Protein AF-A0A1J4JPG6-F1 (afdb_monomer_lite)

Radius of gyration: 82.25 Å; chains: 1; bounding box: 188×89×280 Å

Sequence (893 aa):
MEDLLPFDLSASSCFTEGEDVEESEKDLMMSQFEKNQRDKFGKMDVMDVQTVLLENERLQELNTQLQKALDSTKIQLKQAIEASASVTAMSDQIQGLKFQLSQMSQEKDRISNELSNYKNSFNNFDQSSNENDTTFNGNNVDFLNSSNSMEKNEYIRKLKKYKEEIKILIKENEAQKKTIESLTISHNKLQKRKSKISENLKSAVSQLKDSEDRVDELESEKQKFETSVKAMLQENENLKDQINAYQTIGNETKISYDNLNEEIVKQRKEFSLLQKQFENQSIEITKLNNERQELYNLTNNLLVSCVKYETLTNELINDKEILERKIKANKFNGDEERINLTESDIPFEGDLRMKCLKILMIEQYTPSHKIQMIFNEINQYTKQLFDQMAEATSENEELKAQFNIERNGAEKYREMMRSLLKELKNVTFYSEKINNTAFCENDRQFMDLMIRSINSIDPLVSDSENSYPSSPPHRYIPLNFFSNDDQNQNQQVIMKEIQPSDEAFSLFTAQFLLNTILKQKLQKLIDASVKKDELESIIRSLNGNGLIDLPKLLEALKEQMKKMKLSRKREHEAFKKIQQELLEKNKSENDLKITIEQLKVQNDVLQNECNLLKVKADVSSNELLLRSISNENPLSNNIIVSPDSSLLKNELNKKKEEIQKLRQTLSNIQFEMSQIQKHKDRSSKRIESDLTQQIIDLQNSLQEMTEANAILKKKLKKVKKIYIKKVEESAIEYQKKYDESKQSFDDCALSMKEKQKQSHDLTQKLLKSLSESEGFNQKCQSENADLHLENKQLQLKLSTLQEEISRERQVLKGQMSALQLACDSKIHEVLRETKSAVQNEKDRLFNVMVMGLSSVYKIDCTQFDEDSYVKLVEQLKRDIEKLRFFQNNVQFS

pLDDT: mean 73.4, std 16.41, range [26.77, 92.69]

Structure (mmCIF, N/CA/C/O backbone):
data_AF-A0A1J4JPG6-F1
#
_entry.id   AF-A0A1J4JPG6-F1
#
loop_
_atom_site.group_PDB
_atom_site.id
_atom_site.type_symbol
_atom_site.label_atom_id
_atom_site.label_alt_id
_atom_site.label_comp_id
_atom_site.label_asym_id
_atom_site.label_entity_id
_atom_site.label_seq_id
_atom_site.pdbx_PDB_ins_code
_atom_site.Cartn_x
_atom_site.Cartn_y
_atom_site.Cartn_z
_atom_site.occupancy
_atom_site.B_iso_or_equiv
_atom_site.auth_seq_id
_atom_site.auth_comp_id
_atom_site.auth_asym_id
_atom_site.auth_atom_id
_atom_site.pdbx_PDB_model_num
ATOM 1 N N . MET A 1 1 ? -79.431 -47.724 29.187 1.00 36.88 1 MET A N 1
ATOM 2 C CA . MET A 1 1 ? -78.487 -47.435 28.096 1.00 36.88 1 MET A CA 1
ATOM 3 C C . MET A 1 1 ? -77.233 -46.895 28.767 1.00 36.88 1 MET A C 1
ATOM 5 O O . MET A 1 1 ? -77.123 -45.691 28.952 1.00 36.88 1 MET A O 1
ATOM 9 N N . GLU A 1 2 ? -76.380 -47.733 29.364 1.00 34.28 2 GLU A N 1
ATOM 10 C CA . GLU A 1 2 ? -76.002 -49.120 28.983 1.00 34.28 2 GLU A CA 1
ATOM 11 C C . GLU A 1 2 ? -75.373 -49.143 27.564 1.00 34.28 2 GLU A C 1
ATOM 13 O O . GLU A 1 2 ? -75.976 -48.589 26.646 1.00 34.28 2 GLU A O 1
ATOM 18 N N . ASP A 1 3 ? -74.202 -49.748 27.322 1.00 35.59 3 ASP A N 1
ATOM 19 C CA . ASP A 1 3 ? -73.352 -50.446 28.300 1.00 35.59 3 ASP A CA 1
ATOM 20 C C . ASP A 1 3 ? -71.881 -50.662 27.886 1.00 35.59 3 ASP A C 1
ATOM 22 O O . ASP A 1 3 ? -71.538 -50.583 26.711 1.00 35.59 3 ASP A O 1
ATOM 26 N N . LEU A 1 4 ? -71.077 -51.001 28.905 1.00 34.28 4 LEU A N 1
ATOM 27 C CA . LEU A 1 4 ? -69.890 -51.883 28.924 1.00 34.28 4 LEU A CA 1
ATOM 28 C C . LEU A 1 4 ? -68.676 -51.664 27.981 1.00 34.28 4 LEU A C 1
ATOM 30 O O . LEU A 1 4 ? -68.749 -51.669 26.757 1.00 34.28 4 LEU A O 1
ATOM 34 N N . LEU A 1 5 ? -67.496 -51.648 28.621 1.00 39.25 5 LEU A N 1
ATOM 35 C CA . LEU A 1 5 ? -66.184 -52.007 28.049 1.00 39.25 5 LEU A CA 1
ATOM 36 C C . LEU A 1 5 ? -66.087 -53.541 27.838 1.00 39.25 5 LEU A C 1
ATOM 38 O O . LEU A 1 5 ? -66.944 -54.277 28.334 1.00 39.25 5 LEU A O 1
ATOM 42 N N . PRO A 1 6 ? -65.008 -54.057 27.211 1.00 48.09 6 PRO A N 1
ATOM 43 C CA . PRO A 1 6 ? -63.937 -54.565 28.084 1.00 48.09 6 PRO A CA 1
ATOM 44 C C . PRO A 1 6 ? -62.488 -54.376 27.573 1.00 48.09 6 PRO A C 1
ATOM 46 O O . PRO A 1 6 ? -62.230 -54.096 26.406 1.00 48.09 6 PRO A O 1
ATOM 49 N N . PHE A 1 7 ? -61.545 -54.588 28.500 1.00 34.38 7 PHE A N 1
ATOM 50 C CA . PHE A 1 7 ? -60.148 -55.005 28.266 1.00 34.38 7 PHE A CA 1
ATOM 51 C C . PHE A 1 7 ? -60.117 -56.388 27.543 1.00 34.38 7 PHE A C 1
ATOM 53 O O . PHE A 1 7 ? -61.135 -57.073 27.507 1.00 34.38 7 PHE A O 1
ATOM 60 N N . ASP A 1 8 ? -59.026 -56.877 26.936 1.00 31.97 8 ASP A N 1
ATOM 61 C CA . ASP A 1 8 ? -57.808 -57.300 27.654 1.00 31.97 8 ASP A CA 1
ATOM 62 C C . ASP A 1 8 ? -56.585 -57.612 26.744 1.00 31.97 8 ASP A C 1
ATOM 64 O O . ASP A 1 8 ? -56.598 -57.406 25.531 1.00 31.97 8 ASP A O 1
ATOM 68 N N . LEU A 1 9 ? -55.504 -58.069 27.382 1.00 36.06 9 LEU A N 1
ATOM 69 C CA . LEU A 1 9 ? -54.130 -58.252 26.908 1.00 36.06 9 LEU A CA 1
ATOM 70 C C . LEU A 1 9 ? -53.888 -59.440 25.953 1.00 36.06 9 LEU A C 1
ATOM 72 O O . LEU A 1 9 ? -54.419 -60.534 26.124 1.00 36.06 9 LEU A O 1
ATOM 76 N N . SER A 1 10 ? -52.894 -59.282 25.070 1.00 32.22 10 SER A N 1
ATOM 77 C CA . SER A 1 10 ? -52.010 -60.373 24.619 1.00 32.22 10 SER A CA 1
ATOM 78 C C . SER A 1 10 ? -50.620 -59.800 24.300 1.00 32.22 10 SER A C 1
ATOM 80 O O . SER A 1 10 ? -50.524 -58.631 23.925 1.00 32.22 10 SER A O 1
ATOM 82 N N . ALA A 1 11 ? -49.541 -60.561 24.513 1.00 32.06 11 ALA A N 1
ATOM 83 C CA . ALA A 1 11 ? -48.182 -60.013 24.604 1.00 32.06 11 ALA A CA 1
ATOM 84 C C . ALA A 1 11 ? -47.158 -60.670 23.658 1.00 32.06 11 ALA A C 1
ATOM 86 O O . ALA A 1 11 ? -47.314 -61.820 23.270 1.00 32.06 11 ALA A O 1
ATOM 87 N N . SER A 1 12 ? -46.045 -59.953 23.447 1.00 30.45 12 SER A N 1
ATOM 88 C CA . SER A 1 12 ? -44.682 -60.487 23.263 1.00 30.45 12 SER A CA 1
ATOM 89 C C . SER A 1 12 ? -44.386 -61.454 22.099 1.00 30.45 12 SER A C 1
ATOM 91 O O . SER A 1 12 ? -44.518 -62.666 22.256 1.00 30.45 12 SER A O 1
ATOM 93 N N . SER A 1 13 ? -43.698 -60.945 21.067 1.00 32.72 13 SER A N 1
ATOM 94 C CA . SER A 1 13 ? -42.499 -61.595 20.487 1.00 32.72 13 SER A CA 1
ATOM 95 C C . SER A 1 13 ? -41.730 -60.647 19.544 1.00 32.72 13 SER A C 1
ATOM 97 O O . SER A 1 13 ? -42.275 -59.630 19.128 1.00 32.72 13 SER A O 1
ATOM 99 N N . CYS A 1 14 ? -40.492 -61.018 19.187 1.00 32.47 14 CYS A N 1
ATOM 100 C CA . CYS A 1 14 ? -39.645 -60.400 18.147 1.00 32.47 14 CYS A CA 1
ATOM 101 C C . CYS A 1 14 ? -39.123 -58.971 18.413 1.00 32.47 14 CYS A C 1
ATOM 103 O O . CYS A 1 14 ? -39.447 -58.017 17.712 1.00 32.47 14 CYS A O 1
ATOM 105 N N . PHE A 1 15 ? -38.203 -58.874 19.378 1.00 37.16 15 PHE A N 1
ATOM 106 C CA . PHE A 1 15 ? -36.970 -58.094 19.176 1.00 37.16 15 PHE A CA 1
ATOM 107 C C . PHE A 1 15 ? -35.968 -58.924 18.329 1.00 37.16 15 PHE A C 1
ATOM 109 O O . PHE A 1 15 ? -36.270 -60.068 17.994 1.00 37.16 15 PHE A O 1
ATOM 116 N N . THR A 1 16 ? -34.785 -58.360 18.046 1.00 43.91 16 THR A N 1
ATOM 117 C CA . THR A 1 16 ? -33.612 -58.988 17.384 1.00 43.91 16 THR A CA 1
ATOM 118 C C . THR A 1 16 ? -33.769 -59.404 15.913 1.00 43.91 16 THR A C 1
ATOM 120 O O . THR A 1 16 ? -33.750 -60.589 15.598 1.00 43.91 16 THR A O 1
ATOM 123 N N . GLU A 1 17 ? -33.832 -58.415 15.018 1.00 40.22 17 GLU A N 1
ATOM 124 C CA . GLU A 1 17 ? -33.222 -58.447 13.672 1.00 40.22 17 GLU A CA 1
ATOM 125 C C . GLU A 1 17 ? -33.182 -56.994 13.148 1.00 40.22 17 GLU A C 1
ATOM 127 O O . GLU A 1 17 ? -34.223 -56.427 12.821 1.00 40.22 17 GLU A O 1
ATOM 132 N N . GLY A 1 18 ? -32.008 -56.341 13.153 1.00 41.44 18 GLY A N 1
ATOM 133 C CA . GLY A 1 18 ? -31.879 -54.951 12.675 1.00 41.44 18 GLY A CA 1
ATOM 134 C C . GLY A 1 18 ? -30.594 -54.197 13.049 1.00 41.44 18 GLY A C 1
ATOM 135 O O . GLY A 1 18 ? -30.095 -53.430 12.230 1.00 41.44 18 GLY A O 1
ATOM 136 N N . GLU A 1 19 ? -30.025 -54.423 14.238 1.00 43.97 19 GLU A N 1
ATOM 137 C CA . GLU A 1 19 ? -28.884 -53.624 14.736 1.00 43.97 19 GLU A CA 1
ATOM 138 C C . GLU A 1 19 ? -27.586 -53.861 13.929 1.00 43.97 19 GLU A C 1
ATOM 140 O O . GLU A 1 19 ? -26.892 -52.901 13.593 1.00 43.97 19 GLU A O 1
ATOM 145 N N . ASP A 1 20 ? -27.320 -55.103 13.497 1.00 45.00 20 ASP A N 1
ATOM 146 C CA . ASP A 1 20 ? -26.117 -55.468 12.722 1.00 45.00 20 ASP A CA 1
ATOM 147 C C . ASP A 1 20 ? -26.005 -54.762 11.352 1.00 45.00 20 ASP A C 1
ATOM 149 O O . ASP A 1 20 ? -24.909 -54.639 10.800 1.00 45.00 20 ASP A O 1
ATOM 153 N N . VAL A 1 21 ? -27.123 -54.300 10.773 1.00 49.38 21 VAL A N 1
ATOM 154 C CA . VAL A 1 21 ? -27.131 -53.653 9.446 1.00 49.38 21 VAL A CA 1
ATOM 155 C C . VAL A 1 21 ? -26.818 -52.161 9.557 1.00 49.38 21 VAL A C 1
ATOM 157 O O . VAL A 1 21 ? -25.980 -51.666 8.805 1.00 49.38 21 VAL A O 1
ATOM 160 N N . GLU A 1 22 ? -27.419 -51.447 10.517 1.00 50.84 22 GLU A N 1
ATOM 161 C CA . GLU A 1 22 ? -27.113 -50.023 10.731 1.00 50.84 22 GLU A CA 1
ATOM 162 C C . GLU A 1 22 ? -25.669 -49.803 11.203 1.00 50.84 22 GLU A C 1
ATOM 164 O O . GLU A 1 22 ? -25.046 -48.806 10.830 1.00 50.84 22 GLU A O 1
ATOM 169 N N . GLU A 1 23 ? -25.116 -50.718 12.006 1.00 53.22 23 GLU A N 1
ATOM 170 C CA . GLU A 1 23 ? -23.722 -50.623 12.449 1.00 53.22 23 GLU A CA 1
ATOM 171 C C . GLU A 1 23 ? -22.746 -50.938 11.298 1.00 53.22 23 GLU A C 1
ATOM 173 O O . GLU A 1 23 ? -21.768 -50.213 11.106 1.00 53.22 23 GLU A O 1
ATOM 178 N N . SER A 1 24 ? -23.071 -51.905 10.428 1.00 52.53 24 SER A N 1
ATOM 179 C CA . SER A 1 24 ? -22.282 -52.183 9.219 1.00 52.53 24 SER A CA 1
ATOM 180 C C . SER A 1 24 ? -22.316 -51.038 8.192 1.00 52.53 24 SER A C 1
ATOM 182 O O . SER A 1 24 ? -21.272 -50.699 7.629 1.00 52.53 24 SER A O 1
ATOM 184 N N . GLU A 1 25 ? -23.466 -50.388 7.968 1.00 54.62 25 GLU A N 1
ATOM 185 C CA . GLU A 1 25 ? -23.536 -49.207 7.093 1.00 54.62 25 GLU A CA 1
ATOM 186 C C . GLU A 1 25 ? -22.843 -47.979 7.705 1.00 54.62 25 GLU A C 1
ATOM 188 O O . GLU A 1 25 ? -22.200 -47.222 6.970 1.00 54.62 25 GLU A O 1
ATOM 193 N N . LYS A 1 26 ? -22.889 -47.798 9.035 1.00 58.22 26 LYS A N 1
ATOM 194 C CA . LYS A 1 26 ? -22.087 -46.778 9.738 1.00 58.22 26 LYS A CA 1
ATOM 195 C C . LYS A 1 26 ? -20.597 -46.987 9.531 1.00 58.22 26 LYS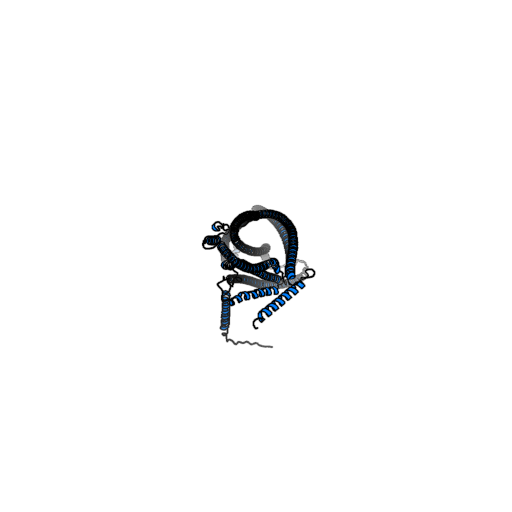 A C 1
ATOM 197 O O . LYS A 1 26 ? -19.924 -46.042 9.127 1.00 58.22 26 LYS A O 1
ATOM 202 N N . ASP A 1 27 ? -20.089 -48.192 9.773 1.00 62.81 27 ASP A N 1
ATOM 203 C CA . ASP A 1 27 ? -18.662 -48.490 9.630 1.00 62.81 27 ASP A CA 1
ATOM 204 C C . ASP A 1 27 ? -18.212 -48.399 8.168 1.00 62.81 27 ASP A C 1
ATOM 206 O O . ASP A 1 27 ? -17.127 -47.884 7.885 1.00 62.81 27 ASP A O 1
ATOM 210 N N . LEU A 1 28 ? -19.058 -48.796 7.211 1.00 61.72 28 LEU A N 1
ATOM 211 C CA . LEU A 1 28 ? -18.766 -48.624 5.790 1.00 61.72 28 LEU A CA 1
ATOM 212 C C . LEU A 1 28 ? -18.748 -47.141 5.383 1.00 61.72 28 LEU A C 1
ATOM 214 O O . LEU A 1 28 ? -17.835 -46.725 4.664 1.00 61.72 28 LEU A O 1
ATOM 218 N N . MET A 1 29 ? -19.694 -46.323 5.862 1.00 58.34 29 MET A N 1
ATOM 219 C CA . MET A 1 29 ? -19.697 -44.877 5.608 1.00 58.34 29 MET A CA 1
ATOM 220 C C . MET A 1 29 ? -18.548 -44.154 6.317 1.00 58.34 29 MET A C 1
ATOM 222 O O . MET A 1 29 ? -17.913 -43.306 5.695 1.00 58.34 29 MET A O 1
ATOM 226 N N . MET A 1 30 ? -18.213 -44.509 7.560 1.00 60.25 30 MET A N 1
ATOM 227 C CA . MET A 1 30 ? -17.043 -43.979 8.269 1.00 60.25 30 MET A CA 1
ATOM 228 C C . MET A 1 30 ? -15.742 -44.368 7.566 1.00 60.25 30 MET A C 1
ATOM 230 O O . MET A 1 30 ? -14.893 -43.508 7.342 1.00 60.25 30 MET A O 1
ATOM 234 N N . SER A 1 31 ? -15.604 -45.620 7.123 1.00 64.06 31 SER A N 1
ATOM 235 C CA . SER A 1 31 ? -14.438 -46.077 6.362 1.00 64.06 31 SER A CA 1
ATOM 236 C C . SER A 1 31 ? -14.305 -45.342 5.022 1.00 64.06 31 SER A C 1
ATOM 238 O O . SER A 1 31 ? -13.215 -44.887 4.670 1.00 64.06 31 SER A O 1
ATOM 240 N N . GLN A 1 32 ? -15.407 -45.139 4.288 1.00 57.66 32 GLN A N 1
ATOM 241 C CA . GLN A 1 32 ? -15.398 -44.336 3.061 1.00 57.66 32 GLN A CA 1
ATOM 242 C C . GLN A 1 32 ? -15.120 -42.851 3.334 1.00 57.66 32 GLN A C 1
ATOM 244 O O . GLN A 1 32 ? -14.398 -42.221 2.560 1.00 57.66 32 GLN A O 1
ATOM 249 N N . PHE A 1 33 ? -15.641 -42.283 4.424 1.00 61.75 33 PHE A N 1
ATOM 250 C CA . PHE A 1 33 ? -15.379 -40.898 4.814 1.00 61.75 33 PHE A CA 1
ATOM 251 C C . PHE A 1 33 ? -13.905 -40.704 5.182 1.00 61.75 33 PHE A C 1
ATOM 253 O O . PHE A 1 33 ? -13.249 -39.842 4.604 1.00 61.75 33 PHE A O 1
ATOM 260 N N . GLU A 1 34 ? -13.337 -41.553 6.041 1.00 61.50 34 GLU A N 1
ATOM 261 C CA . GLU A 1 34 ? -11.911 -41.528 6.380 1.00 61.50 34 GLU A CA 1
ATOM 262 C C . GLU A 1 34 ? -11.007 -41.731 5.161 1.00 61.50 34 GLU A C 1
ATOM 264 O O . GLU A 1 34 ? -9.979 -41.064 5.042 1.00 61.50 34 GLU A O 1
ATOM 269 N N . LYS A 1 35 ? -11.372 -42.620 4.233 1.00 59.72 35 LYS A N 1
ATOM 270 C CA . LYS A 1 35 ? -10.580 -42.855 3.020 1.00 59.72 35 LYS A CA 1
ATOM 271 C C . LYS A 1 35 ? -10.605 -41.640 2.086 1.00 59.72 35 LYS A C 1
ATOM 273 O O . LYS A 1 35 ? -9.548 -41.182 1.659 1.00 59.72 35 LYS A O 1
ATOM 278 N N . ASN A 1 36 ? -11.781 -41.044 1.874 1.00 53.44 36 ASN A N 1
ATOM 279 C CA . ASN A 1 36 ? -11.940 -39.798 1.115 1.00 53.44 36 ASN A CA 1
ATOM 280 C C . ASN A 1 36 ? -11.281 -38.581 1.796 1.00 53.44 36 ASN A C 1
ATOM 282 O O . ASN A 1 36 ? -10.869 -37.649 1.105 1.00 53.44 36 ASN A O 1
ATOM 286 N N . GLN A 1 37 ? -11.161 -38.574 3.129 1.00 54.69 37 GLN A N 1
ATOM 287 C CA . GLN A 1 37 ? -10.373 -37.585 3.872 1.00 54.69 37 GLN A CA 1
ATOM 288 C C . GLN A 1 37 ? -8.872 -37.792 3.614 1.00 54.69 37 GLN A C 1
ATOM 290 O O . GLN A 1 37 ? -8.193 -36.859 3.190 1.00 54.69 37 GLN A O 1
ATOM 295 N N . ARG A 1 38 ? -8.345 -39.012 3.798 1.00 54.81 38 ARG A N 1
ATOM 296 C CA . ARG A 1 38 ? -6.911 -39.318 3.618 1.00 54.81 38 ARG A CA 1
ATOM 297 C C . ARG A 1 38 ? -6.425 -39.044 2.187 1.00 54.81 38 ARG A C 1
ATOM 299 O O . ARG A 1 38 ? -5.380 -38.417 2.026 1.00 54.81 38 ARG A O 1
ATOM 306 N N . ASP A 1 39 ? -7.203 -39.409 1.166 1.00 53.22 39 ASP A N 1
ATOM 307 C CA . ASP A 1 39 ? -6.851 -39.162 -0.245 1.00 53.22 39 ASP A CA 1
ATOM 308 C C . ASP A 1 39 ? -6.930 -37.672 -0.654 1.00 53.22 39 ASP A C 1
ATOM 310 O O . ASP A 1 39 ? -6.355 -37.282 -1.676 1.00 53.22 39 ASP A O 1
ATOM 314 N N . LYS A 1 40 ? -7.592 -36.818 0.147 1.00 51.72 40 LYS A N 1
ATOM 315 C CA . LYS A 1 40 ? -7.540 -35.349 0.018 1.00 51.72 40 LYS A CA 1
ATOM 316 C C . LYS A 1 40 ? -6.378 -34.739 0.801 1.00 51.72 40 LYS A C 1
ATOM 318 O O . LYS A 1 40 ? -5.616 -33.964 0.231 1.00 51.72 40 LYS A O 1
ATOM 323 N N . PHE A 1 41 ? -6.193 -35.128 2.063 1.00 50.88 41 PHE A N 1
ATOM 324 C CA . PHE A 1 41 ? -5.080 -34.653 2.894 1.00 50.88 41 PHE A CA 1
ATOM 325 C C . PHE A 1 41 ? -3.706 -35.012 2.306 1.00 50.88 41 PHE A C 1
ATOM 327 O O . PHE A 1 41 ? -2.774 -34.229 2.438 1.00 50.88 41 PHE A O 1
ATOM 334 N N . GLY A 1 42 ? -3.584 -36.126 1.574 1.00 54.34 42 GLY A N 1
ATOM 335 C CA . GLY A 1 42 ? -2.371 -36.478 0.824 1.00 54.34 42 GLY A CA 1
ATOM 336 C C . GLY A 1 42 ? -2.058 -35.599 -0.401 1.00 54.34 42 GLY A C 1
ATOM 337 O O . GLY A 1 42 ? -1.094 -35.889 -1.108 1.00 54.34 42 GLY A O 1
ATOM 338 N N . LYS A 1 43 ? -2.871 -34.571 -0.692 1.00 51.44 43 LYS A N 1
ATOM 339 C CA . LYS A 1 43 ? -2.701 -33.627 -1.818 1.00 51.44 43 LYS A CA 1
ATOM 340 C C . LYS A 1 43 ? -2.907 -32.151 -1.445 1.00 51.44 43 LYS A C 1
ATOM 342 O O . LYS A 1 43 ? -2.838 -31.303 -2.329 1.00 51.44 43 LYS A O 1
ATOM 347 N N . MET A 1 44 ? -3.189 -31.855 -0.179 1.00 46.84 44 MET A N 1
ATOM 348 C CA . MET A 1 44 ? -3.294 -30.492 0.346 1.00 46.84 44 MET A CA 1
ATOM 349 C C . MET A 1 44 ? -1.911 -29.993 0.768 1.00 46.84 44 MET A C 1
ATOM 351 O O . MET A 1 44 ? -1.121 -30.773 1.303 1.00 46.84 44 MET A O 1
ATOM 355 N N . ASP A 1 45 ? -1.616 -28.713 0.539 1.00 52.97 45 ASP A N 1
ATOM 356 C CA . ASP A 1 45 ? -0.354 -28.125 0.995 1.00 52.97 45 ASP A CA 1
ATOM 357 C C . ASP A 1 45 ? -0.396 -27.896 2.520 1.00 52.97 45 ASP A C 1
ATOM 359 O O . ASP A 1 45 ? -1.461 -27.865 3.145 1.00 52.97 45 ASP A O 1
ATOM 363 N N . VAL A 1 46 ? 0.762 -27.720 3.155 1.00 59.16 46 VAL A N 1
ATOM 364 C CA . VAL A 1 46 ? 0.882 -27.569 4.615 1.00 59.16 46 VAL A CA 1
ATOM 365 C C . VAL A 1 46 ? 0.072 -26.365 5.120 1.00 59.16 46 VAL A C 1
ATOM 367 O O . VAL A 1 46 ? -0.519 -26.433 6.200 1.00 59.16 46 VAL A O 1
ATOM 370 N N . MET A 1 47 ? -0.038 -25.299 4.317 1.00 54.91 47 MET A N 1
ATOM 371 C CA . MET A 1 47 ? -0.909 -24.152 4.610 1.00 54.91 47 MET A CA 1
ATOM 372 C C . MET A 1 47 ? -2.401 -24.508 4.592 1.00 54.91 47 MET A C 1
ATOM 374 O O . MET A 1 47 ? -3.142 -24.029 5.451 1.00 54.91 47 MET A O 1
ATOM 378 N N . ASP A 1 48 ? -2.857 -25.361 3.672 1.00 59.69 48 ASP A N 1
ATOM 379 C CA . ASP A 1 48 ? -4.264 -25.774 3.595 1.00 59.69 48 ASP A CA 1
ATOM 380 C C . ASP A 1 48 ? -4.636 -26.636 4.810 1.00 59.69 48 ASP A C 1
ATOM 382 O O . ASP A 1 48 ? -5.692 -26.456 5.418 1.00 59.69 48 ASP A O 1
ATOM 386 N N . VAL A 1 49 ? -3.732 -27.538 5.211 1.00 62.56 49 VAL A N 1
ATOM 387 C CA . VAL A 1 49 ? -3.873 -28.363 6.421 1.00 62.56 49 VAL A CA 1
ATOM 388 C C . VAL A 1 49 ? -3.940 -27.485 7.672 1.00 62.56 49 VAL A C 1
ATOM 390 O O . VAL A 1 49 ? -4.815 -27.681 8.516 1.00 62.56 49 VAL A O 1
ATOM 393 N N . GLN A 1 50 ? -3.063 -26.484 7.782 1.00 64.44 50 GLN A N 1
ATOM 394 C CA . GLN A 1 50 ? -3.061 -25.544 8.904 1.00 64.44 50 GLN A CA 1
ATOM 395 C C . GLN A 1 50 ? -4.312 -24.646 8.916 1.00 64.44 50 GLN A C 1
ATOM 397 O O . GLN A 1 50 ? -4.858 -24.373 9.984 1.00 64.44 50 GLN A O 1
ATOM 402 N N . THR A 1 51 ? -4.816 -24.251 7.745 1.00 70.12 51 THR A N 1
ATOM 403 C CA . THR A 1 51 ? -6.062 -23.478 7.609 1.00 70.12 51 THR A CA 1
ATOM 404 C C . THR A 1 51 ? -7.272 -24.297 8.058 1.00 70.12 51 THR A C 1
ATOM 406 O O . THR A 1 51 ? -8.078 -23.813 8.849 1.00 70.12 51 THR A O 1
ATOM 409 N N . VAL A 1 52 ? -7.374 -25.566 7.643 1.00 70.12 52 VAL A N 1
ATOM 410 C CA . VAL A 1 52 ? -8.458 -26.468 8.075 1.00 70.12 52 VAL A CA 1
ATOM 411 C C . VAL A 1 52 ? -8.380 -26.796 9.571 1.00 70.12 52 VAL A C 1
ATOM 413 O O . VAL A 1 52 ? -9.423 -26.940 10.206 1.00 70.12 52 VAL A O 1
ATOM 416 N N . LEU A 1 53 ? -7.184 -26.866 10.167 1.00 70.88 53 LEU A N 1
ATOM 417 C CA . LEU A 1 53 ? -7.042 -26.997 11.623 1.00 70.88 53 LEU A CA 1
ATOM 418 C C . LEU A 1 53 ? -7.597 -25.768 12.361 1.00 70.88 53 LEU A C 1
ATOM 420 O O . LEU A 1 53 ? -8.407 -25.939 13.269 1.00 70.88 53 LEU A O 1
ATOM 424 N N . LEU A 1 54 ? -7.244 -24.553 11.931 1.00 75.00 54 LEU A N 1
ATOM 425 C CA . LEU A 1 54 ? -7.746 -23.303 12.523 1.00 75.00 54 LEU A CA 1
ATOM 426 C C . LEU A 1 54 ? -9.266 -23.129 12.339 1.00 75.00 54 LEU A C 1
ATOM 428 O O . LEU A 1 54 ? -9.957 -22.693 13.260 1.00 75.00 54 LEU A O 1
ATOM 432 N N . GLU A 1 55 ? -9.809 -23.514 11.180 1.00 78.62 55 GLU A N 1
ATOM 433 C CA . GLU A 1 55 ? -11.258 -23.560 10.927 1.00 78.62 55 GLU A CA 1
ATOM 434 C C . GLU A 1 55 ? -11.958 -24.528 11.902 1.00 78.62 55 GLU A C 1
ATOM 436 O O . GLU A 1 55 ? -13.003 -24.211 12.469 1.00 78.62 55 GLU A O 1
ATOM 441 N N . ASN A 1 56 ? -11.359 -25.695 12.161 1.00 78.38 56 ASN A N 1
ATOM 442 C CA . ASN A 1 56 ? -11.923 -26.716 13.044 1.00 78.38 56 ASN A CA 1
ATOM 443 C C . ASN A 1 56 ? -11.824 -26.330 14.535 1.00 78.38 56 ASN A C 1
ATOM 445 O O . ASN A 1 56 ? -12.789 -26.515 15.275 1.00 78.38 56 ASN A O 1
ATOM 449 N N . GLU A 1 57 ? -10.719 -25.717 14.978 1.00 79.38 57 GLU A N 1
ATOM 450 C CA . GLU A 1 57 ? -10.610 -25.121 16.322 1.00 79.38 57 GLU A CA 1
ATOM 451 C C . GLU A 1 57 ? -11.672 -24.030 16.530 1.00 79.38 57 GLU A C 1
ATOM 453 O O . GLU A 1 57 ? -12.399 -24.046 17.528 1.00 79.38 57 GLU A O 1
ATOM 458 N N . ARG A 1 58 ? -11.851 -23.140 15.544 1.00 79.19 58 ARG A N 1
ATOM 459 C CA . ARG A 1 58 ? -12.897 -22.108 15.556 1.00 79.19 58 ARG A CA 1
ATOM 460 C C . ARG A 1 58 ? -14.309 -22.703 15.612 1.00 79.19 58 ARG A C 1
ATOM 462 O O . ARG A 1 58 ? -15.165 -22.174 16.322 1.00 79.19 58 ARG A O 1
ATOM 469 N N . LEU A 1 59 ? -14.570 -23.801 14.900 1.00 79.94 59 LEU A N 1
ATOM 470 C CA . LEU A 1 59 ? -15.856 -24.509 14.943 1.00 79.94 59 LEU A CA 1
ATOM 471 C C . LEU A 1 59 ? -16.089 -25.223 16.286 1.00 79.94 59 LEU A C 1
ATOM 473 O O . LEU A 1 59 ? -17.220 -25.229 16.780 1.00 79.94 59 LEU A O 1
ATOM 477 N N . GLN A 1 60 ? -15.047 -25.771 16.922 1.00 80.88 60 GLN A N 1
ATOM 478 C CA . GLN A 1 60 ? -15.138 -26.309 18.286 1.00 80.88 60 GLN A CA 1
ATOM 479 C C . GLN A 1 60 ? -15.407 -25.211 19.320 1.00 80.88 60 GLN A C 1
ATOM 481 O O . GLN A 1 60 ? -16.239 -25.403 20.215 1.00 80.88 60 GLN A O 1
ATOM 486 N N . GLU A 1 61 ? -14.768 -24.047 19.194 1.00 82.12 61 GLU A N 1
ATOM 487 C CA . GLU A 1 61 ? -15.050 -22.909 20.066 1.00 82.12 61 GLU A CA 1
ATOM 488 C C . GLU A 1 61 ? -16.485 -22.397 19.865 1.00 82.12 61 GLU A C 1
ATOM 490 O O . GLU A 1 61 ? -17.210 -22.225 20.847 1.00 82.12 61 GLU A O 1
ATOM 495 N N . LEU A 1 62 ? -16.946 -22.255 18.617 1.00 82.31 62 LEU A N 1
ATOM 496 C CA . LEU A 1 62 ? -18.321 -21.853 18.302 1.00 82.31 62 LEU A CA 1
ATOM 497 C C . LEU A 1 62 ? -19.353 -22.836 18.882 1.00 82.31 62 LEU A C 1
ATOM 499 O O . LEU A 1 62 ? -20.313 -22.407 19.522 1.00 82.31 62 LEU A O 1
ATOM 503 N N . ASN A 1 63 ? -19.134 -24.149 18.742 1.00 84.31 63 ASN A N 1
ATOM 504 C CA . ASN A 1 63 ? -19.969 -25.172 19.385 1.00 84.31 63 ASN A CA 1
ATOM 505 C C . ASN A 1 63 ? -19.936 -25.062 20.917 1.00 84.31 63 ASN A C 1
ATOM 507 O O . ASN A 1 63 ? -20.969 -25.189 21.571 1.00 84.31 63 ASN A O 1
ATOM 511 N N . THR A 1 64 ? -18.776 -24.767 21.505 1.00 85.56 64 THR A N 1
ATOM 512 C CA . THR A 1 64 ? -18.634 -24.576 22.956 1.00 85.56 64 THR A CA 1
ATOM 513 C C . THR A 1 64 ? -19.377 -23.324 23.443 1.00 85.56 64 THR A C 1
ATOM 515 O O . THR A 1 64 ? -19.973 -23.338 24.523 1.00 85.56 64 THR A O 1
ATOM 518 N N . GLN A 1 65 ? -19.386 -22.244 22.659 1.00 80.00 65 GLN A N 1
ATOM 519 C CA . GLN A 1 65 ? -20.165 -21.033 22.937 1.00 80.00 65 GLN A CA 1
ATOM 520 C C . GLN A 1 65 ? -21.675 -21.291 22.789 1.00 80.00 65 GLN A C 1
ATOM 522 O O . GLN A 1 65 ? -22.443 -20.934 23.685 1.00 80.00 65 GLN A O 1
ATOM 527 N N . LEU A 1 66 ? -22.100 -21.984 21.725 1.00 81.88 66 LEU A N 1
ATOM 528 C CA . LEU A 1 66 ? -23.492 -22.398 21.508 1.00 81.88 66 LEU A CA 1
ATOM 529 C C . LEU A 1 66 ? -24.004 -23.311 22.629 1.00 81.88 66 LEU A C 1
ATOM 531 O O . LEU A 1 66 ? -25.096 -23.082 23.145 1.00 81.88 66 LEU A O 1
ATOM 535 N N . GLN A 1 67 ? -23.207 -24.285 23.075 1.00 83.25 67 GLN A N 1
ATOM 536 C CA . GLN A 1 67 ? -23.564 -25.167 24.188 1.00 83.25 67 GLN A CA 1
ATOM 537 C C . GLN A 1 67 ? -23.720 -24.384 25.503 1.00 83.25 67 GLN A C 1
ATOM 539 O O . GLN A 1 67 ? -24.710 -24.561 26.212 1.00 83.25 67 GLN A O 1
ATOM 544 N N . LYS A 1 68 ? -22.808 -23.446 25.804 1.00 84.19 68 LYS A N 1
ATOM 545 C CA . LYS A 1 68 ? -22.933 -22.546 26.969 1.00 84.19 68 LYS A CA 1
ATOM 546 C C . LYS A 1 68 ? -24.186 -21.663 26.888 1.00 84.19 68 LYS A C 1
ATOM 548 O O . LYS A 1 68 ? -24.845 -21.451 27.906 1.00 84.19 68 LYS A O 1
ATOM 553 N N . ALA A 1 69 ? -24.546 -21.170 25.701 1.00 79.81 69 ALA A N 1
ATOM 554 C CA . ALA A 1 69 ? -25.773 -20.401 25.486 1.00 79.81 69 ALA A CA 1
ATOM 555 C C . ALA A 1 69 ? -27.040 -21.266 25.647 1.00 79.81 69 ALA A C 1
ATOM 557 O O . ALA A 1 69 ? -28.014 -20.830 26.269 1.00 79.81 69 ALA A O 1
ATOM 558 N N . LEU A 1 70 ? -27.010 -22.509 25.159 1.00 82.81 70 LEU A N 1
ATOM 559 C CA . LEU A 1 70 ? -28.082 -23.493 25.313 1.00 82.81 70 LEU A CA 1
ATOM 560 C C . LEU A 1 70 ? -28.297 -23.867 26.787 1.00 82.81 70 LEU A C 1
ATOM 562 O O . LEU A 1 70 ? -29.429 -23.906 27.260 1.00 82.81 70 LEU A O 1
ATOM 566 N N . ASP A 1 71 ? -27.229 -24.104 27.546 1.00 83.94 71 ASP A N 1
ATOM 567 C CA . ASP A 1 71 ? -27.348 -24.466 28.960 1.00 83.94 71 ASP A CA 1
ATOM 568 C C . ASP A 1 71 ? -27.711 -23.255 29.839 1.00 83.94 71 ASP A C 1
ATOM 570 O O . ASP A 1 71 ? -28.511 -23.389 30.766 1.00 83.94 71 ASP A O 1
ATOM 574 N N . SER A 1 72 ? -27.252 -22.047 29.490 1.00 82.88 72 SER A N 1
ATOM 575 C CA . SER A 1 72 ? -27.731 -20.793 30.094 1.00 82.88 72 SER A CA 1
ATOM 576 C C . SER A 1 72 ? -29.235 -20.583 29.866 1.00 82.88 72 SER A C 1
ATOM 578 O O . SER A 1 72 ? -29.969 -20.276 30.808 1.00 82.88 72 SER A O 1
ATOM 580 N N . THR A 1 73 ? -29.730 -20.816 28.645 1.00 79.75 73 THR A N 1
ATOM 581 C CA . THR A 1 73 ? -31.168 -20.710 28.345 1.00 79.75 73 THR A CA 1
ATOM 582 C C . THR A 1 73 ? -31.988 -21.828 28.992 1.00 79.75 73 THR A C 1
ATOM 584 O O . THR A 1 73 ? -33.065 -21.533 29.502 1.00 79.75 73 THR A O 1
ATOM 587 N N . LYS A 1 74 ? -31.480 -23.066 29.113 1.00 83.75 74 LYS A N 1
ATOM 588 C CA . LYS A 1 74 ? -32.114 -24.121 29.937 1.00 83.75 74 LYS A CA 1
ATOM 589 C C . LYS A 1 74 ? -32.240 -23.714 31.408 1.00 83.75 74 LYS A C 1
ATOM 591 O O . LYS A 1 74 ? -33.287 -23.951 32.007 1.00 83.75 74 LYS A O 1
ATOM 596 N N . ILE A 1 75 ? -31.206 -23.103 31.995 1.00 82.25 75 ILE A N 1
ATOM 597 C CA . ILE A 1 75 ? -31.238 -22.623 33.388 1.00 82.25 75 ILE A CA 1
ATOM 598 C C . ILE A 1 75 ? -32.288 -21.518 33.549 1.00 82.25 75 ILE A C 1
ATOM 600 O O . ILE A 1 75 ? -33.102 -21.591 34.467 1.00 82.25 75 ILE A O 1
ATOM 604 N N . GLN A 1 76 ? -32.330 -20.547 32.632 1.00 78.25 76 GLN A N 1
ATOM 605 C CA . GLN A 1 76 ? -33.343 -19.483 32.638 1.00 78.25 76 GLN A CA 1
ATOM 606 C C . GLN A 1 76 ? -34.764 -20.038 32.450 1.00 78.25 76 GLN A C 1
ATOM 608 O O . GLN A 1 76 ? -35.679 -19.628 33.161 1.00 78.25 76 GLN A O 1
ATOM 613 N N . LEU A 1 77 ? -34.956 -21.014 31.554 1.00 74.06 77 LEU A N 1
ATOM 614 C CA . LEU A 1 77 ? -36.249 -21.666 31.339 1.00 74.06 77 LEU A CA 1
ATOM 615 C C . LEU A 1 77 ? -36.698 -22.442 32.586 1.00 74.06 77 LEU A C 1
ATOM 617 O O . LEU A 1 77 ? -37.855 -22.346 32.988 1.00 74.06 77 LEU A O 1
ATOM 621 N N . LYS A 1 78 ? -35.777 -23.158 33.244 1.00 80.31 78 LYS A N 1
ATOM 622 C CA . LYS A 1 78 ? -36.045 -23.852 34.509 1.00 80.31 78 LYS A CA 1
ATOM 623 C C . LYS A 1 78 ? -36.435 -22.867 35.617 1.00 80.31 78 LYS A C 1
ATOM 625 O O . LYS A 1 78 ? -37.443 -23.089 36.278 1.00 80.31 78 LYS A O 1
ATOM 630 N N . GLN A 1 79 ? -35.708 -21.759 35.764 1.00 78.31 79 GLN A N 1
ATOM 631 C CA . GLN A 1 79 ? -36.043 -20.696 36.720 1.00 78.31 79 GLN A CA 1
ATOM 632 C C . GLN A 1 79 ? -37.408 -20.056 36.420 1.00 78.31 79 GLN A C 1
ATOM 634 O O . GLN A 1 79 ? -38.167 -19.781 37.346 1.00 78.31 79 GLN A O 1
ATOM 639 N N . ALA A 1 80 ? -37.766 -19.872 35.145 1.00 71.75 80 ALA A N 1
ATOM 640 C CA . ALA A 1 80 ? -39.085 -19.380 34.746 1.00 71.75 80 ALA A CA 1
ATOM 641 C C . ALA A 1 80 ? -40.214 -20.384 35.059 1.00 71.75 80 ALA A C 1
ATOM 643 O O . ALA A 1 80 ? -41.296 -19.978 35.480 1.00 71.75 80 ALA A O 1
ATOM 644 N N . ILE A 1 81 ? -39.966 -21.690 34.912 1.00 74.31 81 ILE A N 1
ATOM 645 C CA . ILE A 1 81 ? -40.912 -22.755 35.285 1.00 74.31 81 ILE A CA 1
ATOM 646 C C . ILE A 1 81 ? -41.077 -22.831 36.813 1.00 74.31 81 ILE A C 1
ATOM 648 O O . ILE A 1 81 ? -42.204 -22.899 37.302 1.00 74.31 81 ILE A O 1
ATOM 652 N N . GLU A 1 82 ? -39.987 -22.744 37.578 1.00 77.38 82 GLU A N 1
ATOM 653 C CA . GLU A 1 82 ? -40.015 -22.706 39.050 1.00 77.38 82 GLU A CA 1
ATOM 654 C C . GLU A 1 82 ? -40.726 -21.441 39.573 1.00 77.38 82 GLU A C 1
ATOM 656 O O . GLU A 1 82 ? -41.546 -21.519 40.491 1.00 77.38 82 GLU A O 1
ATOM 661 N N . ALA A 1 83 ? -40.514 -20.286 38.933 1.00 73.38 83 ALA A N 1
ATOM 662 C CA . ALA A 1 83 ? -41.260 -19.060 39.214 1.00 73.38 83 ALA A CA 1
ATOM 663 C C . ALA A 1 83 ? -42.753 -19.181 38.851 1.00 73.38 83 ALA A C 1
ATOM 665 O O . ALA A 1 83 ? -43.603 -18.727 39.612 1.00 73.38 83 ALA A O 1
ATOM 666 N N . SER A 1 84 ? -43.095 -19.840 37.739 1.00 71.00 84 SER A N 1
ATOM 667 C CA . SER A 1 84 ? -44.487 -20.107 37.342 1.00 71.00 84 SER A CA 1
ATOM 668 C C . SER A 1 84 ? -45.214 -21.014 38.349 1.00 71.00 84 SER A C 1
ATOM 670 O O . SER A 1 84 ? -46.356 -20.742 38.732 1.00 71.00 84 SER A O 1
ATOM 672 N N . ALA A 1 85 ? -44.531 -22.036 38.878 1.00 70.44 85 ALA A N 1
ATOM 673 C CA . ALA A 1 85 ? -45.053 -22.875 39.958 1.00 70.44 85 ALA A CA 1
ATOM 674 C C . ALA A 1 85 ? -45.292 -22.065 41.250 1.00 70.44 85 ALA A C 1
ATOM 676 O O . ALA A 1 85 ? -46.337 -22.210 41.885 1.00 70.44 85 ALA A O 1
ATOM 677 N N . SER A 1 86 ? -44.377 -21.151 41.597 1.00 74.31 86 SER A N 1
ATOM 678 C CA . SER A 1 86 ? -44.545 -20.213 42.720 1.00 74.31 86 SER A CA 1
ATOM 679 C C . SER A 1 86 ? -45.751 -19.277 42.530 1.00 74.31 86 SER A C 1
ATOM 681 O O . SER A 1 86 ? -46.584 -19.146 43.427 1.00 74.31 86 SER A O 1
ATOM 683 N N . VAL A 1 87 ? -45.915 -18.693 41.336 1.00 71.81 87 VAL A N 1
ATOM 684 C CA . VAL A 1 87 ? -47.077 -17.851 40.987 1.00 71.81 87 VAL A CA 1
ATOM 685 C C . VAL A 1 87 ? -48.386 -18.642 41.051 1.00 71.81 87 VAL A C 1
ATOM 687 O O . VAL A 1 87 ? -49.397 -18.108 41.506 1.00 71.81 87 VAL A O 1
ATOM 690 N N . THR A 1 88 ? -48.375 -19.922 40.671 1.00 71.06 88 THR A N 1
ATOM 691 C CA . THR A 1 88 ? -49.543 -20.808 40.814 1.00 71.06 88 THR A CA 1
ATOM 692 C C . THR A 1 88 ? -49.911 -20.989 42.289 1.00 71.06 88 THR A C 1
ATOM 694 O O . THR A 1 88 ? -51.046 -20.719 42.672 1.00 71.06 88 THR A O 1
ATOM 697 N N . ALA A 1 89 ? -48.938 -21.308 43.149 1.00 70.31 89 ALA A N 1
ATOM 698 C CA . ALA A 1 89 ? -49.167 -21.439 44.589 1.00 70.31 89 ALA A CA 1
ATOM 699 C C . ALA A 1 89 ? -49.635 -20.123 45.252 1.00 70.31 89 ALA A C 1
ATOM 701 O O . ALA A 1 89 ? -50.476 -20.146 46.152 1.00 70.31 89 ALA A O 1
ATOM 702 N N . MET A 1 90 ? -49.149 -18.963 44.791 1.00 69.38 90 MET A N 1
ATOM 703 C CA . MET A 1 90 ? -49.671 -17.658 45.220 1.00 69.38 90 MET A CA 1
ATOM 704 C C . MET A 1 90 ? -51.106 -17.415 44.732 1.00 69.38 90 MET A C 1
ATOM 706 O O . MET A 1 90 ? -51.911 -16.854 45.474 1.00 69.38 90 MET A O 1
ATOM 710 N N . SER A 1 91 ? -51.459 -17.854 43.521 1.00 71.44 91 SER A N 1
ATOM 711 C CA . SER A 1 91 ? -52.830 -17.782 42.995 1.00 71.44 91 SER A CA 1
ATOM 712 C C . SER A 1 91 ? -53.803 -18.598 43.856 1.00 71.44 91 SER A C 1
ATOM 714 O O . SER A 1 91 ? -54.870 -18.096 44.221 1.00 71.44 91 SER A O 1
ATOM 716 N N . ASP A 1 92 ? -53.400 -19.800 44.275 1.00 76.69 92 ASP A N 1
ATOM 717 C CA . ASP A 1 92 ? -54.177 -20.658 45.177 1.00 76.69 92 ASP A CA 1
ATOM 718 C C . ASP A 1 92 ? -54.332 -20.026 46.571 1.00 76.69 92 ASP A C 1
ATOM 720 O O . ASP A 1 92 ? -55.431 -20.006 47.131 1.00 76.69 92 ASP A O 1
ATOM 724 N N . GLN A 1 93 ? -53.273 -19.414 47.117 1.00 76.62 93 GLN A N 1
ATOM 725 C CA . GLN A 1 93 ? -53.360 -18.638 48.363 1.00 76.62 93 GLN A CA 1
ATOM 726 C C . GLN A 1 93 ? -54.284 -17.418 48.227 1.00 76.62 93 GLN A C 1
ATOM 728 O O . GLN A 1 93 ? -55.065 -17.134 49.136 1.00 76.62 93 GLN A O 1
ATOM 733 N N . ILE A 1 94 ? -54.266 -16.721 47.086 1.00 74.94 94 ILE A N 1
ATOM 734 C CA . ILE A 1 94 ? -55.170 -15.597 46.799 1.00 74.94 94 ILE A CA 1
ATOM 735 C C . ILE A 1 94 ? -56.624 -16.077 46.655 1.00 74.94 94 ILE A C 1
ATOM 737 O O . ILE A 1 94 ? -57.534 -15.378 47.109 1.00 74.94 94 ILE A O 1
ATOM 741 N N . GLN A 1 95 ? -56.878 -17.261 46.085 1.00 76.12 95 GLN A N 1
ATOM 742 C CA . GLN A 1 95 ? -58.211 -17.876 46.111 1.00 76.12 95 GLN A CA 1
ATOM 743 C C . GLN A 1 95 ? -58.635 -18.250 47.537 1.00 76.12 95 GLN A C 1
ATOM 745 O O . GLN A 1 95 ? -59.752 -17.917 47.933 1.00 76.12 95 GLN A O 1
ATOM 750 N N . GLY A 1 96 ? -57.748 -18.850 48.336 1.00 77.75 96 GLY A N 1
ATOM 751 C CA . GLY A 1 96 ? -58.003 -19.171 49.743 1.00 77.75 96 GLY A CA 1
ATOM 752 C C . GLY A 1 96 ? -58.348 -17.935 50.582 1.00 77.75 96 GLY A C 1
ATOM 753 O O . GLY A 1 96 ? -59.344 -17.934 51.304 1.00 77.75 96 GLY A O 1
ATOM 754 N N . LEU A 1 97 ? -57.598 -16.842 50.420 1.00 77.38 97 LEU A N 1
ATOM 755 C CA . LEU A 1 97 ? -57.865 -15.561 51.083 1.00 77.38 97 LEU A CA 1
ATOM 756 C C . LEU A 1 97 ? -59.166 -14.905 50.592 1.00 77.38 97 LEU A C 1
ATOM 758 O O . LEU A 1 97 ? -59.912 -14.357 51.402 1.00 77.38 97 LEU A O 1
ATOM 762 N N . LYS A 1 98 ? -59.499 -14.999 49.296 1.00 78.00 98 LYS A N 1
ATOM 763 C CA . LYS A 1 98 ? -60.807 -14.559 48.771 1.00 78.00 98 LYS A CA 1
ATOM 764 C C . LYS A 1 98 ? -61.965 -15.387 49.334 1.00 78.00 98 LYS A C 1
ATOM 766 O O . LYS A 1 98 ? -63.012 -14.823 49.644 1.00 78.00 98 LYS A O 1
ATOM 771 N N . PHE A 1 99 ? -61.782 -16.695 49.506 1.00 81.12 99 PHE A N 1
ATOM 772 C CA . PHE A 1 99 ? -62.777 -17.578 50.113 1.00 81.12 99 PHE A CA 1
ATOM 773 C C . PHE A 1 99 ? -62.974 -17.262 51.604 1.00 81.12 99 PHE A C 1
ATOM 775 O O . PHE A 1 99 ? -64.111 -17.111 52.048 1.00 81.12 99 PHE A O 1
ATOM 782 N N . GLN A 1 100 ? -61.890 -17.039 52.355 1.00 77.88 100 GLN A N 1
ATOM 783 C CA . GLN A 1 100 ? -61.952 -16.575 53.747 1.00 77.88 100 GLN A CA 1
ATOM 784 C C . GLN A 1 100 ? -62.609 -15.192 53.873 1.00 77.88 100 GLN A C 1
ATOM 786 O O . GLN A 1 100 ? -63.449 -15.002 54.746 1.00 77.88 100 GLN A O 1
ATOM 791 N N . LEU A 1 101 ? -62.311 -14.240 52.980 1.00 75.94 101 LEU A N 1
ATOM 792 C CA . LEU A 1 101 ? -63.003 -12.944 52.926 1.00 75.94 101 LEU A CA 1
ATOM 793 C C . LEU A 1 101 ? -64.500 -13.091 52.617 1.00 75.94 101 LEU A C 1
ATOM 795 O O . LEU A 1 101 ? -65.314 -12.373 53.195 1.00 75.94 101 LEU A O 1
ATOM 799 N N . SER A 1 102 ? -64.877 -14.032 51.747 1.00 77.69 102 SER A N 1
ATOM 800 C CA . SER A 1 102 ? -66.280 -14.336 51.452 1.00 77.69 102 SER A CA 1
ATOM 801 C C . SER A 1 102 ? -67.003 -14.922 52.670 1.00 77.69 102 SER A C 1
ATOM 803 O O . SER A 1 102 ? -68.077 -14.432 53.024 1.00 77.69 102 SER A O 1
ATOM 805 N N . GLN A 1 103 ? -66.389 -15.882 53.373 1.00 77.88 103 GLN A N 1
ATOM 806 C CA . GLN A 1 103 ? -66.921 -16.427 54.628 1.00 77.88 103 GLN A CA 1
ATOM 807 C C . GLN A 1 103 ? -67.034 -15.351 55.715 1.00 77.88 103 GLN A C 1
ATOM 809 O O . GLN A 1 103 ? -68.106 -15.189 56.288 1.00 77.88 103 GLN A O 1
ATOM 814 N N . MET A 1 104 ? -65.987 -14.550 55.932 1.00 73.81 104 MET A N 1
ATOM 815 C CA . MET A 1 104 ? -65.995 -13.429 56.882 1.00 73.81 104 MET A CA 1
ATOM 816 C C . MET A 1 104 ? -67.060 -12.376 56.542 1.00 73.81 104 MET A C 1
ATOM 818 O O . MET A 1 104 ? -67.624 -11.769 57.450 1.00 73.81 104 MET A O 1
ATOM 822 N N . SER A 1 105 ? -67.375 -12.157 55.258 1.00 75.56 105 SER A N 1
ATOM 823 C CA . SER A 1 105 ? -68.489 -11.283 54.868 1.00 75.56 105 SER A CA 1
ATOM 824 C C . SER A 1 105 ? -69.840 -11.920 55.188 1.00 75.56 105 SER A C 1
ATOM 826 O O . SER A 1 105 ? -70.667 -11.271 55.815 1.00 75.56 105 SER A O 1
ATOM 828 N N . GLN A 1 106 ? -70.055 -13.195 54.844 1.00 79.56 106 GLN A N 1
ATOM 829 C CA . GLN A 1 106 ? -71.296 -13.907 55.182 1.00 79.56 106 GLN A CA 1
ATOM 830 C C . GLN A 1 106 ? -71.514 -14.028 56.699 1.00 79.56 106 GLN A C 1
ATOM 832 O O . GLN A 1 106 ? -72.646 -13.944 57.172 1.00 79.56 106 GLN A O 1
ATOM 837 N N . GLU A 1 107 ? -70.444 -14.196 57.476 1.00 78.94 107 GLU A N 1
ATOM 838 C CA . GLU A 1 107 ? -70.486 -14.240 58.937 1.00 78.94 107 GLU A CA 1
ATOM 839 C C . GLU A 1 107 ? -70.743 -12.853 59.538 1.00 78.94 107 GLU A C 1
ATOM 841 O O . GLU A 1 107 ? -71.591 -12.715 60.418 1.00 78.94 107 GLU A O 1
ATOM 846 N N . LYS A 1 108 ? -70.127 -11.795 58.995 1.00 81.50 108 LYS A N 1
ATOM 847 C CA . LYS A 1 108 ? -70.471 -10.402 59.317 1.00 81.50 108 LYS A CA 1
ATOM 848 C C . LYS A 1 108 ? -71.938 -10.092 59.004 1.00 81.50 108 LYS A C 1
ATOM 850 O O . LYS A 1 108 ? -72.593 -9.436 59.809 1.00 81.50 108 LYS A O 1
ATOM 855 N N . ASP A 1 109 ? -72.464 -10.562 57.876 1.00 77.44 109 ASP A N 1
ATOM 856 C CA . ASP A 1 109 ? -73.858 -10.346 57.481 1.00 77.44 109 ASP A CA 1
ATOM 857 C C . ASP A 1 109 ? -74.823 -11.171 58.353 1.00 77.44 109 ASP A C 1
ATOM 859 O O . ASP A 1 109 ? -75.889 -10.676 58.723 1.00 77.44 109 ASP A O 1
ATOM 863 N N . ARG A 1 110 ? -74.435 -12.378 58.797 1.00 77.75 110 ARG A N 1
ATOM 864 C CA . ARG A 1 110 ? -75.133 -13.119 59.867 1.00 77.75 110 ARG A CA 1
ATOM 865 C C . ARG A 1 110 ? -75.161 -12.339 61.176 1.00 77.75 110 ARG A C 1
ATOM 867 O O . ARG A 1 110 ? -76.245 -12.073 61.680 1.00 77.75 110 ARG A O 1
ATOM 874 N N . ILE A 1 111 ? -74.005 -11.911 61.682 1.00 76.12 111 ILE A N 1
ATOM 875 C CA . ILE A 1 111 ? -73.880 -11.157 62.940 1.00 76.12 111 ILE A CA 1
ATOM 876 C C . ILE A 1 111 ? -74.641 -9.822 62.858 1.00 76.12 111 ILE A C 1
ATOM 878 O O . ILE A 1 111 ? -75.252 -9.399 63.836 1.00 76.12 111 ILE A O 1
ATOM 882 N N . SER A 1 112 ? -74.671 -9.177 61.688 1.00 72.75 112 SER A N 1
ATOM 883 C CA . SER A 1 112 ? -75.472 -7.974 61.420 1.00 72.75 112 SER A CA 1
ATOM 884 C C . SER A 1 112 ? -76.979 -8.257 61.492 1.00 72.75 112 SER A C 1
ATOM 886 O O . SER A 1 112 ? -77.723 -7.511 62.131 1.00 72.75 112 SER A O 1
ATOM 888 N N . ASN A 1 113 ? -77.438 -9.370 60.909 1.00 75.19 113 ASN A N 1
ATOM 889 C CA . ASN A 1 113 ? -78.832 -9.811 61.002 1.00 75.19 113 ASN A CA 1
ATOM 890 C C . ASN A 1 113 ? -79.213 -10.260 62.425 1.00 75.19 113 ASN A C 1
ATOM 892 O O . ASN A 1 113 ? -80.313 -9.962 62.885 1.00 75.19 113 ASN A O 1
ATOM 896 N N . GLU A 1 114 ? -78.310 -10.903 63.164 1.00 75.44 114 GLU A N 1
ATOM 897 C CA . GLU A 1 114 ? -78.503 -11.248 64.577 1.00 75.44 114 GLU A CA 1
ATOM 898 C C . GLU A 1 114 ? -78.565 -9.994 65.460 1.00 75.44 114 GLU A C 1
ATOM 900 O O . GLU A 1 114 ? -79.462 -9.887 66.291 1.00 75.44 114 GLU A O 1
ATOM 905 N N . LEU A 1 115 ? -77.709 -8.992 65.227 1.00 68.50 115 LEU A N 1
ATOM 906 C CA . LEU A 1 115 ? -77.795 -7.674 65.871 1.00 68.50 115 LEU A CA 1
ATOM 907 C C . LEU A 1 115 ? -79.094 -6.935 65.526 1.00 68.50 115 LEU A C 1
ATOM 909 O O . LEU A 1 115 ? -79.681 -6.303 66.403 1.00 68.50 115 LEU A O 1
ATOM 913 N N . SER A 1 116 ? -79.569 -7.032 64.282 1.00 67.62 116 SER A N 1
ATOM 914 C CA . SER A 1 116 ? -80.874 -6.503 63.865 1.00 67.62 116 SER A CA 1
ATOM 915 C C . SER A 1 116 ? -82.014 -7.184 64.631 1.00 67.62 116 SER A C 1
ATOM 917 O O . SER A 1 116 ? -82.849 -6.513 65.237 1.00 67.62 116 SER A O 1
ATOM 919 N N . ASN A 1 117 ? -81.993 -8.517 64.716 1.00 68.19 117 ASN A N 1
ATOM 920 C CA . ASN A 1 117 ? -82.980 -9.303 65.456 1.00 68.19 117 ASN A CA 1
ATOM 921 C C . ASN A 1 117 ? -82.945 -9.014 66.966 1.00 68.19 117 ASN A C 1
ATOM 923 O O . ASN A 1 117 ? -84.000 -8.821 67.565 1.00 68.19 117 ASN A O 1
ATOM 927 N N . TYR A 1 118 ? -81.762 -8.896 67.579 1.00 65.69 118 TYR A N 1
ATOM 928 C CA . TYR A 1 118 ? -81.627 -8.487 68.980 1.00 65.69 118 TYR A CA 1
ATOM 929 C C . TYR A 1 118 ? -82.140 -7.064 69.220 1.00 65.69 118 TYR A C 1
ATOM 931 O O . TYR A 1 118 ? -82.834 -6.832 70.206 1.00 65.69 118 TYR A O 1
ATOM 939 N N . LYS A 1 119 ? -81.869 -6.120 68.311 1.00 60.78 119 LYS A N 1
ATOM 940 C CA . LYS A 1 119 ? -82.362 -4.737 68.407 1.00 60.78 119 LYS A CA 1
ATOM 941 C C . LYS A 1 119 ? -83.888 -4.656 68.281 1.00 60.78 119 LYS A C 1
ATOM 943 O O . LYS A 1 119 ? -84.522 -3.922 69.034 1.00 60.78 119 LYS A O 1
ATOM 948 N N . ASN A 1 120 ? -84.480 -5.455 67.395 1.00 56.75 120 ASN A N 1
ATOM 949 C CA . ASN A 1 120 ? -85.933 -5.576 67.262 1.00 56.75 120 ASN A CA 1
ATOM 950 C C . ASN A 1 120 ? -86.564 -6.270 68.485 1.00 56.75 120 ASN A C 1
ATOM 952 O O . ASN A 1 120 ? -87.624 -5.855 68.945 1.00 56.75 120 ASN A O 1
ATOM 956 N N . SER A 1 121 ? -85.892 -7.273 69.059 1.00 54.09 121 SER A N 1
ATOM 957 C CA . SER A 1 121 ? -86.332 -7.950 70.287 1.00 54.09 121 SER A CA 1
ATOM 958 C C . SER A 1 121 ? -86.267 -7.037 71.521 1.00 54.09 121 SER A C 1
ATOM 960 O O . SER A 1 121 ? -87.155 -7.085 72.367 1.00 54.09 121 SER A O 1
ATOM 962 N N . PHE A 1 122 ? -85.272 -6.143 71.598 1.00 54.38 122 PHE A N 1
ATOM 963 C CA . PHE A 1 122 ? -85.158 -5.155 72.679 1.00 54.38 122 PHE A CA 1
ATOM 964 C C . PHE A 1 122 ? -86.255 -4.080 72.588 1.00 54.38 122 PHE A C 1
ATOM 966 O O . PHE A 1 122 ? -86.945 -3.813 73.570 1.00 54.38 122 PHE A O 1
ATOM 973 N N . ASN A 1 123 ? -86.496 -3.536 71.387 1.00 50.22 123 ASN A N 1
ATOM 974 C CA . ASN A 1 123 ? -87.576 -2.569 71.146 1.00 50.22 123 ASN A CA 1
ATOM 975 C C . ASN A 1 123 ? -88.974 -3.122 71.498 1.00 50.22 123 ASN A C 1
ATOM 977 O O . ASN A 1 123 ? -89.843 -2.355 71.905 1.00 50.22 123 ASN A O 1
ATOM 981 N N . ASN A 1 124 ? -89.183 -4.438 71.382 1.00 47.19 124 ASN A N 1
ATOM 982 C CA . ASN A 1 124 ? -90.438 -5.100 71.752 1.00 47.19 124 ASN A CA 1
ATOM 983 C C . ASN A 1 124 ? -90.587 -5.383 73.264 1.00 47.19 124 ASN A C 1
ATOM 985 O O . ASN A 1 124 ? -91.653 -5.833 73.675 1.00 47.19 124 ASN A O 1
ATOM 989 N N . PHE A 1 125 ? -89.563 -5.134 74.092 1.00 46.88 125 PHE A N 1
ATOM 990 C CA . PHE A 1 125 ? -89.605 -5.361 75.548 1.00 46.88 125 PHE A CA 1
ATOM 991 C C . PHE A 1 125 ? -89.759 -4.053 76.352 1.00 46.88 125 PHE A C 1
ATOM 993 O O . PHE A 1 125 ? -90.450 -4.016 77.373 1.00 46.88 125 PHE A O 1
ATOM 1000 N N . ASP A 1 126 ? -89.202 -2.941 75.856 1.00 42.25 126 ASP A N 1
ATOM 1001 C CA . ASP A 1 126 ? -89.391 -1.611 76.465 1.00 42.25 126 ASP A CA 1
ATOM 1002 C C . ASP A 1 126 ? -90.800 -1.019 76.226 1.00 42.25 126 ASP A C 1
ATOM 1004 O O . ASP A 1 126 ? -91.219 -0.110 76.946 1.00 42.25 126 ASP A O 1
ATOM 1008 N N . GLN A 1 127 ? -91.572 -1.546 75.263 1.00 43.09 127 GLN A N 1
ATOM 1009 C CA . GLN A 1 127 ? -92.951 -1.101 74.992 1.00 43.09 127 GLN A CA 1
ATOM 1010 C C . GLN A 1 127 ? -94.038 -1.800 75.831 1.00 43.09 127 GLN A C 1
ATOM 1012 O O . GLN A 1 127 ? -95.181 -1.352 75.814 1.00 43.09 127 GLN A O 1
ATOM 1017 N N . SER A 1 128 ? -93.714 -2.840 76.606 1.00 40.38 128 SER A N 1
ATOM 1018 C CA . SER A 1 128 ? -94.669 -3.533 77.496 1.00 40.38 128 SER A CA 1
ATOM 1019 C C . SER A 1 128 ? -94.542 -3.149 78.978 1.00 40.38 128 SER A C 1
ATOM 1021 O O . SER A 1 128 ? -95.110 -3.823 79.834 1.00 40.38 128 SER A O 1
ATOM 1023 N N . SER A 1 129 ? -93.765 -2.105 79.287 1.00 41.06 129 SER A N 1
ATOM 1024 C CA . SER A 1 129 ? -93.200 -1.880 80.631 1.00 41.06 129 SER A CA 1
ATOM 1025 C C . SER A 1 129 ? -93.410 -0.457 81.181 1.00 41.06 129 SER A C 1
ATOM 1027 O O . SER A 1 129 ? -92.760 -0.081 82.151 1.00 41.06 129 SER A O 1
ATOM 1029 N N . ASN A 1 130 ? -94.280 0.353 80.558 1.00 35.47 130 ASN A N 1
ATOM 1030 C CA . ASN A 1 130 ? -94.480 1.778 80.890 1.00 35.47 130 ASN A CA 1
ATOM 1031 C C . ASN A 1 130 ? -95.958 2.224 81.004 1.00 35.47 130 ASN A C 1
ATOM 1033 O O . ASN A 1 130 ? -96.242 3.420 81.009 1.00 35.47 130 ASN A O 1
ATOM 1037 N N . GLU A 1 131 ? -96.899 1.288 81.159 1.00 33.41 131 GLU A N 1
ATOM 1038 C CA . GLU A 1 131 ? -98.254 1.589 81.641 1.00 33.41 131 GLU A CA 1
ATOM 1039 C C . GLU A 1 131 ? -98.541 0.759 82.903 1.00 33.41 131 GLU A C 1
ATOM 1041 O O . GLU A 1 131 ? -98.336 -0.455 82.905 1.00 33.41 131 GLU A O 1
ATOM 1046 N N . ASN A 1 132 ? -99.048 1.430 83.949 1.00 33.53 132 ASN A N 1
ATOM 1047 C CA . ASN A 1 132 ? -99.216 0.985 85.348 1.00 33.53 132 ASN A CA 1
ATOM 1048 C C . ASN A 1 132 ? -97.967 1.076 86.254 1.00 33.53 132 ASN A C 1
ATOM 1050 O O . ASN A 1 132 ? -97.295 0.079 86.486 1.00 33.53 132 ASN A O 1
ATOM 1054 N N . ASP A 1 133 ? -97.746 2.252 86.861 1.00 31.59 133 ASP A N 1
ATOM 1055 C CA . ASP A 1 133 ? -97.666 2.350 88.336 1.00 31.59 133 ASP A CA 1
ATOM 1056 C C . ASP A 1 133 ? -97.766 3.815 88.827 1.00 31.59 133 ASP A C 1
ATOM 1058 O O . ASP A 1 133 ? -96.776 4.526 89.007 1.00 31.59 133 ASP A O 1
ATOM 1062 N N . THR A 1 134 ? -98.997 4.300 89.038 1.00 30.70 134 THR A N 1
ATOM 1063 C CA . THR A 1 134 ? -99.292 5.659 89.554 1.00 30.70 134 THR A CA 1
ATOM 1064 C C . THR A 1 134 ? -100.401 5.683 90.620 1.00 30.70 134 THR A C 1
ATOM 1066 O O . THR A 1 134 ? -101.185 6.626 90.715 1.00 30.70 134 THR A O 1
ATOM 1069 N N . THR A 1 135 ? -100.430 4.674 91.496 1.00 34.62 135 THR A N 1
ATOM 1070 C CA . THR A 1 135 ? -101.217 4.669 92.750 1.00 34.62 135 THR A CA 1
ATOM 1071 C C . THR A 1 135 ? -100.279 4.399 93.929 1.00 34.62 135 THR A C 1
ATOM 1073 O O . THR A 1 135 ? -99.895 3.261 94.163 1.00 34.62 135 THR A O 1
ATOM 1076 N N . PHE A 1 136 ? -99.685 5.424 94.544 1.00 29.06 136 PHE A N 1
ATOM 1077 C CA . PHE A 1 136 ? -100.268 6.354 95.533 1.00 29.06 136 PHE A CA 1
ATOM 1078 C C . PHE A 1 136 ? -100.424 5.733 96.935 1.00 29.06 136 PHE A C 1
ATOM 1080 O O . PHE A 1 136 ? -100.780 4.571 97.095 1.00 29.06 136 PHE A O 1
ATOM 1087 N N . ASN A 1 137 ? -100.083 6.513 97.961 1.00 29.80 137 ASN A N 1
ATOM 1088 C CA . ASN A 1 137 ? -99.603 6.010 99.246 1.00 29.80 137 ASN A CA 1
ATOM 1089 C C . ASN A 1 137 ? -100.568 6.319 100.409 1.00 29.80 137 ASN A C 1
ATOM 1091 O O . ASN A 1 137 ? -100.987 7.463 100.557 1.00 29.80 137 ASN A O 1
ATOM 1095 N N . GLY A 1 138 ? -100.809 5.327 101.276 1.00 29.36 138 GLY A N 1
ATOM 1096 C CA . GLY A 1 138 ? -101.221 5.500 102.678 1.00 29.36 138 GLY A CA 1
ATOM 1097 C C . GLY A 1 138 ? -102.690 5.834 103.000 1.00 29.36 138 GLY A C 1
ATOM 1098 O O . GLY A 1 138 ? -103.264 6.787 102.485 1.00 29.36 138 GLY A O 1
ATOM 1099 N N . ASN A 1 139 ? -103.258 5.100 103.968 1.00 32.12 139 ASN A N 1
ATOM 1100 C CA . ASN A 1 139 ? -104.210 5.615 104.967 1.00 32.12 139 ASN A CA 1
ATOM 1101 C C . ASN A 1 139 ? -104.425 4.603 106.112 1.00 32.12 139 ASN A C 1
ATOM 1103 O O . ASN A 1 139 ? -104.506 3.411 105.843 1.00 32.12 139 ASN A O 1
ATOM 1107 N N . ASN A 1 140 ? -104.587 5.121 107.340 1.00 31.23 140 ASN A N 1
ATOM 1108 C CA . ASN A 1 140 ? -105.096 4.488 108.580 1.00 31.23 140 ASN A CA 1
ATOM 1109 C C . ASN A 1 140 ? -104.361 3.220 109.105 1.00 31.23 140 ASN A C 1
ATOM 1111 O O . ASN A 1 140 ? -104.104 2.282 108.364 1.00 31.23 140 ASN A O 1
ATOM 1115 N N . VAL A 1 141 ? -103.914 3.079 110.364 1.00 32.44 141 VAL A N 1
ATOM 1116 C CA . VAL A 1 141 ? -104.226 3.688 111.686 1.00 32.44 141 VAL A CA 1
ATOM 1117 C C . VAL A 1 141 ? -105.523 3.173 112.342 1.00 32.44 141 VAL A C 1
ATOM 1119 O O . VAL A 1 141 ? -106.572 3.128 111.716 1.00 32.44 141 VAL A O 1
ATOM 1122 N N . ASP A 1 142 ? -105.383 2.798 113.621 1.00 34.81 142 ASP A N 1
ATOM 1123 C CA . ASP A 1 142 ? -106.382 2.398 114.628 1.00 34.81 142 ASP A CA 1
ATOM 1124 C C . ASP A 1 142 ? -107.332 1.213 114.358 1.00 34.81 142 ASP A C 1
ATOM 1126 O O . ASP A 1 142 ? -108.416 1.369 113.800 1.00 34.81 142 ASP A O 1
ATOM 1130 N N . PHE A 1 143 ? -107.036 0.062 114.993 1.00 32.22 143 PHE A N 1
ATOM 1131 C CA . PHE A 1 143 ? -108.085 -0.697 115.692 1.00 32.22 143 PHE A CA 1
ATOM 1132 C C . PHE A 1 143 ? -107.588 -1.518 116.906 1.00 32.22 143 PHE A C 1
ATOM 1134 O O . PHE A 1 143 ? -106.580 -2.213 116.842 1.00 32.22 143 PHE A O 1
ATOM 1141 N N . LEU A 1 144 ? -108.359 -1.423 117.997 1.00 32.34 144 LEU A N 1
ATOM 1142 C CA . LEU A 1 144 ? -108.413 -2.238 119.227 1.00 32.34 144 LEU A CA 1
ATOM 1143 C C . LEU A 1 144 ? -107.127 -2.690 119.962 1.00 32.34 144 LEU A C 1
ATOM 1145 O O . LEU A 1 144 ? -106.485 -3.688 119.646 1.00 32.34 144 LEU A O 1
ATOM 1149 N N . ASN A 1 145 ? -106.951 -2.112 121.157 1.00 29.84 145 ASN A N 1
ATOM 1150 C CA . ASN A 1 145 ? -106.491 -2.868 122.327 1.00 29.84 145 ASN A CA 1
ATOM 1151 C C . ASN A 1 145 ? -107.559 -3.894 122.759 1.00 29.84 145 ASN A C 1
ATOM 1153 O O . ASN A 1 145 ? -108.703 -3.499 122.983 1.00 29.84 145 ASN A O 1
ATOM 1157 N N . SER A 1 146 ? -107.185 -5.153 123.022 1.00 32.50 146 SER A N 1
ATOM 1158 C CA . SER A 1 146 ? -107.553 -5.881 124.261 1.00 32.50 146 SER A CA 1
ATOM 1159 C C . SER A 1 146 ? -107.000 -7.320 124.316 1.00 32.50 146 SER A C 1
ATOM 1161 O O . SER A 1 146 ? -106.818 -7.978 123.302 1.00 32.50 146 SER A O 1
ATOM 1163 N N . SER A 1 147 ? -106.747 -7.796 125.542 1.00 34.72 147 SER A N 1
ATOM 1164 C CA . SER A 1 147 ? -106.762 -9.213 125.954 1.00 34.72 147 SER A CA 1
ATOM 1165 C C . SER A 1 147 ? -105.948 -10.263 125.167 1.00 34.72 147 SER A C 1
ATOM 1167 O O . SER A 1 147 ? -106.528 -11.110 124.497 1.00 34.72 147 SER A O 1
ATOM 1169 N N . ASN A 1 148 ? -104.625 -10.333 125.394 1.00 38.56 148 ASN A N 1
ATOM 1170 C CA . ASN A 1 148 ? -103.967 -11.507 126.023 1.00 38.56 148 ASN A CA 1
ATOM 1171 C C . ASN A 1 148 ? -102.431 -11.361 126.115 1.00 38.56 148 ASN A C 1
ATOM 1173 O O . ASN A 1 148 ? -101.777 -10.794 125.245 1.00 38.56 148 ASN A O 1
ATOM 1177 N N . SER A 1 149 ? -101.824 -11.873 127.193 1.00 42.72 149 SER A N 1
ATOM 1178 C CA . SER A 1 149 ? -100.436 -11.550 127.579 1.00 42.72 149 SER A CA 1
ATOM 1179 C C . SER A 1 149 ? -99.340 -12.502 127.063 1.00 42.72 149 SER A C 1
ATOM 1181 O O . SER A 1 149 ? -98.170 -12.295 127.387 1.00 42.72 149 SER A O 1
ATOM 1183 N N . MET A 1 150 ? -99.664 -13.515 126.246 1.00 47.09 150 MET A N 1
ATOM 1184 C CA . MET A 1 150 ? -98.671 -14.487 125.745 1.00 47.09 150 MET A CA 1
ATOM 1185 C C . MET A 1 150 ? -98.046 -14.132 124.383 1.00 47.09 150 MET A C 1
ATOM 1187 O O . MET A 1 150 ? -96.823 -14.209 124.243 1.00 47.09 150 MET A O 1
ATOM 1191 N N . GLU A 1 151 ? -98.832 -13.702 123.392 1.00 48.81 151 GLU A N 1
ATOM 1192 C CA . GLU A 1 151 ? -98.367 -13.560 121.994 1.00 48.81 151 GLU A CA 1
ATOM 1193 C C . GLU A 1 151 ? -97.271 -12.497 121.807 1.00 48.81 151 GLU A C 1
ATOM 1195 O O . GLU A 1 151 ? -96.390 -12.625 120.950 1.00 48.81 151 GLU A O 1
ATOM 1200 N N . LYS A 1 152 ? -97.252 -11.479 122.679 1.00 50.31 152 LYS A N 1
ATOM 1201 C CA . LYS A 1 152 ? -96.263 -10.389 122.667 1.00 50.31 152 LYS A CA 1
ATOM 1202 C C . LYS A 1 152 ? -94.816 -10.905 122.737 1.00 50.31 152 LYS A C 1
ATOM 1204 O O . LYS A 1 152 ? -93.922 -10.308 122.138 1.00 50.31 152 LYS A O 1
ATOM 1209 N N . ASN A 1 153 ? -94.581 -12.044 123.397 1.00 54.78 153 ASN A N 1
ATOM 1210 C CA . ASN A 1 153 ? -93.261 -12.680 123.467 1.00 54.78 153 ASN A CA 1
ATOM 1211 C C . ASN A 1 153 ? -92.849 -13.397 122.170 1.00 54.78 153 ASN A C 1
ATOM 1213 O O . ASN A 1 153 ? -91.654 -13.491 121.883 1.00 54.78 153 ASN A O 1
ATOM 1217 N N . GLU A 1 154 ? -93.795 -13.891 121.369 1.00 56.31 154 GLU A N 1
ATOM 1218 C CA . GLU A 1 154 ? -93.471 -14.543 120.096 1.00 56.31 154 GLU A CA 1
ATOM 1219 C C . GLU A 1 154 ? -93.201 -13.512 118.994 1.00 56.31 154 GLU A C 1
ATOM 1221 O O . GLU A 1 154 ? -92.229 -13.647 118.245 1.00 56.31 154 GLU A O 1
ATOM 1226 N N . TYR A 1 155 ? -93.974 -12.421 118.958 1.00 56.06 155 TYR A N 1
ATOM 1227 C CA . TYR A 1 155 ? -93.742 -11.317 118.021 1.00 56.06 155 TYR A CA 1
ATOM 1228 C C . TYR A 1 155 ? -92.367 -10.660 118.239 1.00 56.06 155 TYR A C 1
ATOM 1230 O O . TYR A 1 155 ? -91.625 -10.426 117.284 1.00 56.06 155 TYR A O 1
ATOM 1238 N N . ILE A 1 156 ? -91.950 -10.474 119.500 1.00 60.62 156 ILE A N 1
ATOM 1239 C CA . ILE A 1 156 ? -90.602 -9.989 119.849 1.00 60.62 156 ILE A CA 1
ATOM 1240 C C . ILE A 1 156 ? -89.502 -10.974 119.405 1.00 60.62 156 ILE A C 1
ATOM 1242 O O . ILE A 1 156 ? -88.429 -10.538 118.983 1.00 60.62 156 ILE A O 1
ATOM 1246 N N . ARG A 1 157 ? -89.741 -12.295 119.441 1.00 62.00 157 ARG A N 1
ATOM 1247 C CA . ARG A 1 157 ? -88.788 -13.295 118.914 1.00 62.00 157 ARG A CA 1
ATOM 1248 C C . ARG A 1 157 ? -88.682 -13.246 117.386 1.00 62.00 157 ARG A C 1
ATOM 1250 O O . ARG A 1 157 ? -87.565 -13.309 116.875 1.00 62.00 157 ARG A O 1
ATOM 1257 N N . LYS A 1 158 ? -89.801 -13.086 116.669 1.00 66.50 158 LYS A N 1
ATOM 1258 C CA . LYS A 1 158 ? -89.823 -12.923 115.201 1.00 66.50 158 LYS A CA 1
ATOM 1259 C C . LYS A 1 158 ? -89.111 -11.630 114.777 1.00 66.50 158 LYS A C 1
ATOM 1261 O O . LYS A 1 158 ? -88.200 -11.688 113.958 1.00 66.50 158 LYS A O 1
ATOM 1266 N N . LEU A 1 159 ? -89.398 -10.501 115.434 1.00 59.06 159 LEU A N 1
ATOM 1267 C CA . LEU A 1 159 ? -88.685 -9.233 115.217 1.00 59.06 159 LEU A CA 1
ATOM 1268 C C . LEU A 1 159 ? -87.177 -9.322 115.498 1.00 59.06 159 LEU A C 1
ATOM 1270 O O . LEU A 1 159 ? -86.392 -8.745 114.749 1.00 59.06 159 LEU A O 1
ATOM 1274 N N . LYS A 1 160 ? -86.745 -10.051 116.540 1.00 66.81 160 LYS A N 1
ATOM 1275 C CA . LYS A 1 160 ? -85.309 -10.282 116.775 1.00 66.81 160 LYS A CA 1
ATOM 1276 C C . LYS A 1 160 ? -84.670 -11.112 115.662 1.00 66.81 160 LYS A C 1
ATOM 1278 O O . LYS A 1 160 ? -83.610 -10.716 115.193 1.00 66.81 160 LYS A O 1
ATOM 1283 N N . LYS A 1 161 ? -85.315 -12.192 115.195 1.00 72.69 161 LYS A N 1
ATOM 1284 C CA . LYS A 1 161 ? -84.822 -12.973 114.043 1.00 72.69 161 LYS A CA 1
ATOM 1285 C C . LYS A 1 161 ? -84.633 -12.092 112.808 1.00 72.69 161 LYS A C 1
ATOM 1287 O O . LYS A 1 161 ? -83.507 -11.990 112.337 1.00 72.69 161 LYS A O 1
ATOM 1292 N N . TYR A 1 162 ? -85.673 -11.379 112.370 1.00 71.06 162 TYR A N 1
ATOM 1293 C CA . TYR A 1 162 ? -85.581 -10.504 111.197 1.00 71.06 162 TYR A CA 1
ATOM 1294 C C . TYR A 1 162 ? -84.524 -9.397 111.361 1.00 71.06 162 TYR A C 1
ATOM 1296 O O . TYR A 1 162 ? -83.844 -9.047 110.402 1.00 71.06 162 TYR A O 1
ATOM 1304 N N . LYS A 1 163 ? -84.311 -8.869 112.576 1.00 70.56 163 LYS A N 1
ATOM 1305 C CA . LYS A 1 163 ? -83.270 -7.857 112.829 1.00 70.56 163 LYS A CA 1
ATOM 1306 C C . LYS A 1 163 ? -81.842 -8.423 112.809 1.00 70.56 163 LYS A C 1
ATOM 1308 O O . LYS A 1 163 ? -80.913 -7.681 112.500 1.00 70.56 163 LYS A O 1
ATOM 1313 N N . GLU A 1 164 ? -81.652 -9.703 113.115 1.00 72.44 164 GLU A N 1
ATOM 1314 C CA . GLU A 1 164 ? -80.375 -10.407 112.928 1.00 72.44 164 GLU A CA 1
ATOM 1315 C C . GLU A 1 164 ? -80.162 -10.801 111.453 1.00 72.44 164 GLU A C 1
ATOM 1317 O O . GLU A 1 164 ? -79.068 -10.641 110.922 1.00 72.44 164 GLU A O 1
ATOM 1322 N N . GLU A 1 165 ? -81.221 -11.225 110.765 1.00 73.62 165 GLU A N 1
ATOM 1323 C CA . GLU A 1 165 ? -81.236 -11.604 109.345 1.00 73.62 165 GLU A CA 1
ATOM 1324 C C . GLU A 1 165 ? -80.924 -10.407 108.429 1.00 73.62 165 GLU A C 1
ATOM 1326 O O . GLU A 1 165 ? -80.040 -10.484 107.578 1.00 73.62 165 GLU A O 1
ATOM 1331 N N . ILE A 1 166 ? -81.515 -9.237 108.704 1.00 72.44 166 ILE A N 1
ATOM 1332 C CA . ILE A 1 166 ? -81.175 -7.969 108.037 1.00 72.44 166 ILE A CA 1
ATOM 1333 C C . ILE A 1 166 ? -79.702 -7.581 108.271 1.00 72.44 166 ILE A C 1
ATOM 1335 O O . ILE A 1 166 ? -79.052 -7.094 107.350 1.00 72.44 166 ILE A O 1
ATOM 1339 N N . LYS A 1 167 ? -79.120 -7.828 109.458 1.00 74.81 167 LYS A N 1
ATOM 1340 C CA . LYS A 1 167 ? -77.675 -7.590 109.681 1.00 74.81 167 LYS A CA 1
ATOM 1341 C C . LYS A 1 167 ? -76.790 -8.542 108.875 1.00 74.81 167 LYS A C 1
ATOM 1343 O O . LYS A 1 167 ? -75.689 -8.143 108.500 1.00 74.81 167 LYS A O 1
ATOM 1348 N N . ILE A 1 168 ? -77.225 -9.784 108.657 1.00 76.19 168 ILE A N 1
ATOM 1349 C CA . ILE A 1 168 ? -76.504 -10.748 107.815 1.00 76.19 168 ILE A CA 1
ATOM 1350 C C . ILE A 1 168 ? -76.529 -10.251 106.368 1.00 76.19 168 ILE A C 1
ATOM 1352 O O . ILE A 1 168 ? -75.463 -10.040 105.798 1.00 76.19 168 ILE A O 1
ATOM 1356 N N . LEU A 1 169 ? -77.712 -9.924 105.838 1.00 74.12 169 LEU A N 1
ATOM 1357 C CA . LEU A 1 169 ? -77.878 -9.400 104.478 1.00 74.12 169 LEU A CA 1
ATOM 1358 C C . LEU A 1 169 ? -77.118 -8.082 104.243 1.00 74.12 169 LEU A C 1
ATOM 1360 O O . LEU A 1 169 ? -76.519 -7.908 103.186 1.00 74.12 169 LEU A O 1
ATOM 1364 N N . ILE A 1 170 ? -77.064 -7.171 105.224 1.00 76.12 170 ILE A N 1
ATOM 1365 C CA . ILE A 1 170 ? -76.247 -5.946 105.129 1.00 76.12 170 ILE A CA 1
ATOM 1366 C C . ILE A 1 170 ? -74.752 -6.285 105.034 1.00 76.12 170 ILE A C 1
ATOM 1368 O O . ILE A 1 170 ? -74.069 -5.760 104.158 1.00 76.12 170 ILE A O 1
ATOM 1372 N N . LYS A 1 171 ? -74.236 -7.189 105.879 1.00 77.69 171 LYS A N 1
ATOM 1373 C CA . LYS A 1 171 ? -72.825 -7.620 105.821 1.00 77.69 171 LYS A CA 1
ATOM 1374 C C . LYS A 1 171 ? -72.485 -8.348 104.522 1.00 77.69 171 LYS A C 1
ATOM 1376 O O . LYS A 1 171 ? -71.381 -8.195 104.006 1.00 77.69 171 LYS A O 1
ATOM 1381 N N . GLU A 1 172 ? -73.415 -9.142 104.009 1.00 77.38 172 GLU A N 1
ATOM 1382 C CA . GLU A 1 172 ? -73.263 -9.880 102.759 1.00 77.38 172 GLU A CA 1
ATOM 1383 C C . GLU A 1 172 ? -73.262 -8.933 101.551 1.00 77.38 172 GLU A C 1
ATOM 1385 O O . GLU A 1 172 ? -72.389 -9.036 100.693 1.00 77.38 172 GLU A O 1
ATOM 1390 N N . ASN A 1 173 ? -74.136 -7.922 101.545 1.00 77.06 173 ASN A N 1
ATOM 1391 C CA . ASN A 1 173 ? -74.157 -6.859 100.540 1.00 77.06 173 ASN A CA 1
ATOM 1392 C C . ASN A 1 173 ? -72.893 -5.969 100.622 1.00 77.06 173 ASN A C 1
ATOM 1394 O O . ASN A 1 173 ? -72.269 -5.684 99.603 1.00 77.06 173 ASN A O 1
ATOM 1398 N N . GLU A 1 174 ? -72.406 -5.624 101.823 1.00 77.81 174 GLU A N 1
ATOM 1399 C CA . GLU A 1 174 ? -71.098 -4.964 101.996 1.00 77.81 174 GLU A CA 1
ATOM 1400 C C . GLU A 1 174 ? -69.923 -5.809 101.467 1.00 77.81 174 GLU A C 1
ATOM 1402 O O . GLU A 1 174 ? -68.973 -5.261 100.897 1.00 77.81 174 GLU A O 1
ATOM 1407 N N . ALA A 1 175 ? -69.960 -7.133 101.646 1.00 78.00 175 ALA A N 1
ATOM 1408 C CA . ALA A 1 175 ? -68.945 -8.046 101.122 1.00 78.00 175 ALA A CA 1
ATOM 1409 C C . ALA A 1 175 ? -69.012 -8.159 99.587 1.00 78.00 175 ALA A C 1
ATOM 1411 O O . ALA A 1 175 ? -67.979 -8.087 98.913 1.00 78.00 175 ALA A O 1
ATOM 1412 N N . GLN A 1 176 ? -70.216 -8.264 99.020 1.00 78.44 176 GLN A N 1
ATOM 1413 C CA . GLN A 1 176 ? -70.437 -8.240 97.572 1.00 78.44 176 GLN A CA 1
ATOM 1414 C C . GLN A 1 176 ? -69.987 -6.905 96.965 1.00 78.44 176 GLN A C 1
ATOM 1416 O O . GLN A 1 176 ? -69.262 -6.910 95.972 1.00 78.44 176 GLN A O 1
ATOM 1421 N N . LYS A 1 177 ? -70.293 -5.766 97.601 1.00 80.25 177 LYS A N 1
ATOM 1422 C CA . LYS A 1 177 ? -69.839 -4.439 97.162 1.00 80.25 177 LYS A CA 1
ATOM 1423 C C . LYS A 1 177 ? -68.311 -4.337 97.121 1.00 80.25 177 LYS A C 1
ATOM 1425 O O . LYS A 1 177 ? -67.766 -3.927 96.100 1.00 80.25 177 LYS A O 1
ATOM 1430 N N . LYS A 1 178 ? -67.608 -4.795 98.165 1.00 80.12 178 LYS A N 1
ATOM 1431 C CA . LYS A 1 178 ? -66.130 -4.861 98.181 1.00 80.12 178 LYS A CA 1
ATOM 1432 C C . LYS A 1 178 ? -65.579 -5.784 97.086 1.00 80.12 178 LYS A C 1
ATOM 1434 O O . LYS A 1 178 ? -64.567 -5.467 96.462 1.00 80.12 178 LYS A O 1
ATOM 1439 N N . THR A 1 179 ? -66.263 -6.895 96.802 1.00 81.19 179 THR A N 1
ATOM 1440 C CA . THR A 1 179 ? -65.921 -7.783 95.678 1.00 81.19 179 THR A CA 1
ATOM 1441 C C . THR A 1 179 ? -66.073 -7.056 94.334 1.00 81.19 179 THR A C 1
ATOM 1443 O O . THR A 1 179 ? -65.134 -7.059 93.538 1.00 81.19 179 THR A O 1
ATOM 1446 N N . ILE A 1 180 ? -67.190 -6.358 94.103 1.00 77.25 180 ILE A N 1
ATOM 1447 C CA . ILE A 1 180 ? -67.458 -5.568 92.886 1.00 77.25 180 ILE A CA 1
ATOM 1448 C C . ILE A 1 180 ? -66.434 -4.435 92.715 1.00 77.25 180 ILE A C 1
ATOM 1450 O O . ILE A 1 180 ? -65.894 -4.258 91.623 1.00 77.25 180 ILE A O 1
ATOM 1454 N N . GLU A 1 181 ? -66.099 -3.705 93.780 1.00 81.38 181 GLU A N 1
ATOM 1455 C CA . GLU A 1 181 ? -65.049 -2.677 93.765 1.00 81.38 181 GLU A CA 1
ATOM 1456 C C . GLU A 1 181 ? -63.685 -3.283 93.384 1.00 81.38 181 GLU A C 1
ATOM 1458 O O . GLU A 1 181 ? -62.990 -2.749 92.514 1.00 81.38 181 GLU A O 1
ATOM 1463 N N . SER A 1 182 ? -63.328 -4.452 93.933 1.00 82.25 182 SER A N 1
ATOM 1464 C CA . SER A 1 182 ? -62.085 -5.155 93.575 1.00 82.25 182 SER A CA 1
ATOM 1465 C C . SER A 1 182 ? -62.054 -5.614 92.107 1.00 82.25 182 SER A C 1
ATOM 1467 O O . SER A 1 182 ? -61.031 -5.462 91.430 1.00 82.25 182 SER A O 1
ATOM 1469 N N . LEU A 1 183 ? -63.187 -6.095 91.579 1.00 80.06 183 LEU A N 1
ATOM 1470 C CA . LEU A 1 183 ? -63.346 -6.494 90.178 1.00 80.06 183 LEU A CA 1
ATOM 1471 C C . LEU A 1 183 ? -63.290 -5.284 89.240 1.00 80.06 183 LEU A C 1
ATOM 1473 O O . LEU A 1 183 ? -62.625 -5.351 88.210 1.00 80.06 183 LEU A O 1
ATOM 1477 N N . THR A 1 184 ? -63.883 -4.154 89.625 1.00 82.12 184 THR A N 1
ATOM 1478 C CA . THR A 1 184 ? -63.828 -2.890 88.872 1.00 82.12 184 THR A CA 1
ATOM 1479 C C . THR A 1 184 ? -62.396 -2.347 88.807 1.00 82.12 184 THR A C 1
ATOM 1481 O O . THR A 1 184 ? -61.922 -1.939 87.745 1.00 82.12 184 THR A O 1
ATOM 1484 N N . ILE A 1 185 ? -61.648 -2.412 89.915 1.00 83.88 185 ILE A N 1
ATOM 1485 C CA . ILE A 1 185 ? -60.217 -2.068 89.950 1.00 83.88 185 ILE A CA 1
ATOM 1486 C C . ILE A 1 185 ? -59.398 -3.021 89.061 1.00 83.88 185 ILE A C 1
ATOM 1488 O O . ILE A 1 185 ? -58.487 -2.573 88.360 1.00 83.88 185 ILE A O 1
ATOM 1492 N N . SER A 1 186 ? -59.717 -4.319 89.054 1.00 82.75 186 SER A N 1
ATOM 1493 C CA . SER A 1 186 ? -59.068 -5.313 88.186 1.00 82.75 186 SER A CA 1
ATOM 1494 C C . SER A 1 186 ? -59.356 -5.058 86.700 1.00 82.75 186 SER A C 1
ATOM 1496 O O . SER A 1 186 ? -58.429 -4.993 85.890 1.00 82.75 186 SER A O 1
ATOM 1498 N N . HIS A 1 187 ? -60.618 -4.802 86.346 1.00 80.44 187 HIS A N 1
ATOM 1499 C CA . HIS A 1 187 ? -61.060 -4.472 84.992 1.00 80.44 187 HIS A CA 1
ATOM 1500 C C . HIS A 1 187 ? -60.368 -3.207 84.467 1.00 80.44 187 HIS A C 1
ATOM 1502 O O . HIS A 1 187 ? -59.768 -3.229 83.395 1.00 80.44 187 HIS A O 1
ATOM 1508 N N . ASN A 1 188 ? -60.318 -2.138 85.268 1.00 83.75 188 ASN A N 1
ATOM 1509 C CA . ASN A 1 188 ? -59.612 -0.904 84.913 1.00 83.75 188 ASN A CA 1
ATOM 1510 C C . ASN A 1 188 ? -58.094 -1.111 84.724 1.00 83.75 188 ASN A C 1
ATOM 1512 O O . ASN A 1 188 ? -57.487 -0.490 83.847 1.00 83.75 188 ASN A O 1
ATOM 1516 N N . LYS A 1 189 ? -57.461 -2.010 85.493 1.00 85.25 189 LYS A N 1
ATOM 1517 C CA . LYS A 1 189 ? -56.054 -2.409 85.281 1.00 85.25 189 LYS A CA 1
ATOM 1518 C C . LYS A 1 189 ? -55.876 -3.215 83.988 1.00 85.25 189 LYS A C 1
ATOM 1520 O O . LYS A 1 189 ? -54.915 -2.975 83.257 1.00 85.25 189 LYS A O 1
ATOM 1525 N N . LEU A 1 190 ? -56.794 -4.132 83.678 1.00 81.56 190 LEU A N 1
ATOM 1526 C CA . LEU A 1 190 ? -56.793 -4.909 82.434 1.00 81.56 190 LEU A CA 1
ATOM 1527 C C . LEU A 1 190 ? -57.029 -4.027 81.202 1.00 81.56 190 LEU A C 1
ATOM 1529 O O . LEU A 1 190 ? -56.323 -4.181 80.209 1.00 81.56 190 LEU A O 1
ATOM 1533 N N . GLN A 1 191 ? -57.933 -3.050 81.270 1.00 84.75 191 GLN A N 1
ATOM 1534 C CA . GLN A 1 191 ? -58.206 -2.134 80.163 1.00 84.75 191 GLN A CA 1
ATOM 1535 C C . GLN A 1 191 ? -57.018 -1.201 79.881 1.00 84.75 191 GLN A C 1
ATOM 1537 O O . GLN A 1 191 ? -56.647 -1.036 78.719 1.00 84.75 191 GLN A O 1
ATOM 1542 N N . LYS A 1 192 ? -56.330 -0.702 80.922 1.00 85.44 192 LYS A N 1
ATOM 1543 C CA . LYS A 1 192 ? -55.051 0.028 80.774 1.00 85.44 192 LYS A CA 1
ATOM 1544 C C . LYS A 1 192 ? -53.906 -0.846 80.239 1.00 85.44 192 LYS A C 1
ATOM 1546 O O . LYS A 1 192 ? -53.016 -0.336 79.563 1.00 85.44 192 LYS A O 1
ATOM 1551 N N . ARG A 1 193 ? -53.913 -2.162 80.498 1.00 84.44 193 ARG A N 1
ATOM 1552 C CA . ARG A 1 193 ? -52.995 -3.109 79.833 1.00 84.44 193 ARG A CA 1
ATOM 1553 C C . ARG A 1 193 ? -53.372 -3.310 78.361 1.00 84.44 193 ARG A C 1
ATOM 1555 O O . ARG A 1 193 ? -52.488 -3.252 77.516 1.00 84.44 193 ARG A O 1
ATOM 1562 N N . LYS A 1 194 ? -54.661 -3.477 78.041 1.00 87.81 194 LYS A N 1
ATOM 1563 C CA . LYS A 1 194 ? -55.165 -3.647 76.665 1.00 87.81 194 LYS A CA 1
ATOM 1564 C C . LYS A 1 194 ? -54.841 -2.441 75.778 1.00 87.81 194 LYS A C 1
ATOM 1566 O O . LYS A 1 194 ? -54.394 -2.642 74.653 1.00 87.81 194 LYS A O 1
ATOM 1571 N N . SER A 1 195 ? -55.015 -1.210 76.270 1.00 84.06 195 SER A N 1
ATOM 1572 C CA . SER A 1 195 ? -54.648 -0.006 75.509 1.00 84.06 195 SER A CA 1
ATOM 1573 C C . SER A 1 195 ? -53.145 0.048 75.229 1.00 84.06 195 SER A C 1
ATOM 1575 O O . SER A 1 195 ? -52.755 0.198 74.077 1.00 84.06 195 SER A O 1
ATOM 1577 N N . LYS A 1 196 ? -52.306 -0.194 76.246 1.00 87.12 196 LYS A N 1
ATOM 1578 C CA . LYS A 1 196 ? -50.843 -0.169 76.101 1.00 87.12 196 LYS A CA 1
ATOM 1579 C C . LYS A 1 196 ? -50.307 -1.282 75.187 1.00 87.12 196 LYS A C 1
ATOM 1581 O O . LYS A 1 196 ? -49.356 -1.066 74.446 1.00 87.12 196 LYS A O 1
ATOM 1586 N N . ILE A 1 197 ? -50.931 -2.462 75.197 1.00 84.81 197 ILE A N 1
ATOM 1587 C CA . ILE A 1 197 ? -50.619 -3.542 74.245 1.00 84.81 197 ILE A CA 1
ATOM 1588 C C . ILE A 1 197 ? -51.038 -3.147 72.820 1.00 84.81 197 ILE A C 1
ATOM 1590 O O . ILE A 1 197 ? -50.293 -3.413 71.886 1.00 84.81 197 ILE A O 1
ATOM 1594 N N . SER A 1 198 ? -52.178 -2.469 72.645 1.00 87.12 198 SER A N 1
ATOM 1595 C CA . SER A 1 198 ? -52.634 -1.965 71.338 1.00 87.12 198 SER A CA 1
ATOM 1596 C C . SER A 1 198 ? -51.712 -0.875 70.767 1.00 87.12 198 SER A C 1
ATOM 1598 O O . SER A 1 198 ? -51.394 -0.904 69.581 1.00 87.12 198 SER A O 1
ATOM 1600 N N . GLU A 1 199 ? -51.211 0.044 71.601 1.00 87.75 199 GLU A N 1
ATOM 1601 C CA . GLU A 1 199 ? -50.179 1.019 71.205 1.00 87.75 199 GLU A CA 1
ATOM 1602 C C . GLU A 1 199 ? -48.870 0.333 70.799 1.00 87.75 199 GLU A C 1
ATOM 1604 O O . GLU A 1 199 ? -48.346 0.608 69.720 1.00 87.75 199 GLU A O 1
ATOM 1609 N N . ASN A 1 200 ? -48.379 -0.609 71.612 1.00 87.19 200 ASN A N 1
ATOM 1610 C CA . ASN A 1 200 ? -47.187 -1.390 71.280 1.00 87.19 200 ASN A CA 1
ATOM 1611 C C . ASN A 1 200 ? -47.362 -2.170 69.964 1.00 87.19 200 ASN A C 1
ATOM 1613 O O . ASN A 1 200 ? -46.433 -2.211 69.163 1.00 87.19 200 ASN A O 1
ATOM 1617 N N . LEU A 1 201 ? -48.543 -2.753 69.719 1.00 86.25 201 LEU A N 1
ATOM 1618 C CA . LEU A 1 201 ? -48.845 -3.479 68.483 1.00 86.25 201 LEU A CA 1
ATOM 1619 C C . LEU A 1 201 ? -48.843 -2.543 67.267 1.00 86.25 201 LEU A C 1
ATOM 1621 O O . LEU A 1 201 ? -48.233 -2.871 66.258 1.00 86.25 201 LEU A O 1
ATOM 1625 N N . LYS A 1 202 ? -49.465 -1.359 67.364 1.00 88.88 202 LYS A N 1
ATOM 1626 C CA . LYS A 1 202 ? -49.427 -0.347 66.292 1.00 88.88 202 LYS A CA 1
ATOM 1627 C C . LYS A 1 202 ? -48.003 0.118 65.989 1.00 88.88 202 LYS A C 1
ATOM 1629 O O . LYS A 1 202 ? -47.646 0.238 64.823 1.00 88.88 202 LYS A O 1
ATOM 1634 N N . SER A 1 203 ? -47.196 0.341 67.027 1.00 89.06 203 SER A N 1
ATOM 1635 C CA . SER A 1 203 ? -45.782 0.704 66.886 1.00 89.06 203 SER A CA 1
ATOM 1636 C C . SER A 1 203 ? -44.987 -0.402 66.179 1.00 89.06 203 SER A C 1
ATOM 1638 O O . SER A 1 203 ? -44.297 -0.131 65.202 1.00 89.06 203 SER A O 1
ATOM 1640 N N . ALA A 1 204 ? -45.164 -1.661 66.594 1.00 83.62 204 ALA A N 1
ATOM 1641 C CA . ALA A 1 204 ? -44.518 -2.812 65.967 1.00 83.62 204 ALA A CA 1
ATOM 1642 C C . ALA A 1 204 ? -44.961 -3.031 64.507 1.00 83.62 204 ALA A C 1
ATOM 1644 O O . ALA A 1 204 ? -44.128 -3.361 63.673 1.00 83.62 204 ALA A O 1
ATOM 1645 N N . VAL A 1 205 ? -46.240 -2.812 64.178 1.00 88.06 205 VAL A N 1
ATOM 1646 C CA . VAL A 1 205 ? -46.748 -2.890 62.794 1.00 88.06 205 VAL A CA 1
ATOM 1647 C C . VAL A 1 205 ? -46.183 -1.764 61.922 1.00 88.06 205 VAL A C 1
ATOM 1649 O O . VAL A 1 205 ? -45.839 -2.024 60.774 1.00 88.06 205 VAL A O 1
ATOM 1652 N N . SER A 1 206 ? -46.020 -0.546 62.457 1.00 88.50 206 SER A N 1
ATOM 1653 C CA . SER A 1 206 ? -45.310 0.527 61.743 1.00 88.50 206 SER A CA 1
ATOM 1654 C C . SER A 1 206 ? -43.861 0.126 61.479 1.00 88.50 206 SER A C 1
ATOM 1656 O O . SER A 1 206 ? -43.445 0.111 60.333 1.00 88.50 206 SER A O 1
ATOM 1658 N N . GLN A 1 207 ? -43.131 -0.315 62.510 1.00 88.75 207 GLN A N 1
ATOM 1659 C CA . GLN A 1 207 ? -41.732 -0.742 62.380 1.00 88.75 207 GLN A CA 1
ATOM 1660 C C . GLN A 1 207 ? -41.546 -1.936 61.434 1.00 88.75 207 GLN A C 1
ATOM 1662 O O . GLN A 1 207 ? -40.505 -2.033 60.785 1.00 88.75 207 GLN A O 1
ATOM 1667 N N . LEU A 1 208 ? -42.532 -2.838 61.348 1.00 87.12 208 LEU A N 1
ATOM 1668 C CA . LEU A 1 208 ? -42.539 -3.917 60.363 1.00 87.12 208 LEU A CA 1
ATOM 1669 C C . LEU A 1 208 ? -42.635 -3.335 58.949 1.00 87.12 208 LEU A C 1
ATOM 1671 O O . LEU A 1 208 ? -41.762 -3.615 58.136 1.00 87.12 208 LEU A O 1
ATOM 1675 N N . LYS A 1 209 ? -43.611 -2.453 58.691 1.00 91.56 209 LYS A N 1
ATOM 1676 C CA . LYS A 1 209 ? -43.779 -1.816 57.378 1.00 91.56 209 LYS A CA 1
ATOM 1677 C C . LYS A 1 209 ? -42.576 -0.952 56.987 1.00 91.56 209 LYS A C 1
ATOM 1679 O O . LYS A 1 209 ? -42.078 -1.075 55.877 1.00 91.56 209 LYS A O 1
ATOM 1684 N N . ASP A 1 210 ? -42.051 -0.156 57.918 1.00 88.25 210 ASP A N 1
ATOM 1685 C CA . ASP A 1 210 ? -40.835 0.652 57.738 1.00 88.25 210 ASP A CA 1
ATOM 1686 C C . ASP A 1 210 ? -39.597 -0.227 57.431 1.00 88.25 210 ASP A C 1
ATOM 1688 O O . ASP A 1 210 ? -38.590 0.259 56.912 1.00 88.25 210 ASP A O 1
ATOM 1692 N N . SER A 1 211 ? -39.654 -1.525 57.765 1.00 86.56 211 SER A N 1
ATOM 1693 C CA . SER A 1 211 ? -38.636 -2.524 57.416 1.00 86.56 211 SER A CA 1
ATOM 1694 C C . SER A 1 211 ? -38.926 -3.227 56.084 1.00 86.56 211 SER A C 1
ATOM 1696 O O . SER A 1 211 ? -37.982 -3.510 55.355 1.00 86.56 211 SER A O 1
ATOM 1698 N N . GLU A 1 212 ? -40.193 -3.482 55.748 1.00 89.31 212 GLU A N 1
ATOM 1699 C CA . GLU A 1 212 ? -40.634 -4.039 54.458 1.00 89.31 212 GLU A CA 1
ATOM 1700 C C . GLU A 1 212 ? -40.358 -3.054 53.310 1.00 89.31 212 GLU A C 1
ATOM 1702 O O . GLU A 1 212 ? -39.610 -3.392 52.394 1.00 89.31 212 GLU A O 1
ATOM 1707 N N . ASP A 1 213 ? -40.830 -1.804 53.424 1.00 90.50 213 ASP A N 1
ATOM 1708 C CA . ASP A 1 213 ? -40.573 -0.724 52.454 1.00 90.50 213 ASP A CA 1
ATOM 1709 C C . ASP A 1 213 ? -39.049 -0.555 52.207 1.00 90.50 213 ASP A C 1
ATOM 1711 O O . ASP A 1 213 ? -38.598 -0.304 51.090 1.00 90.50 213 ASP A O 1
ATOM 1715 N N . ARG A 1 214 ? -38.231 -0.756 53.252 1.00 91.06 214 ARG A N 1
ATOM 1716 C CA . ARG A 1 214 ? -36.762 -0.668 53.204 1.00 91.06 214 ARG A CA 1
ATOM 1717 C C . ARG A 1 214 ? -36.074 -1.912 52.627 1.00 91.06 214 ARG A C 1
ATOM 1719 O O . ARG A 1 214 ? -34.954 -1.804 52.125 1.00 91.06 214 ARG A O 1
ATOM 1726 N N . VAL A 1 215 ? -36.697 -3.088 52.701 1.00 89.62 215 VAL A N 1
ATOM 1727 C CA . VAL A 1 215 ? -36.225 -4.284 51.985 1.00 89.62 215 VAL A CA 1
ATOM 1728 C C . VAL A 1 215 ? -36.458 -4.103 50.487 1.00 89.62 215 VAL A C 1
ATOM 1730 O O . VAL A 1 215 ? -35.531 -4.345 49.718 1.00 89.62 215 VAL A O 1
ATOM 1733 N N . ASP A 1 216 ? -37.615 -3.576 50.081 1.00 89.69 216 ASP A N 1
ATOM 1734 C CA . ASP A 1 216 ? -37.921 -3.290 48.674 1.00 89.69 216 ASP A CA 1
ATOM 1735 C C . ASP A 1 216 ? -36.971 -2.233 48.069 1.00 89.69 216 ASP A C 1
ATOM 1737 O O . ASP A 1 216 ? -36.494 -2.397 46.940 1.00 89.69 216 ASP A O 1
ATOM 1741 N N . GLU A 1 217 ? -36.608 -1.185 48.823 1.00 89.69 217 GLU A N 1
ATOM 1742 C CA . GLU A 1 217 ? -35.559 -0.236 48.412 1.00 89.69 217 GLU A CA 1
ATOM 1743 C C . GLU A 1 217 ? -34.206 -0.928 48.170 1.00 89.69 217 GLU A C 1
ATOM 1745 O O . GLU A 1 217 ? -33.570 -0.698 47.136 1.00 89.69 217 GLU A O 1
ATOM 1750 N N . LEU A 1 218 ? -33.775 -1.800 49.090 1.00 88.31 218 LEU A N 1
ATOM 1751 C CA . LEU A 1 218 ? -32.498 -2.518 48.999 1.00 88.31 218 LEU A CA 1
ATOM 1752 C C . LEU A 1 218 ? -32.488 -3.575 47.884 1.00 88.31 218 LEU A C 1
ATOM 1754 O O . LEU A 1 218 ? -31.466 -3.747 47.222 1.00 88.31 218 LEU A O 1
ATOM 1758 N N . GLU A 1 219 ? -33.608 -4.253 47.635 1.00 88.94 219 GLU A N 1
ATOM 1759 C CA . GLU A 1 219 ? -33.771 -5.197 46.523 1.00 88.94 219 GLU A CA 1
ATOM 1760 C C . GLU A 1 219 ? -33.726 -4.445 45.175 1.00 88.94 219 GLU A C 1
ATOM 1762 O O . GLU A 1 219 ? -33.030 -4.860 44.243 1.00 88.94 219 GLU A O 1
ATOM 1767 N N . SER A 1 220 ? -34.354 -3.263 45.096 1.00 89.19 220 SER A N 1
ATOM 1768 C CA . SER A 1 220 ? -34.267 -2.359 43.938 1.00 89.19 220 SER A CA 1
ATOM 1769 C C . SER A 1 220 ? -32.847 -1.820 43.711 1.00 89.19 220 SER A C 1
ATOM 1771 O O . SER A 1 220 ? -32.392 -1.718 42.568 1.00 89.19 220 SER A O 1
ATOM 1773 N N . GLU A 1 221 ? -32.124 -1.455 44.772 1.00 89.19 221 GLU A N 1
ATOM 1774 C CA . GLU A 1 221 ? -30.734 -0.992 44.684 1.00 89.19 221 GLU A CA 1
ATOM 1775 C C . GLU A 1 221 ? -29.785 -2.124 44.259 1.00 89.19 221 GLU A C 1
ATOM 1777 O O . GLU A 1 221 ? -29.009 -1.957 43.314 1.00 89.19 221 GLU A O 1
ATOM 1782 N N . LYS A 1 222 ? -29.920 -3.312 44.858 1.00 90.00 222 LYS A N 1
ATOM 1783 C CA . LYS A 1 222 ? -29.224 -4.543 44.453 1.00 90.00 222 LYS A CA 1
ATOM 1784 C C . LYS A 1 222 ? -29.436 -4.851 42.969 1.00 90.00 222 LYS A C 1
ATOM 1786 O O . LYS A 1 222 ? -28.463 -5.099 42.262 1.00 90.00 222 LYS A O 1
ATOM 1791 N N . GLN A 1 223 ? -30.670 -4.784 42.468 1.00 89.19 223 GLN A N 1
ATOM 1792 C CA . GLN A 1 223 ? -30.971 -5.082 41.062 1.00 89.19 223 GLN A CA 1
ATOM 1793 C C . GLN A 1 223 ? -30.326 -4.065 40.093 1.00 89.19 223 GLN A C 1
ATOM 1795 O O . GLN A 1 223 ? -29.848 -4.443 39.016 1.00 89.19 223 GLN A O 1
ATOM 1800 N N . LYS A 1 224 ? -30.215 -2.787 40.492 1.00 89.56 224 LYS A N 1
ATOM 1801 C CA . LYS A 1 224 ? -29.438 -1.766 39.757 1.00 89.56 224 LYS A CA 1
ATOM 1802 C C . LYS A 1 224 ? -27.939 -2.087 39.777 1.00 89.56 224 LYS A C 1
ATOM 1804 O O . LYS A 1 224 ? -27.297 -2.020 38.728 1.00 89.56 224 LYS A O 1
ATOM 1809 N N . PHE A 1 225 ? -27.389 -2.493 40.925 1.00 88.06 225 PHE A N 1
ATOM 1810 C CA . PHE A 1 225 ? -25.990 -2.923 41.036 1.00 88.06 225 PHE A CA 1
ATOM 1811 C C . PHE A 1 225 ? -25.684 -4.164 40.188 1.00 88.06 225 PHE A C 1
ATOM 1813 O O . PHE A 1 225 ? -24.698 -4.152 39.459 1.00 88.06 225 PHE A O 1
ATOM 1820 N N . GLU A 1 226 ? -26.527 -5.199 40.201 1.00 89.62 226 GLU A N 1
ATOM 1821 C CA . GLU A 1 226 ? -26.356 -6.386 39.348 1.00 89.62 226 GLU A CA 1
ATOM 1822 C C . GLU A 1 226 ? -26.374 -6.035 37.853 1.00 89.62 226 GLU A C 1
ATOM 1824 O O . GLU A 1 226 ? -25.589 -6.578 37.075 1.00 89.62 226 GLU A O 1
ATOM 1829 N N . THR A 1 227 ? -27.237 -5.099 37.448 1.00 88.75 227 THR A N 1
ATOM 1830 C CA . THR A 1 227 ? -27.310 -4.612 36.062 1.00 88.75 227 THR A CA 1
ATOM 1831 C C . THR A 1 227 ? -26.050 -3.824 35.680 1.00 88.75 227 THR A C 1
ATOM 1833 O O . THR A 1 227 ? -25.480 -4.052 34.614 1.00 88.75 227 THR A O 1
ATOM 1836 N N . SER A 1 228 ? -25.560 -2.962 36.577 1.00 90.56 228 SER A N 1
ATOM 1837 C CA . SER A 1 228 ? -24.307 -2.211 36.406 1.00 90.56 228 SER A CA 1
ATOM 1838 C C . SER A 1 228 ? -23.078 -3.130 36.327 1.00 90.56 228 SER A C 1
ATOM 1840 O O . SER A 1 228 ? -22.239 -2.982 35.441 1.00 90.56 228 SER A O 1
ATOM 1842 N N . VAL A 1 229 ? -23.002 -4.153 37.187 1.00 89.19 229 VAL A N 1
ATOM 1843 C CA . VAL A 1 229 ? -21.930 -5.161 37.164 1.00 89.19 229 VAL A CA 1
ATOM 1844 C C . VAL A 1 229 ? -21.954 -5.969 35.864 1.00 89.19 229 VAL A C 1
ATOM 1846 O O . VAL A 1 229 ? -20.896 -6.185 35.280 1.00 89.19 229 VAL A O 1
ATOM 1849 N N . LYS A 1 230 ? -23.132 -6.363 35.357 1.00 90.62 230 LYS A N 1
ATOM 1850 C CA . LYS A 1 230 ? -23.252 -7.023 34.042 1.00 90.62 230 LYS A CA 1
ATOM 1851 C C . LYS A 1 230 ? -22.745 -6.129 32.905 1.00 90.62 230 LYS A C 1
ATOM 1853 O O . LYS A 1 230 ? -21.990 -6.612 32.065 1.00 90.62 230 LYS A O 1
ATOM 1858 N N . ALA A 1 231 ? -23.089 -4.839 32.913 1.00 87.12 231 ALA A N 1
ATOM 1859 C CA . ALA A 1 231 ? -22.597 -3.881 31.922 1.00 87.12 231 ALA A CA 1
ATOM 1860 C C . ALA A 1 231 ? -21.065 -3.723 31.977 1.00 87.12 231 ALA A C 1
ATOM 1862 O O . ALA A 1 231 ? -20.407 -3.853 30.948 1.00 87.12 231 ALA A O 1
ATOM 1863 N N . MET A 1 232 ? -20.479 -3.542 33.167 1.00 87.25 232 MET A N 1
ATOM 1864 C CA . MET A 1 232 ? -19.020 -3.436 33.328 1.00 87.25 232 MET A CA 1
ATOM 1865 C C . MET A 1 232 ? -18.274 -4.740 33.000 1.00 87.25 232 MET A C 1
ATOM 1867 O O . MET A 1 232 ? -17.136 -4.691 32.539 1.00 87.25 232 MET A O 1
ATOM 1871 N N . LEU A 1 233 ? -18.877 -5.915 33.212 1.00 89.62 233 LEU A N 1
ATOM 1872 C CA . LEU A 1 233 ? -18.291 -7.191 32.778 1.00 89.62 233 LEU A CA 1
ATOM 1873 C C . LEU A 1 233 ? -18.284 -7.313 31.248 1.00 89.62 233 LEU A C 1
ATOM 1875 O O . LEU A 1 233 ? -17.274 -7.720 30.680 1.00 89.62 233 LEU A O 1
ATOM 1879 N N . GLN A 1 234 ? -19.366 -6.903 30.582 1.00 89.50 234 GLN A N 1
ATOM 1880 C CA . GLN A 1 234 ? -19.430 -6.866 29.120 1.00 89.50 234 GLN A CA 1
ATOM 1881 C C . GLN A 1 234 ? -18.459 -5.828 28.529 1.00 89.50 234 GLN A C 1
ATOM 1883 O O . GLN A 1 234 ? -17.821 -6.091 27.514 1.00 89.50 234 GLN A O 1
ATOM 1888 N N . GLU A 1 235 ? -18.291 -4.674 29.179 1.00 90.00 235 GLU A N 1
ATOM 1889 C CA . GLU A 1 235 ? -17.290 -3.671 28.797 1.00 90.00 235 GLU A CA 1
ATOM 1890 C C . GLU A 1 235 ? -15.852 -4.193 28.965 1.00 90.00 235 GLU A C 1
ATOM 1892 O O . GLU A 1 235 ? -15.025 -3.970 28.084 1.00 90.00 235 GLU A O 1
ATOM 1897 N N . ASN A 1 236 ? -15.560 -4.961 30.022 1.00 86.62 236 ASN A N 1
ATOM 1898 C CA . ASN A 1 236 ? -14.252 -5.604 30.200 1.00 86.62 236 ASN A CA 1
ATOM 1899 C C . ASN A 1 236 ? -13.944 -6.658 29.121 1.00 86.62 236 ASN A C 1
ATOM 1901 O O . ASN A 1 236 ? -12.822 -6.672 28.620 1.00 86.62 236 ASN A O 1
ATOM 1905 N N . GLU A 1 237 ? -14.905 -7.505 28.729 1.00 88.94 237 GLU A N 1
ATOM 1906 C CA . GLU A 1 237 ? -14.705 -8.437 27.602 1.00 88.94 237 GLU A CA 1
ATOM 1907 C C . GLU A 1 237 ? -14.489 -7.663 26.287 1.00 88.94 237 GLU A C 1
ATOM 1909 O O . GLU A 1 237 ? -13.500 -7.901 25.598 1.00 88.94 237 GLU A O 1
ATOM 1914 N N . ASN A 1 238 ? -15.305 -6.641 25.995 1.00 86.81 238 ASN A N 1
ATOM 1915 C CA . ASN A 1 238 ? -15.127 -5.787 24.810 1.00 86.81 238 ASN A CA 1
ATOM 1916 C C . ASN A 1 238 ? -13.744 -5.096 24.767 1.00 86.81 238 ASN A C 1
ATOM 1918 O O . ASN A 1 238 ? -13.164 -4.930 23.692 1.00 86.81 238 ASN A O 1
ATOM 1922 N N . LEU A 1 239 ? -13.218 -4.656 25.917 1.00 88.88 239 LEU A N 1
ATOM 1923 C CA . LEU A 1 239 ? -11.886 -4.048 26.029 1.00 88.88 239 LEU A CA 1
ATOM 1924 C C . LEU A 1 239 ? -10.765 -5.083 25.873 1.00 88.88 239 LEU A C 1
ATOM 1926 O O . LEU A 1 239 ? -9.753 -4.795 25.238 1.00 88.88 239 LEU A O 1
ATOM 1930 N N . LYS A 1 240 ? -10.947 -6.292 26.411 1.00 91.38 240 LYS A N 1
ATOM 1931 C CA . LYS A 1 240 ? -10.028 -7.426 26.252 1.00 91.38 240 LYS A CA 1
ATOM 1932 C C . LYS A 1 240 ? -9.932 -7.862 24.786 1.00 91.38 240 LYS A C 1
ATOM 1934 O O . LYS A 1 240 ? -8.824 -8.037 24.287 1.00 91.38 240 LYS A O 1
ATOM 1939 N N . ASP A 1 241 ? -11.052 -7.924 24.071 1.00 87.25 241 ASP A N 1
ATOM 1940 C CA . ASP A 1 241 ? -11.077 -8.227 22.635 1.00 87.25 241 ASP A CA 1
ATOM 1941 C C . ASP A 1 241 ? -10.409 -7.125 21.801 1.00 87.25 241 ASP A C 1
ATOM 1943 O O . ASP A 1 241 ? -9.650 -7.421 20.877 1.00 87.25 241 ASP A O 1
ATOM 1947 N N . GLN A 1 242 ? -10.594 -5.849 22.164 1.00 85.50 242 GLN A N 1
ATOM 1948 C CA . GLN A 1 242 ? -9.847 -4.743 21.550 1.00 85.50 242 GLN A CA 1
ATOM 1949 C C . GLN A 1 242 ? -8.338 -4.850 21.812 1.00 85.50 242 GLN A C 1
ATOM 1951 O O . GLN A 1 242 ? -7.553 -4.656 20.887 1.00 85.50 242 GLN A O 1
ATOM 1956 N N . ILE A 1 243 ? -7.914 -5.187 23.035 1.00 86.62 243 ILE A N 1
ATOM 1957 C CA . ILE A 1 243 ? -6.495 -5.403 23.367 1.00 86.62 243 ILE A CA 1
ATOM 1958 C C . ILE A 1 243 ? -5.916 -6.555 22.536 1.00 86.62 243 ILE A C 1
ATOM 1960 O O . ILE A 1 243 ? -4.840 -6.393 21.962 1.00 86.62 243 ILE A O 1
ATOM 1964 N N . ASN A 1 244 ? -6.635 -7.672 22.409 1.00 87.88 244 ASN A N 1
ATOM 1965 C CA . ASN A 1 244 ? -6.227 -8.802 21.572 1.00 87.88 244 ASN A CA 1
ATOM 1966 C C . ASN A 1 244 ? -6.086 -8.379 20.097 1.00 87.88 244 ASN A C 1
ATOM 1968 O O . ASN A 1 244 ? -5.059 -8.650 19.478 1.00 87.88 244 ASN A O 1
ATOM 1972 N N . ALA A 1 245 ? -7.056 -7.638 19.550 1.00 82.81 245 ALA A N 1
ATOM 1973 C CA . ALA A 1 245 ? -6.985 -7.116 18.185 1.00 82.81 245 ALA A CA 1
ATOM 1974 C C . ALA A 1 245 ? -5.786 -6.169 17.974 1.00 82.81 245 ALA A C 1
ATOM 1976 O O . ALA A 1 245 ? -5.071 -6.295 16.980 1.00 82.81 245 ALA A O 1
ATOM 1977 N N . TYR A 1 246 ? -5.508 -5.264 18.921 1.00 85.12 246 TYR A N 1
ATOM 1978 C CA . TYR A 1 246 ? -4.325 -4.396 18.863 1.00 85.12 246 TYR A CA 1
ATOM 1979 C C . TYR A 1 246 ? -3.005 -5.174 18.981 1.00 85.12 246 TYR A C 1
ATOM 1981 O O . TYR A 1 246 ? -2.022 -4.781 18.353 1.00 85.12 246 TYR A O 1
ATOM 1989 N N . GLN A 1 247 ? -2.962 -6.281 19.731 1.00 87.06 247 GLN A N 1
ATOM 1990 C CA . GLN A 1 247 ? -1.791 -7.166 19.781 1.00 87.06 247 GLN A CA 1
ATOM 1991 C C . GLN A 1 247 ? -1.572 -7.895 18.448 1.00 87.06 247 GLN A C 1
ATOM 1993 O O . GLN A 1 247 ? -0.442 -7.922 17.963 1.00 87.06 247 GLN A O 1
ATOM 1998 N N . THR A 1 248 ? -2.630 -8.411 17.815 1.00 85.31 248 THR A N 1
ATOM 1999 C CA . THR A 1 248 ? -2.551 -9.029 16.479 1.00 85.31 248 THR A CA 1
ATOM 2000 C C . THR A 1 248 ? -2.048 -8.030 15.436 1.00 85.31 248 THR A C 1
ATOM 2002 O O . THR A 1 248 ? -1.033 -8.289 14.794 1.00 85.31 248 THR A O 1
ATOM 2005 N N . ILE A 1 249 ? -2.653 -6.837 15.360 1.00 84.75 249 ILE A N 1
ATOM 2006 C CA . ILE A 1 249 ? -2.214 -5.751 14.464 1.00 84.75 249 ILE A CA 1
ATOM 2007 C C . ILE A 1 249 ? -0.760 -5.341 14.761 1.00 84.75 249 ILE A C 1
ATOM 2009 O O . ILE A 1 249 ? 0.010 -5.060 13.842 1.00 84.75 249 ILE A O 1
ATOM 2013 N N . GLY A 1 250 ? -0.350 -5.322 16.033 1.00 84.50 250 GLY A N 1
ATOM 2014 C CA . GLY A 1 250 ? 1.032 -5.053 16.437 1.00 84.50 250 GLY A CA 1
ATOM 2015 C C . GLY A 1 250 ? 2.022 -6.106 15.928 1.00 84.50 250 GLY A C 1
ATOM 2016 O O . GLY A 1 250 ? 3.091 -5.750 15.430 1.00 84.50 250 GLY A O 1
ATOM 2017 N N . ASN A 1 251 ? 1.651 -7.387 15.989 1.00 86.75 251 ASN A N 1
ATOM 2018 C CA . ASN A 1 251 ? 2.453 -8.497 15.471 1.00 86.75 251 ASN A CA 1
ATOM 2019 C C . ASN A 1 251 ? 2.532 -8.479 13.935 1.00 86.75 251 ASN A C 1
ATOM 2021 O O . ASN A 1 251 ? 3.627 -8.588 13.388 1.00 86.75 251 ASN A O 1
ATOM 2025 N N . GLU A 1 252 ? 1.414 -8.259 13.239 1.00 83.81 252 GLU A N 1
ATOM 2026 C CA . GLU A 1 252 ? 1.368 -8.087 11.777 1.00 83.81 252 GLU A CA 1
ATOM 2027 C C . GLU A 1 252 ? 2.227 -6.899 11.318 1.00 83.81 252 GLU A C 1
ATOM 2029 O O . GLU A 1 252 ? 3.037 -7.019 10.398 1.00 83.81 252 GLU A O 1
ATOM 2034 N N . THR A 1 253 ? 2.112 -5.758 12.008 1.00 85.94 253 THR A N 1
ATOM 2035 C CA . THR A 1 253 ? 2.920 -4.557 11.741 1.00 85.94 253 THR A CA 1
ATOM 2036 C C . THR A 1 253 ? 4.407 -4.831 11.955 1.00 85.94 253 THR A C 1
ATOM 2038 O O . THR A 1 253 ? 5.235 -4.346 11.184 1.00 85.94 253 THR A O 1
ATOM 2041 N N . LYS A 1 254 ? 4.763 -5.631 12.969 1.00 88.12 254 LYS A N 1
ATOM 2042 C CA . LYS A 1 254 ? 6.149 -6.038 13.213 1.00 88.12 254 LYS A CA 1
ATOM 2043 C C . LYS A 1 254 ? 6.677 -6.952 12.104 1.00 88.12 254 LYS A C 1
ATOM 2045 O O . LYS A 1 254 ? 7.744 -6.669 11.576 1.00 88.12 254 LYS A O 1
ATOM 2050 N N . ILE A 1 255 ? 5.929 -7.984 11.707 1.00 87.31 255 ILE A N 1
ATOM 2051 C CA . ILE A 1 255 ? 6.313 -8.885 10.604 1.00 87.31 255 ILE A CA 1
ATOM 2052 C C . ILE A 1 255 ? 6.496 -8.086 9.303 1.00 87.31 255 ILE A C 1
ATOM 2054 O O . ILE A 1 255 ? 7.488 -8.258 8.601 1.00 87.31 255 ILE A O 1
ATOM 2058 N N . SER A 1 256 ? 5.589 -7.148 9.019 1.00 85.75 256 SER A N 1
ATOM 2059 C CA . SER A 1 256 ? 5.693 -6.236 7.874 1.00 85.75 256 SER A CA 1
ATOM 2060 C C . SER A 1 256 ? 6.943 -5.341 7.939 1.00 85.75 256 SER A C 1
ATOM 2062 O O . SER A 1 256 ? 7.632 -5.166 6.935 1.00 85.75 256 SER A O 1
ATOM 2064 N N . TYR A 1 257 ? 7.291 -4.824 9.124 1.00 86.56 257 TYR A N 1
ATOM 2065 C CA . TYR A 1 257 ? 8.514 -4.043 9.338 1.00 86.56 257 TYR A CA 1
ATOM 2066 C C . TYR A 1 257 ? 9.791 -4.878 9.161 1.00 86.56 257 TYR A C 1
ATOM 2068 O O . TYR A 1 257 ? 10.726 -4.423 8.500 1.00 86.56 257 TYR A O 1
ATOM 2076 N N . ASP A 1 258 ? 9.827 -6.089 9.719 1.00 87.62 258 ASP A N 1
ATOM 2077 C CA . ASP A 1 258 ? 10.976 -6.991 9.626 1.00 87.62 258 ASP A CA 1
ATOM 2078 C C . ASP A 1 258 ? 11.205 -7.410 8.154 1.00 87.62 258 ASP A C 1
ATOM 2080 O O . ASP A 1 258 ? 12.319 -7.261 7.646 1.00 87.62 258 ASP A O 1
ATOM 2084 N N . ASN A 1 259 ? 10.140 -7.766 7.420 1.00 87.44 259 ASN A N 1
ATOM 2085 C CA . ASN A 1 259 ? 10.181 -8.040 5.974 1.00 87.44 259 ASN A CA 1
ATOM 2086 C C . ASN A 1 259 ? 10.684 -6.833 5.154 1.00 87.44 259 ASN A C 1
ATOM 2088 O O . ASN A 1 259 ? 11.554 -6.976 4.292 1.00 87.44 259 ASN A O 1
ATOM 2092 N N . LEU A 1 260 ? 10.167 -5.627 5.425 1.00 86.75 260 LEU A N 1
ATOM 2093 C CA . LEU A 1 260 ? 10.590 -4.401 4.736 1.00 86.75 260 LEU A CA 1
ATOM 2094 C C . LEU A 1 260 ? 12.070 -4.080 5.006 1.00 86.75 260 LEU A C 1
ATOM 2096 O O . LEU A 1 260 ? 12.779 -3.586 4.129 1.00 86.75 260 LEU A O 1
ATOM 2100 N N . ASN A 1 261 ? 12.559 -4.374 6.212 1.00 87.69 261 ASN A N 1
ATOM 2101 C CA . ASN A 1 261 ? 13.958 -4.195 6.578 1.00 87.69 261 ASN A CA 1
ATOM 2102 C C . ASN A 1 261 ? 14.875 -5.198 5.848 1.00 87.69 261 ASN A C 1
ATOM 2104 O O . ASN A 1 261 ? 15.947 -4.805 5.380 1.00 87.69 261 ASN A O 1
ATOM 2108 N N . GLU A 1 262 ? 14.451 -6.455 5.669 1.00 89.12 262 GLU A N 1
ATOM 2109 C CA . GLU A 1 262 ? 15.163 -7.412 4.808 1.00 89.12 262 GLU A CA 1
ATOM 2110 C C . GLU A 1 262 ? 15.208 -6.950 3.344 1.00 89.12 262 GLU A C 1
ATOM 2112 O O . GLU A 1 262 ? 16.272 -7.002 2.717 1.00 89.12 262 GLU A O 1
ATOM 2117 N N . GLU A 1 263 ? 14.104 -6.417 2.809 1.00 87.50 263 GLU A N 1
ATOM 2118 C CA . GLU A 1 263 ? 14.080 -5.874 1.448 1.00 87.50 263 GLU A CA 1
ATOM 2119 C C . GLU A 1 263 ? 15.009 -4.656 1.302 1.00 87.50 263 GLU A C 1
ATOM 2121 O O . GLU A 1 263 ? 15.797 -4.591 0.358 1.00 87.50 263 GLU A O 1
ATOM 2126 N N . ILE A 1 264 ? 15.030 -3.736 2.273 1.00 87.12 264 ILE A N 1
ATOM 2127 C CA . ILE A 1 264 ? 15.980 -2.609 2.300 1.00 87.12 264 ILE A CA 1
ATOM 2128 C C . ILE A 1 264 ? 17.436 -3.107 2.348 1.00 87.12 264 ILE A C 1
ATOM 2130 O O . ILE A 1 264 ? 18.311 -2.534 1.692 1.00 87.12 264 ILE A O 1
ATOM 2134 N N . VAL A 1 265 ? 17.728 -4.184 3.086 1.00 90.06 265 VAL A N 1
ATOM 2135 C CA . VAL A 1 265 ? 19.062 -4.810 3.105 1.00 90.06 265 VAL A CA 1
ATOM 2136 C C . VAL A 1 265 ? 19.406 -5.449 1.753 1.00 90.06 265 VAL A C 1
ATOM 2138 O O . VAL A 1 265 ? 20.562 -5.364 1.327 1.00 90.06 265 VAL A O 1
ATOM 2141 N N . LYS A 1 266 ? 18.434 -6.040 1.050 1.00 89.06 266 LYS A N 1
ATOM 2142 C CA . LYS A 1 266 ? 18.604 -6.571 -0.312 1.00 89.06 266 LYS A CA 1
ATOM 2143 C C . LYS A 1 266 ? 18.883 -5.448 -1.320 1.00 89.06 266 LYS A C 1
ATOM 2145 O O . LYS A 1 266 ? 19.939 -5.462 -1.952 1.00 89.06 266 LYS A O 1
ATOM 2150 N N . GLN A 1 267 ? 18.031 -4.424 -1.370 1.00 87.00 267 GLN A N 1
ATOM 2151 C CA . GLN A 1 267 ? 18.179 -3.265 -2.260 1.00 87.00 267 GLN A CA 1
ATOM 2152 C C . GLN A 1 267 ? 19.512 -2.522 -2.031 1.00 87.00 267 GLN A C 1
ATOM 2154 O O . GLN A 1 267 ? 20.149 -2.075 -2.982 1.00 87.00 267 GLN A O 1
ATOM 2159 N N . ARG A 1 268 ? 20.013 -2.444 -0.786 1.00 88.00 268 ARG A N 1
ATOM 2160 C CA . ARG A 1 268 ? 21.351 -1.885 -0.492 1.00 88.00 268 ARG A CA 1
ATOM 2161 C C . ARG A 1 268 ? 22.504 -2.714 -1.070 1.00 88.00 268 ARG A C 1
ATOM 2163 O O . ARG A 1 268 ? 23.503 -2.133 -1.495 1.00 88.00 268 ARG A O 1
ATOM 2170 N N . LYS A 1 269 ? 22.392 -4.048 -1.097 1.00 88.62 269 LYS A N 1
ATOM 2171 C CA . LYS A 1 269 ? 23.388 -4.928 -1.742 1.00 88.62 269 LYS A CA 1
ATOM 2172 C C . LYS A 1 269 ? 23.357 -4.758 -3.262 1.00 88.62 269 LYS A C 1
ATOM 2174 O O . LYS A 1 269 ? 24.413 -4.625 -3.872 1.00 88.62 269 LYS A O 1
ATOM 2179 N N . GLU A 1 270 ? 22.163 -4.695 -3.846 1.00 87.00 270 GLU A N 1
ATOM 2180 C CA . GLU A 1 270 ? 21.952 -4.460 -5.281 1.00 87.00 270 GLU A CA 1
ATOM 2181 C C . GLU A 1 270 ? 22.495 -3.088 -5.714 1.00 87.00 270 GLU A C 1
ATOM 2183 O O . GLU A 1 270 ? 23.255 -3.007 -6.676 1.00 87.00 270 GLU A O 1
ATOM 2188 N N . PHE A 1 271 ? 22.228 -2.025 -4.947 1.00 88.44 271 PHE A N 1
ATOM 2189 C CA . PHE A 1 271 ? 22.799 -0.695 -5.185 1.00 88.44 271 PHE A CA 1
ATOM 2190 C C . PHE A 1 271 ? 24.336 -0.697 -5.118 1.00 88.44 271 PHE A C 1
ATOM 2192 O O . PHE A 1 271 ? 24.991 -0.105 -5.972 1.00 88.44 271 PHE A O 1
ATOM 2199 N N . SER A 1 272 ? 24.932 -1.404 -4.149 1.00 88.94 272 SER A N 1
ATOM 2200 C CA . SER A 1 272 ? 26.394 -1.536 -4.054 1.00 88.94 272 SER A CA 1
ATOM 2201 C C . SER A 1 272 ? 27.001 -2.312 -5.233 1.00 88.94 272 SER A C 1
ATOM 2203 O O . SER A 1 272 ? 28.108 -1.993 -5.670 1.00 88.94 272 SER A O 1
ATOM 2205 N N . LEU A 1 273 ? 26.280 -3.297 -5.781 1.00 88.44 273 LEU A N 1
ATOM 2206 C CA . LEU A 1 273 ? 26.678 -4.005 -6.999 1.00 88.44 273 LEU A CA 1
ATOM 2207 C C . LEU A 1 273 ? 26.611 -3.080 -8.225 1.00 88.44 273 LEU A C 1
ATOM 2209 O O . LEU A 1 273 ? 27.571 -3.009 -8.990 1.00 88.44 273 LEU A O 1
ATOM 2213 N N . LEU A 1 274 ? 25.515 -2.329 -8.368 1.00 86.50 274 LEU A N 1
ATOM 2214 C CA . LEU A 1 274 ? 25.304 -1.375 -9.459 1.00 86.50 274 LEU A CA 1
ATOM 2215 C C . LEU A 1 274 ? 26.351 -0.249 -9.440 1.00 86.50 274 LEU A C 1
ATOM 2217 O O . LEU A 1 274 ? 26.890 0.119 -10.480 1.00 86.50 274 LEU A O 1
ATOM 2221 N N . GLN A 1 275 ? 26.710 0.251 -8.253 1.00 87.94 275 GLN A N 1
ATOM 2222 C CA . GLN A 1 275 ? 27.762 1.256 -8.086 1.00 87.94 275 GLN A CA 1
ATOM 2223 C C . GLN A 1 275 ? 29.125 0.744 -8.586 1.00 87.94 275 GLN A C 1
ATOM 2225 O O . GLN A 1 275 ? 29.816 1.464 -9.303 1.00 87.94 275 GLN A O 1
ATOM 2230 N N . LYS A 1 276 ? 29.477 -0.519 -8.300 1.00 89.00 276 LYS A N 1
ATOM 2231 C CA . LYS A 1 276 ? 30.687 -1.159 -8.853 1.00 89.00 276 LYS A CA 1
ATOM 2232 C C . LYS A 1 276 ? 30.611 -1.372 -10.367 1.00 89.00 276 LYS A C 1
ATOM 2234 O O . LYS A 1 276 ? 31.631 -1.275 -11.040 1.00 89.00 276 LYS A O 1
ATOM 2239 N N . GLN A 1 277 ? 29.429 -1.655 -10.917 1.00 88.12 277 GLN A N 1
ATOM 2240 C CA . GLN A 1 277 ? 29.247 -1.757 -12.370 1.00 88.12 277 GLN A CA 1
ATOM 2241 C C . GLN A 1 277 ? 29.469 -0.404 -13.061 1.00 88.12 277 GLN A C 1
ATOM 2243 O O . GLN A 1 277 ? 30.204 -0.360 -14.044 1.00 88.12 277 GLN A O 1
ATOM 2248 N N . PHE A 1 278 ? 28.935 0.695 -12.517 1.00 87.12 278 PHE A N 1
ATOM 2249 C CA . PHE A 1 278 ? 29.219 2.047 -13.015 1.00 87.12 278 PHE A CA 1
ATOM 2250 C C . PHE A 1 278 ? 30.705 2.418 -12.910 1.00 87.12 278 PHE A C 1
ATOM 2252 O O . PHE A 1 278 ? 31.253 3.020 -13.831 1.00 87.12 278 PHE A O 1
ATOM 2259 N N . GLU A 1 279 ? 31.374 2.047 -11.817 1.00 90.06 279 GLU A N 1
ATOM 2260 C CA . GLU A 1 279 ? 32.806 2.305 -11.627 1.00 90.06 279 GLU A CA 1
ATOM 2261 C C . GLU A 1 279 ? 33.661 1.531 -12.651 1.00 90.06 279 GLU A C 1
ATOM 2263 O O . GLU A 1 279 ? 34.515 2.122 -13.314 1.00 90.06 279 GLU A O 1
ATOM 2268 N N . ASN A 1 280 ? 33.347 0.253 -12.894 1.00 90.25 280 ASN A N 1
ATOM 2269 C CA . ASN A 1 280 ? 33.968 -0.550 -13.953 1.00 90.25 280 ASN A CA 1
ATOM 2270 C C . ASN A 1 280 ? 33.716 0.032 -15.359 1.00 90.25 280 ASN A C 1
ATOM 2272 O O . ASN A 1 280 ? 34.654 0.155 -16.143 1.00 90.25 280 ASN A O 1
ATOM 2276 N N . GLN A 1 281 ? 32.478 0.432 -15.673 1.00 88.50 281 GLN A N 1
ATOM 2277 C CA . GLN A 1 281 ? 32.132 1.051 -16.961 1.00 88.50 281 GLN A CA 1
ATOM 2278 C C . GLN A 1 281 ? 32.842 2.397 -17.165 1.00 88.50 281 GLN A C 1
ATOM 2280 O O . GLN A 1 281 ? 33.266 2.707 -18.274 1.00 88.50 281 GLN A O 1
ATOM 2285 N N . SER A 1 282 ? 33.032 3.186 -16.105 1.00 89.06 282 SER A N 1
ATOM 2286 C CA . SER A 1 282 ? 33.805 4.434 -16.154 1.00 89.06 282 SER A CA 1
ATOM 2287 C C . SER A 1 282 ? 35.278 4.179 -16.511 1.00 89.06 282 SER A C 1
ATOM 2289 O O . SER A 1 282 ? 35.855 4.874 -17.355 1.00 89.06 282 SER A O 1
ATOM 2291 N N . ILE A 1 283 ? 35.879 3.129 -15.938 1.00 92.06 283 ILE A N 1
ATOM 2292 C CA . ILE A 1 283 ? 37.243 2.681 -16.265 1.00 92.06 283 ILE A CA 1
ATOM 2293 C C . ILE A 1 283 ? 37.325 2.194 -17.724 1.00 92.06 283 ILE A C 1
ATOM 2295 O O . ILE A 1 283 ? 38.256 2.559 -18.443 1.00 92.06 283 ILE A O 1
ATOM 2299 N N . GLU A 1 284 ? 36.337 1.426 -18.191 1.00 89.69 284 GLU A N 1
ATOM 2300 C CA . GLU A 1 284 ? 36.259 0.935 -19.573 1.00 89.69 284 GLU A CA 1
ATOM 2301 C C . GLU A 1 284 ? 36.109 2.077 -20.593 1.00 89.69 284 GLU A C 1
ATOM 2303 O O . GLU A 1 284 ? 36.879 2.152 -21.550 1.00 89.69 284 GLU A O 1
ATOM 2308 N N . ILE A 1 285 ? 35.201 3.028 -20.351 1.00 87.25 285 ILE A N 1
ATOM 2309 C CA . ILE A 1 285 ? 35.034 4.239 -21.172 1.00 87.25 285 ILE A CA 1
ATOM 2310 C C . ILE A 1 285 ? 36.333 5.055 -21.207 1.00 87.25 285 ILE A C 1
ATOM 2312 O O . ILE A 1 285 ? 36.720 5.554 -22.265 1.00 87.25 285 ILE A O 1
ATOM 2316 N N . THR A 1 286 ? 37.044 5.158 -20.080 1.00 90.25 286 THR A N 1
ATOM 2317 C CA . THR A 1 286 ? 38.346 5.841 -20.015 1.00 90.25 286 THR A CA 1
ATOM 2318 C C . THR A 1 286 ? 39.394 5.133 -20.881 1.00 90.25 286 THR A C 1
ATOM 2320 O O . THR A 1 286 ? 40.113 5.793 -21.631 1.00 90.25 286 THR A O 1
ATOM 2323 N N . LYS A 1 287 ? 39.446 3.793 -20.851 1.00 92.00 287 LYS A N 1
ATOM 2324 C CA . LYS A 1 287 ? 40.336 2.982 -21.700 1.00 92.00 287 LYS A CA 1
ATOM 2325 C C . LYS A 1 287 ? 40.019 3.153 -23.192 1.00 92.00 287 LYS A C 1
ATOM 2327 O O . LYS A 1 287 ? 40.918 3.486 -23.960 1.00 92.00 287 LYS A O 1
ATOM 2332 N N . LEU A 1 288 ? 38.750 3.025 -23.585 1.00 88.75 288 LEU A N 1
ATOM 2333 C CA . LEU A 1 288 ? 38.297 3.217 -24.971 1.00 88.75 288 LEU A CA 1
ATOM 2334 C C . LEU A 1 288 ? 38.568 4.643 -25.482 1.00 88.75 288 LEU A C 1
ATOM 2336 O O . LEU A 1 288 ? 38.889 4.843 -26.654 1.00 88.75 288 LEU A O 1
ATOM 2340 N N . ASN A 1 289 ? 38.475 5.653 -24.613 1.00 89.69 289 ASN A N 1
ATOM 2341 C CA . ASN A 1 289 ? 38.795 7.033 -24.973 1.00 89.69 289 ASN A CA 1
ATOM 2342 C C . ASN A 1 289 ? 40.303 7.242 -25.212 1.00 89.69 289 ASN A C 1
ATOM 2344 O O . ASN A 1 289 ? 40.671 7.980 -26.127 1.00 89.69 289 ASN A O 1
ATOM 2348 N N . ASN A 1 290 ? 41.167 6.562 -24.450 1.00 91.50 290 ASN A N 1
ATOM 2349 C CA . ASN A 1 290 ? 42.614 6.571 -24.683 1.00 91.50 290 ASN A CA 1
ATOM 2350 C C . ASN A 1 290 ? 42.969 5.875 -26.009 1.00 91.50 290 ASN A C 1
ATOM 2352 O O . ASN A 1 290 ? 43.680 6.454 -26.825 1.00 91.50 290 ASN A O 1
ATOM 2356 N N . GLU A 1 291 ? 42.400 4.696 -26.279 1.00 88.94 291 GLU A N 1
ATOM 2357 C CA . GLU A 1 291 ? 42.581 3.968 -27.550 1.00 88.94 291 GLU A CA 1
ATOM 2358 C C . GLU A 1 291 ? 42.117 4.803 -28.757 1.00 88.94 291 GLU A C 1
ATOM 2360 O O . GLU A 1 291 ? 42.800 4.887 -29.780 1.00 88.94 291 GLU A O 1
ATOM 2365 N N . ARG A 1 292 ? 40.995 5.523 -28.620 1.00 89.38 292 ARG A N 1
ATOM 2366 C CA . ARG A 1 292 ? 40.527 6.492 -29.624 1.00 89.38 292 ARG A CA 1
ATOM 2367 C C . ARG A 1 292 ? 41.524 7.637 -29.848 1.00 89.38 292 ARG A C 1
ATOM 2369 O O . ARG A 1 292 ? 41.695 8.073 -30.987 1.00 89.38 292 ARG A O 1
ATOM 2376 N N . GLN A 1 293 ? 42.181 8.124 -28.795 1.00 89.25 293 GLN A N 1
ATOM 2377 C CA . GLN A 1 293 ? 43.198 9.173 -28.906 1.00 89.25 293 GLN A CA 1
ATOM 2378 C C . GLN A 1 293 ? 44.479 8.659 -29.586 1.00 89.25 293 GLN A C 1
ATOM 2380 O O . GLN A 1 293 ? 45.069 9.378 -30.393 1.00 89.25 293 GLN A O 1
ATOM 2385 N N . GLU A 1 294 ? 44.881 7.412 -29.332 1.00 90.25 294 GLU A N 1
ATOM 2386 C CA . GLU A 1 294 ? 45.994 6.760 -30.033 1.00 90.25 294 GLU A CA 1
ATOM 2387 C C . GLU A 1 294 ? 45.696 6.582 -31.530 1.00 90.25 294 GLU A C 1
ATOM 2389 O O . GLU A 1 294 ? 46.526 6.950 -32.364 1.00 90.25 294 GLU A O 1
ATOM 2394 N N . LEU A 1 295 ? 44.487 6.134 -31.890 1.00 85.44 295 LEU A N 1
ATOM 2395 C CA . LEU A 1 295 ? 44.035 6.048 -33.286 1.00 85.44 295 LEU A CA 1
ATOM 2396 C C . LEU A 1 295 ? 43.993 7.420 -33.981 1.00 85.44 295 LEU A C 1
ATOM 2398 O O . LEU A 1 295 ? 44.374 7.533 -35.148 1.00 85.44 295 LEU A O 1
ATOM 2402 N N . TYR A 1 296 ? 43.586 8.481 -33.278 1.00 87.56 296 TYR A N 1
ATOM 2403 C CA . TYR A 1 296 ? 43.625 9.847 -33.809 1.00 87.56 296 TYR A CA 1
ATOM 2404 C C . TYR A 1 296 ? 45.066 10.318 -34.067 1.00 87.56 296 TYR A C 1
ATOM 2406 O O . TYR A 1 296 ? 45.368 10.874 -35.125 1.00 87.56 296 TYR A O 1
ATOM 2414 N N . ASN A 1 297 ? 45.988 10.037 -33.142 1.00 89.50 297 ASN A N 1
ATOM 2415 C CA . ASN A 1 297 ? 47.410 10.348 -33.305 1.00 89.50 297 ASN A CA 1
ATOM 2416 C C . ASN A 1 297 ? 48.030 9.561 -34.478 1.00 89.50 297 ASN A C 1
ATOM 2418 O O . ASN A 1 297 ? 48.750 10.140 -35.293 1.00 89.50 297 ASN A O 1
ATOM 2422 N N . LEU A 1 298 ? 47.703 8.271 -34.619 1.00 90.25 298 LEU A N 1
ATOM 2423 C CA . LEU A 1 298 ? 48.127 7.433 -35.745 1.00 90.25 298 LEU A CA 1
ATOM 2424 C C . LEU A 1 298 ? 47.602 7.970 -37.086 1.00 90.25 298 LEU A C 1
ATOM 2426 O O . LEU A 1 298 ? 48.365 8.074 -38.044 1.00 90.25 298 LEU A O 1
ATOM 2430 N N . THR A 1 299 ? 46.330 8.375 -37.137 1.00 87.12 299 THR A N 1
ATOM 2431 C CA . THR A 1 299 ? 45.704 8.953 -38.339 1.00 87.12 299 THR A CA 1
ATOM 2432 C C . THR A 1 299 ? 46.408 10.242 -38.774 1.00 87.12 299 THR A C 1
ATOM 2434 O O . THR A 1 299 ? 46.712 10.409 -39.954 1.00 87.12 299 THR A O 1
ATOM 2437 N N . ASN A 1 300 ? 46.755 11.122 -37.827 1.00 87.50 300 ASN A N 1
ATOM 2438 C CA . ASN A 1 300 ? 47.524 12.337 -38.115 1.00 87.50 300 ASN A CA 1
ATOM 2439 C C . ASN A 1 300 ? 48.949 12.034 -38.606 1.00 87.50 300 ASN A C 1
ATOM 2441 O O . ASN A 1 300 ? 49.410 12.656 -39.562 1.00 87.50 300 ASN A O 1
ATOM 2445 N N . ASN A 1 301 ? 49.639 11.054 -38.012 1.00 89.62 301 ASN A N 1
ATOM 2446 C CA . ASN A 1 301 ? 50.964 10.623 -38.476 1.00 89.62 301 ASN A CA 1
ATOM 2447 C C . ASN A 1 301 ? 50.922 10.064 -39.910 1.00 89.62 301 ASN A C 1
ATOM 2449 O O . ASN A 1 301 ? 51.838 10.302 -40.703 1.00 89.62 301 ASN A O 1
ATOM 2453 N N . LEU A 1 302 ? 49.849 9.348 -40.256 1.00 86.06 302 LEU A N 1
ATOM 2454 C CA . LEU A 1 302 ? 49.639 8.785 -41.587 1.00 86.06 302 LEU A CA 1
ATOM 2455 C C . LEU A 1 302 ? 49.316 9.891 -42.608 1.00 86.06 302 LEU A C 1
ATOM 2457 O O . LEU A 1 302 ? 49.954 9.940 -43.656 1.00 86.06 302 LEU A O 1
ATOM 2461 N N . LEU A 1 303 ? 48.459 10.858 -42.258 1.00 87.12 303 LEU A N 1
ATOM 2462 C CA . LEU A 1 303 ? 48.189 12.054 -43.071 1.00 87.12 303 LEU A CA 1
ATOM 2463 C C . LEU A 1 303 ? 49.462 12.878 -43.344 1.00 87.12 303 LEU A C 1
ATOM 2465 O O . LEU A 1 303 ? 49.740 13.227 -44.490 1.00 87.12 303 LEU A O 1
ATOM 2469 N N . VAL A 1 304 ? 50.281 13.134 -42.317 1.00 89.44 304 VAL A N 1
ATOM 2470 C CA . VAL A 1 304 ? 51.583 13.818 -42.459 1.00 89.44 304 VAL A CA 1
ATOM 2471 C C . VAL A 1 304 ? 52.540 13.032 -43.362 1.00 89.44 304 VAL A C 1
ATOM 2473 O O . VAL A 1 304 ? 53.359 13.628 -44.062 1.00 89.44 304 VAL A O 1
ATOM 2476 N N . SER A 1 305 ? 52.443 11.702 -43.377 1.00 85.69 305 SER A N 1
ATOM 2477 C CA . SER A 1 305 ? 53.231 10.853 -44.276 1.00 85.69 305 SER A CA 1
ATOM 2478 C C . SER A 1 305 ? 52.726 10.938 -45.720 1.00 85.69 305 SER A C 1
ATOM 2480 O O . SER A 1 305 ? 53.539 11.111 -46.626 1.00 85.69 305 SER A O 1
ATOM 2482 N N . CYS A 1 306 ? 51.408 10.928 -45.948 1.00 84.31 306 CYS A N 1
ATOM 2483 C CA . CYS A 1 306 ? 50.813 11.146 -47.272 1.00 84.31 306 CYS A CA 1
ATOM 2484 C C . CYS A 1 306 ? 51.239 12.490 -47.881 1.00 84.31 306 CYS A C 1
ATOM 2486 O O . CYS A 1 306 ? 51.717 12.505 -49.011 1.00 84.31 306 CYS A O 1
ATOM 2488 N N . VAL A 1 307 ? 51.175 13.590 -47.121 1.00 86.75 307 VAL A N 1
ATOM 2489 C CA . VAL A 1 307 ? 51.594 14.928 -47.596 1.00 86.75 307 VAL A CA 1
ATOM 2490 C C . VAL A 1 307 ? 53.080 14.962 -47.992 1.00 86.75 307 VAL A C 1
ATOM 2492 O O . VAL A 1 307 ? 53.448 15.614 -48.970 1.00 86.75 307 VAL A O 1
ATOM 2495 N N . LYS A 1 308 ? 53.953 14.221 -47.291 1.00 88.50 308 LYS A N 1
ATOM 2496 C CA . LYS A 1 308 ? 55.370 14.077 -47.681 1.00 88.50 308 LYS A CA 1
ATOM 2497 C C . LYS A 1 308 ? 55.534 13.316 -48.999 1.00 88.50 308 LYS A C 1
ATOM 2499 O O . LYS A 1 308 ? 56.293 13.763 -49.853 1.00 88.50 308 LYS A O 1
ATOM 2504 N N . TYR A 1 309 ? 54.823 12.202 -49.183 1.00 86.00 309 TYR A N 1
ATOM 2505 C CA . TYR A 1 309 ? 54.873 11.433 -50.433 1.00 86.00 309 TYR A CA 1
ATOM 2506 C C . TYR A 1 309 ? 54.257 12.189 -51.616 1.00 86.00 309 TYR A C 1
ATOM 2508 O O . TYR A 1 309 ? 54.773 12.100 -52.727 1.00 86.00 309 TYR A O 1
ATOM 2516 N N . GLU A 1 310 ? 53.209 12.979 -51.391 1.00 84.56 310 GLU A N 1
ATOM 2517 C CA . GLU A 1 310 ? 52.627 13.868 -52.400 1.00 84.56 310 GLU A CA 1
ATOM 2518 C C . GLU A 1 310 ? 53.614 14.979 -52.797 1.00 84.56 310 GLU A C 1
ATOM 2520 O O . GLU A 1 310 ? 53.825 15.221 -53.984 1.00 84.56 310 GLU A O 1
ATOM 2525 N N . THR A 1 311 ? 54.300 15.592 -51.825 1.00 85.81 311 THR A N 1
ATOM 2526 C CA . THR A 1 311 ? 55.369 16.577 -52.080 1.00 85.81 311 THR A CA 1
ATOM 2527 C C . THR A 1 311 ? 56.493 15.966 -52.926 1.00 85.81 311 THR A C 1
ATOM 2529 O O . THR A 1 311 ? 56.807 16.495 -53.989 1.00 85.81 311 THR A O 1
ATOM 2532 N N . LEU A 1 312 ? 57.018 14.803 -52.521 1.00 89.62 312 LEU A N 1
ATOM 2533 C CA . LEU A 1 312 ? 58.061 14.071 -53.252 1.00 89.62 312 LEU A CA 1
ATOM 2534 C C . LEU A 1 312 ? 57.611 13.663 -54.667 1.00 89.62 312 LEU A C 1
ATOM 2536 O O . LEU A 1 312 ? 58.391 13.700 -55.615 1.00 89.62 312 LEU A O 1
ATOM 2540 N N . THR A 1 313 ? 56.338 13.300 -54.836 1.00 84.12 313 THR A N 1
ATOM 2541 C CA . THR A 1 313 ? 55.769 12.966 -56.153 1.00 84.12 313 THR A CA 1
ATOM 2542 C C . THR A 1 313 ? 55.733 14.193 -57.066 1.00 84.12 313 THR A C 1
ATOM 2544 O O . THR A 1 313 ? 56.084 14.096 -58.241 1.00 84.12 313 THR A O 1
ATOM 2547 N N . ASN A 1 314 ? 55.375 15.363 -56.531 1.00 83.69 314 ASN A N 1
ATOM 2548 C CA . ASN A 1 314 ? 55.392 16.622 -57.276 1.00 83.69 314 ASN A CA 1
ATOM 2549 C C . ASN A 1 314 ? 56.823 17.080 -57.627 1.00 83.69 314 ASN A C 1
ATOM 2551 O O . ASN A 1 314 ? 57.045 17.593 -58.726 1.00 83.69 314 ASN A O 1
ATOM 2555 N N . GLU A 1 315 ? 57.804 16.839 -56.751 1.00 86.00 315 GLU A N 1
ATOM 2556 C CA . GLU A 1 315 ? 59.231 17.041 -57.047 1.00 86.00 315 GLU A CA 1
ATOM 2557 C C . GLU A 1 315 ? 59.686 16.152 -58.220 1.00 86.00 315 GLU A C 1
ATOM 2559 O O . GLU A 1 315 ? 60.215 16.664 -59.208 1.00 86.00 315 GLU A O 1
ATOM 2564 N N . LEU A 1 316 ? 59.375 14.850 -58.185 1.00 82.44 316 LEU A N 1
ATOM 2565 C CA . LEU A 1 316 ? 59.691 13.901 -59.264 1.00 82.44 316 LEU A CA 1
ATOM 2566 C C . LEU A 1 316 ? 58.997 14.239 -60.599 1.00 82.44 316 LEU A C 1
ATOM 2568 O O . LEU A 1 316 ? 59.579 14.036 -61.667 1.00 82.44 316 LEU A O 1
ATOM 2572 N N . ILE A 1 317 ? 57.774 14.781 -60.570 1.00 84.75 317 ILE A N 1
ATOM 2573 C CA . ILE A 1 317 ? 57.074 15.273 -61.771 1.00 84.75 317 ILE A CA 1
ATOM 2574 C C . ILE A 1 317 ? 57.802 16.488 -62.368 1.00 84.75 317 ILE A C 1
ATOM 2576 O O . ILE A 1 317 ? 57.997 16.549 -63.585 1.00 84.75 317 ILE A O 1
ATOM 2580 N N . ASN A 1 318 ? 58.256 17.427 -61.535 1.00 82.88 318 ASN A N 1
ATOM 2581 C CA . ASN A 1 318 ? 59.015 18.596 -61.983 1.00 82.88 318 ASN A CA 1
ATOM 2582 C C . ASN A 1 318 ? 60.388 18.197 -62.562 1.00 82.88 318 ASN A C 1
ATOM 2584 O O . ASN A 1 318 ? 60.765 18.660 -63.640 1.00 82.88 318 ASN A O 1
ATOM 2588 N N . ASP A 1 319 ? 61.102 17.268 -61.919 1.00 81.25 319 ASP A N 1
ATOM 2589 C CA . ASP A 1 319 ? 62.364 16.722 -62.438 1.00 81.25 319 ASP A CA 1
ATOM 2590 C C . ASP A 1 319 ? 62.175 15.976 -63.766 1.00 81.25 319 ASP A C 1
ATOM 2592 O O . ASP A 1 319 ? 62.974 16.151 -64.695 1.00 81.25 319 ASP A O 1
ATOM 2596 N N . LYS A 1 320 ? 61.078 15.219 -63.917 1.00 82.00 320 LYS A N 1
ATOM 2597 C CA . LYS A 1 320 ? 60.684 14.622 -65.201 1.00 82.00 320 LYS A CA 1
ATOM 2598 C C . LYS A 1 320 ? 60.473 15.694 -66.272 1.00 82.00 320 LYS A C 1
ATOM 2600 O O . LYS A 1 320 ? 60.986 15.541 -67.380 1.00 82.00 320 LYS A O 1
ATOM 2605 N N . GLU A 1 321 ? 59.758 16.782 -65.979 1.00 81.06 321 GLU A N 1
ATOM 2606 C CA . GLU A 1 321 ? 59.595 17.879 -66.941 1.00 81.06 321 GLU A CA 1
ATOM 2607 C C . GLU A 1 321 ? 60.934 18.529 -67.315 1.00 81.06 321 GLU A C 1
ATOM 2609 O O . GLU A 1 321 ? 61.170 18.830 -68.487 1.00 81.06 321 GLU A O 1
ATOM 2614 N N . ILE A 1 322 ? 61.836 18.725 -66.351 1.00 78.94 322 ILE A N 1
ATOM 2615 C CA . ILE A 1 322 ? 63.181 19.263 -66.593 1.00 78.94 322 ILE A CA 1
ATOM 2616 C C . ILE A 1 322 ? 63.987 18.318 -67.503 1.00 78.94 322 ILE A C 1
ATOM 2618 O O . ILE A 1 322 ? 64.666 18.787 -68.422 1.00 78.94 322 ILE A O 1
ATOM 2622 N N . LEU A 1 323 ? 63.886 17.001 -67.302 1.00 73.94 323 LEU A N 1
ATOM 2623 C CA . LEU A 1 323 ? 64.471 15.979 -68.176 1.00 73.94 323 LEU A CA 1
ATOM 2624 C C . LEU A 1 323 ? 63.863 15.998 -69.583 1.00 73.94 323 LEU A C 1
ATOM 2626 O O . LEU A 1 323 ? 64.608 16.050 -70.561 1.00 73.94 323 LEU A O 1
ATOM 2630 N N . GLU A 1 324 ? 62.536 16.047 -69.717 1.00 74.50 324 GLU A N 1
ATOM 2631 C CA . GLU A 1 324 ? 61.878 16.160 -71.023 1.00 74.50 324 GLU A CA 1
ATOM 2632 C C . GLU A 1 324 ? 62.292 17.433 -71.774 1.00 74.50 324 GLU A C 1
ATOM 2634 O O . GLU A 1 324 ? 62.529 17.381 -72.982 1.00 74.50 324 GLU A O 1
ATOM 2639 N N . ARG A 1 325 ? 62.421 18.573 -71.081 1.00 72.94 325 ARG A N 1
ATOM 2640 C CA . ARG A 1 325 ? 62.908 19.831 -71.673 1.00 72.94 325 ARG A CA 1
ATOM 2641 C C . ARG A 1 325 ? 64.369 19.711 -72.132 1.00 72.94 325 ARG A C 1
ATOM 2643 O O . ARG A 1 325 ? 64.682 20.166 -73.230 1.00 72.94 325 ARG A O 1
ATOM 2650 N N . LYS A 1 326 ? 65.246 19.056 -71.355 1.00 72.00 326 LYS A N 1
ATOM 2651 C CA . LYS A 1 326 ? 66.644 18.767 -71.748 1.00 72.00 326 LYS A CA 1
ATOM 2652 C C . LYS A 1 326 ? 66.718 17.860 -72.984 1.00 72.00 326 LYS A C 1
ATOM 2654 O O . LYS A 1 326 ? 67.462 18.163 -73.913 1.00 72.00 326 LYS A O 1
ATOM 2659 N N . ILE A 1 327 ? 65.911 16.799 -73.033 1.00 64.50 327 ILE A N 1
ATOM 2660 C CA . ILE A 1 327 ? 65.838 15.876 -74.180 1.00 64.50 327 ILE A CA 1
ATOM 2661 C C . ILE A 1 327 ? 65.319 16.603 -75.432 1.00 64.50 327 ILE A C 1
ATOM 2663 O O . ILE A 1 327 ? 65.889 16.453 -76.506 1.00 64.50 327 ILE A O 1
ATOM 2667 N N . LYS A 1 328 ? 64.292 17.454 -75.299 1.00 62.34 328 LYS A N 1
ATOM 2668 C CA . LYS A 1 328 ? 63.747 18.262 -76.409 1.00 62.34 328 LYS A CA 1
ATOM 2669 C C . LYS A 1 328 ? 64.717 19.351 -76.904 1.00 62.34 328 LYS A C 1
ATOM 2671 O O . LYS A 1 328 ? 64.593 19.778 -78.050 1.00 62.34 328 LYS A O 1
ATOM 2676 N N . ALA A 1 329 ? 65.676 19.786 -76.081 1.00 57.44 329 ALA A N 1
ATOM 2677 C CA . ALA A 1 329 ? 66.730 20.725 -76.477 1.00 57.44 329 ALA A CA 1
ATOM 2678 C C . ALA A 1 329 ? 67.888 20.042 -77.235 1.00 57.44 329 ALA A C 1
ATOM 2680 O O . ALA A 1 329 ? 68.403 20.600 -78.206 1.00 57.44 329 ALA A O 1
ATOM 2681 N N . ASN A 1 330 ? 68.273 18.826 -76.835 1.00 48.47 330 ASN A N 1
ATOM 2682 C CA . ASN A 1 330 ? 69.330 18.061 -77.496 1.00 48.47 330 ASN A CA 1
ATOM 2683 C C . ASN A 1 330 ? 68.797 17.296 -78.716 1.00 48.47 330 ASN A C 1
ATOM 2685 O O . ASN A 1 330 ? 68.373 16.144 -78.616 1.00 48.47 330 ASN A O 1
ATOM 2689 N N . LYS A 1 331 ? 68.906 17.902 -79.906 1.00 44.47 331 LYS A N 1
ATOM 2690 C CA . LYS A 1 331 ? 68.820 17.147 -81.164 1.00 44.47 331 LYS A CA 1
ATOM 2691 C C . LYS A 1 331 ? 69.983 16.155 -81.251 1.00 44.47 331 LYS A C 1
ATOM 2693 O O . LYS A 1 331 ? 71.092 16.535 -81.619 1.00 44.47 331 LYS A O 1
ATOM 2698 N N . PHE A 1 332 ? 69.710 14.887 -80.956 1.00 42.06 332 PHE A N 1
ATOM 2699 C CA . PHE A 1 332 ? 70.595 13.781 -81.309 1.00 42.06 332 PHE A CA 1
ATOM 2700 C C . PHE A 1 332 ? 70.676 13.659 -82.838 1.00 42.06 332 PHE A C 1
ATOM 2702 O O . PHE A 1 332 ? 69.815 13.054 -83.475 1.00 42.06 332 PHE A O 1
ATOM 2709 N N . ASN A 1 333 ? 71.729 14.231 -83.421 1.00 36.22 333 ASN A N 1
ATOM 2710 C CA . ASN A 1 333 ? 72.303 13.665 -84.636 1.00 36.22 333 ASN A CA 1
ATOM 2711 C C . ASN A 1 333 ? 72.978 12.344 -84.236 1.00 36.22 333 ASN A C 1
ATOM 2713 O O . ASN A 1 333 ? 73.607 12.278 -83.180 1.00 36.22 333 ASN A O 1
ATOM 2717 N N . GLY A 1 334 ? 72.804 11.296 -85.037 1.00 44.34 334 GLY A N 1
ATOM 2718 C CA . GLY A 1 334 ? 73.393 9.991 -84.750 1.00 44.34 334 GLY A CA 1
ATOM 2719 C C . GLY A 1 334 ? 74.812 9.863 -85.295 1.00 44.34 334 GLY A C 1
ATOM 2720 O O . GLY A 1 334 ? 75.066 10.275 -86.422 1.00 44.34 334 GLY A O 1
ATOM 2721 N N . ASP A 1 335 ? 75.669 9.208 -84.517 1.00 37.12 335 ASP A N 1
ATOM 2722 C CA . ASP A 1 335 ? 76.864 8.498 -84.973 1.00 37.12 335 ASP A CA 1
ATOM 2723 C C . ASP A 1 335 ? 76.869 7.119 -84.288 1.00 37.12 335 ASP A C 1
ATOM 2725 O O . ASP A 1 335 ? 76.454 6.994 -83.132 1.00 37.12 335 ASP A O 1
ATOM 2729 N N . GLU A 1 336 ? 77.307 6.070 -84.991 1.00 46.38 336 GLU A N 1
ATOM 2730 C CA . GLU A 1 336 ? 77.339 4.690 -84.471 1.00 46.38 336 GLU A CA 1
ATOM 2731 C C . GLU A 1 336 ? 78.562 4.431 -83.569 1.00 46.38 336 GLU A C 1
ATOM 2733 O O . GLU A 1 336 ? 79.346 3.501 -83.781 1.00 46.38 336 GLU A O 1
ATOM 2738 N N . GLU A 1 337 ? 78.735 5.243 -82.524 1.00 43.31 337 GLU A N 1
ATOM 2739 C CA . GLU A 1 337 ? 79.679 4.909 -81.457 1.00 43.31 337 GLU A CA 1
ATOM 2740 C C . GLU A 1 337 ? 79.153 3.754 -80.586 1.00 43.31 337 GLU A C 1
ATOM 2742 O O . GLU A 1 337 ? 77.950 3.520 -80.437 1.00 43.31 337 GLU A O 1
ATOM 2747 N N . ARG A 1 338 ? 80.081 2.978 -80.015 1.00 50.53 338 ARG A N 1
ATOM 2748 C CA . ARG A 1 338 ? 79.769 1.746 -79.276 1.00 50.53 338 ARG A CA 1
ATOM 2749 C C . ARG A 1 338 ? 79.043 2.059 -77.966 1.00 50.53 338 ARG A C 1
ATOM 2751 O O . ARG A 1 338 ? 79.691 2.275 -76.946 1.00 50.53 338 ARG A O 1
ATOM 2758 N N . ILE A 1 339 ? 77.710 2.010 -77.976 1.00 51.91 339 ILE A N 1
ATOM 2759 C CA . ILE A 1 339 ? 76.883 2.173 -76.770 1.00 51.91 339 ILE A CA 1
ATOM 2760 C C . ILE A 1 339 ? 77.243 1.084 -75.746 1.00 51.91 339 ILE A C 1
ATOM 2762 O O . ILE A 1 339 ? 76.828 -0.074 -75.869 1.00 51.91 339 ILE A O 1
ATOM 2766 N N . ASN A 1 340 ? 78.016 1.461 -74.724 1.00 52.00 340 ASN A N 1
ATOM 2767 C CA . ASN A 1 340 ? 78.460 0.560 -73.667 1.00 52.00 340 ASN A CA 1
ATOM 2768 C C . ASN A 1 340 ? 77.336 0.346 -72.641 1.00 52.00 340 ASN A C 1
ATOM 2770 O O . ASN A 1 340 ? 77.319 0.947 -71.569 1.00 52.00 340 ASN A O 1
ATOM 2774 N N . LEU A 1 341 ? 76.354 -0.495 -72.989 1.00 55.53 341 LEU A N 1
ATOM 2775 C CA . LEU A 1 341 ? 75.138 -0.689 -72.186 1.00 55.53 341 LEU A CA 1
ATOM 2776 C C . LEU A 1 341 ? 75.401 -1.110 -70.726 1.00 55.53 341 LEU A C 1
ATOM 2778 O O . LEU A 1 341 ? 74.526 -0.920 -69.892 1.00 55.53 341 LEU A O 1
ATOM 2782 N N . THR A 1 342 ? 76.581 -1.636 -70.383 1.00 56.44 342 THR A N 1
ATOM 2783 C CA . THR A 1 342 ? 76.964 -1.959 -68.994 1.00 56.44 342 THR A CA 1
ATOM 2784 C C . THR A 1 342 ? 77.035 -0.747 -68.059 1.00 56.44 342 THR A C 1
ATOM 2786 O O . THR A 1 342 ? 77.017 -0.936 -66.848 1.00 56.44 342 THR A O 1
ATOM 2789 N N . GLU A 1 343 ? 77.098 0.475 -68.595 1.00 55.81 343 GLU A N 1
ATOM 2790 C CA . GLU A 1 343 ? 77.060 1.736 -67.833 1.00 55.81 343 GLU A CA 1
ATOM 2791 C C . GLU A 1 343 ? 75.658 2.383 -67.809 1.00 55.81 343 GLU A C 1
ATOM 2793 O O . GLU A 1 343 ? 75.472 3.452 -67.233 1.00 55.81 343 GLU A O 1
ATOM 2798 N N . SER A 1 344 ? 74.650 1.755 -68.430 1.00 59.94 344 SER A N 1
ATOM 2799 C CA . SER A 1 344 ? 73.272 2.264 -68.432 1.00 59.94 344 SER A CA 1
ATOM 2800 C C . SER A 1 344 ? 72.551 1.909 -67.131 1.00 59.94 344 SER A C 1
ATOM 2802 O O . SER A 1 344 ? 72.268 0.737 -66.874 1.00 59.94 344 SER A O 1
ATOM 2804 N N . ASP A 1 345 ? 72.224 2.918 -66.323 1.00 63.59 345 ASP A N 1
ATOM 2805 C CA . ASP A 1 345 ? 71.516 2.708 -65.059 1.00 63.59 345 ASP A CA 1
ATOM 2806 C C . ASP A 1 345 ? 70.074 2.233 -65.313 1.00 63.59 345 ASP A C 1
ATOM 2808 O O . ASP A 1 345 ? 69.323 2.832 -66.088 1.00 63.59 345 ASP A O 1
ATOM 2812 N N . ILE A 1 346 ? 69.695 1.116 -64.690 1.00 71.44 346 ILE A N 1
ATOM 2813 C CA . ILE A 1 346 ? 68.409 0.456 -64.938 1.00 71.44 346 ILE A CA 1
ATOM 2814 C C . ILE A 1 346 ? 67.362 1.008 -63.956 1.00 71.44 346 ILE A C 1
ATOM 2816 O O . ILE A 1 346 ? 67.507 0.760 -62.757 1.00 71.44 346 ILE A O 1
ATOM 2820 N N . PRO A 1 347 ? 66.279 1.665 -64.426 1.00 68.75 347 PRO A N 1
ATOM 2821 C CA . PRO A 1 347 ? 65.294 2.361 -63.585 1.00 68.75 347 PRO A CA 1
ATOM 2822 C C . PRO A 1 347 ? 64.238 1.425 -62.964 1.00 68.75 347 PRO A C 1
ATOM 2824 O O . PRO A 1 347 ? 63.107 1.830 -62.709 1.00 68.75 347 PRO A O 1
ATOM 2827 N N . PHE A 1 348 ? 64.588 0.157 -62.752 1.00 75.62 348 PHE A N 1
ATOM 2828 C CA . PHE A 1 348 ? 63.757 -0.834 -62.070 1.00 75.62 348 PHE A CA 1
ATOM 2829 C C . PHE A 1 348 ? 64.436 -1.227 -60.761 1.00 75.62 348 PHE A C 1
ATOM 2831 O O . PHE A 1 348 ? 65.660 -1.181 -60.664 1.00 75.62 348 PHE A O 1
ATOM 2838 N N . GLU A 1 349 ? 63.662 -1.670 -59.775 1.00 74.25 349 GLU A N 1
ATOM 2839 C CA . GLU A 1 349 ? 64.179 -2.160 -58.494 1.00 74.25 349 GLU A CA 1
ATOM 2840 C C . GLU A 1 349 ? 63.949 -3.675 -58.331 1.00 74.25 349 GLU A C 1
ATOM 2842 O O . GLU A 1 349 ? 63.370 -4.336 -59.199 1.00 74.25 349 GLU A O 1
ATOM 2847 N N . GLY A 1 350 ? 64.463 -4.247 -57.237 1.00 77.94 350 GLY A N 1
ATOM 2848 C CA . GLY A 1 350 ? 64.279 -5.660 -56.891 1.00 77.94 350 GLY A CA 1
ATOM 2849 C C . GLY A 1 350 ? 64.771 -6.658 -57.950 1.00 77.94 350 GLY A C 1
ATOM 2850 O O . GLY A 1 350 ? 65.764 -6.434 -58.650 1.00 77.94 350 GLY A O 1
ATOM 2851 N N . ASP A 1 351 ? 64.069 -7.788 -58.062 1.00 77.19 351 ASP A N 1
ATOM 2852 C CA . ASP A 1 351 ? 64.469 -8.907 -58.923 1.00 77.19 351 ASP A CA 1
ATOM 2853 C C . ASP A 1 351 ? 64.462 -8.572 -60.420 1.00 77.19 351 ASP A C 1
ATOM 2855 O O . ASP A 1 351 ? 65.293 -9.102 -61.163 1.00 77.19 351 ASP A O 1
ATOM 2859 N N . LEU A 1 352 ? 63.590 -7.663 -60.878 1.00 80.94 352 LEU A N 1
ATOM 2860 C CA . LEU A 1 352 ? 63.605 -7.211 -62.273 1.00 80.94 352 LEU A CA 1
ATOM 2861 C C . LEU A 1 352 ? 64.916 -6.474 -62.590 1.00 80.94 352 LEU A C 1
ATOM 2863 O O . LEU A 1 352 ? 65.529 -6.752 -63.622 1.00 80.94 352 LEU A O 1
ATOM 2867 N N . ARG A 1 353 ? 65.417 -5.623 -61.678 1.00 82.12 353 ARG A N 1
ATOM 2868 C CA . ARG A 1 353 ? 66.747 -4.999 -61.821 1.00 82.12 353 ARG A CA 1
ATOM 2869 C C . ARG A 1 353 ? 67.835 -6.060 -61.949 1.00 82.12 353 ARG A C 1
ATOM 2871 O O . ARG A 1 353 ? 68.654 -5.999 -62.863 1.00 82.12 353 ARG A O 1
ATOM 2878 N N . MET A 1 354 ? 67.814 -7.063 -61.070 1.00 80.75 354 MET A N 1
ATOM 2879 C CA . MET A 1 354 ? 68.811 -8.139 -61.041 1.00 80.75 354 MET A CA 1
ATOM 2880 C C . MET A 1 354 ? 68.781 -9.019 -62.300 1.00 80.75 354 MET A C 1
ATOM 2882 O O . MET A 1 354 ? 69.837 -9.457 -62.761 1.00 80.75 354 MET A O 1
ATOM 2886 N N . LYS A 1 355 ? 67.604 -9.263 -62.887 1.00 83.12 355 LYS A N 1
ATOM 2887 C CA . LYS A 1 355 ? 67.449 -9.946 -64.183 1.00 83.12 355 LYS A CA 1
ATOM 2888 C C . LYS A 1 355 ? 67.997 -9.109 -65.339 1.00 83.12 355 LYS A C 1
ATOM 2890 O O . LYS A 1 355 ? 68.827 -9.597 -66.105 1.00 83.12 355 LYS A O 1
ATOM 2895 N N . CYS A 1 356 ? 67.592 -7.845 -65.441 1.00 83.06 356 CYS A N 1
ATOM 2896 C CA . CYS A 1 356 ? 68.024 -6.965 -66.526 1.00 83.06 356 CYS A CA 1
ATOM 2897 C C . CYS A 1 356 ? 69.542 -6.703 -66.480 1.00 83.06 356 CYS A C 1
ATOM 2899 O O . CYS A 1 356 ? 70.201 -6.788 -67.516 1.00 83.06 356 CYS A O 1
ATOM 2901 N N . LEU A 1 357 ? 70.128 -6.517 -65.289 1.00 82.31 357 LEU A N 1
ATOM 2902 C CA . LEU A 1 357 ? 71.584 -6.435 -65.106 1.00 82.31 357 LEU A CA 1
ATOM 2903 C C . LEU A 1 357 ? 72.298 -7.713 -65.580 1.00 82.31 357 LEU A C 1
ATOM 2905 O O . LEU A 1 357 ? 73.291 -7.622 -66.299 1.00 82.31 357 LEU A O 1
ATOM 2909 N N . LYS A 1 358 ? 71.781 -8.908 -65.249 1.00 83.19 358 LYS A N 1
ATOM 2910 C CA . LYS A 1 358 ? 72.345 -10.179 -65.744 1.00 83.19 358 LYS A CA 1
ATOM 2911 C C . LYS A 1 358 ? 72.343 -10.253 -67.273 1.00 83.19 358 LYS A C 1
ATOM 2913 O O . LYS A 1 358 ? 73.338 -10.693 -67.836 1.00 83.19 358 LYS A O 1
ATOM 2918 N N . ILE A 1 359 ? 71.279 -9.796 -67.939 1.00 83.50 359 ILE A N 1
ATOM 2919 C CA . ILE A 1 359 ? 71.185 -9.774 -69.411 1.00 83.50 359 ILE A CA 1
ATOM 2920 C C . ILE A 1 359 ? 72.235 -8.836 -70.028 1.00 83.50 359 ILE A C 1
ATOM 2922 O O . ILE A 1 359 ? 72.884 -9.203 -71.012 1.00 83.50 359 ILE A O 1
ATOM 2926 N N . LEU A 1 360 ? 72.457 -7.655 -69.439 1.00 78.69 360 LEU A N 1
ATOM 2927 C CA . LEU A 1 360 ? 73.484 -6.720 -69.915 1.00 78.69 360 LEU A CA 1
ATOM 2928 C C . LEU A 1 360 ? 74.900 -7.310 -69.857 1.00 78.69 360 LEU A C 1
ATOM 2930 O O . LEU A 1 360 ? 75.702 -7.041 -70.754 1.00 78.69 360 LEU A O 1
ATOM 2934 N N . MET A 1 361 ? 75.184 -8.162 -68.870 1.00 79.25 361 MET A N 1
ATOM 2935 C CA . MET A 1 361 ? 76.496 -8.792 -68.671 1.00 79.25 361 MET A CA 1
ATOM 2936 C C . MET A 1 361 ? 76.782 -9.990 -69.600 1.00 79.25 361 MET A C 1
ATOM 2938 O O . MET A 1 361 ? 77.894 -10.509 -69.591 1.00 79.25 361 MET A O 1
ATOM 2942 N N . ILE A 1 362 ? 75.835 -10.439 -70.437 1.00 79.62 362 ILE A N 1
ATOM 2943 C CA . ILE A 1 362 ? 76.078 -11.561 -71.365 1.00 79.62 362 ILE A CA 1
ATOM 2944 C C . ILE A 1 362 ? 76.867 -11.074 -72.589 1.00 79.62 362 ILE A C 1
ATOM 2946 O O . ILE A 1 362 ? 76.298 -10.502 -73.515 1.00 79.62 362 ILE A O 1
ATOM 2950 N N . GLU A 1 363 ? 78.178 -11.304 -72.635 1.00 73.25 363 GLU A N 1
ATOM 2951 C CA . GLU A 1 363 ? 79.058 -10.845 -73.732 1.00 73.25 363 GLU A CA 1
ATOM 2952 C C . GLU A 1 363 ? 78.649 -11.352 -75.131 1.00 73.25 363 GLU A C 1
ATOM 2954 O O . GLU A 1 363 ? 78.903 -10.688 -76.131 1.00 73.25 363 GLU A O 1
ATOM 2959 N N . GLN A 1 364 ? 77.977 -12.504 -75.203 1.00 74.50 364 GLN A N 1
ATOM 2960 C CA . GLN A 1 364 ? 77.641 -13.207 -76.449 1.00 74.50 364 GLN A CA 1
ATOM 2961 C C . GLN A 1 364 ? 76.524 -12.542 -77.280 1.00 74.50 364 GLN A C 1
ATOM 2963 O O . GLN A 1 364 ? 76.358 -12.878 -78.452 1.00 74.50 364 GLN A O 1
ATOM 2968 N N . TYR A 1 365 ? 75.754 -11.612 -76.703 1.00 77.00 365 TYR A N 1
ATOM 2969 C CA . TYR A 1 365 ? 74.628 -10.957 -77.378 1.00 77.00 365 TYR A CA 1
ATOM 2970 C C . TYR A 1 365 ? 74.955 -9.524 -77.806 1.00 77.00 365 TYR A C 1
ATOM 2972 O O . TYR A 1 365 ? 75.490 -8.731 -77.029 1.00 77.00 365 TYR A O 1
ATOM 2980 N N . THR A 1 366 ? 74.559 -9.154 -79.029 1.00 76.56 366 THR A N 1
ATOM 2981 C CA . THR A 1 366 ? 74.671 -7.764 -79.502 1.00 76.56 366 THR A CA 1
ATOM 2982 C C . THR A 1 366 ? 73.733 -6.832 -78.710 1.00 76.56 366 THR A C 1
ATOM 2984 O O . THR A 1 366 ? 72.728 -7.303 -78.167 1.00 76.56 366 THR A O 1
ATOM 2987 N N . PRO A 1 367 ? 73.999 -5.509 -78.654 1.00 74.12 367 PRO A N 1
ATOM 2988 C CA . PRO A 1 367 ? 73.181 -4.557 -77.890 1.00 74.12 367 PRO A CA 1
ATOM 2989 C C . PRO A 1 367 ? 71.672 -4.639 -78.175 1.00 74.12 367 PRO A C 1
ATOM 2991 O O . PRO A 1 367 ? 70.870 -4.624 -77.246 1.00 74.12 367 PRO A O 1
ATOM 2994 N N . SER A 1 368 ? 71.282 -4.825 -79.441 1.00 71.06 368 SER A N 1
ATOM 2995 C CA . SER A 1 368 ? 69.877 -5.002 -79.839 1.00 71.06 368 SER A CA 1
ATOM 2996 C C . SER A 1 368 ? 69.238 -6.260 -79.226 1.00 71.06 368 SER A C 1
ATOM 2998 O O . SER A 1 368 ? 68.148 -6.175 -78.663 1.00 71.06 368 SER A O 1
ATOM 3000 N N . HIS A 1 369 ? 69.934 -7.405 -79.232 1.00 77.94 369 HIS A N 1
ATOM 3001 C CA . HIS A 1 369 ? 69.441 -8.633 -78.594 1.00 77.94 369 HIS A CA 1
ATOM 3002 C C . HIS A 1 369 ? 69.302 -8.477 -77.071 1.00 77.94 369 HIS A C 1
ATOM 3004 O O . HIS A 1 369 ? 68.319 -8.947 -76.500 1.00 77.94 369 HIS A O 1
ATOM 3010 N N . LYS A 1 370 ? 70.234 -7.771 -76.413 1.00 79.56 370 LYS A N 1
ATOM 3011 C CA . LYS A 1 370 ? 70.151 -7.472 -74.970 1.00 79.56 370 LYS A CA 1
ATOM 3012 C C . LYS A 1 370 ? 68.915 -6.641 -74.630 1.00 79.56 370 LYS A C 1
ATOM 3014 O O . LYS A 1 370 ? 68.186 -6.986 -73.705 1.00 79.56 370 LYS A O 1
ATOM 3019 N N . ILE A 1 371 ? 68.648 -5.594 -75.411 1.00 78.69 371 ILE A N 1
ATOM 3020 C CA . ILE A 1 371 ? 67.454 -4.751 -75.265 1.00 78.69 371 ILE A CA 1
ATOM 3021 C C . ILE A 1 371 ? 66.175 -5.577 -75.487 1.00 78.69 371 ILE A C 1
ATOM 3023 O O . ILE A 1 371 ? 65.247 -5.491 -74.686 1.00 78.69 371 ILE A O 1
ATOM 3027 N N . GLN A 1 372 ? 66.141 -6.445 -76.504 1.00 81.00 372 GLN A N 1
ATOM 3028 C CA . GLN A 1 372 ? 64.998 -7.330 -76.759 1.00 81.00 372 GLN A CA 1
ATOM 3029 C C . GLN A 1 372 ? 64.743 -8.316 -75.603 1.00 81.00 372 GLN A C 1
ATOM 3031 O O . GLN A 1 372 ? 63.596 -8.528 -75.213 1.00 81.00 372 GLN A O 1
ATOM 3036 N N . MET A 1 373 ? 65.798 -8.894 -75.018 1.00 82.19 373 MET A N 1
ATOM 3037 C CA . MET A 1 373 ? 65.684 -9.772 -73.847 1.00 82.19 373 MET A CA 1
ATOM 3038 C C . MET A 1 373 ? 65.208 -9.019 -72.595 1.00 82.19 373 MET A C 1
ATOM 3040 O O . MET A 1 373 ? 64.388 -9.550 -71.849 1.00 82.19 373 MET A O 1
ATOM 3044 N N . ILE A 1 374 ? 65.660 -7.777 -72.391 1.00 83.81 374 ILE A N 1
ATOM 3045 C CA . ILE A 1 374 ? 65.173 -6.903 -71.311 1.00 83.81 374 ILE A CA 1
ATOM 3046 C C . ILE A 1 374 ? 63.680 -6.603 -71.487 1.00 83.81 374 ILE A C 1
ATOM 3048 O O . ILE A 1 374 ? 62.921 -6.761 -70.534 1.00 83.81 374 ILE A O 1
ATOM 3052 N N . PHE A 1 375 ? 63.221 -6.262 -72.697 1.00 83.50 375 PHE A N 1
ATOM 3053 C CA . PHE A 1 375 ? 61.788 -6.079 -72.956 1.00 83.50 375 PHE A CA 1
ATOM 3054 C C . PHE A 1 375 ? 60.969 -7.354 -72.717 1.00 83.50 375 PHE A C 1
ATOM 3056 O O . PHE A 1 375 ? 59.847 -7.262 -72.226 1.00 83.50 375 PHE A O 1
ATOM 3063 N N . ASN A 1 376 ? 61.514 -8.541 -72.997 1.00 85.25 376 ASN A N 1
ATOM 3064 C CA . ASN A 1 376 ? 60.827 -9.801 -72.704 1.00 85.25 376 ASN A CA 1
ATOM 3065 C C . ASN A 1 376 ? 60.663 -10.037 -71.189 1.00 85.25 376 ASN A C 1
ATOM 3067 O O . ASN A 1 376 ? 59.570 -10.401 -70.759 1.00 85.25 376 ASN A O 1
ATOM 3071 N N . GLU A 1 377 ? 61.694 -9.781 -70.376 1.00 85.19 377 GLU A N 1
ATOM 3072 C CA . GLU A 1 377 ? 61.599 -9.876 -68.906 1.00 85.19 377 GLU A CA 1
ATOM 3073 C C . GLU A 1 377 ? 60.682 -8.800 -68.303 1.00 85.19 377 GLU A C 1
ATOM 3075 O O . GLU A 1 377 ? 59.899 -9.102 -67.404 1.00 85.19 377 GLU A O 1
ATOM 3080 N N . ILE A 1 378 ? 60.704 -7.568 -68.832 1.00 84.44 378 ILE A N 1
ATOM 3081 C CA . ILE A 1 378 ? 59.748 -6.514 -68.451 1.00 84.44 378 ILE A CA 1
ATOM 3082 C C . ILE A 1 378 ? 58.319 -6.973 -68.758 1.00 84.44 378 ILE A C 1
ATOM 3084 O O . ILE A 1 378 ? 57.479 -6.955 -67.866 1.00 84.44 378 ILE A O 1
ATOM 3088 N N . ASN A 1 379 ? 58.042 -7.453 -69.975 1.00 83.25 379 ASN A N 1
ATOM 3089 C CA . ASN A 1 379 ? 56.712 -7.937 -70.358 1.00 83.25 379 ASN A CA 1
ATOM 3090 C C . ASN A 1 379 ? 56.253 -9.126 -69.495 1.00 83.25 379 ASN A C 1
ATOM 3092 O O . ASN A 1 379 ? 55.079 -9.199 -69.130 1.00 83.25 379 ASN A O 1
ATOM 3096 N N . GLN A 1 380 ? 57.161 -10.037 -69.130 1.00 85.69 380 GLN A N 1
ATOM 3097 C CA . GLN A 1 380 ? 56.855 -11.148 -68.228 1.00 85.69 380 GLN A CA 1
ATOM 3098 C C . GLN A 1 380 ? 56.530 -10.659 -66.808 1.00 85.69 380 GLN A C 1
ATOM 3100 O O . GLN A 1 380 ? 55.550 -11.116 -66.224 1.00 85.69 380 GLN A O 1
ATOM 3105 N N . TYR A 1 381 ? 57.296 -9.705 -66.274 1.00 84.69 381 TYR A N 1
ATOM 3106 C CA . TYR A 1 381 ? 57.060 -9.119 -64.952 1.00 84.69 381 TYR A CA 1
ATOM 3107 C C . TYR A 1 381 ? 55.776 -8.274 -64.909 1.00 84.69 381 TYR A C 1
ATOM 3109 O O . TYR A 1 381 ? 54.964 -8.423 -64.000 1.00 84.69 381 TYR A O 1
ATOM 3117 N N . THR A 1 382 ? 55.526 -7.456 -65.936 1.00 82.25 382 THR A N 1
ATOM 3118 C CA . THR A 1 382 ? 54.262 -6.727 -66.116 1.00 82.25 382 THR A CA 1
ATOM 3119 C C . THR A 1 382 ? 53.078 -7.685 -66.189 1.00 82.25 382 THR A C 1
ATOM 3121 O O . THR A 1 382 ? 52.057 -7.416 -65.561 1.00 82.25 382 THR A O 1
ATOM 3124 N N . LYS A 1 383 ? 53.205 -8.827 -66.881 1.00 85.44 383 LYS A N 1
ATOM 3125 C CA . LYS A 1 383 ? 52.154 -9.850 -66.866 1.00 85.44 383 LYS A CA 1
ATOM 3126 C C . LYS A 1 383 ? 51.943 -10.423 -65.460 1.00 85.44 383 LYS A C 1
ATOM 3128 O O . LYS A 1 383 ? 50.804 -10.480 -65.022 1.00 85.44 383 LYS A O 1
ATOM 3133 N N . GLN A 1 384 ? 53.007 -10.781 -64.737 1.00 84.25 384 GLN A N 1
ATOM 3134 C CA . GLN A 1 384 ? 52.888 -11.289 -63.362 1.00 84.25 384 GLN A CA 1
ATOM 3135 C C . GLN A 1 384 ? 52.195 -10.286 -62.424 1.00 84.25 384 GLN A C 1
ATOM 3137 O O . GLN A 1 384 ? 51.377 -10.696 -61.608 1.00 84.25 384 GLN A O 1
ATOM 3142 N N . LEU A 1 385 ? 52.449 -8.981 -62.580 1.00 81.56 385 LEU A N 1
ATOM 3143 C CA . LEU A 1 385 ? 51.736 -7.933 -61.840 1.00 81.56 385 LEU A CA 1
ATOM 3144 C C . LEU A 1 385 ? 50.258 -7.802 -62.246 1.00 81.56 385 LEU A C 1
ATOM 3146 O O . LEU A 1 385 ? 49.424 -7.536 -61.385 1.00 81.56 385 LEU A O 1
ATOM 3150 N N . PHE A 1 386 ? 49.907 -8.000 -63.522 1.00 80.50 386 PHE A N 1
ATOM 3151 C CA . PHE A 1 386 ? 48.503 -8.055 -63.951 1.00 80.50 386 PHE A CA 1
ATOM 3152 C C . PHE A 1 386 ? 47.781 -9.299 -63.419 1.00 80.50 386 PHE A C 1
ATOM 3154 O O . PHE A 1 386 ? 46.655 -9.176 -62.943 1.00 80.50 386 PHE A O 1
ATOM 3161 N N . ASP A 1 387 ? 48.429 -10.465 -63.457 1.00 84.69 387 ASP A N 1
ATOM 3162 C CA . ASP A 1 387 ? 47.877 -11.717 -62.932 1.00 84.69 387 ASP A CA 1
ATOM 3163 C C . ASP A 1 387 ? 47.641 -11.591 -61.403 1.00 84.69 387 ASP A C 1
ATOM 3165 O O . ASP A 1 387 ? 46.549 -11.893 -60.923 1.00 84.69 387 ASP A O 1
ATOM 3169 N N . GLN A 1 388 ? 48.595 -11.018 -60.650 1.00 82.12 388 GLN A N 1
ATOM 3170 C CA . GLN A 1 388 ? 48.442 -10.702 -59.215 1.00 82.12 388 GLN A CA 1
ATOM 3171 C C . GLN A 1 388 ? 47.368 -9.640 -58.931 1.00 82.12 388 GLN A C 1
ATOM 3173 O O . GLN A 1 388 ? 46.644 -9.742 -57.942 1.00 82.12 388 GLN A O 1
ATOM 3178 N N . MET A 1 389 ? 47.239 -8.615 -59.781 1.00 77.56 389 MET A N 1
ATOM 3179 C CA . MET A 1 389 ? 46.179 -7.611 -59.640 1.00 77.56 389 MET A CA 1
ATOM 3180 C C . MET A 1 389 ? 44.796 -8.237 -59.847 1.00 77.56 389 MET A C 1
ATOM 3182 O O . MET A 1 389 ? 43.875 -7.896 -59.112 1.00 77.56 389 MET A O 1
ATOM 3186 N N . ALA A 1 390 ? 44.658 -9.163 -60.802 1.00 82.38 390 ALA A N 1
ATOM 3187 C CA . ALA A 1 390 ? 43.411 -9.879 -61.057 1.00 82.38 390 ALA A CA 1
ATOM 3188 C C . ALA A 1 390 ? 43.019 -10.791 -59.880 1.00 82.38 390 ALA A C 1
ATOM 3190 O O . ALA A 1 390 ? 41.857 -10.787 -59.468 1.00 82.38 390 ALA A O 1
ATOM 3191 N N . GLU A 1 391 ? 43.988 -11.508 -59.302 1.00 83.88 391 GLU A N 1
ATOM 3192 C CA . GLU A 1 391 ? 43.812 -12.333 -58.098 1.00 83.88 391 GLU A CA 1
ATOM 3193 C C . GLU A 1 391 ? 43.353 -11.469 -56.906 1.00 83.88 391 GLU A C 1
ATOM 3195 O O . GLU A 1 391 ? 42.278 -11.698 -56.349 1.00 83.88 391 GLU A O 1
ATOM 3200 N N . ALA A 1 392 ? 44.068 -10.376 -56.616 1.00 77.69 392 ALA A N 1
ATOM 3201 C CA . ALA A 1 392 ? 43.723 -9.449 -55.536 1.00 77.69 392 ALA A CA 1
ATOM 3202 C C . ALA A 1 392 ? 42.398 -8.687 -55.755 1.00 77.69 392 ALA A C 1
ATOM 3204 O O . ALA A 1 392 ? 41.743 -8.304 -54.782 1.00 77.69 392 ALA A O 1
ATOM 3205 N N . THR A 1 393 ? 41.956 -8.452 -57.000 1.00 79.50 393 THR A N 1
ATOM 3206 C CA . THR A 1 393 ? 40.600 -7.926 -57.245 1.00 79.50 393 THR A CA 1
ATOM 3207 C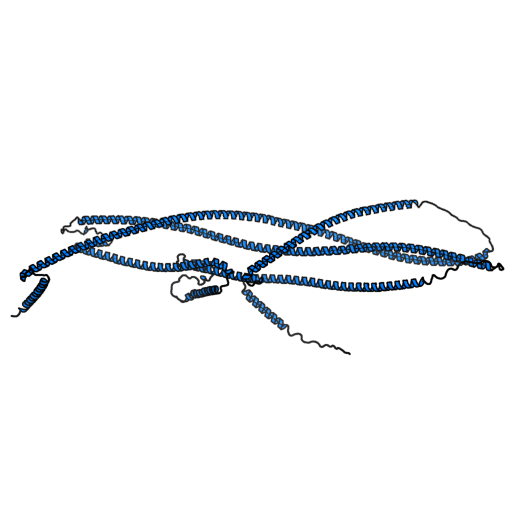 C . THR A 1 393 ? 39.523 -8.992 -57.067 1.00 79.50 393 THR A C 1
ATOM 3209 O O . THR A 1 393 ? 38.461 -8.656 -56.549 1.00 79.50 393 THR A O 1
ATOM 3212 N N . SER A 1 394 ? 39.798 -10.258 -57.403 1.00 82.00 394 SER A N 1
ATOM 3213 C CA . SER A 1 394 ? 38.877 -11.375 -57.150 1.00 82.00 394 SER A CA 1
ATOM 3214 C C . SER A 1 394 ? 38.640 -11.568 -55.647 1.00 82.00 394 SER A C 1
ATOM 3216 O O . SER A 1 394 ? 37.490 -11.584 -55.212 1.00 82.00 394 SER A O 1
ATOM 3218 N N . GLU A 1 395 ? 39.701 -11.601 -54.831 1.00 79.94 395 GLU A N 1
ATOM 3219 C CA . GLU A 1 395 ? 39.583 -11.664 -53.361 1.00 79.94 395 GLU A CA 1
ATOM 3220 C C . GLU A 1 395 ? 38.777 -10.480 -52.796 1.00 79.94 395 GLU A C 1
ATOM 3222 O O . GLU A 1 395 ? 37.953 -10.633 -51.894 1.00 79.94 395 GLU A O 1
ATOM 3227 N N . ASN A 1 396 ? 38.974 -9.281 -53.349 1.00 74.56 396 ASN A N 1
ATOM 3228 C CA . ASN A 1 396 ? 38.272 -8.067 -52.931 1.00 74.56 396 ASN A CA 1
ATOM 3229 C C . ASN A 1 396 ? 36.776 -8.096 -53.311 1.00 74.56 396 ASN A C 1
ATOM 3231 O O . ASN A 1 396 ? 35.942 -7.561 -52.577 1.00 74.56 396 ASN A O 1
ATOM 3235 N N . GLU A 1 397 ? 36.409 -8.730 -54.427 1.00 79.94 397 GLU A N 1
ATOM 3236 C CA . GLU A 1 397 ? 35.009 -8.967 -54.797 1.00 79.94 397 GLU A CA 1
ATOM 3237 C C . GLU A 1 397 ? 34.355 -10.059 -53.938 1.00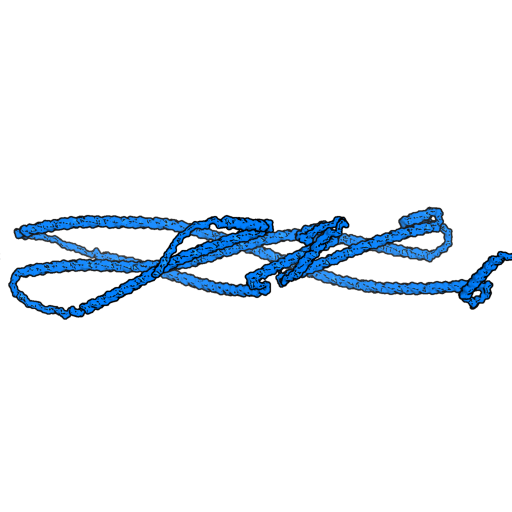 79.94 397 GLU A C 1
ATOM 3239 O O . GLU A 1 397 ? 33.224 -9.859 -53.487 1.00 79.94 397 GLU A O 1
ATOM 3244 N N . GLU A 1 398 ? 35.064 -11.141 -53.597 1.00 80.12 398 GLU A N 1
ATOM 3245 C CA . GLU A 1 398 ? 34.569 -12.149 -52.647 1.00 80.12 398 GLU A CA 1
ATOM 3246 C C . GLU A 1 398 ? 34.365 -11.571 -51.238 1.00 80.12 398 GLU A C 1
ATOM 3248 O O . GLU A 1 398 ? 33.301 -11.759 -50.644 1.00 80.12 398 GLU A O 1
ATOM 3253 N N . LEU A 1 399 ? 35.316 -10.784 -50.724 1.00 73.81 399 LEU A N 1
ATOM 3254 C CA . LEU A 1 399 ? 35.182 -10.092 -49.435 1.00 73.81 399 LEU A CA 1
ATOM 3255 C C . LEU A 1 399 ? 34.003 -9.104 -49.430 1.00 73.81 399 LEU A C 1
ATOM 3257 O O . LEU A 1 399 ? 33.262 -9.027 -48.449 1.00 73.81 399 LEU A O 1
ATOM 3261 N N . LYS A 1 400 ? 33.761 -8.386 -50.536 1.00 75.56 400 LYS A N 1
ATOM 3262 C CA . LYS A 1 400 ? 32.556 -7.547 -50.692 1.00 75.56 400 LYS A CA 1
ATOM 3263 C C . LYS A 1 400 ? 31.274 -8.375 -50.749 1.00 75.56 400 LYS A C 1
ATOM 3265 O O . LYS A 1 400 ? 30.251 -7.923 -50.235 1.00 75.56 400 LYS A O 1
ATOM 3270 N N . ALA A 1 401 ? 31.290 -9.554 -51.369 1.00 76.50 401 ALA A N 1
ATOM 3271 C CA . ALA A 1 401 ? 30.135 -10.446 -51.396 1.00 76.50 401 ALA A CA 1
ATOM 3272 C C . ALA A 1 401 ? 29.803 -10.958 -49.983 1.00 76.50 401 ALA A C 1
ATOM 3274 O O . ALA A 1 401 ? 28.655 -10.836 -49.553 1.00 76.50 401 ALA A O 1
ATOM 3275 N N . GLN A 1 402 ? 30.807 -11.419 -49.230 1.00 74.19 402 GLN A N 1
ATOM 3276 C CA . GLN A 1 402 ? 30.664 -11.840 -47.830 1.00 74.19 402 GLN A CA 1
ATOM 3277 C C . GLN A 1 402 ? 30.144 -10.695 -46.947 1.00 74.19 402 GLN A C 1
ATOM 3279 O O . GLN A 1 402 ? 29.101 -10.842 -46.309 1.00 74.19 402 GLN A O 1
ATOM 3284 N N . PHE A 1 403 ? 30.767 -9.513 -47.004 1.00 70.94 403 PHE A N 1
ATOM 3285 C CA . PHE A 1 403 ? 30.337 -8.337 -46.238 1.00 70.94 403 PHE A CA 1
ATOM 3286 C C . PHE A 1 403 ? 28.896 -7.899 -46.563 1.00 70.94 403 PHE A C 1
ATOM 3288 O O . PHE A 1 403 ? 28.151 -7.472 -45.679 1.00 70.94 403 PHE A O 1
ATOM 3295 N N . ASN A 1 404 ? 28.454 -8.028 -47.820 1.00 73.12 404 ASN A N 1
ATOM 3296 C CA . ASN A 1 404 ? 27.061 -7.759 -48.191 1.00 73.12 404 ASN A CA 1
ATOM 3297 C C . ASN A 1 404 ? 26.087 -8.828 -47.660 1.00 73.12 404 ASN A C 1
ATOM 3299 O O . ASN A 1 404 ? 24.956 -8.488 -47.308 1.00 73.12 404 ASN A O 1
ATOM 3303 N N . ILE A 1 405 ? 26.498 -10.098 -47.568 1.00 74.31 405 ILE A N 1
ATOM 3304 C CA . ILE A 1 405 ? 25.695 -11.169 -46.953 1.00 74.31 405 ILE A CA 1
ATOM 3305 C C . ILE A 1 405 ? 25.536 -10.912 -45.448 1.00 74.31 405 ILE A C 1
ATOM 3307 O O . ILE A 1 405 ? 24.404 -10.889 -44.959 1.00 74.31 405 ILE A O 1
ATOM 3311 N N . GLU A 1 406 ? 26.631 -10.630 -44.736 1.00 69.62 406 GLU A N 1
ATOM 3312 C CA . GLU A 1 406 ? 26.615 -10.276 -43.308 1.00 69.62 406 GLU A CA 1
ATOM 3313 C C . GLU A 1 406 ? 25.751 -9.039 -43.044 1.00 69.62 406 GLU A C 1
ATOM 3315 O O . GLU A 1 406 ? 24.846 -9.068 -42.206 1.00 69.62 406 GLU A O 1
ATOM 3320 N N . ARG A 1 407 ? 25.945 -7.970 -43.829 1.00 70.75 407 ARG A N 1
ATOM 3321 C CA . ARG A 1 407 ? 25.140 -6.745 -43.746 1.00 70.75 407 ARG A CA 1
ATOM 3322 C C . ARG A 1 407 ? 23.644 -7.024 -43.899 1.00 70.75 407 ARG A C 1
ATOM 3324 O O . ARG A 1 407 ? 22.854 -6.478 -43.131 1.00 70.75 407 ARG A O 1
ATOM 3331 N N . ASN A 1 408 ? 23.252 -7.860 -44.861 1.00 72.06 408 ASN A N 1
ATOM 3332 C CA . ASN A 1 408 ? 21.852 -8.232 -45.082 1.00 72.06 408 ASN A CA 1
ATOM 3333 C C . ASN A 1 408 ? 21.285 -9.106 -43.943 1.00 72.06 408 ASN A C 1
ATOM 3335 O O . ASN A 1 408 ? 20.086 -9.040 -43.664 1.00 72.06 408 ASN A O 1
ATOM 3339 N N . GLY A 1 409 ? 22.126 -9.887 -43.257 1.00 70.06 409 GLY A N 1
ATOM 3340 C CA . GLY A 1 409 ? 21.773 -10.571 -42.009 1.00 70.06 409 GLY A CA 1
ATOM 3341 C C . GLY A 1 409 ? 21.503 -9.584 -40.868 1.00 70.06 409 GLY A C 1
ATOM 3342 O O . GLY A 1 409 ? 20.414 -9.584 -40.290 1.00 70.06 409 GLY A O 1
ATOM 3343 N N . ALA A 1 410 ? 22.448 -8.677 -40.613 1.00 67.56 410 ALA A N 1
ATOM 3344 C CA . ALA A 1 410 ? 22.346 -7.656 -39.568 1.00 67.56 410 ALA A CA 1
ATOM 3345 C C . ALA A 1 410 ? 21.193 -6.652 -39.803 1.00 67.56 410 ALA A C 1
ATOM 3347 O O . ALA A 1 410 ? 20.629 -6.109 -38.849 1.00 67.56 410 ALA A O 1
ATOM 3348 N N . GLU A 1 411 ? 20.804 -6.403 -41.061 1.00 69.19 411 GLU A N 1
ATOM 3349 C CA . GLU A 1 411 ? 19.615 -5.611 -41.414 1.00 69.19 411 GLU A CA 1
ATOM 3350 C C . GLU A 1 411 ? 18.325 -6.314 -40.937 1.00 69.19 411 GLU A C 1
ATOM 3352 O O . GLU A 1 411 ? 17.513 -5.696 -40.246 1.00 69.19 411 GLU A O 1
ATOM 3357 N N . LYS A 1 412 ? 18.178 -7.629 -41.184 1.00 70.25 412 LYS A N 1
ATOM 3358 C CA . LYS A 1 412 ? 17.035 -8.434 -40.699 1.00 70.25 412 LYS A CA 1
ATOM 3359 C C . LYS A 1 412 ? 16.979 -8.523 -39.172 1.00 70.25 412 LYS A C 1
ATOM 3361 O O . LYS A 1 412 ? 15.901 -8.380 -38.594 1.00 70.25 412 LYS A O 1
ATOM 3366 N N . TYR A 1 413 ? 18.122 -8.705 -38.503 1.00 65.44 413 TYR A N 1
ATOM 3367 C CA . TYR A 1 413 ? 18.189 -8.651 -37.036 1.00 65.44 413 TYR A CA 1
ATOM 3368 C C . TYR A 1 413 ? 17.739 -7.284 -36.500 1.00 65.44 413 TYR A C 1
ATOM 3370 O O . TYR A 1 413 ? 16.951 -7.221 -35.553 1.00 65.44 413 TYR A O 1
ATOM 3378 N N . ARG A 1 414 ? 18.143 -6.179 -37.146 1.00 69.12 414 ARG A N 1
ATOM 3379 C CA . ARG A 1 414 ? 17.656 -4.830 -36.812 1.00 69.12 414 ARG A CA 1
ATOM 3380 C C . ARG A 1 414 ? 16.148 -4.670 -37.009 1.00 69.12 414 ARG A C 1
ATOM 3382 O O . ARG A 1 414 ? 15.522 -3.985 -36.202 1.00 69.12 414 ARG A O 1
ATOM 3389 N N . GLU A 1 415 ? 15.541 -5.278 -38.025 1.00 70.25 415 GLU A N 1
ATOM 3390 C CA . GLU A 1 415 ? 14.084 -5.231 -38.222 1.00 70.25 415 GLU A CA 1
ATOM 3391 C C . GLU A 1 415 ? 13.307 -6.040 -37.172 1.00 70.25 415 GLU A C 1
ATOM 3393 O O . GLU A 1 415 ? 12.315 -5.533 -36.635 1.00 70.25 415 GLU A O 1
ATOM 3398 N N . MET A 1 416 ? 13.788 -7.228 -36.787 1.00 67.38 416 MET A N 1
ATOM 3399 C CA . MET A 1 416 ? 13.215 -7.982 -35.661 1.00 67.38 416 MET A CA 1
ATOM 3400 C C . MET A 1 416 ? 13.338 -7.205 -34.344 1.00 67.38 416 MET A C 1
ATOM 3402 O O . MET A 1 416 ? 12.339 -7.014 -33.651 1.00 67.38 416 MET A O 1
ATOM 3406 N N . MET A 1 417 ? 14.519 -6.658 -34.035 1.00 66.12 417 MET A N 1
ATOM 3407 C CA . MET A 1 417 ? 14.733 -5.860 -32.820 1.00 66.12 417 MET A CA 1
ATOM 3408 C C . MET A 1 417 ? 13.864 -4.594 -32.783 1.00 66.12 417 MET A C 1
ATOM 3410 O O . MET A 1 417 ? 13.278 -4.285 -31.747 1.00 66.12 417 MET A O 1
ATOM 3414 N N . ARG A 1 418 ? 13.709 -3.878 -33.908 1.00 70.25 418 ARG A N 1
ATOM 3415 C CA . ARG A 1 418 ? 12.771 -2.740 -34.021 1.00 70.25 418 ARG A CA 1
ATOM 3416 C C . ARG A 1 418 ? 11.323 -3.162 -33.766 1.00 70.25 418 ARG A C 1
ATOM 3418 O O . ARG A 1 418 ? 10.580 -2.407 -33.141 1.00 70.25 418 ARG A O 1
ATOM 3425 N N . SER A 1 419 ? 10.927 -4.342 -34.238 1.00 70.81 419 SER A N 1
ATOM 3426 C CA . SER A 1 419 ? 9.568 -4.870 -34.073 1.00 70.81 419 SER A CA 1
ATOM 3427 C C . SER A 1 419 ? 9.290 -5.250 -32.616 1.00 70.81 419 SER A C 1
ATOM 3429 O O . SER A 1 419 ? 8.318 -4.764 -32.042 1.00 70.81 419 SER A O 1
ATOM 3431 N N . LEU A 1 420 ? 10.198 -5.988 -31.971 1.00 67.50 420 LEU A N 1
ATOM 3432 C CA . LEU A 1 420 ? 10.099 -6.330 -30.547 1.00 67.50 420 LEU A CA 1
ATOM 3433 C C . LEU A 1 420 ? 10.118 -5.089 -29.644 1.00 67.50 420 LEU A C 1
ATOM 3435 O O . LEU A 1 420 ? 9.300 -4.984 -28.734 1.00 67.50 420 LEU A O 1
ATOM 3439 N N . LEU A 1 421 ? 10.980 -4.103 -29.920 1.00 68.88 421 LEU A N 1
ATOM 3440 C CA . LEU A 1 421 ? 10.996 -2.829 -29.186 1.00 68.88 421 LEU A CA 1
ATOM 3441 C C . LEU A 1 421 ? 9.692 -2.034 -29.359 1.00 68.88 421 LEU A C 1
ATOM 3443 O O . LEU A 1 421 ? 9.240 -1.376 -28.419 1.00 68.88 421 LEU A O 1
ATOM 3447 N N . LYS A 1 422 ? 9.060 -2.104 -30.538 1.00 74.25 422 LYS A N 1
ATOM 3448 C CA . LYS A 1 422 ? 7.743 -1.504 -30.792 1.00 74.25 422 LYS A CA 1
ATOM 3449 C C . LYS A 1 422 ? 6.647 -2.211 -29.987 1.00 74.25 422 LYS A C 1
ATOM 3451 O O . LYS A 1 422 ? 5.807 -1.524 -29.410 1.00 74.25 422 LYS A O 1
ATOM 3456 N N . GLU A 1 423 ? 6.675 -3.539 -29.876 1.00 68.50 423 GLU A N 1
ATOM 3457 C CA . GLU A 1 423 ? 5.726 -4.280 -29.034 1.00 68.50 423 GLU A CA 1
ATOM 3458 C C . GLU A 1 423 ? 5.946 -4.036 -27.538 1.00 68.50 423 GLU A C 1
ATOM 3460 O O . GLU A 1 423 ? 4.995 -3.690 -26.843 1.00 68.50 423 GLU A O 1
ATOM 3465 N N . LEU A 1 424 ? 7.190 -4.074 -27.048 1.00 65.25 424 LEU A N 1
ATOM 3466 C CA . LEU A 1 424 ? 7.561 -3.670 -25.682 1.00 65.25 424 LEU A CA 1
ATOM 3467 C C . LEU A 1 424 ? 7.032 -2.266 -25.337 1.00 65.25 424 LEU A C 1
ATOM 3469 O O . LEU A 1 424 ? 6.467 -2.051 -24.258 1.00 65.25 424 LEU A O 1
ATOM 3473 N N . LYS A 1 425 ? 7.157 -1.312 -26.269 1.00 69.88 425 LYS A N 1
ATOM 3474 C CA . LYS A 1 425 ? 6.624 0.049 -26.117 1.00 69.88 425 LYS A CA 1
ATOM 3475 C C . LYS A 1 425 ? 5.090 0.092 -26.126 1.00 69.88 425 LYS A C 1
ATOM 3477 O O . LYS A 1 425 ? 4.504 0.862 -25.372 1.00 69.88 425 LYS A O 1
ATOM 3482 N N . ASN A 1 426 ? 4.429 -0.749 -26.919 1.00 68.69 426 ASN A N 1
ATOM 3483 C CA . ASN A 1 426 ? 2.970 -0.864 -26.914 1.00 68.69 426 ASN A CA 1
ATOM 3484 C C . ASN A 1 426 ? 2.458 -1.488 -25.602 1.00 68.69 426 ASN A C 1
ATOM 3486 O O . ASN A 1 426 ? 1.585 -0.917 -24.956 1.00 68.69 426 ASN A O 1
ATOM 3490 N N . VAL A 1 427 ? 3.022 -2.617 -25.159 1.00 63.88 427 VAL A N 1
ATOM 3491 C CA . VAL A 1 427 ? 2.630 -3.339 -23.929 1.00 63.88 427 VAL A CA 1
ATOM 3492 C C . VAL A 1 427 ? 2.853 -2.490 -22.671 1.00 63.88 427 VAL A C 1
ATOM 3494 O O . VAL A 1 427 ? 2.067 -2.555 -21.721 1.00 63.88 427 VAL A O 1
ATOM 3497 N N . THR A 1 428 ? 3.885 -1.642 -22.657 1.00 63.22 428 THR A N 1
ATOM 3498 C CA . THR A 1 428 ? 4.062 -0.643 -21.591 1.00 63.22 428 THR A CA 1
ATOM 3499 C C . THR A 1 428 ? 3.008 0.467 -21.665 1.00 63.22 428 THR A C 1
ATOM 3501 O O . THR A 1 428 ? 2.393 0.757 -20.639 1.00 63.22 428 THR A O 1
ATOM 3504 N N . PHE A 1 429 ? 2.692 1.002 -22.850 1.00 62.25 429 PHE A N 1
ATOM 3505 C CA . PHE A 1 429 ? 1.631 2.008 -23.032 1.00 62.25 429 PHE A CA 1
ATOM 3506 C C . PHE A 1 429 ? 0.224 1.484 -22.675 1.00 62.25 429 PHE A C 1
ATOM 3508 O O . PHE A 1 429 ? -0.596 2.205 -22.111 1.00 62.25 429 PHE A O 1
ATOM 3515 N N . TYR A 1 430 ? -0.066 0.203 -22.930 1.00 59.66 430 TYR A N 1
ATOM 3516 C CA . TYR A 1 430 ? -1.323 -0.426 -22.510 1.00 59.66 430 TYR A CA 1
ATOM 3517 C C . TYR A 1 430 ? -1.435 -0.614 -20.990 1.00 59.66 430 TYR A C 1
ATOM 3519 O O . TYR A 1 430 ? -2.541 -0.814 -20.491 1.00 59.66 430 TYR A O 1
ATOM 3527 N N . SER A 1 431 ? -0.346 -0.509 -20.221 1.00 55.19 431 SER A N 1
ATOM 3528 C CA . SER A 1 431 ? -0.399 -0.757 -18.774 1.00 55.19 431 SER A CA 1
ATOM 3529 C C . SER A 1 431 ? -1.188 0.293 -17.983 1.00 55.19 431 SER A C 1
ATOM 3531 O O . SER A 1 431 ? -1.873 -0.067 -17.028 1.00 55.19 431 SER A O 1
ATOM 3533 N N . GLU A 1 432 ? -1.209 1.550 -18.434 1.00 54.53 432 GLU A N 1
ATOM 3534 C CA . GLU A 1 432 ? -2.088 2.586 -17.868 1.00 54.53 432 GLU A CA 1
ATOM 3535 C C . GLU A 1 432 ? -3.572 2.299 -18.151 1.00 54.53 432 GLU A C 1
ATOM 3537 O O . GLU A 1 432 ? -4.444 2.640 -17.352 1.00 54.53 432 GLU A O 1
ATOM 3542 N N . LYS A 1 433 ? -3.878 1.616 -19.262 1.00 55.47 433 LYS A N 1
ATOM 3543 C CA . LYS A 1 433 ? -5.243 1.183 -19.596 1.00 55.47 433 LYS A CA 1
ATOM 3544 C C . LYS A 1 433 ? -5.658 -0.059 -18.807 1.00 55.47 433 LYS A C 1
ATOM 3546 O O . LYS A 1 433 ? -6.783 -0.096 -18.326 1.00 55.47 433 LYS A O 1
ATOM 3551 N N . ILE A 1 434 ? -4.757 -1.021 -18.594 1.00 53.88 434 ILE A N 1
ATOM 3552 C CA . ILE A 1 434 ? -5.020 -2.235 -17.792 1.00 53.88 434 ILE A CA 1
ATOM 3553 C C . ILE A 1 434 ? -5.291 -1.890 -16.316 1.00 53.88 434 ILE A C 1
ATOM 3555 O O . ILE A 1 434 ? -6.166 -2.484 -15.697 1.00 53.88 434 ILE A O 1
ATOM 3559 N N . ASN A 1 435 ? -4.653 -0.855 -15.760 1.00 51.91 435 ASN A N 1
ATOM 3560 C CA . ASN A 1 435 ? -5.019 -0.361 -14.423 1.00 51.91 435 ASN A CA 1
ATOM 3561 C C . ASN A 1 435 ? -6.476 0.160 -14.340 1.00 51.91 435 ASN A C 1
ATOM 3563 O O . ASN A 1 435 ? -7.020 0.263 -13.244 1.00 51.91 435 ASN A O 1
ATOM 3567 N N . ASN A 1 436 ? -7.116 0.462 -15.478 1.00 50.47 436 ASN A N 1
ATOM 3568 C CA . ASN A 1 436 ? -8.511 0.895 -15.568 1.00 50.47 436 ASN A CA 1
ATOM 3569 C C . ASN A 1 436 ? -9.484 -0.222 -16.014 1.00 50.47 436 ASN A C 1
ATOM 3571 O O . ASN A 1 436 ? -10.697 -0.031 -15.910 1.00 50.47 436 ASN A O 1
ATOM 3575 N N . THR A 1 437 ? -9.015 -1.401 -16.460 1.00 51.03 437 THR A N 1
ATOM 3576 C CA . THR A 1 437 ? -9.913 -2.477 -16.946 1.00 51.03 437 THR A CA 1
ATOM 3577 C C . THR A 1 437 ? -10.748 -3.143 -15.851 1.00 51.03 437 THR A C 1
ATOM 3579 O O . THR A 1 437 ? -11.694 -3.855 -16.174 1.00 51.03 437 THR A O 1
ATOM 3582 N N . ALA A 1 438 ? -10.496 -2.846 -14.570 1.00 48.69 438 ALA A N 1
ATOM 3583 C CA . ALA A 1 438 ? -11.381 -3.214 -13.457 1.00 48.69 438 ALA A CA 1
ATOM 3584 C C . ALA A 1 438 ? -12.830 -2.694 -13.624 1.00 48.69 438 ALA A C 1
ATOM 3586 O O . ALA A 1 438 ? -13.752 -3.242 -13.024 1.00 48.69 438 ALA A O 1
ATOM 3587 N N . PHE A 1 439 ? -13.040 -1.667 -14.460 1.00 46.34 439 PHE A N 1
ATOM 3588 C CA . PHE A 1 439 ? -14.354 -1.087 -14.768 1.00 46.34 439 PHE A CA 1
ATOM 3589 C C . PHE A 1 439 ? -14.874 -1.414 -16.179 1.00 46.34 439 PHE A C 1
ATOM 3591 O O . PHE A 1 439 ? -15.908 -0.885 -16.584 1.00 46.34 439 PHE A O 1
ATOM 3598 N N . CYS A 1 440 ? -14.190 -2.275 -16.938 1.00 48.38 440 CYS A N 1
ATOM 3599 C CA . CYS A 1 440 ? -14.668 -2.735 -18.242 1.00 48.38 440 CYS A CA 1
ATOM 3600 C C . CYS A 1 440 ? -15.588 -3.959 -18.104 1.00 48.38 440 CYS A C 1
ATOM 3602 O O . CYS A 1 440 ? -15.493 -4.738 -17.150 1.00 48.38 440 CYS A O 1
ATOM 3604 N N . GLU A 1 441 ? -16.473 -4.158 -19.082 1.00 48.31 441 GLU A N 1
ATOM 3605 C CA . GLU A 1 441 ? -17.131 -5.452 -19.281 1.00 48.31 441 GLU A CA 1
ATOM 3606 C C . GLU A 1 441 ? -16.090 -6.498 -19.707 1.00 48.31 441 GLU A C 1
ATOM 3608 O O . GLU A 1 441 ? -15.083 -6.165 -20.337 1.00 48.31 441 GLU A O 1
ATOM 3613 N N . ASN A 1 442 ? -16.293 -7.763 -19.325 1.00 47.47 442 ASN A N 1
ATOM 3614 C CA . ASN A 1 442 ? -15.301 -8.809 -19.572 1.00 47.47 442 ASN A CA 1
ATOM 3615 C C . ASN A 1 442 ? -15.324 -9.188 -21.058 1.00 47.47 442 ASN A C 1
ATOM 3617 O O . ASN A 1 442 ? -16.123 -10.035 -21.463 1.00 47.47 442 ASN A O 1
ATOM 3621 N N . ASP A 1 443 ? -14.427 -8.598 -21.852 1.00 53.00 443 ASP A N 1
ATOM 3622 C CA . ASP A 1 443 ? -14.199 -9.003 -23.239 1.00 53.00 443 ASP A CA 1
ATOM 3623 C C . ASP A 1 443 ? -13.549 -10.397 -23.287 1.00 53.00 443 ASP A C 1
ATOM 3625 O O . ASP A 1 443 ? -12.333 -10.581 -23.404 1.00 53.00 443 ASP A O 1
ATOM 3629 N N . ARG A 1 444 ? -14.413 -11.408 -23.177 1.00 54.12 444 ARG A N 1
ATOM 3630 C CA . ARG A 1 444 ? -14.057 -12.817 -23.337 1.00 54.12 444 ARG A CA 1
ATOM 3631 C C . ARG A 1 444 ? -13.526 -13.112 -24.737 1.00 54.12 444 ARG A C 1
ATOM 3633 O O . ARG A 1 444 ? -12.752 -14.047 -24.864 1.00 54.12 444 ARG A O 1
ATOM 3640 N N . GLN A 1 445 ? -13.873 -12.326 -25.761 1.00 52.25 445 GLN A N 1
ATOM 3641 C CA . GLN A 1 445 ? -13.351 -12.539 -27.113 1.00 52.25 445 GLN A CA 1
ATOM 3642 C C . GLN A 1 445 ? -11.873 -12.150 -27.184 1.00 52.25 445 GLN A C 1
ATOM 3644 O O . GLN A 1 445 ? -11.088 -12.891 -27.770 1.00 52.25 445 GLN A O 1
ATOM 3649 N N . PHE A 1 446 ? -11.467 -11.056 -26.530 1.00 54.00 446 PHE A N 1
ATOM 3650 C CA . PHE A 1 446 ? -10.053 -10.700 -26.393 1.00 54.00 446 PHE A CA 1
ATOM 3651 C C . PHE A 1 446 ? -9.270 -11.725 -25.556 1.00 54.00 446 PHE A C 1
ATOM 3653 O O . PHE A 1 446 ? -8.173 -12.118 -25.949 1.00 54.00 446 PHE A O 1
ATOM 3660 N N . MET A 1 447 ? -9.833 -12.210 -24.442 1.00 53.88 447 MET A N 1
ATOM 3661 C CA . MET A 1 447 ? -9.180 -13.243 -23.620 1.00 53.88 447 MET A CA 1
ATOM 3662 C C . MET A 1 447 ? -9.055 -14.585 -24.362 1.00 53.88 447 MET A C 1
ATOM 3664 O O . MET A 1 447 ? -7.964 -15.152 -24.401 1.00 53.88 447 MET A O 1
ATOM 3668 N N . ASP A 1 448 ? -10.119 -15.058 -25.020 1.00 59.66 448 ASP A N 1
ATOM 3669 C CA . ASP A 1 448 ? -10.090 -16.263 -25.861 1.00 59.66 448 ASP A CA 1
ATOM 3670 C C . ASP A 1 448 ? -9.121 -16.107 -27.042 1.00 59.66 448 ASP A C 1
ATOM 3672 O O . ASP A 1 448 ? -8.470 -17.075 -27.433 1.00 59.66 448 ASP A O 1
ATOM 3676 N N . LEU A 1 449 ? -9.000 -14.903 -27.614 1.00 60.31 449 LEU A N 1
ATOM 3677 C CA . LEU A 1 449 ? -8.043 -14.608 -28.681 1.00 60.31 449 LEU A CA 1
ATOM 3678 C C . LEU A 1 449 ? -6.603 -14.663 -28.164 1.00 60.31 449 LEU A C 1
ATOM 3680 O O . LEU A 1 449 ? -5.787 -15.334 -28.785 1.00 60.31 449 LEU A O 1
ATOM 3684 N N . MET A 1 450 ? -6.299 -14.057 -27.012 1.00 55.50 450 MET A N 1
ATOM 3685 C CA . MET A 1 450 ? -4.975 -14.155 -26.382 1.00 55.50 450 MET A CA 1
ATOM 3686 C C . MET A 1 450 ? -4.605 -15.609 -26.051 1.00 55.50 450 MET A C 1
ATOM 3688 O O . MET A 1 450 ? -3.498 -16.043 -26.366 1.00 55.50 450 MET A O 1
ATOM 3692 N N . ILE A 1 451 ? -5.536 -16.383 -25.481 1.00 60.78 451 ILE A N 1
ATOM 3693 C CA . ILE A 1 451 ? -5.329 -17.807 -25.169 1.00 60.78 451 ILE A CA 1
ATOM 3694 C C . ILE A 1 451 ? -5.119 -18.619 -26.456 1.00 60.78 451 ILE A C 1
ATOM 3696 O O . ILE A 1 451 ? -4.190 -19.419 -26.527 1.00 60.78 451 ILE A O 1
ATOM 3700 N N . ARG A 1 452 ? -5.914 -18.390 -27.510 1.00 58.09 452 ARG A N 1
ATOM 3701 C CA . ARG A 1 452 ? -5.715 -19.045 -28.817 1.00 58.09 452 ARG A CA 1
ATOM 3702 C C . ARG A 1 452 ? -4.393 -18.659 -29.474 1.00 58.09 452 ARG A C 1
ATOM 3704 O O . ARG A 1 452 ? -3.764 -19.527 -30.065 1.00 58.09 452 ARG A O 1
ATOM 3711 N N . SER A 1 453 ? -3.962 -17.402 -29.368 1.00 53.47 453 SER A N 1
ATOM 3712 C CA . SER A 1 453 ? -2.669 -16.954 -29.891 1.00 53.47 453 SER A CA 1
ATOM 3713 C C . SER A 1 453 ? -1.512 -17.657 -29.183 1.00 53.47 453 SER A C 1
ATOM 3715 O O . SER A 1 453 ? -0.657 -18.212 -29.867 1.00 53.47 453 SER A O 1
ATOM 3717 N N . ILE A 1 454 ? -1.523 -17.731 -27.848 1.00 50.66 454 ILE A N 1
ATOM 3718 C CA . ILE A 1 454 ? -0.518 -18.475 -27.066 1.00 50.66 454 ILE A CA 1
ATOM 3719 C C . ILE A 1 454 ? -0.521 -19.959 -27.470 1.00 50.66 454 ILE A C 1
ATOM 3721 O O . ILE A 1 454 ? 0.500 -20.478 -27.919 1.00 50.66 454 ILE A O 1
ATOM 3725 N N . ASN A 1 455 ? -1.692 -20.601 -27.462 1.00 54.22 455 ASN A N 1
ATOM 3726 C CA . ASN A 1 455 ? -1.852 -22.011 -27.837 1.00 54.22 455 ASN A CA 1
ATOM 3727 C C . ASN A 1 455 ? -1.540 -22.305 -29.324 1.00 54.22 455 ASN A C 1
ATOM 3729 O O . ASN A 1 455 ? -1.452 -23.470 -29.704 1.00 54.22 455 ASN A O 1
ATOM 3733 N N . SER A 1 456 ? -1.397 -21.280 -30.175 1.00 50.75 456 SER A N 1
ATOM 3734 C CA . SER A 1 456 ? -0.949 -21.418 -31.572 1.00 50.75 456 SER A CA 1
ATOM 3735 C C . SER A 1 456 ? 0.565 -21.259 -31.752 1.00 50.75 456 SER A C 1
ATOM 3737 O O . SER A 1 456 ? 1.089 -21.618 -32.804 1.00 50.75 456 SER A O 1
ATOM 3739 N N . ILE A 1 457 ? 1.267 -20.750 -30.735 1.00 47.28 457 ILE A N 1
ATOM 3740 C CA . ILE A 1 457 ? 2.723 -20.558 -30.735 1.00 47.28 457 ILE A CA 1
ATOM 3741 C C . ILE A 1 457 ? 3.432 -21.787 -30.149 1.00 47.28 457 ILE A C 1
ATOM 3743 O O . ILE A 1 457 ? 4.413 -22.237 -30.735 1.00 47.28 457 ILE A O 1
ATOM 3747 N N . ASP A 1 458 ? 2.918 -22.381 -29.066 1.00 44.28 458 ASP A N 1
ATOM 3748 C CA . ASP A 1 458 ? 3.521 -23.574 -28.439 1.00 44.28 458 ASP A CA 1
ATOM 3749 C C . ASP A 1 458 ? 3.758 -24.760 -29.416 1.00 44.28 458 ASP A C 1
ATOM 3751 O O . ASP A 1 458 ? 4.845 -25.353 -29.373 1.00 44.28 458 ASP A O 1
ATOM 3755 N N . PRO A 1 459 ? 2.841 -25.094 -30.356 1.00 48.69 459 PRO A N 1
ATOM 3756 C CA . PRO A 1 459 ? 3.092 -26.120 -31.374 1.00 48.69 459 PRO A CA 1
ATOM 3757 C C . PRO A 1 459 ? 4.240 -25.757 -32.326 1.00 48.69 459 PRO A C 1
ATOM 3759 O O . PRO A 1 459 ? 5.061 -26.604 -32.656 1.00 48.69 459 PRO A O 1
ATOM 3762 N N . LEU A 1 460 ? 4.361 -24.483 -32.719 1.00 46.91 460 LEU A N 1
ATOM 3763 C CA . LEU A 1 460 ? 5.413 -24.020 -33.635 1.00 46.91 460 LEU A CA 1
ATOM 3764 C C . LEU A 1 460 ? 6.813 -24.053 -33.002 1.00 46.91 460 LEU A C 1
ATOM 3766 O O . LEU A 1 460 ? 7.808 -24.124 -33.722 1.00 46.91 460 LEU A O 1
ATOM 3770 N N . VAL A 1 461 ? 6.901 -24.017 -31.669 1.00 45.72 461 VAL A N 1
ATOM 3771 C CA . VAL A 1 461 ? 8.158 -24.236 -30.935 1.00 45.72 461 VAL A CA 1
ATOM 3772 C C . VAL A 1 461 ? 8.516 -25.729 -30.900 1.00 45.72 461 VAL A C 1
ATOM 3774 O O . VAL A 1 461 ? 9.682 -26.083 -31.077 1.00 45.72 461 VAL A O 1
ATOM 3777 N N . SER A 1 462 ? 7.526 -26.608 -30.717 1.00 40.09 462 SER A N 1
ATOM 3778 C CA . SER A 1 462 ? 7.728 -28.052 -30.513 1.00 40.09 462 SER A CA 1
ATOM 3779 C C . SER A 1 462 ? 7.850 -28.878 -31.805 1.00 40.09 462 SER A C 1
ATOM 3781 O O . SER A 1 462 ? 8.663 -29.797 -31.849 1.00 40.09 462 SER A O 1
ATOM 3783 N N . ASP A 1 463 ? 7.182 -28.509 -32.904 1.00 40.38 463 ASP A N 1
ATOM 3784 C CA . ASP A 1 463 ? 7.334 -29.179 -34.215 1.00 40.38 463 ASP A CA 1
ATOM 3785 C C . ASP A 1 463 ? 8.749 -29.038 -34.827 1.00 40.38 463 ASP A C 1
ATOM 3787 O O . ASP A 1 463 ? 9.084 -29.698 -35.817 1.00 40.38 463 ASP A O 1
ATOM 3791 N N . SER A 1 464 ? 9.619 -28.209 -34.238 1.00 43.22 464 SER A N 1
ATOM 3792 C CA . SER A 1 464 ? 11.002 -28.023 -34.692 1.00 43.22 464 SER A CA 1
ATOM 3793 C C . SER A 1 464 ? 11.891 -29.272 -34.527 1.00 43.22 464 SER A C 1
ATOM 3795 O O . SER A 1 464 ? 12.848 -29.435 -35.291 1.00 43.22 464 SER A O 1
ATOM 3797 N N . GLU A 1 465 ? 11.556 -30.188 -33.606 1.00 43.31 465 GLU A N 1
ATOM 3798 C CA . GLU A 1 465 ? 12.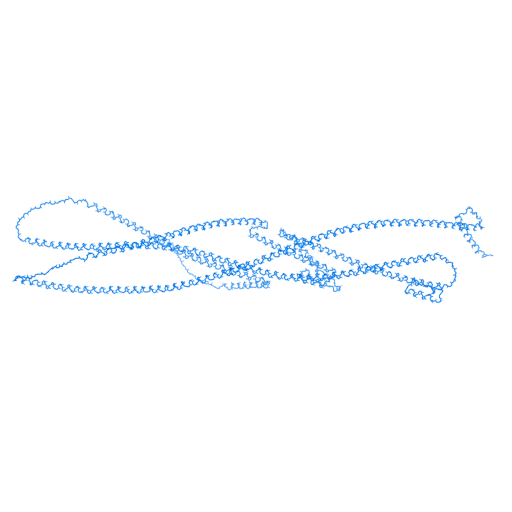407 -31.322 -33.198 1.00 43.31 465 GLU A CA 1
ATOM 3799 C C . GLU A 1 465 ? 12.744 -32.328 -34.319 1.00 43.31 465 GLU A C 1
ATOM 3801 O O . GLU A 1 465 ? 13.792 -32.971 -34.274 1.00 43.31 465 GLU A O 1
ATOM 3806 N N . ASN A 1 466 ? 11.889 -32.482 -35.337 1.00 41.31 466 ASN A N 1
ATOM 3807 C CA . ASN A 1 466 ? 11.940 -33.635 -36.253 1.00 41.31 466 ASN A CA 1
ATOM 3808 C C . ASN A 1 466 ? 12.623 -33.392 -37.618 1.00 41.31 466 ASN A C 1
ATOM 3810 O O . ASN A 1 466 ? 12.601 -34.279 -38.472 1.00 41.31 466 ASN A O 1
ATOM 3814 N N . SER A 1 467 ? 13.202 -32.210 -37.873 1.00 39.91 467 SER A N 1
ATOM 3815 C CA . SER A 1 467 ? 13.494 -31.772 -39.256 1.00 39.91 467 SER A CA 1
ATOM 3816 C C . SER A 1 467 ? 14.952 -31.856 -39.752 1.00 39.91 467 SER A C 1
ATOM 3818 O O . SER A 1 467 ? 15.139 -31.968 -40.964 1.00 39.91 467 SER A O 1
ATOM 3820 N N . TYR A 1 468 ? 15.986 -31.848 -38.891 1.00 38.66 468 TYR A N 1
ATOM 3821 C CA . TYR A 1 468 ? 17.397 -31.760 -39.341 1.00 38.66 468 TYR A CA 1
ATOM 3822 C C . TYR A 1 468 ? 18.407 -32.625 -38.550 1.00 38.66 468 TYR A C 1
ATOM 3824 O O . TYR A 1 468 ? 19.066 -32.131 -37.634 1.00 38.66 468 TYR A O 1
ATOM 3832 N N . PRO A 1 469 ? 18.633 -33.894 -38.941 1.00 42.84 469 PRO A N 1
ATOM 3833 C CA . PRO A 1 469 ? 19.578 -34.801 -38.279 1.00 42.84 469 PRO A CA 1
ATOM 3834 C C . PRO A 1 469 ? 21.019 -34.746 -38.848 1.00 42.84 469 PRO A C 1
ATOM 3836 O O . PRO A 1 469 ? 21.659 -35.788 -38.995 1.00 42.84 469 PRO A O 1
ATOM 3839 N N . SER A 1 470 ? 21.555 -33.566 -39.199 1.00 42.66 470 SER A N 1
ATOM 3840 C CA . SER A 1 470 ? 22.939 -33.448 -39.714 1.00 42.66 470 SER A CA 1
ATOM 3841 C C . SER A 1 470 ? 23.547 -32.032 -39.641 1.00 42.66 470 SER A C 1
ATOM 3843 O O . SER A 1 470 ? 23.630 -31.342 -40.655 1.00 42.66 470 SER A O 1
ATOM 3845 N N . SER A 1 471 ? 24.017 -31.615 -38.459 1.00 34.78 471 SER A N 1
ATOM 3846 C CA . SER A 1 471 ? 24.912 -30.453 -38.265 1.00 34.78 471 SER A CA 1
ATOM 3847 C C . SER A 1 471 ? 25.712 -30.579 -36.951 1.00 34.78 471 SER A C 1
ATOM 3849 O O . SER A 1 471 ? 25.321 -31.374 -36.093 1.00 34.78 471 SER A O 1
ATOM 3851 N N . PRO A 1 472 ? 26.827 -29.839 -36.764 1.00 40.91 472 PRO A N 1
ATOM 3852 C CA . PRO A 1 472 ? 27.603 -29.843 -35.516 1.00 40.91 472 PRO A CA 1
ATOM 3853 C C . PRO A 1 472 ? 26.803 -29.307 -34.308 1.00 40.91 472 PRO A C 1
ATOM 3855 O O . PRO A 1 472 ? 25.787 -28.635 -34.502 1.00 40.91 472 PRO A O 1
ATOM 3858 N N . PRO A 1 473 ? 27.244 -29.567 -33.059 1.00 40.50 473 PRO A N 1
ATOM 3859 C CA . PRO A 1 473 ? 26.475 -29.234 -31.860 1.00 40.50 473 PRO A CA 1
ATOM 3860 C C . PRO A 1 473 ? 26.428 -27.720 -31.608 1.00 40.50 473 PRO A C 1
ATOM 3862 O O . PRO A 1 473 ? 27.302 -27.148 -30.954 1.00 40.50 473 PRO A O 1
ATOM 3865 N N . HIS A 1 474 ? 25.380 -27.070 -32.111 1.00 41.22 474 HIS A N 1
ATOM 3866 C CA . HIS A 1 474 ? 25.029 -25.716 -31.702 1.00 41.22 474 HIS A CA 1
ATOM 3867 C C . HIS A 1 474 ? 24.437 -25.699 -30.284 1.00 41.22 474 HIS A C 1
ATOM 3869 O O . HIS A 1 474 ? 23.887 -26.685 -29.792 1.00 41.22 474 HIS A O 1
ATOM 3875 N N . ARG A 1 475 ? 24.634 -24.559 -29.617 1.00 45.78 475 ARG A N 1
ATOM 3876 C CA . ARG A 1 475 ? 24.396 -24.330 -28.185 1.00 45.78 475 ARG A CA 1
ATOM 3877 C C . ARG A 1 475 ? 22.913 -24.538 -27.844 1.00 45.78 475 ARG A C 1
ATOM 3879 O O . ARG A 1 475 ? 22.047 -24.082 -28.589 1.00 45.78 475 ARG A O 1
ATOM 3886 N N . TYR A 1 476 ? 22.623 -25.240 -26.750 1.00 48.16 476 TYR A N 1
ATOM 3887 C CA . TYR A 1 476 ? 21.300 -25.830 -26.509 1.00 48.16 476 TYR A CA 1
ATOM 3888 C C . TYR A 1 476 ? 20.541 -25.053 -25.429 1.00 48.16 476 TYR A C 1
ATOM 3890 O O . TYR A 1 476 ? 20.725 -25.267 -24.230 1.00 48.16 476 TYR A O 1
ATOM 3898 N N . ILE A 1 477 ? 19.656 -24.154 -25.861 1.00 52.16 477 ILE A N 1
ATOM 3899 C CA . ILE A 1 477 ? 18.700 -23.484 -24.972 1.00 52.16 477 ILE A CA 1
ATOM 3900 C C . ILE A 1 477 ? 17.624 -24.519 -24.583 1.00 52.16 477 ILE A C 1
ATOM 3902 O O . ILE A 1 477 ? 16.996 -25.082 -25.480 1.00 52.16 477 ILE A O 1
ATOM 3906 N N . PRO A 1 478 ? 17.401 -24.813 -23.286 1.00 50.97 478 PRO A N 1
ATOM 3907 C CA . PRO A 1 478 ? 16.398 -25.788 -22.859 1.00 50.97 478 PRO A CA 1
ATOM 3908 C C . PRO A 1 478 ? 14.985 -25.411 -23.318 1.00 50.97 478 PRO A C 1
ATOM 3910 O O . PRO A 1 478 ? 14.596 -24.249 -23.234 1.00 50.97 478 PRO A O 1
ATOM 3913 N N . LEU A 1 479 ? 14.187 -26.393 -23.750 1.00 49.50 479 LEU A N 1
ATOM 3914 C CA . LEU A 1 479 ? 12.863 -26.147 -24.345 1.00 49.50 479 LEU A CA 1
ATOM 3915 C C . LEU A 1 479 ? 11.897 -25.410 -23.394 1.00 49.50 479 LEU A C 1
ATOM 3917 O O . LEU A 1 479 ? 11.069 -24.616 -23.829 1.00 49.50 479 LEU A O 1
ATOM 3921 N N . ASN A 1 480 ? 12.044 -25.614 -22.081 1.00 53.03 480 ASN A N 1
ATOM 3922 C CA . ASN A 1 480 ? 11.252 -24.938 -21.054 1.00 53.03 480 ASN A CA 1
ATOM 3923 C C . ASN A 1 480 ? 11.661 -23.472 -20.801 1.00 53.03 480 ASN A C 1
ATOM 3925 O O . ASN A 1 480 ? 10.997 -22.809 -20.012 1.00 53.03 480 ASN A O 1
ATOM 3929 N N . PHE A 1 481 ? 12.712 -22.946 -21.436 1.00 59.69 481 PHE A N 1
ATOM 3930 C CA . PHE A 1 481 ? 13.268 -21.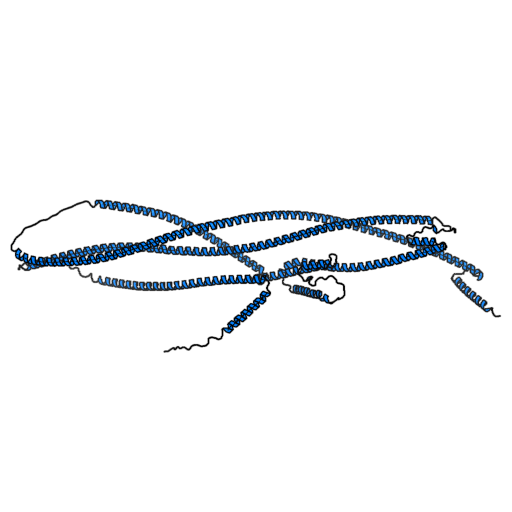608 -21.180 1.00 59.69 481 PHE A CA 1
ATOM 3931 C C . PHE A 1 481 ? 12.238 -20.464 -21.247 1.00 59.69 481 PHE A C 1
ATOM 3933 O O . PHE A 1 481 ? 12.263 -19.554 -20.420 1.00 59.69 481 PHE A O 1
ATOM 3940 N N . PHE A 1 482 ? 11.301 -20.507 -22.199 1.00 53.56 482 PHE A N 1
ATOM 3941 C CA . PHE A 1 482 ? 10.250 -19.485 -22.324 1.00 53.56 482 PHE A CA 1
ATOM 3942 C C . PHE A 1 482 ? 9.035 -19.736 -21.414 1.00 53.56 482 PHE A C 1
ATOM 3944 O O . PHE A 1 482 ? 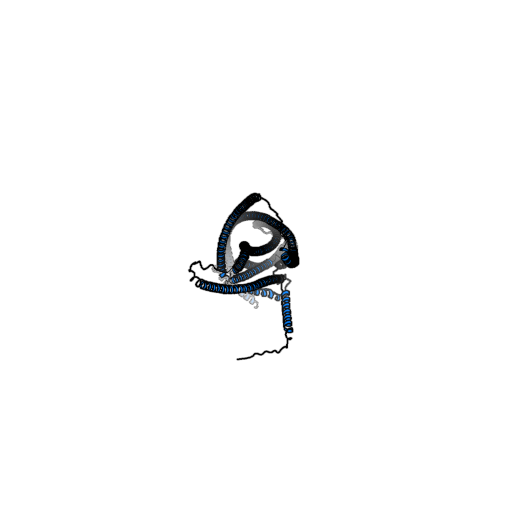8.257 -18.813 -21.158 1.00 53.56 482 PHE A O 1
ATOM 3951 N N . SER A 1 483 ? 8.877 -20.966 -20.917 1.00 51.25 483 SER A N 1
ATOM 3952 C CA . SER A 1 483 ? 7.751 -21.415 -20.089 1.00 51.25 483 SER A CA 1
ATOM 3953 C C . SER A 1 483 ? 8.042 -21.283 -18.590 1.00 51.25 483 SER A C 1
ATOM 3955 O O . SER A 1 483 ? 7.148 -20.929 -17.825 1.00 51.25 483 SER A O 1
ATOM 3957 N N . ASN A 1 484 ? 9.286 -21.545 -18.186 1.00 59.62 484 ASN A N 1
ATOM 3958 C CA . ASN A 1 484 ? 9.772 -21.615 -16.809 1.00 59.62 484 ASN A CA 1
ATOM 3959 C C . ASN A 1 484 ? 9.734 -20.245 -16.108 1.00 59.62 484 ASN A C 1
ATOM 3961 O O . ASN A 1 484 ? 10.087 -19.230 -16.712 1.00 59.62 484 ASN A O 1
ATOM 3965 N N . ASP A 1 485 ? 9.331 -20.212 -14.836 1.00 57.44 485 ASP A N 1
ATOM 3966 C CA . ASP A 1 485 ? 9.167 -18.968 -14.067 1.00 57.44 485 ASP A CA 1
ATOM 3967 C C . ASP A 1 485 ? 10.411 -18.554 -13.259 1.00 57.44 485 ASP A C 1
ATOM 3969 O O . ASP A 1 485 ? 10.491 -17.406 -12.816 1.00 57.44 485 ASP A O 1
ATOM 3973 N N . ASP A 1 486 ? 11.421 -19.424 -13.112 1.00 64.25 486 ASP A N 1
ATOM 3974 C CA . ASP A 1 486 ? 12.694 -19.033 -12.490 1.00 64.25 486 ASP A CA 1
ATOM 3975 C C . ASP A 1 486 ? 13.516 -18.129 -13.426 1.00 64.25 486 ASP A C 1
ATOM 3977 O O . ASP A 1 486 ? 14.285 -18.567 -14.290 1.00 64.25 486 ASP A O 1
ATOM 3981 N N . GLN A 1 487 ? 13.369 -16.823 -13.206 1.00 65.00 487 GLN A N 1
ATOM 3982 C CA . GLN A 1 487 ? 14.107 -15.783 -13.916 1.00 65.00 487 GLN A CA 1
ATOM 3983 C C . GLN A 1 487 ? 15.629 -15.911 -13.765 1.00 65.00 487 GLN A C 1
ATOM 3985 O O . GLN A 1 487 ? 16.342 -15.559 -14.701 1.00 65.00 487 GLN A O 1
ATOM 3990 N N . ASN A 1 488 ? 16.141 -16.432 -12.643 1.00 64.88 488 ASN A N 1
ATOM 3991 C CA . ASN A 1 488 ? 17.582 -16.604 -12.441 1.00 64.88 488 ASN A CA 1
ATOM 3992 C C . ASN A 1 488 ? 18.104 -17.781 -13.262 1.00 64.88 488 ASN A C 1
ATOM 3994 O O . ASN A 1 488 ? 19.157 -17.668 -13.888 1.00 64.88 488 ASN A O 1
ATOM 3998 N N . GLN A 1 489 ? 17.365 -18.894 -13.293 1.00 67.44 489 GLN A N 1
ATOM 3999 C CA . GLN A 1 489 ? 17.717 -20.055 -14.112 1.00 67.44 489 GLN A CA 1
ATOM 4000 C C . GLN A 1 489 ? 17.708 -19.690 -15.603 1.00 67.44 489 GLN A C 1
ATOM 4002 O O . GLN A 1 489 ? 18.656 -20.006 -16.323 1.00 67.44 489 GLN A O 1
ATOM 4007 N N . ASN A 1 490 ? 16.699 -18.940 -16.052 1.00 64.81 490 ASN A N 1
ATOM 4008 C CA . ASN A 1 490 ? 16.637 -18.440 -17.424 1.00 64.81 490 ASN A CA 1
ATOM 4009 C C . ASN A 1 490 ? 17.763 -17.424 -17.713 1.00 64.81 490 ASN A C 1
ATOM 4011 O O . ASN A 1 490 ? 18.471 -17.562 -18.708 1.00 64.81 490 ASN A O 1
ATOM 4015 N N . GLN A 1 491 ? 18.033 -16.458 -16.830 1.00 66.75 491 GLN A N 1
ATOM 4016 C CA . GLN A 1 491 ? 19.145 -15.517 -17.022 1.00 66.75 491 GLN A CA 1
ATOM 4017 C C . GLN A 1 491 ? 20.505 -16.238 -17.107 1.00 66.75 491 GLN A C 1
ATOM 4019 O O . GLN A 1 491 ? 21.327 -15.894 -17.959 1.00 66.75 491 GLN A O 1
ATOM 4024 N N . GLN A 1 492 ? 20.724 -17.281 -16.297 1.00 69.25 492 GLN A N 1
ATOM 4025 C CA . GLN A 1 492 ? 21.909 -18.141 -16.391 1.00 69.25 492 GLN A CA 1
ATOM 4026 C C . GLN A 1 492 ? 21.980 -18.898 -17.724 1.00 69.25 492 GLN A C 1
ATOM 4028 O O . GLN A 1 492 ? 23.065 -18.990 -18.292 1.00 69.25 492 GLN A O 1
ATOM 4033 N N . VAL A 1 493 ? 20.857 -19.394 -18.260 1.00 68.00 493 VAL A N 1
ATOM 4034 C CA . VAL A 1 493 ? 20.810 -20.021 -19.595 1.00 68.00 493 VAL A CA 1
ATOM 4035 C C . VAL A 1 493 ? 21.235 -19.037 -20.687 1.00 68.00 493 VAL A C 1
ATOM 4037 O O . VAL A 1 493 ? 22.107 -19.392 -21.479 1.00 68.00 493 VAL A O 1
ATOM 4040 N N . ILE A 1 494 ? 20.707 -17.802 -20.709 1.00 67.12 494 ILE A N 1
ATOM 4041 C CA . ILE A 1 494 ? 21.122 -16.789 -21.704 1.00 67.12 494 ILE A CA 1
ATOM 4042 C C . ILE A 1 494 ? 22.634 -16.556 -21.609 1.00 67.12 494 ILE A C 1
ATOM 4044 O O . ILE A 1 494 ? 23.330 -16.649 -22.613 1.00 67.12 494 ILE A O 1
ATOM 4048 N N . MET A 1 495 ? 23.154 -16.297 -20.403 1.00 68.06 495 MET A N 1
ATOM 4049 C CA . MET A 1 495 ? 24.571 -15.961 -20.199 1.00 68.06 495 MET A CA 1
ATOM 4050 C C . MET A 1 495 ? 25.538 -17.141 -20.399 1.00 68.06 495 MET A C 1
ATOM 4052 O O . MET A 1 495 ? 26.742 -16.921 -20.526 1.00 68.06 495 MET A O 1
ATOM 4056 N N . LYS A 1 496 ? 25.037 -18.384 -20.409 1.00 67.88 496 LYS A N 1
ATOM 4057 C CA . LYS A 1 496 ? 25.823 -19.610 -20.618 1.00 67.88 496 LYS A CA 1
ATOM 4058 C C . LYS A 1 496 ? 25.811 -20.071 -22.075 1.00 67.88 496 LYS A C 1
ATOM 4060 O O . LYS A 1 496 ? 26.860 -20.426 -22.606 1.00 67.88 496 LYS A O 1
ATOM 4065 N N . GLU A 1 497 ? 24.641 -20.075 -22.711 1.00 63.59 497 GLU A N 1
ATOM 4066 C CA . GLU A 1 497 ? 24.457 -20.572 -24.080 1.00 63.59 497 GLU A CA 1
ATOM 4067 C C . GLU A 1 497 ? 24.568 -19.458 -25.138 1.00 63.59 497 GLU A C 1
ATOM 4069 O O . GLU A 1 497 ? 24.648 -19.754 -26.328 1.00 63.59 497 GLU A O 1
ATOM 4074 N N . ILE A 1 498 ? 24.620 -18.175 -24.760 1.00 66.12 498 ILE A N 1
ATOM 4075 C CA . ILE A 1 498 ? 24.827 -17.063 -25.698 1.00 66.12 498 ILE A CA 1
ATOM 4076 C C . ILE A 1 498 ? 25.894 -16.099 -25.159 1.00 66.12 498 ILE A C 1
ATOM 4078 O O . ILE A 1 498 ? 25.788 -15.569 -24.056 1.00 66.12 498 ILE A O 1
ATOM 4082 N N . GLN A 1 499 ? 26.937 -15.851 -25.957 1.00 66.44 499 GLN A N 1
ATOM 4083 C CA . GLN A 1 499 ? 27.971 -14.867 -25.624 1.00 66.44 499 GLN A CA 1
ATOM 4084 C C . GLN A 1 499 ? 27.397 -13.438 -25.691 1.00 66.44 499 GLN A C 1
ATOM 4086 O O . GLN A 1 499 ? 26.649 -13.149 -26.623 1.00 66.44 499 GLN A O 1
ATOM 4091 N N . PRO A 1 500 ? 27.770 -12.504 -24.794 1.00 65.31 500 PRO A N 1
ATOM 4092 C CA . PRO A 1 500 ? 27.283 -11.117 -24.843 1.00 65.31 500 PRO A CA 1
ATOM 4093 C C . PRO A 1 500 ? 27.634 -10.340 -26.126 1.00 65.31 500 PRO A C 1
ATOM 4095 O O . PRO A 1 500 ? 27.032 -9.305 -26.395 1.00 65.31 500 PRO A O 1
ATOM 4098 N N . SER A 1 501 ? 28.607 -10.822 -26.906 1.00 59.31 501 SER A N 1
ATOM 4099 C CA . SER A 1 501 ? 29.018 -10.285 -28.212 1.00 59.31 501 SER A CA 1
ATOM 4100 C C . SER A 1 501 ? 28.275 -10.892 -29.413 1.00 59.31 501 SER A C 1
ATOM 4102 O O . SER A 1 501 ? 28.533 -10.504 -30.549 1.00 59.31 501 SER A O 1
ATOM 4104 N N . ASP A 1 502 ? 27.384 -11.857 -29.185 1.00 64.69 502 ASP A N 1
ATOM 4105 C CA . ASP A 1 502 ? 26.615 -12.562 -30.213 1.00 64.69 502 ASP A CA 1
ATOM 4106 C C . ASP A 1 502 ? 25.359 -11.744 -30.578 1.00 64.69 502 ASP A C 1
ATOM 4108 O O . ASP A 1 502 ? 24.616 -11.330 -29.683 1.00 64.69 502 ASP A O 1
ATOM 4112 N N . GLU A 1 503 ? 25.075 -11.500 -31.866 1.00 61.91 503 GLU A N 1
ATOM 4113 C CA . GLU A 1 503 ? 23.913 -10.680 -32.273 1.00 61.91 503 GLU A CA 1
ATOM 4114 C C . GLU A 1 503 ? 22.581 -11.261 -31.754 1.00 61.91 503 GLU A C 1
ATOM 4116 O O . GLU A 1 503 ? 21.650 -10.518 -31.420 1.00 61.91 503 GLU A O 1
ATOM 4121 N N . ALA A 1 504 ? 22.514 -12.588 -31.585 1.00 61.03 504 ALA A N 1
ATOM 4122 C CA . ALA A 1 504 ? 21.363 -13.275 -31.010 1.00 61.03 504 ALA A CA 1
ATOM 4123 C C . ALA A 1 504 ? 21.114 -12.922 -29.527 1.00 61.03 504 ALA A C 1
ATOM 4125 O O . ALA A 1 504 ? 19.965 -12.974 -29.081 1.00 61.03 504 ALA A O 1
ATOM 4126 N N . PHE A 1 505 ? 22.135 -12.515 -28.759 1.00 68.31 505 PHE A N 1
ATOM 4127 C CA . PHE A 1 505 ? 22.012 -12.204 -27.325 1.00 68.31 505 PHE A CA 1
ATOM 4128 C C . PHE A 1 505 ? 20.971 -11.111 -27.064 1.00 68.31 505 PHE A C 1
ATOM 4130 O O . PHE A 1 505 ? 20.130 -11.230 -26.168 1.00 68.31 505 PHE A O 1
ATOM 4137 N N . SER A 1 506 ? 20.986 -10.064 -27.894 1.00 64.81 506 SER A N 1
ATOM 4138 C CA . SER A 1 506 ? 20.028 -8.958 -27.808 1.00 64.81 506 SER A CA 1
ATOM 4139 C C . SER A 1 506 ? 18.602 -9.406 -28.136 1.00 64.81 506 SER A C 1
ATOM 4141 O O . SER A 1 506 ? 17.659 -8.957 -27.483 1.00 64.81 506 SER A O 1
ATOM 4143 N N . LEU A 1 507 ? 18.441 -10.323 -29.098 1.00 64.38 507 LEU A N 1
ATOM 4144 C CA . LEU A 1 507 ? 17.141 -10.847 -29.520 1.00 64.38 507 LEU A CA 1
ATOM 4145 C C . LEU A 1 507 ? 16.509 -11.730 -28.434 1.00 64.38 507 LEU A C 1
ATOM 4147 O O . LEU A 1 507 ? 15.373 -11.485 -28.028 1.00 64.38 507 LEU A O 1
ATOM 4151 N N . PHE A 1 508 ? 17.260 -12.700 -27.902 1.00 66.56 508 PHE A N 1
ATOM 4152 C CA . PHE A 1 508 ? 16.788 -13.566 -26.816 1.00 66.56 508 PHE A CA 1
ATOM 4153 C C . PHE A 1 508 ? 16.504 -12.779 -25.530 1.00 66.56 508 PHE A C 1
ATOM 4155 O O . PHE A 1 508 ? 15.487 -13.022 -24.879 1.00 66.56 508 PHE A O 1
ATOM 4162 N N . THR A 1 509 ? 17.333 -11.784 -25.198 1.00 67.25 509 THR A N 1
ATOM 4163 C CA . THR A 1 509 ? 17.093 -10.902 -24.043 1.00 67.25 509 THR A CA 1
ATOM 4164 C C . THR A 1 509 ? 15.826 -10.058 -24.229 1.00 67.25 509 THR A C 1
ATOM 4166 O O . THR A 1 509 ? 15.015 -9.961 -23.308 1.00 67.25 509 THR A O 1
ATOM 4169 N N . ALA A 1 510 ? 15.598 -9.492 -25.421 1.00 63.78 510 ALA A N 1
ATOM 4170 C CA . ALA A 1 510 ? 14.381 -8.734 -25.718 1.00 63.78 510 ALA A CA 1
ATOM 4171 C C . ALA A 1 510 ? 13.116 -9.611 -25.659 1.00 63.78 510 ALA A C 1
ATOM 4173 O O . ALA A 1 510 ? 12.118 -9.193 -25.068 1.00 63.78 510 ALA A O 1
ATOM 4174 N N . GLN A 1 511 ? 13.166 -10.834 -26.199 1.00 66.50 511 GLN A N 1
ATOM 4175 C CA . GLN A 1 511 ? 12.052 -11.786 -26.138 1.00 66.50 511 GLN A CA 1
ATOM 4176 C C . GLN A 1 511 ? 11.754 -12.229 -24.697 1.00 66.50 511 GLN A C 1
ATOM 4178 O O . GLN A 1 511 ? 10.595 -12.260 -24.288 1.00 66.50 511 GLN A O 1
ATOM 4183 N N . PHE A 1 512 ? 12.788 -12.523 -23.902 1.00 69.69 512 PHE A N 1
ATOM 4184 C CA . PHE A 1 512 ? 12.643 -12.887 -22.491 1.00 69.69 512 PHE A CA 1
ATOM 4185 C C . PHE A 1 512 ? 12.004 -11.757 -21.666 1.00 69.69 512 PHE A C 1
ATOM 4187 O O . PHE A 1 512 ? 11.090 -12.004 -20.873 1.00 69.69 512 PHE A O 1
ATOM 4194 N N . LEU A 1 513 ? 12.424 -10.506 -21.891 1.00 67.94 513 LEU A N 1
ATOM 4195 C CA . LEU A 1 513 ? 11.828 -9.328 -21.251 1.00 67.94 513 LEU A CA 1
ATOM 4196 C C . LEU A 1 513 ? 10.372 -9.109 -21.687 1.00 67.94 513 LEU A C 1
ATOM 4198 O O . LEU A 1 513 ? 9.523 -8.834 -20.838 1.00 67.94 513 LEU A O 1
ATOM 4202 N N . LEU A 1 514 ? 10.059 -9.272 -22.978 1.00 67.06 514 LEU A N 1
ATOM 4203 C CA . LEU A 1 514 ? 8.692 -9.167 -23.497 1.00 67.06 514 LEU A CA 1
ATOM 4204 C C . LEU A 1 514 ? 7.774 -10.233 -22.874 1.00 67.06 514 LEU A C 1
ATOM 4206 O O . LEU A 1 514 ? 6.744 -9.874 -22.303 1.00 67.06 514 LEU A O 1
ATOM 4210 N N . ASN A 1 515 ? 8.174 -11.510 -22.888 1.00 68.00 515 ASN A N 1
ATOM 4211 C CA . ASN A 1 515 ? 7.425 -12.606 -22.259 1.00 68.00 515 ASN A CA 1
ATOM 4212 C C . ASN A 1 515 ? 7.234 -12.375 -20.749 1.00 68.00 515 ASN A C 1
ATOM 4214 O O . ASN A 1 515 ? 6.128 -12.541 -20.235 1.00 68.00 515 ASN A O 1
ATOM 4218 N N . THR A 1 516 ? 8.281 -11.933 -20.043 1.00 69.06 516 THR A N 1
ATOM 4219 C CA . THR A 1 516 ? 8.214 -11.600 -18.609 1.00 69.06 516 THR A CA 1
ATOM 4220 C C . THR A 1 516 ? 7.194 -10.495 -18.329 1.00 69.06 516 THR A C 1
ATOM 4222 O O . THR A 1 516 ? 6.356 -10.626 -17.434 1.00 69.06 516 THR A O 1
ATOM 4225 N N . ILE A 1 517 ? 7.221 -9.409 -19.107 1.00 65.75 517 ILE A N 1
ATOM 4226 C CA . ILE A 1 517 ? 6.284 -8.294 -18.946 1.00 65.75 517 ILE A CA 1
ATOM 4227 C C . ILE A 1 517 ? 4.856 -8.733 -19.296 1.00 65.75 517 ILE A C 1
ATOM 4229 O O . ILE A 1 517 ? 3.926 -8.344 -18.590 1.00 65.75 517 ILE A O 1
ATOM 4233 N N . LEU A 1 518 ? 4.668 -9.563 -20.328 1.00 66.69 518 LEU A N 1
ATOM 4234 C CA . LEU A 1 518 ? 3.364 -10.119 -20.704 1.00 66.69 518 LEU A CA 1
ATOM 4235 C C . LEU A 1 518 ? 2.782 -11.019 -19.602 1.00 66.69 518 LEU A C 1
ATOM 4237 O O . LEU A 1 518 ? 1.640 -10.782 -19.206 1.00 66.69 518 LEU A O 1
ATOM 4241 N N . LYS A 1 519 ? 3.561 -11.951 -19.027 1.00 68.75 519 LYS A N 1
ATOM 4242 C CA . LYS A 1 519 ? 3.151 -12.739 -17.843 1.00 68.75 519 LYS A CA 1
ATOM 4243 C C . LYS A 1 519 ? 2.717 -11.820 -16.689 1.00 68.75 519 LYS A C 1
ATOM 4245 O O . LYS A 1 519 ? 1.629 -11.987 -16.142 1.00 68.75 519 LYS A O 1
ATOM 4250 N N . GLN A 1 520 ? 3.498 -10.780 -16.379 1.00 68.69 520 GLN A N 1
ATOM 4251 C CA . GLN A 1 520 ? 3.144 -9.799 -15.339 1.00 68.69 520 GLN A CA 1
ATOM 4252 C C . GLN A 1 520 ? 1.892 -8.960 -15.661 1.00 68.69 520 GLN A C 1
ATOM 4254 O O . GLN A 1 520 ? 1.182 -8.558 -14.737 1.00 68.69 520 GLN A O 1
ATOM 4259 N N . LYS A 1 521 ? 1.603 -8.653 -16.937 1.00 65.69 521 LYS A N 1
ATOM 4260 C CA . LYS A 1 521 ? 0.346 -7.979 -17.318 1.00 65.69 521 LYS A CA 1
ATOM 4261 C C . LYS A 1 521 ? -0.846 -8.923 -17.196 1.00 65.69 521 LYS A C 1
ATOM 4263 O O . LYS A 1 521 ? -1.873 -8.498 -16.677 1.00 65.69 521 LYS A O 1
ATOM 4268 N N . LEU A 1 522 ? -0.697 -10.175 -17.632 1.00 68.25 522 LEU A N 1
ATOM 4269 C CA . LEU A 1 522 ? -1.740 -11.194 -17.545 1.00 68.25 522 LEU A CA 1
ATOM 4270 C C . LEU A 1 522 ? -2.132 -11.453 -16.086 1.00 68.25 522 LEU A C 1
ATOM 4272 O O . LEU A 1 522 ? -3.317 -11.387 -15.772 1.00 68.25 522 LEU A O 1
ATOM 4276 N N . GLN A 1 523 ? -1.155 -11.619 -15.184 1.00 69.50 523 GLN A N 1
ATOM 4277 C CA . GLN A 1 523 ? -1.433 -11.784 -13.754 1.00 69.50 523 GLN A CA 1
ATOM 4278 C C . GLN A 1 523 ? -2.216 -10.594 -13.187 1.00 69.50 523 GLN A C 1
ATOM 4280 O O . GLN A 1 523 ? -3.261 -10.790 -12.582 1.00 69.50 523 GLN A O 1
ATOM 4285 N N . LYS A 1 524 ? -1.802 -9.350 -13.469 1.00 68.94 524 LYS A N 1
ATOM 4286 C CA . LYS A 1 524 ? -2.535 -8.155 -13.004 1.00 68.94 524 LYS A CA 1
ATOM 4287 C C . LYS A 1 524 ? -3.961 -8.053 -13.552 1.00 68.94 524 LYS A C 1
ATOM 4289 O O . LYS A 1 524 ? -4.813 -7.444 -12.910 1.00 68.94 524 LYS A O 1
ATOM 4294 N N . LEU A 1 525 ? -4.224 -8.627 -14.725 1.00 65.12 525 LEU A N 1
ATOM 4295 C CA . LEU A 1 525 ? -5.552 -8.670 -15.338 1.00 65.12 525 LEU A CA 1
ATOM 4296 C C . LEU A 1 525 ? -6.424 -9.767 -14.692 1.00 65.12 525 LEU A C 1
ATOM 4298 O O . LEU A 1 525 ? -7.605 -9.533 -14.443 1.00 65.12 525 LEU A O 1
ATOM 4302 N N . ILE A 1 526 ? -5.825 -10.903 -14.314 1.00 68.62 526 ILE A N 1
ATOM 4303 C CA . ILE A 1 526 ? -6.451 -11.939 -13.474 1.00 68.62 526 ILE A CA 1
ATOM 4304 C C . ILE A 1 526 ? -6.778 -11.370 -12.082 1.00 68.62 526 ILE A C 1
ATOM 4306 O O . ILE A 1 526 ? -7.935 -11.421 -11.671 1.00 68.62 526 ILE A O 1
ATOM 4310 N N . ASP A 1 527 ? -5.813 -10.738 -11.404 1.00 71.12 527 ASP A N 1
ATOM 4311 C CA . ASP A 1 527 ? -5.994 -10.097 -10.090 1.00 71.12 527 ASP A CA 1
ATOM 4312 C C . ASP A 1 527 ? -7.126 -9.052 -10.111 1.00 71.12 527 ASP A C 1
ATOM 4314 O O . ASP A 1 527 ? -7.875 -8.906 -9.144 1.00 71.12 527 ASP A O 1
ATOM 4318 N N . ALA A 1 528 ? -7.250 -8.303 -11.214 1.00 67.12 528 ALA A N 1
ATOM 4319 C CA . ALA A 1 528 ? -8.313 -7.322 -11.414 1.00 67.12 528 ALA A CA 1
ATOM 4320 C C . ALA A 1 528 ? -9.686 -7.974 -11.649 1.00 67.12 528 ALA A C 1
ATOM 4322 O O . ALA A 1 528 ? -10.688 -7.424 -11.193 1.00 67.12 528 ALA A O 1
ATOM 4323 N N . SER A 1 529 ? -9.748 -9.139 -12.309 1.00 66.94 529 SER A N 1
ATOM 4324 C CA . SER A 1 529 ? -10.991 -9.915 -12.429 1.00 66.94 529 SER A CA 1
ATOM 4325 C C . SER A 1 529 ? -11.428 -10.465 -11.074 1.00 66.94 529 SER A C 1
ATOM 4327 O O . SER A 1 529 ? -12.570 -10.248 -10.687 1.00 66.94 529 SER A O 1
ATOM 4329 N N . VAL A 1 530 ? -10.517 -11.079 -10.308 1.00 72.06 530 VAL A N 1
ATOM 4330 C CA . VAL A 1 530 ? -10.822 -11.604 -8.964 1.00 72.06 530 VAL A CA 1
ATOM 4331 C C . VAL A 1 530 ? -11.361 -10.490 -8.062 1.00 72.06 530 VAL A C 1
ATOM 4333 O O . VAL A 1 530 ? -12.430 -10.636 -7.477 1.00 72.06 530 VAL A O 1
ATOM 4336 N N . LYS A 1 531 ? -10.708 -9.321 -8.042 1.00 73.50 531 LYS A N 1
ATOM 4337 C CA . LYS A 1 531 ? -11.178 -8.152 -7.274 1.00 73.50 531 LYS A CA 1
ATOM 4338 C C . LYS A 1 531 ? -12.520 -7.600 -7.748 1.00 73.50 531 LYS A C 1
ATOM 4340 O O . LYS A 1 531 ? -13.255 -7.031 -6.945 1.00 73.50 531 LYS A O 1
ATOM 4345 N N . LYS A 1 532 ? -12.860 -7.745 -9.031 1.00 72.88 532 LYS A N 1
ATOM 4346 C CA . LYS A 1 532 ? -14.181 -7.382 -9.564 1.00 72.88 532 LYS A CA 1
ATOM 4347 C C . LYS A 1 532 ? -15.253 -8.365 -9.088 1.00 72.88 532 LYS A C 1
ATOM 4349 O O . LYS A 1 532 ? -16.303 -7.920 -8.631 1.00 72.88 532 LYS A O 1
ATOM 4354 N N . ASP A 1 533 ? -14.968 -9.665 -9.125 1.00 72.50 533 ASP A N 1
ATOM 4355 C CA . ASP A 1 533 ? -15.869 -10.717 -8.644 1.00 72.50 533 ASP A CA 1
ATOM 4356 C C . ASP A 1 533 ? -16.087 -10.619 -7.114 1.00 72.50 533 ASP A C 1
ATOM 4358 O O . ASP A 1 533 ? -17.218 -10.731 -6.632 1.00 72.50 533 ASP A O 1
ATOM 4362 N N . GLU A 1 534 ? -15.039 -10.288 -6.347 1.00 76.31 534 GLU A N 1
ATOM 4363 C CA . GLU A 1 534 ? -15.119 -9.912 -4.924 1.00 76.31 534 GLU A CA 1
ATOM 4364 C C . GLU A 1 534 ? -16.013 -8.681 -4.702 1.00 76.31 534 GLU A C 1
ATOM 4366 O O . GLU A 1 534 ? -16.903 -8.706 -3.846 1.00 76.31 534 GLU A O 1
ATOM 4371 N N . LEU A 1 535 ? -15.821 -7.604 -5.477 1.00 73.06 535 LEU A N 1
ATOM 4372 C CA . LEU A 1 535 ? -16.618 -6.381 -5.341 1.00 73.06 535 LEU A CA 1
ATOM 4373 C C . LEU A 1 535 ? -18.095 -6.628 -5.678 1.00 73.06 535 LEU A C 1
ATOM 4375 O O . LEU A 1 535 ? -18.977 -6.118 -4.988 1.00 73.06 535 LEU A O 1
ATOM 4379 N N . GLU A 1 536 ? -18.382 -7.436 -6.701 1.00 75.12 536 GLU A N 1
ATOM 4380 C CA . GLU A 1 536 ? -19.744 -7.865 -7.014 1.00 75.12 536 GLU A CA 1
ATOM 4381 C C . GLU A 1 536 ? -20.349 -8.729 -5.901 1.00 75.12 536 GLU A C 1
ATOM 4383 O O . GLU A 1 536 ? -21.521 -8.548 -5.577 1.00 75.12 536 GLU A O 1
ATOM 4388 N N . SER A 1 537 ? -19.574 -9.612 -5.265 1.00 76.88 537 SER A N 1
ATOM 4389 C CA . SER A 1 537 ? -20.020 -10.392 -4.100 1.00 76.88 537 SER A CA 1
ATOM 4390 C C . SER A 1 537 ? -20.384 -9.491 -2.906 1.00 76.88 537 SER A C 1
ATOM 4392 O O . SER A 1 537 ? -21.450 -9.635 -2.297 1.00 76.88 537 SER A O 1
ATOM 4394 N N . ILE A 1 538 ? -19.559 -8.475 -2.625 1.00 75.44 538 ILE A N 1
ATOM 4395 C CA . ILE A 1 538 ? -19.831 -7.458 -1.596 1.00 75.44 538 ILE A CA 1
ATOM 4396 C C . ILE A 1 538 ? -21.095 -6.654 -1.942 1.00 75.44 538 ILE A C 1
ATOM 4398 O O . ILE A 1 538 ? -21.929 -6.407 -1.074 1.00 75.44 538 ILE A O 1
ATOM 4402 N N . ILE A 1 539 ? -21.300 -6.290 -3.209 1.00 73.69 539 ILE A N 1
ATOM 4403 C CA . ILE A 1 539 ? -22.501 -5.556 -3.634 1.00 73.69 539 ILE A CA 1
ATOM 4404 C C . ILE A 1 539 ? -23.760 -6.426 -3.531 1.00 73.69 539 ILE A C 1
ATOM 4406 O O . ILE A 1 539 ? -24.786 -5.942 -3.052 1.00 73.69 539 ILE A O 1
ATOM 4410 N N . ARG A 1 540 ? -23.684 -7.712 -3.895 1.00 75.00 540 ARG A N 1
ATOM 4411 C CA . ARG A 1 540 ? -24.799 -8.665 -3.759 1.00 75.00 540 ARG A CA 1
ATOM 4412 C C . ARG A 1 540 ? -25.171 -8.896 -2.292 1.00 75.00 540 ARG A C 1
ATOM 4414 O O . ARG A 1 540 ? -26.356 -8.877 -1.973 1.00 75.00 540 ARG A O 1
ATOM 4421 N N . SER A 1 541 ? -24.198 -9.024 -1.383 1.00 74.50 541 SER A N 1
ATOM 4422 C CA . SER A 1 541 ? -24.480 -9.143 0.064 1.00 74.50 541 SER A CA 1
ATOM 4423 C C . SER A 1 541 ? -25.061 -7.861 0.685 1.00 74.50 541 SER A C 1
ATOM 4425 O O . SER A 1 541 ? -25.744 -7.921 1.706 1.00 74.50 541 SER A O 1
ATOM 4427 N N . LEU A 1 542 ? -24.883 -6.711 0.025 1.00 73.12 542 LEU A N 1
ATOM 4428 C CA . LEU A 1 542 ? -25.540 -5.442 0.350 1.00 73.12 542 LEU A CA 1
ATOM 4429 C C . LEU A 1 542 ? -26.913 -5.247 -0.342 1.00 73.12 542 LEU A C 1
ATOM 4431 O O . LEU A 1 542 ? -27.551 -4.216 -0.132 1.00 73.12 542 LEU A O 1
ATOM 4435 N N . ASN A 1 543 ? -27.406 -6.232 -1.107 1.00 73.19 543 ASN A N 1
ATOM 4436 C CA . ASN A 1 543 ? -28.627 -6.199 -1.937 1.00 73.19 543 ASN A CA 1
ATOM 4437 C C . ASN A 1 543 ? -28.583 -5.267 -3.173 1.00 73.19 543 ASN A C 1
ATOM 4439 O O . ASN A 1 543 ? -29.623 -4.783 -3.623 1.00 73.19 543 ASN A O 1
ATOM 4443 N N . GLY A 1 544 ? -27.404 -5.014 -3.747 1.00 72.19 544 GLY A N 1
ATOM 4444 C CA . GLY A 1 544 ? -27.267 -4.419 -5.084 1.00 72.19 544 GLY A CA 1
ATOM 4445 C C . GLY A 1 544 ? -27.191 -5.486 -6.186 1.00 72.19 544 GLY A C 1
ATOM 4446 O O . GLY A 1 544 ? -26.632 -6.561 -5.971 1.00 72.19 544 GLY A O 1
ATOM 4447 N N . ASN A 1 545 ? -27.705 -5.189 -7.386 1.00 71.69 545 ASN A N 1
ATOM 4448 C CA . ASN A 1 545 ? -27.755 -6.166 -8.488 1.00 71.69 545 ASN A CA 1
ATOM 4449 C C . ASN A 1 545 ? -26.459 -6.245 -9.323 1.00 71.69 545 ASN A C 1
ATOM 4451 O O . ASN A 1 545 ? -26.343 -7.101 -10.197 1.00 71.69 545 ASN A O 1
ATOM 4455 N N . GLY A 1 546 ? -25.488 -5.362 -9.078 1.00 70.38 546 GLY A N 1
ATOM 4456 C CA . GLY A 1 546 ? -24.191 -5.327 -9.761 1.00 70.38 546 GLY A CA 1
ATOM 4457 C C . GLY A 1 546 ? -23.463 -3.998 -9.547 1.00 70.38 546 GLY A C 1
ATOM 4458 O O . GLY A 1 546 ? -23.993 -3.097 -8.891 1.00 70.38 546 GLY A O 1
ATOM 4459 N N . LEU A 1 547 ? -22.262 -3.847 -10.126 1.00 63.97 547 LEU A N 1
ATOM 4460 C CA . LEU A 1 547 ? -21.375 -2.682 -9.923 1.00 63.97 547 LEU A CA 1
ATOM 4461 C C . LEU A 1 547 ? -22.063 -1.310 -10.103 1.00 63.97 547 LEU A C 1
ATOM 4463 O O . LEU A 1 547 ? -21.706 -0.340 -9.437 1.00 63.97 547 LEU A O 1
ATOM 4467 N N . ILE A 1 548 ? -23.073 -1.243 -10.974 1.00 71.38 548 ILE A N 1
ATOM 4468 C CA . ILE A 1 548 ? -23.836 -0.035 -11.330 1.00 71.38 548 ILE A CA 1
ATOM 4469 C C . ILE A 1 548 ? -24.651 0.528 -10.146 1.00 71.38 548 ILE A C 1
ATOM 4471 O O . ILE A 1 548 ? -24.886 1.736 -10.083 1.00 71.38 548 ILE A O 1
ATOM 4475 N N . ASP A 1 549 ? -25.067 -0.305 -9.184 1.00 69.56 549 ASP A N 1
ATOM 4476 C CA . ASP A 1 549 ? -25.838 0.146 -8.014 1.00 69.56 549 ASP A CA 1
ATOM 4477 C C . ASP A 1 549 ? -24.961 0.656 -6.858 1.00 69.56 549 ASP A C 1
ATOM 4479 O O . ASP A 1 549 ? -25.467 1.353 -5.971 1.00 69.56 549 ASP A O 1
ATOM 4483 N N . LEU A 1 550 ? -23.647 0.387 -6.886 1.00 70.69 550 LEU A N 1
ATOM 4484 C CA . LEU A 1 550 ? -22.702 0.779 -5.834 1.00 70.69 550 LEU A CA 1
ATOM 4485 C C . LEU A 1 550 ? -22.810 2.265 -5.428 1.00 70.69 550 LEU A C 1
ATOM 4487 O O . LEU A 1 550 ? -22.855 2.516 -4.223 1.00 70.69 550 LEU A O 1
ATOM 4491 N N . PRO A 1 551 ? -22.918 3.259 -6.342 1.00 74.00 551 PRO A N 1
ATOM 4492 C CA . PRO A 1 551 ? -23.007 4.669 -5.952 1.00 74.00 551 PRO A CA 1
ATOM 4493 C C . PRO A 1 551 ? -24.270 4.992 -5.141 1.00 74.00 551 PRO A C 1
ATOM 4495 O O . PRO A 1 551 ? -24.179 5.668 -4.116 1.00 74.00 551 PRO A O 1
ATOM 4498 N N . LYS A 1 552 ? -25.430 4.457 -5.556 1.00 74.06 552 LYS A N 1
ATOM 4499 C CA . LYS A 1 552 ? -26.723 4.638 -4.865 1.00 74.06 552 LYS A CA 1
ATOM 4500 C C . LYS A 1 552 ? -26.672 4.042 -3.460 1.00 74.06 552 LYS A C 1
ATOM 4502 O O . LYS A 1 552 ? -27.190 4.617 -2.507 1.00 74.06 552 LYS A O 1
ATOM 4507 N N . LEU A 1 553 ? -26.026 2.885 -3.336 1.00 75.44 553 LEU A N 1
ATOM 4508 C CA . LEU A 1 553 ? -25.913 2.138 -2.090 1.00 75.44 553 LEU A CA 1
ATOM 4509 C C . LEU A 1 553 ? -24.954 2.838 -1.109 1.00 75.44 553 LEU A C 1
ATOM 4511 O O . LEU A 1 553 ? -25.261 2.979 0.075 1.00 75.44 553 LEU A O 1
ATOM 4515 N N . LEU A 1 554 ? -23.851 3.398 -1.617 1.00 74.88 554 LEU A N 1
ATOM 4516 C CA . LEU A 1 554 ? -22.946 4.279 -0.869 1.00 74.88 554 LEU A CA 1
ATOM 4517 C C . LEU A 1 554 ? -23.646 5.564 -0.391 1.00 74.88 554 LEU A C 1
ATOM 4519 O O . LEU A 1 554 ? -23.346 6.071 0.692 1.00 74.88 554 LEU A O 1
ATOM 4523 N N . GLU A 1 555 ? -24.585 6.096 -1.173 1.00 77.75 555 GLU A N 1
ATOM 4524 C CA . GLU A 1 555 ? -25.399 7.260 -0.809 1.00 77.75 555 GLU A CA 1
ATOM 4525 C C . GLU A 1 555 ? -26.454 6.925 0.260 1.00 77.75 555 GLU A C 1
ATOM 4527 O O . GLU A 1 555 ? -26.545 7.629 1.270 1.00 77.75 555 GLU A O 1
ATOM 4532 N N . ALA A 1 556 ? -27.146 5.788 0.134 1.00 74.88 556 ALA A N 1
ATOM 4533 C CA . ALA A 1 556 ? -28.051 5.268 1.161 1.00 74.88 556 ALA A CA 1
ATOM 4534 C C . ALA A 1 556 ? -27.326 5.015 2.500 1.00 74.88 556 ALA A C 1
ATOM 4536 O O . ALA A 1 556 ? -27.805 5.442 3.555 1.00 74.88 556 ALA A O 1
ATOM 4537 N N . LEU A 1 557 ? -26.130 4.412 2.466 1.00 77.50 557 LEU A N 1
ATOM 4538 C CA . LEU A 1 557 ? -25.280 4.220 3.649 1.00 77.50 557 LEU A CA 1
ATOM 4539 C C . LEU A 1 557 ? -24.844 5.555 4.271 1.00 77.50 557 LEU A C 1
ATOM 4541 O O . LEU A 1 557 ? -24.914 5.711 5.492 1.00 77.50 557 LEU A O 1
ATOM 4545 N N . LYS A 1 558 ? -24.454 6.556 3.465 1.00 77.19 558 LYS A N 1
ATOM 4546 C CA . LYS A 1 558 ? -24.164 7.919 3.960 1.00 77.19 558 LYS A CA 1
ATOM 4547 C C . LYS A 1 558 ? -25.379 8.537 4.656 1.00 77.19 558 LYS A C 1
ATOM 4549 O O . LYS A 1 558 ? -25.223 9.162 5.709 1.00 77.19 558 LYS A O 1
ATOM 4554 N N . GLU A 1 559 ? -26.584 8.360 4.117 1.00 77.94 559 GLU A N 1
ATOM 4555 C CA . GLU A 1 559 ? -27.804 8.898 4.724 1.00 77.94 559 GLU A CA 1
ATOM 4556 C C . GLU A 1 559 ? -28.191 8.160 6.019 1.00 77.94 559 GLU A C 1
ATOM 4558 O O . GLU A 1 559 ? -28.548 8.799 7.013 1.00 77.94 559 GLU A O 1
ATOM 4563 N N . GLN A 1 560 ? -28.037 6.834 6.069 1.00 78.56 560 GLN A N 1
ATOM 4564 C CA . GLN A 1 560 ? -28.213 6.042 7.290 1.00 78.56 560 GLN A CA 1
ATOM 4565 C C . GLN A 1 560 ? -27.206 6.460 8.376 1.00 78.56 560 GLN A C 1
ATOM 4567 O O . GLN A 1 560 ? -27.576 6.666 9.533 1.00 78.56 560 GLN A O 1
ATOM 4572 N N . MET A 1 561 ? -25.948 6.707 7.999 1.00 73.31 561 MET A N 1
ATOM 4573 C CA . MET A 1 561 ? -24.912 7.230 8.895 1.00 73.31 561 MET A CA 1
ATOM 4574 C C . MET A 1 561 ? -25.251 8.642 9.411 1.00 73.31 561 MET A C 1
ATOM 4576 O O . MET A 1 561 ? -25.012 8.954 10.580 1.00 73.31 561 MET A O 1
ATOM 4580 N N . LYS A 1 562 ? -25.861 9.493 8.573 1.00 83.12 562 LYS A N 1
ATOM 4581 C CA . LYS A 1 562 ? -26.373 10.825 8.949 1.00 83.12 562 LYS A CA 1
ATOM 4582 C C . LYS A 1 562 ? -27.541 10.721 9.941 1.00 83.12 562 LYS A C 1
ATOM 4584 O O . LYS A 1 562 ? -27.561 11.456 10.928 1.00 83.12 562 LYS A O 1
ATOM 4589 N N . LYS A 1 563 ? -28.461 9.770 9.733 1.00 81.75 563 LYS A N 1
ATOM 4590 C CA . LYS A 1 563 ? -29.565 9.443 10.656 1.00 81.75 563 LYS A CA 1
ATOM 4591 C C . LYS A 1 563 ? -29.042 8.938 12.011 1.00 81.75 563 LYS A C 1
ATOM 4593 O O . LYS A 1 563 ? -29.457 9.465 13.040 1.00 81.75 563 LYS A O 1
ATOM 4598 N N . MET A 1 564 ? -28.053 8.036 12.036 1.00 77.00 564 MET A N 1
ATOM 4599 C CA . MET A 1 564 ? -27.408 7.589 13.285 1.00 77.00 564 MET A CA 1
ATOM 4600 C C . MET A 1 564 ? -26.701 8.725 14.040 1.00 77.00 564 MET A C 1
ATOM 4602 O O . MET A 1 564 ? -26.838 8.829 15.258 1.00 77.00 564 MET A O 1
ATOM 4606 N N . LYS A 1 565 ? -25.981 9.617 13.341 1.00 82.81 565 LYS A N 1
ATOM 4607 C CA . LYS A 1 565 ? -25.342 10.795 13.966 1.00 82.81 565 LYS A CA 1
ATOM 4608 C C . LYS A 1 565 ? -26.368 11.752 14.588 1.00 82.81 565 LYS A C 1
ATOM 4610 O O . LYS A 1 565 ? -26.109 12.306 15.654 1.00 82.81 565 LYS A O 1
ATOM 4615 N N . LEU A 1 566 ? -27.540 11.913 13.966 1.00 82.81 566 LEU A N 1
ATOM 4616 C CA . LEU A 1 566 ? -28.659 12.676 14.531 1.00 82.81 566 LEU A CA 1
ATOM 4617 C C . LEU A 1 566 ? -29.285 11.990 15.757 1.00 82.81 566 LEU A C 1
ATOM 4619 O O . LEU A 1 566 ? -29.615 12.685 16.717 1.00 82.81 566 LEU A O 1
ATOM 4623 N N . SER A 1 567 ? -29.405 10.658 15.754 1.00 80.81 567 SER A N 1
ATOM 4624 C CA . SER A 1 567 ? -29.905 9.895 16.908 1.00 80.81 567 SER A CA 1
ATOM 4625 C C . SER A 1 567 ? -28.969 10.036 18.113 1.00 80.81 567 SER A C 1
ATOM 4627 O O . SER A 1 567 ? -29.382 10.581 19.136 1.00 80.81 567 SER A O 1
ATOM 4629 N N . ARG A 1 568 ? -27.668 9.741 17.941 1.00 81.56 568 ARG A N 1
ATOM 4630 C CA . ARG A 1 568 ? -26.646 9.918 18.992 1.00 81.56 568 ARG A CA 1
ATOM 4631 C C . ARG A 1 568 ? -26.622 11.330 19.581 1.00 81.56 568 ARG A C 1
ATOM 4633 O O . ARG A 1 568 ? -26.400 11.483 20.777 1.00 81.56 568 ARG A O 1
ATOM 4640 N N . LYS A 1 569 ? -26.857 12.375 18.772 1.00 83.88 569 LYS A N 1
ATOM 4641 C CA . LYS A 1 569 ? -26.928 13.757 19.281 1.00 83.88 569 LYS A CA 1
ATOM 4642 C C . LYS A 1 569 ? -28.137 13.964 20.201 1.00 83.88 569 LYS A C 1
ATOM 4644 O O . LYS A 1 569 ? -27.967 14.527 21.277 1.00 83.88 569 LYS A O 1
ATOM 4649 N N . ARG A 1 570 ? -29.320 13.469 19.818 1.00 81.62 570 ARG A N 1
ATOM 4650 C CA . ARG A 1 570 ? -30.541 13.524 20.646 1.00 81.62 570 ARG A CA 1
ATOM 4651 C C . ARG A 1 570 ? -30.398 12.708 21.931 1.00 81.62 570 ARG A C 1
ATOM 4653 O O . ARG A 1 570 ? -30.768 13.186 22.996 1.00 81.62 570 ARG A O 1
ATOM 4660 N N . GLU A 1 571 ? -29.832 11.507 21.836 1.00 78.12 571 GLU A N 1
ATOM 4661 C CA . GLU A 1 571 ? -29.544 10.630 22.979 1.00 78.12 571 GLU A CA 1
ATOM 4662 C C . GLU A 1 571 ? -28.573 11.297 23.964 1.00 78.12 571 GLU A C 1
ATOM 4664 O O . GLU A 1 571 ? -28.818 11.295 25.167 1.00 78.12 571 GLU A O 1
ATOM 4669 N N . HIS A 1 572 ? -27.513 11.942 23.466 1.00 82.75 572 HIS A N 1
ATOM 4670 C CA . HIS A 1 572 ? -26.552 12.667 24.299 1.00 82.75 572 HIS A CA 1
ATOM 4671 C C . HIS A 1 572 ? -27.150 13.935 24.938 1.00 82.75 572 HIS A C 1
ATOM 4673 O O . HIS A 1 572 ? -26.887 14.219 26.106 1.00 82.75 572 HIS A O 1
ATOM 4679 N N . GLU A 1 573 ? -27.994 14.677 24.214 1.00 82.56 573 GLU A N 1
ATOM 4680 C CA . GLU A 1 573 ? -28.745 15.820 24.759 1.00 82.56 573 GLU A CA 1
ATOM 4681 C C . GLU A 1 573 ? -29.734 15.378 25.856 1.00 82.56 573 GLU A C 1
ATOM 4683 O O . GLU A 1 573 ? -29.806 16.014 26.910 1.00 82.56 573 GLU A O 1
ATOM 4688 N N . ALA A 1 574 ? -30.426 14.249 25.666 1.00 80.19 574 ALA A N 1
ATOM 4689 C CA . ALA A 1 574 ? -31.305 13.653 26.673 1.00 80.19 574 ALA A CA 1
ATOM 4690 C C . ALA A 1 574 ? -30.528 13.144 27.902 1.00 80.19 574 ALA A C 1
ATOM 4692 O O . ALA A 1 574 ? -30.903 13.458 29.032 1.00 80.19 574 ALA A O 1
ATOM 4693 N N . PHE A 1 575 ? -29.414 12.431 27.701 1.00 81.12 575 PHE A N 1
ATOM 4694 C CA . PHE A 1 575 ? -28.534 11.972 28.780 1.00 81.12 575 PHE A CA 1
ATOM 4695 C C . PHE A 1 575 ? -28.020 13.144 29.624 1.00 81.12 575 PHE A C 1
ATOM 4697 O O . PHE A 1 575 ? -28.086 13.101 30.850 1.00 81.12 575 PHE A O 1
ATOM 4704 N N . LYS A 1 576 ? -27.577 14.231 28.979 1.00 85.62 576 LYS A N 1
ATOM 4705 C CA . LYS A 1 576 ? -27.103 15.436 29.671 1.00 85.62 576 LYS A CA 1
ATOM 4706 C C . LYS A 1 576 ? -28.205 16.104 30.505 1.00 85.62 576 LYS A C 1
ATOM 4708 O O . LYS A 1 576 ? -27.921 16.582 31.601 1.00 85.62 576 LYS A O 1
ATOM 4713 N N . LYS A 1 577 ? -29.459 16.096 30.031 1.00 85.75 577 LYS A N 1
ATOM 4714 C CA . LYS A 1 577 ? -30.617 16.577 30.806 1.00 85.75 577 LYS A CA 1
ATOM 4715 C C . LYS A 1 577 ? -30.893 15.689 32.025 1.00 85.75 577 LYS A C 1
ATOM 4717 O O . LYS A 1 577 ? -31.026 16.216 33.123 1.00 85.75 577 LYS A O 1
ATOM 4722 N N . ILE A 1 578 ? -30.889 14.365 31.860 1.00 82.75 578 ILE A N 1
ATOM 4723 C CA . ILE A 1 578 ? -31.059 13.401 32.965 1.00 82.75 578 ILE A CA 1
ATOM 4724 C C . ILE A 1 578 ? -29.938 13.556 34.007 1.00 82.75 578 ILE A C 1
ATOM 4726 O O . ILE A 1 578 ? -30.201 13.549 35.207 1.00 82.75 578 ILE A O 1
ATOM 4730 N N . GLN A 1 579 ? -28.693 13.759 33.567 1.00 81.56 579 GLN A N 1
ATOM 4731 C CA . GLN A 1 579 ? -27.554 14.009 34.453 1.00 81.56 579 GLN A CA 1
ATOM 4732 C C . GLN A 1 579 ? -27.723 15.307 35.263 1.00 81.56 579 GLN A C 1
ATOM 4734 O O . GLN A 1 579 ? -27.375 15.339 36.443 1.00 81.56 579 GLN A O 1
ATOM 4739 N N . GLN A 1 580 ? -28.286 16.362 34.664 1.00 84.56 580 GLN A N 1
ATOM 4740 C CA . GLN A 1 580 ? -28.598 17.602 35.375 1.00 84.56 580 GLN A CA 1
ATOM 4741 C C . GLN A 1 580 ? -29.749 17.417 36.380 1.00 84.56 580 GLN A C 1
ATOM 4743 O O . GLN A 1 580 ? -29.603 17.808 37.536 1.00 84.56 580 GLN A O 1
ATOM 4748 N N . GLU A 1 581 ? -30.845 16.762 35.989 1.00 86.44 581 GLU A N 1
ATOM 4749 C CA . GLU A 1 581 ? -31.974 16.454 36.885 1.00 86.44 581 GLU A CA 1
ATOM 4750 C C . GLU A 1 581 ? -31.544 15.592 38.086 1.00 86.44 581 GLU A C 1
ATOM 4752 O O . GLU A 1 581 ? -32.018 15.794 39.205 1.00 86.44 581 GLU A O 1
ATOM 4757 N N . LEU A 1 582 ? -30.601 14.665 37.884 1.00 84.62 582 LEU A N 1
ATOM 4758 C CA . LEU A 1 582 ? -30.021 13.849 38.953 1.00 84.62 582 LEU A CA 1
ATOM 4759 C C . LEU A 1 582 ? -29.114 14.671 39.886 1.00 84.62 582 LEU A C 1
ATOM 4761 O O . LEU A 1 582 ? -29.166 14.490 41.100 1.00 84.62 582 LEU A O 1
ATOM 4765 N N . LEU A 1 583 ? -28.332 15.620 39.360 1.00 85.19 583 LEU A N 1
ATOM 4766 C CA . LEU A 1 583 ? -27.547 16.551 40.184 1.00 85.19 583 LEU A CA 1
ATOM 4767 C C . LEU A 1 583 ? -28.432 17.508 40.999 1.00 85.19 583 LEU A C 1
ATOM 4769 O O . LEU A 1 583 ? -28.082 17.851 42.128 1.00 85.19 583 LEU A O 1
ATOM 4773 N N . GLU A 1 584 ? -29.573 17.931 40.455 1.00 86.50 584 GLU A N 1
ATOM 4774 C CA . GLU A 1 584 ? -30.559 18.752 41.168 1.00 86.50 584 GLU A CA 1
ATOM 4775 C C . GLU A 1 584 ? -31.276 17.940 42.261 1.00 86.50 584 GLU A C 1
ATOM 4777 O O . GLU A 1 584 ? -31.368 18.407 43.399 1.00 86.50 584 GLU A O 1
ATOM 4782 N N . LYS A 1 585 ? -31.657 16.681 41.985 1.00 86.12 585 LYS A N 1
ATOM 4783 C CA . LYS A 1 585 ? -32.165 15.760 43.017 1.00 86.12 585 LYS A CA 1
ATOM 4784 C C . LYS A 1 585 ? -31.155 15.524 44.138 1.00 86.12 585 LYS A C 1
ATOM 4786 O O . LYS A 1 585 ? -31.508 15.731 45.297 1.00 86.12 585 LYS A O 1
ATOM 4791 N N . ASN A 1 586 ? -29.903 15.196 43.817 1.00 83.00 586 ASN A N 1
ATOM 4792 C CA . ASN A 1 586 ? -28.859 14.947 44.818 1.00 83.00 586 ASN A CA 1
ATOM 4793 C C . ASN A 1 586 ? -28.578 16.172 45.710 1.00 83.00 586 ASN A C 1
ATOM 4795 O O . ASN A 1 586 ? -28.173 16.004 46.859 1.00 83.00 586 ASN A O 1
ATOM 4799 N N . LYS A 1 587 ? -28.797 17.404 45.224 1.00 86.56 587 LYS A N 1
ATOM 4800 C CA . LYS A 1 587 ? -28.776 18.602 46.083 1.00 86.56 587 LYS A CA 1
ATOM 4801 C C . LYS A 1 587 ? -29.958 18.598 47.048 1.00 86.56 587 LYS A C 1
ATOM 4803 O O . LYS A 1 587 ? -29.734 18.585 48.252 1.00 86.56 587 LYS A O 1
ATOM 4808 N N . SER A 1 588 ? -31.184 18.483 46.529 1.00 88.56 588 SER A N 1
ATOM 4809 C CA . SER A 1 588 ? -32.397 18.470 47.360 1.00 88.56 588 SER A CA 1
ATOM 4810 C C . SER A 1 588 ? -32.412 17.346 48.408 1.00 88.56 588 SER A C 1
ATOM 4812 O O . SER A 1 588 ? -32.900 17.548 49.515 1.00 88.56 588 SER A O 1
ATOM 4814 N N . GLU A 1 589 ? -31.824 16.185 48.104 1.00 84.62 589 GLU A N 1
ATOM 4815 C CA . GLU A 1 589 ? -31.669 15.083 49.057 1.00 84.62 589 GLU A CA 1
ATOM 4816 C C . GLU A 1 589 ? -30.684 15.436 50.180 1.00 84.62 589 GLU A C 1
ATOM 4818 O O . GLU A 1 589 ? -30.972 15.181 51.348 1.00 84.62 589 GLU A O 1
ATOM 4823 N N . ASN A 1 590 ? -29.551 16.076 49.865 1.00 85.56 590 ASN A N 1
ATOM 4824 C CA . ASN A 1 590 ? -28.618 16.555 50.887 1.00 85.56 590 ASN A CA 1
ATOM 4825 C C . ASN A 1 590 ? -29.230 17.680 51.737 1.00 85.56 590 ASN A C 1
ATOM 4827 O O . ASN A 1 590 ? -29.064 17.661 52.955 1.00 85.56 590 ASN A O 1
ATOM 4831 N N . ASP A 1 591 ? -29.988 18.601 51.140 1.00 86.69 591 ASP A N 1
ATOM 4832 C CA . ASP A 1 591 ? -30.695 19.660 51.872 1.00 86.69 591 ASP A CA 1
ATOM 4833 C C . ASP A 1 591 ? -31.743 19.064 52.837 1.00 86.69 591 ASP A C 1
ATOM 4835 O O . ASP A 1 591 ? -31.798 19.421 54.020 1.00 86.69 591 ASP A O 1
ATOM 4839 N N . LEU A 1 592 ? -32.524 18.075 52.381 1.00 86.94 592 LEU A N 1
ATOM 4840 C CA . LEU A 1 592 ? -33.456 17.315 53.225 1.00 86.94 592 LEU A CA 1
ATOM 4841 C C . LEU A 1 592 ? -32.730 16.539 54.330 1.00 86.94 592 LEU A C 1
ATOM 4843 O O . LEU A 1 592 ? -33.191 16.522 55.468 1.00 86.94 592 LEU A O 1
ATOM 4847 N N . LYS A 1 593 ? -31.576 15.935 54.036 1.00 87.94 593 LYS A N 1
ATOM 4848 C CA . LYS A 1 593 ? -30.760 15.185 55.001 1.00 87.94 593 LYS A CA 1
ATOM 4849 C C . LYS A 1 593 ? -30.186 16.084 56.097 1.00 87.94 593 LYS A C 1
ATOM 4851 O O . LYS A 1 593 ? -30.282 15.733 57.270 1.00 87.94 593 LYS A O 1
ATOM 4856 N N . ILE A 1 594 ? -29.690 17.270 55.734 1.00 86.69 594 ILE A N 1
ATOM 4857 C CA . ILE A 1 594 ? -29.287 18.324 56.678 1.00 86.69 594 ILE A CA 1
ATOM 4858 C C . ILE A 1 594 ? -30.485 18.749 57.540 1.00 86.69 594 ILE A C 1
ATOM 4860 O O . ILE A 1 594 ? -30.355 18.865 58.758 1.00 86.69 594 ILE A O 1
ATOM 4864 N N . THR A 1 595 ? -31.667 18.917 56.939 1.00 86.69 595 THR A N 1
ATOM 4865 C CA . THR A 1 595 ? -32.900 19.272 57.664 1.00 86.69 595 THR A CA 1
ATOM 4866 C C . THR A 1 595 ? -33.322 18.175 58.653 1.00 86.69 595 THR A C 1
ATOM 4868 O O . THR A 1 595 ? -33.664 18.470 59.797 1.00 86.69 595 THR A O 1
ATOM 4871 N N . ILE A 1 596 ? -33.243 16.898 58.262 1.00 84.69 596 ILE A N 1
ATOM 4872 C CA . ILE A 1 596 ? -33.511 15.741 59.133 1.00 84.69 596 ILE A CA 1
ATOM 4873 C C . ILE A 1 596 ? -32.513 15.688 60.296 1.00 84.69 596 ILE A C 1
ATOM 4875 O O . ILE A 1 596 ? -32.908 15.423 61.430 1.00 84.69 596 ILE A O 1
ATOM 4879 N N . GLU A 1 597 ? -31.232 15.962 60.049 1.00 86.94 597 GLU A N 1
ATOM 4880 C CA . GLU A 1 597 ? -30.197 15.950 61.087 1.00 86.94 597 GLU A CA 1
ATOM 4881 C C . GLU A 1 597 ? -30.365 17.117 62.081 1.00 86.94 597 GLU A C 1
ATOM 4883 O O . GLU A 1 597 ? -30.256 16.910 63.291 1.00 86.94 597 GLU A O 1
ATOM 4888 N N . GLN A 1 598 ? -30.767 18.304 61.611 1.00 86.00 598 GLN A N 1
ATOM 4889 C CA . GLN A 1 598 ? -31.170 19.430 62.469 1.00 86.00 598 GLN A CA 1
ATOM 4890 C C . GLN A 1 598 ? -32.403 19.097 63.327 1.00 86.00 598 GLN A C 1
ATOM 4892 O O . GLN A 1 598 ? -32.375 19.293 64.544 1.00 86.00 598 GLN A O 1
ATOM 4897 N N . LEU A 1 599 ? -33.463 18.545 62.724 1.00 86.50 599 LEU A N 1
ATOM 4898 C CA . LEU A 1 599 ? -34.672 18.118 63.441 1.00 86.50 599 LEU A CA 1
ATOM 4899 C C . LEU A 1 599 ? -34.373 17.023 64.471 1.00 86.50 599 LEU A C 1
ATOM 4901 O O . LEU A 1 599 ? -34.961 17.014 65.551 1.00 86.50 599 LEU A O 1
ATOM 4905 N N . LYS A 1 600 ? -33.433 16.122 64.173 1.00 87.69 600 LYS A N 1
ATOM 4906 C CA . LYS A 1 600 ? -32.983 15.084 65.103 1.00 87.69 600 LYS A CA 1
ATOM 4907 C C . LYS A 1 600 ? -32.269 15.682 66.315 1.00 87.69 600 LYS A C 1
ATOM 4909 O O . LYS A 1 600 ? -32.635 15.344 67.435 1.00 87.69 600 LYS A O 1
ATOM 4914 N N . VAL A 1 601 ? -31.340 16.622 66.111 1.00 87.38 601 VAL A N 1
ATOM 4915 C CA . VAL A 1 601 ? -30.690 17.363 67.211 1.00 87.38 601 VAL A CA 1
ATOM 4916 C C . VAL A 1 601 ? -31.723 18.125 68.050 1.00 87.38 601 VAL A C 1
ATOM 4918 O O . VAL A 1 601 ? -31.657 18.097 69.277 1.00 87.38 601 VAL A O 1
ATOM 4921 N N . GLN A 1 602 ? -32.716 18.758 67.419 1.00 87.50 602 GLN A N 1
ATOM 4922 C CA . GLN A 1 602 ? -33.796 19.446 68.132 1.00 87.50 602 GLN A CA 1
ATOM 4923 C C . GLN A 1 602 ? -34.663 18.475 68.956 1.00 87.50 602 GLN A C 1
ATOM 4925 O O . GLN A 1 602 ? -35.026 18.784 70.091 1.00 87.50 602 GLN A O 1
ATOM 4930 N N . ASN A 1 603 ? -34.956 17.288 68.420 1.00 86.12 603 ASN A N 1
ATOM 4931 C CA . ASN A 1 603 ? -35.689 16.242 69.129 1.00 86.12 603 ASN A CA 1
ATOM 4932 C C . ASN A 1 603 ? -34.875 15.678 70.308 1.00 86.12 603 ASN A C 1
ATOM 4934 O O . ASN A 1 603 ? -35.412 15.534 71.400 1.00 86.12 603 ASN A O 1
ATOM 4938 N N . ASP A 1 604 ? -33.568 15.451 70.138 1.00 86.62 604 ASP A N 1
ATOM 4939 C CA . ASP A 1 604 ? -32.672 15.027 71.223 1.00 86.62 604 ASP A CA 1
ATOM 4940 C C . ASP A 1 604 ? -32.597 16.086 72.347 1.00 86.62 604 ASP A C 1
ATOM 4942 O O . ASP A 1 604 ? -32.557 15.735 73.529 1.00 86.62 604 ASP A O 1
ATOM 4946 N N . VAL A 1 605 ? -32.645 17.385 72.023 1.00 86.62 605 VAL A N 1
ATOM 4947 C CA . VAL A 1 605 ? -32.754 18.467 73.024 1.00 86.62 605 VAL A CA 1
ATOM 4948 C C . VAL A 1 605 ? -34.083 18.393 73.788 1.00 86.62 605 VAL A C 1
ATOM 4950 O O . VAL A 1 605 ? -34.068 18.375 75.020 1.00 86.62 605 VAL A O 1
ATOM 4953 N N . LEU A 1 606 ? -35.217 18.276 73.089 1.00 85.62 606 LEU A N 1
ATOM 4954 C CA . LEU A 1 606 ? -36.547 18.172 73.711 1.00 85.62 606 LEU A CA 1
ATOM 4955 C C . LEU A 1 606 ? -36.695 16.900 74.565 1.00 85.62 606 LEU A C 1
ATOM 4957 O O . LEU A 1 606 ? -37.223 16.951 75.673 1.00 85.62 606 LEU A O 1
ATOM 4961 N N . GLN A 1 607 ? -36.161 15.769 74.099 1.00 86.06 607 GLN A N 1
ATOM 4962 C CA . GLN A 1 607 ? -36.105 14.502 74.832 1.00 86.06 607 GLN A CA 1
ATOM 4963 C C . GLN A 1 607 ? -35.343 14.666 76.160 1.00 86.06 607 GLN A C 1
ATOM 4965 O O . GLN A 1 607 ? -35.790 14.192 77.209 1.00 86.06 607 GLN A O 1
ATOM 4970 N N . ASN A 1 608 ? -34.207 15.373 76.139 1.00 85.19 608 ASN A N 1
ATOM 4971 C CA . ASN A 1 608 ? -33.425 15.680 77.337 1.00 85.19 608 ASN A CA 1
ATOM 4972 C C . ASN A 1 608 ? -34.148 16.657 78.281 1.00 85.19 608 ASN A C 1
ATOM 4974 O O . ASN A 1 608 ? -34.117 16.457 79.496 1.00 85.19 608 ASN A O 1
ATOM 4978 N N . GLU A 1 609 ? -34.854 17.659 77.753 1.00 83.38 609 GLU A N 1
ATOM 4979 C CA . GLU A 1 609 ? -35.667 18.579 78.555 1.00 83.38 609 GLU A CA 1
ATOM 4980 C C . GLU A 1 609 ? -36.855 17.866 79.227 1.00 83.38 609 GLU A C 1
ATOM 4982 O O . GLU A 1 609 ? -37.066 18.020 80.432 1.00 83.38 609 GLU A O 1
ATOM 4987 N N . CYS A 1 610 ? -37.571 16.994 78.508 1.00 81.12 610 CYS A N 1
ATOM 4988 C CA . CYS A 1 610 ? -38.618 16.145 79.081 1.00 81.12 610 CYS A CA 1
ATOM 4989 C C . CYS A 1 610 ? -38.081 15.217 80.184 1.00 81.12 610 CYS A C 1
ATOM 4991 O O . CYS A 1 610 ? -38.721 15.071 81.229 1.00 81.12 610 CYS A O 1
ATOM 4993 N N . ASN A 1 611 ? -36.895 14.627 79.998 1.00 81.94 611 ASN A N 1
ATOM 4994 C CA . ASN A 1 611 ? -36.240 13.823 81.034 1.00 81.94 611 ASN A CA 1
ATOM 4995 C C . ASN A 1 611 ? -35.881 14.667 82.273 1.00 81.94 611 ASN A C 1
ATOM 4997 O O . ASN A 1 611 ? -36.129 14.236 83.400 1.00 81.94 611 ASN A O 1
ATOM 5001 N N . LEU A 1 612 ? -35.367 15.887 82.085 1.00 82.50 612 LEU A N 1
ATOM 5002 C CA . LEU A 1 612 ? -35.036 16.810 83.176 1.00 82.50 612 LEU A CA 1
ATOM 5003 C C . LEU A 1 612 ? -36.285 17.265 83.954 1.00 82.50 612 LEU A C 1
ATOM 5005 O O . LEU A 1 612 ? -36.268 17.313 85.185 1.00 82.50 612 LEU A O 1
ATOM 5009 N N . LEU A 1 613 ? -37.381 17.569 83.253 1.00 79.56 613 LEU A N 1
ATOM 5010 C CA . LEU A 1 613 ? -38.673 17.916 83.856 1.00 79.56 613 LEU A CA 1
ATOM 5011 C C . LEU A 1 613 ? -39.265 16.744 84.646 1.00 79.56 613 LEU A C 1
ATOM 5013 O O . LEU A 1 613 ? -39.777 16.945 85.747 1.00 79.56 613 LEU A O 1
ATOM 5017 N N . LYS A 1 614 ? -39.140 15.517 84.130 1.00 81.62 614 LYS A N 1
ATOM 5018 C CA . LYS A 1 614 ? -39.575 14.305 84.830 1.00 81.62 614 LYS A CA 1
ATOM 5019 C C . LYS A 1 614 ? -38.803 14.090 86.135 1.00 81.62 614 LYS A C 1
ATOM 5021 O O . LYS A 1 614 ? -39.429 13.896 87.170 1.00 81.62 614 LYS A O 1
ATOM 5026 N N . VAL A 1 615 ? -37.473 14.223 86.116 1.00 79.94 615 VAL A N 1
ATOM 5027 C CA . VAL A 1 615 ? -36.645 14.133 87.335 1.00 79.94 615 VAL A CA 1
ATOM 5028 C C . VAL A 1 615 ? -37.047 15.197 88.366 1.00 79.94 615 VAL A C 1
ATOM 5030 O O . VAL A 1 615 ? -37.145 14.883 89.549 1.00 79.94 615 VAL A O 1
ATOM 5033 N N . LYS A 1 616 ? -37.353 16.434 87.943 1.00 77.00 616 LYS A N 1
ATOM 5034 C CA . LYS A 1 616 ? -37.879 17.472 88.853 1.00 77.00 616 LYS A CA 1
ATOM 5035 C C . LYS A 1 616 ? -39.224 17.074 89.478 1.00 77.00 616 LYS A C 1
ATOM 5037 O O . LYS A 1 616 ? -39.397 17.244 90.682 1.00 77.00 616 LYS A O 1
ATOM 5042 N N . ALA A 1 617 ? -40.149 16.520 88.693 1.00 72.12 617 ALA A N 1
ATOM 5043 C CA . ALA A 1 617 ? -41.446 16.060 89.192 1.00 72.12 617 ALA A CA 1
ATOM 5044 C C . ALA A 1 617 ? -41.310 14.894 90.191 1.00 72.12 617 ALA A C 1
ATOM 5046 O O . ALA A 1 617 ? -41.947 14.913 91.246 1.00 72.12 617 ALA A O 1
ATOM 5047 N N . ASP A 1 618 ? -40.437 13.925 89.899 1.00 73.38 618 ASP A N 1
ATOM 5048 C CA . ASP A 1 618 ? -40.149 12.795 90.788 1.00 73.38 618 ASP A CA 1
ATOM 5049 C C . ASP A 1 618 ? -39.516 13.275 92.116 1.00 73.38 618 ASP A C 1
ATOM 5051 O O . ASP A 1 618 ? -39.870 12.775 93.185 1.00 73.38 618 ASP A O 1
ATOM 5055 N N . VAL A 1 619 ? -38.647 14.297 92.097 1.00 73.50 619 VAL A N 1
ATOM 5056 C CA . VAL A 1 619 ? -38.098 14.920 93.322 1.00 73.50 619 VAL A CA 1
ATOM 5057 C C . VAL A 1 619 ? -39.198 15.585 94.159 1.00 73.50 619 VAL A C 1
ATOM 5059 O O . VAL A 1 619 ? -39.355 15.235 95.330 1.00 73.50 619 VAL A O 1
ATOM 5062 N N . SER A 1 620 ? -40.018 16.466 93.577 1.00 69.38 620 SER A N 1
ATOM 5063 C CA . SER A 1 620 ? -41.097 17.141 94.321 1.00 69.38 620 SER A CA 1
ATOM 5064 C C . SER A 1 620 ? -42.179 16.178 94.835 1.00 69.38 620 SER A C 1
ATOM 5066 O O . SER A 1 620 ? -42.792 16.431 95.874 1.00 69.38 620 SER A O 1
ATOM 5068 N N . SER A 1 621 ? -42.400 15.042 94.162 1.00 66.00 621 SER A N 1
ATOM 5069 C CA . SER A 1 621 ? -43.297 13.989 94.656 1.00 66.00 621 SER A CA 1
ATOM 5070 C C . SER A 1 621 ? -42.758 13.301 95.920 1.00 66.00 621 SER A C 1
ATOM 5072 O O . SER A 1 621 ? -43.537 12.983 96.822 1.00 66.00 621 SER A O 1
ATOM 5074 N N . ASN A 1 622 ? -41.437 13.127 96.030 1.00 65.75 622 ASN A N 1
ATOM 5075 C CA . ASN A 1 622 ? -40.800 12.551 97.216 1.00 65.75 622 ASN A CA 1
ATOM 5076 C C . ASN A 1 622 ? -40.770 13.531 98.406 1.00 65.75 622 ASN A C 1
ATOM 5078 O O . ASN A 1 622 ? -40.988 13.112 99.544 1.00 65.75 622 ASN A O 1
ATOM 5082 N N . GLU A 1 623 ? -40.590 14.835 98.164 1.00 59.31 623 GLU A N 1
ATOM 5083 C CA . GLU A 1 623 ? -40.691 15.866 99.215 1.00 59.31 623 GLU A CA 1
ATOM 5084 C C . GLU A 1 623 ? -42.091 15.935 99.851 1.00 59.31 623 GLU A C 1
ATOM 5086 O O . GLU A 1 623 ? -42.218 16.186 101.052 1.00 59.31 623 GLU A O 1
ATOM 5091 N N . LEU A 1 624 ? -43.149 15.670 99.073 1.00 55.03 624 LEU A N 1
ATOM 5092 C CA . LEU A 1 624 ? -44.524 15.592 99.579 1.00 55.03 624 LEU A CA 1
ATOM 5093 C C . LEU A 1 624 ? -44.754 14.366 100.477 1.00 55.03 624 LEU A C 1
ATOM 5095 O O . LEU A 1 624 ? -45.348 14.505 101.545 1.00 55.03 624 LEU A O 1
ATOM 5099 N N . LEU A 1 625 ? -44.253 13.187 100.090 1.00 54.16 625 LEU A N 1
ATOM 5100 C CA . LEU A 1 625 ? -44.385 11.956 100.886 1.00 54.16 625 LEU A CA 1
ATOM 5101 C C . LEU A 1 625 ? -43.682 12.055 102.250 1.00 54.16 625 LEU A C 1
ATOM 5103 O O . LEU A 1 625 ? -44.204 11.576 103.258 1.00 54.16 625 LEU A O 1
ATOM 5107 N N . LEU A 1 626 ? -42.535 12.737 102.312 1.00 49.81 626 LEU A N 1
ATOM 5108 C CA . LEU A 1 626 ? -41.801 12.963 103.563 1.00 49.81 626 LEU A CA 1
ATOM 5109 C C . LEU A 1 626 ? -42.531 13.886 104.557 1.00 49.81 626 LEU A C 1
ATOM 5111 O O . LEU A 1 626 ? -42.170 13.911 105.732 1.00 49.81 626 LEU A O 1
ATOM 5115 N N . ARG A 1 627 ? -43.584 14.605 104.136 1.00 47.31 627 ARG A N 1
ATOM 5116 C CA . ARG A 1 627 ? -44.431 15.415 105.034 1.00 47.31 627 ARG A CA 1
ATOM 5117 C C . ARG A 1 627 ? -45.628 14.661 105.627 1.00 47.31 627 ARG A C 1
ATOM 5119 O O . ARG A 1 627 ? -46.303 15.223 106.482 1.00 47.31 627 ARG A O 1
ATOM 5126 N N . SER A 1 628 ? -45.908 13.422 105.205 1.00 46.00 628 SER A N 1
ATOM 5127 C CA . SER A 1 628 ? -47.154 12.713 105.558 1.00 46.00 628 SER A CA 1
ATOM 5128 C C . SER A 1 628 ? -47.033 11.587 106.598 1.00 46.00 628 SER A C 1
ATOM 5130 O O . SER A 1 628 ? -48.014 10.886 106.827 1.00 46.00 628 SER A O 1
ATOM 5132 N N . ILE A 1 629 ? -45.868 11.382 107.230 1.00 43.41 629 ILE A N 1
ATOM 5133 C CA . ILE A 1 629 ? -45.620 10.241 108.147 1.00 43.41 629 ILE A CA 1
ATOM 5134 C C . ILE A 1 629 ? -45.188 10.715 109.552 1.00 43.41 629 ILE A C 1
ATOM 5136 O O . ILE A 1 629 ? -44.255 10.184 110.148 1.00 43.41 629 ILE A O 1
ATOM 5140 N N . SER A 1 630 ? -45.886 11.726 110.081 1.00 34.78 630 SER A N 1
ATOM 5141 C CA . SER A 1 630 ? -45.620 12.309 111.405 1.00 34.78 630 SER A CA 1
ATOM 5142 C C . SER A 1 630 ? -46.911 12.723 112.126 1.00 34.78 630 SER A C 1
ATOM 5144 O O . SER A 1 630 ? -47.234 13.907 112.122 1.00 34.78 630 SER A O 1
ATOM 5146 N N . ASN A 1 631 ? -47.647 11.770 112.726 1.00 30.38 631 ASN A N 1
ATOM 5147 C CA . ASN A 1 631 ? -48.359 11.967 114.008 1.00 30.38 631 ASN A CA 1
ATOM 5148 C C . ASN A 1 631 ? -49.052 10.699 114.572 1.00 30.38 631 ASN A C 1
ATOM 5150 O O . ASN A 1 631 ? -49.612 9.895 113.835 1.00 30.38 631 ASN A O 1
ATOM 5154 N N . GLU A 1 632 ? -49.088 10.656 115.912 1.00 29.69 632 GLU A N 1
ATOM 5155 C CA . GLU A 1 632 ? -50.109 10.058 116.805 1.00 29.69 632 GLU A CA 1
ATOM 5156 C C . GLU A 1 632 ? -50.200 8.533 117.091 1.00 29.69 632 GLU A C 1
ATOM 5158 O O . GLU A 1 632 ? -49.721 7.665 116.368 1.00 29.69 632 GLU A O 1
ATOM 5163 N N . ASN A 1 633 ? -50.706 8.270 118.310 1.00 32.81 633 ASN A N 1
ATOM 5164 C CA . ASN A 1 633 ? -50.618 7.083 119.195 1.00 32.81 633 ASN A CA 1
ATOM 5165 C C . ASN A 1 633 ? -51.451 7.439 120.480 1.00 32.81 633 ASN A C 1
ATOM 5167 O O . ASN A 1 633 ? -51.701 8.638 120.645 1.00 32.81 633 ASN A O 1
ATOM 5171 N N . PRO A 1 634 ? -51.746 6.591 121.505 1.00 51.78 634 PRO A N 1
ATOM 5172 C CA . PRO A 1 634 ? -51.954 5.130 121.650 1.00 51.78 634 PRO A CA 1
ATOM 5173 C C . PRO A 1 634 ? -53.266 4.792 122.472 1.00 51.78 634 PRO A C 1
ATOM 5175 O O . PRO A 1 634 ? -54.162 5.625 122.544 1.00 51.78 634 PRO A O 1
ATOM 5178 N N . LEU A 1 635 ? -53.321 3.634 123.188 1.00 28.91 635 LEU A N 1
ATOM 5179 C CA . LEU A 1 635 ? -54.218 3.254 124.340 1.00 28.91 635 LEU A CA 1
ATOM 5180 C C . LEU A 1 635 ? -55.692 2.856 124.018 1.00 28.91 635 LEU A C 1
ATOM 5182 O O . LEU A 1 635 ? -56.242 3.332 123.038 1.00 28.91 635 LEU A O 1
ATOM 5186 N N . SER A 1 636 ? -56.456 2.032 124.778 1.00 26.77 636 SER A N 1
ATOM 5187 C CA . SER A 1 636 ? -56.282 1.035 125.892 1.00 26.77 636 SER A CA 1
ATOM 5188 C C . SER A 1 636 ? -57.592 0.158 125.980 1.00 26.77 636 SER A C 1
ATOM 5190 O O . SER A 1 636 ? -58.369 0.240 125.034 1.00 26.77 636 SER A O 1
ATOM 5192 N N . ASN A 1 637 ? -57.997 -0.705 126.947 1.00 26.91 637 ASN A N 1
ATOM 5193 C CA . ASN A 1 637 ? -57.565 -1.148 128.300 1.00 26.91 637 ASN A CA 1
ATOM 5194 C C . ASN A 1 637 ? -58.222 -2.529 128.695 1.00 26.91 637 ASN A C 1
ATOM 5196 O O . ASN A 1 637 ? -58.844 -3.166 127.849 1.00 26.91 637 ASN A O 1
ATOM 5200 N N . ASN A 1 638 ? -58.129 -2.979 129.965 1.00 32.03 638 ASN A N 1
ATOM 5201 C CA . ASN A 1 638 ? -58.780 -4.179 130.574 1.00 32.03 638 ASN A CA 1
ATOM 5202 C C . ASN A 1 638 ? -59.977 -3.825 131.516 1.00 32.03 638 ASN A C 1
ATOM 5204 O O . ASN A 1 638 ? -60.152 -2.640 131.773 1.00 32.03 638 ASN A O 1
ATOM 5208 N N . ILE A 1 639 ? -60.736 -4.818 132.064 1.00 29.78 639 ILE A N 1
ATOM 5209 C CA . ILE A 1 639 ? -61.443 -4.901 133.404 1.00 29.78 639 ILE A CA 1
ATOM 5210 C C . ILE A 1 639 ? -62.606 -5.960 133.416 1.00 29.78 639 ILE A C 1
ATOM 5212 O O . ILE A 1 639 ? -62.921 -6.525 132.374 1.00 29.78 639 ILE A O 1
ATOM 5216 N N . ILE A 1 640 ? -63.217 -6.318 134.570 1.00 30.47 640 ILE A N 1
ATOM 5217 C CA . ILE A 1 640 ? -62.911 -7.497 135.426 1.00 30.47 640 ILE A CA 1
ATOM 5218 C C . ILE A 1 640 ? -63.996 -7.766 136.533 1.00 30.47 640 ILE A C 1
ATOM 5220 O O . ILE A 1 640 ? -64.425 -6.827 137.191 1.00 30.47 640 ILE A O 1
ATOM 5224 N N . VAL A 1 641 ? -64.333 -9.053 136.798 1.00 33.44 641 VAL A N 1
ATOM 5225 C CA . VAL A 1 641 ? -64.915 -9.667 138.050 1.00 33.44 641 VAL A CA 1
ATOM 5226 C C . VAL A 1 641 ? -66.405 -9.469 138.489 1.00 33.44 641 VAL A C 1
ATOM 5228 O O . VAL A 1 641 ? -67.048 -8.473 138.189 1.00 33.44 641 VAL A O 1
ATOM 5231 N N . SER A 1 642 ? -66.881 -10.459 139.283 1.00 30.22 642 SER A N 1
ATOM 5232 C CA . SER A 1 642 ? -68.006 -10.511 140.269 1.00 30.22 642 SER A CA 1
ATOM 5233 C C . SER A 1 642 ? -69.327 -11.267 139.940 1.00 30.22 642 SER A C 1
ATOM 5235 O O . SER A 1 642 ? -69.627 -11.468 138.764 1.00 30.22 642 SER A O 1
ATOM 5237 N N . PRO A 1 643 ? -70.063 -11.802 140.960 1.00 47.09 643 PRO A N 1
ATOM 5238 C CA . PRO A 1 643 ? -70.857 -13.043 140.815 1.00 47.09 643 PRO A CA 1
ATOM 5239 C C . PRO A 1 643 ? -72.320 -13.005 141.333 1.00 47.09 643 PRO A C 1
ATOM 5241 O O . PRO A 1 643 ? -72.711 -12.074 142.026 1.00 47.09 643 PRO A O 1
ATOM 5244 N N . ASP A 1 644 ? -73.068 -14.105 141.135 1.00 36.59 644 ASP A N 1
ATOM 5245 C CA . ASP A 1 644 ? -73.940 -14.679 142.187 1.00 36.59 644 ASP A CA 1
ATOM 5246 C C . ASP A 1 644 ? -74.180 -16.200 141.975 1.00 36.59 644 ASP A C 1
ATOM 5248 O O . ASP A 1 644 ? -73.934 -16.730 140.886 1.00 36.59 644 ASP A O 1
ATOM 5252 N N . SER A 1 645 ? -74.595 -16.940 143.014 1.00 50.50 645 SER A N 1
ATOM 5253 C CA . SER A 1 645 ? -74.443 -18.404 143.101 1.00 50.50 645 SER A CA 1
ATOM 5254 C C . SER A 1 645 ? -75.639 -19.167 143.698 1.00 50.50 645 SER A C 1
ATOM 5256 O O . SER A 1 645 ? -75.709 -19.410 144.902 1.00 50.50 645 SER A O 1
ATOM 5258 N N . SER A 1 646 ? -76.494 -19.721 142.831 1.00 44.53 646 SER A N 1
ATOM 5259 C CA . SER A 1 646 ? -77.205 -20.997 143.090 1.00 44.53 646 SER A CA 1
ATOM 5260 C C . SER A 1 646 ? -77.884 -21.543 141.828 1.00 44.53 646 SER A C 1
ATOM 5262 O O . SER A 1 646 ? -77.572 -22.652 141.385 1.00 44.53 646 SER A O 1
ATOM 5264 N N . LEU A 1 647 ? -78.743 -20.736 141.194 1.00 50.06 647 LEU A N 1
ATOM 5265 C CA . LEU A 1 647 ? -79.496 -21.094 139.980 1.00 50.06 647 LEU A CA 1
ATOM 5266 C C . LEU A 1 647 ? -78.592 -21.485 138.798 1.00 50.06 647 LEU A C 1
ATOM 5268 O O . LEU A 1 647 ? -78.928 -22.402 138.045 1.00 50.06 647 LEU A O 1
ATOM 5272 N N . LEU A 1 648 ? -77.404 -20.874 138.690 1.00 50.56 648 LEU A N 1
ATOM 5273 C CA . LEU A 1 648 ? -76.421 -21.189 137.649 1.00 50.56 648 LEU A CA 1
ATOM 5274 C C . LEU A 1 648 ? -76.037 -22.675 137.587 1.00 50.56 648 LEU A C 1
ATOM 5276 O O . LEU A 1 648 ? -75.595 -23.118 136.537 1.00 50.56 648 LEU A O 1
ATOM 5280 N N . LYS A 1 649 ? -76.158 -23.472 138.660 1.00 53.81 649 LYS A N 1
ATOM 5281 C CA . LYS A 1 649 ? -75.542 -24.814 138.707 1.00 53.81 649 LYS A CA 1
ATOM 5282 C C . LYS A 1 649 ? -76.125 -25.802 137.682 1.00 53.81 649 LYS A C 1
ATOM 5284 O O . LYS A 1 649 ? -75.378 -26.608 137.129 1.00 53.81 649 LYS A O 1
ATOM 5289 N N . ASN A 1 650 ? -77.421 -25.700 137.376 1.00 58.38 650 ASN A N 1
ATOM 5290 C CA . ASN A 1 650 ? -78.075 -26.535 136.358 1.00 58.38 650 ASN A CA 1
ATOM 5291 C C . ASN A 1 650 ? -77.845 -26.006 134.934 1.00 58.38 650 ASN A C 1
ATOM 5293 O O . ASN A 1 650 ? -77.642 -26.788 134.003 1.00 58.38 650 ASN A O 1
ATOM 5297 N N . GLU A 1 651 ? -77.823 -24.684 134.760 1.00 58.81 651 GLU A N 1
ATOM 5298 C CA . GLU A 1 651 ? -77.548 -24.054 133.467 1.00 58.81 651 GLU A CA 1
ATOM 5299 C C . GLU A 1 651 ? -76.074 -24.223 133.061 1.00 58.81 651 GLU A C 1
ATOM 5301 O O . GLU A 1 651 ? -75.780 -24.544 131.912 1.00 58.81 651 GLU A O 1
ATOM 5306 N N . LEU A 1 652 ? -75.155 -24.164 134.030 1.00 63.12 652 LEU A N 1
ATOM 5307 C CA . LEU A 1 652 ? -73.733 -24.480 133.896 1.00 63.12 652 LEU A CA 1
ATOM 5308 C C . LEU A 1 652 ? -73.500 -25.921 133.434 1.00 63.12 652 LEU A C 1
ATOM 5310 O O . LEU A 1 652 ? -72.565 -26.154 132.677 1.00 63.12 652 LEU A O 1
ATOM 5314 N N . ASN A 1 653 ? -74.317 -26.892 133.851 1.00 70.12 653 ASN A N 1
ATOM 5315 C CA . ASN A 1 653 ? -74.172 -28.271 133.378 1.00 70.12 653 ASN A CA 1
ATOM 5316 C C . ASN A 1 653 ? -74.613 -28.414 131.911 1.00 70.12 653 ASN A C 1
ATOM 5318 O O . ASN A 1 653 ? -73.849 -28.955 131.114 1.00 70.12 653 ASN A O 1
ATOM 5322 N N . LYS A 1 654 ? -75.743 -27.814 131.506 1.00 74.06 654 LYS A N 1
ATOM 5323 C CA . LYS A 1 654 ? -76.117 -27.733 130.078 1.00 74.06 654 LYS A CA 1
ATOM 5324 C C . LYS A 1 654 ? -75.063 -26.984 129.254 1.00 74.06 654 LYS A C 1
ATOM 5326 O O . LYS A 1 654 ? -74.674 -27.441 128.184 1.00 74.06 654 LYS A O 1
ATOM 5331 N N . LYS A 1 655 ? -74.530 -25.876 129.779 1.00 75.62 655 LYS A N 1
ATOM 5332 C CA . LYS A 1 655 ? -73.447 -25.120 129.134 1.00 75.62 655 LYS A CA 1
ATOM 5333 C C . LYS A 1 655 ? -72.118 -25.876 129.115 1.00 75.62 655 LYS A C 1
ATOM 5335 O O . LYS A 1 655 ? -71.368 -25.688 128.170 1.00 75.62 655 LYS A O 1
ATOM 5340 N N . LYS A 1 656 ? -71.827 -26.771 130.066 1.00 75.19 656 LYS A N 1
ATOM 5341 C CA . LYS A 1 656 ? -70.667 -27.682 130.001 1.00 75.19 656 LYS A CA 1
ATOM 5342 C C . LYS A 1 656 ? -70.809 -28.704 128.877 1.00 75.19 656 LYS A C 1
ATOM 5344 O O . LYS A 1 656 ? -69.843 -28.898 128.151 1.00 75.19 656 LYS A O 1
ATOM 5349 N N . GLU A 1 657 ? -71.984 -29.304 128.690 1.00 77.38 657 GLU A N 1
ATOM 5350 C CA . GLU A 1 657 ? -72.247 -30.205 127.555 1.00 77.38 657 GLU A CA 1
ATOM 5351 C C . GLU A 1 657 ? -72.155 -29.466 126.209 1.00 77.38 657 GLU A C 1
ATOM 5353 O O . GLU A 1 657 ? -71.569 -29.970 125.252 1.00 77.38 657 GLU A O 1
ATOM 5358 N N . GLU A 1 658 ? -72.683 -28.242 126.141 1.00 78.25 658 GLU A N 1
ATOM 5359 C CA . GLU A 1 658 ? -72.579 -27.363 124.971 1.00 78.25 658 GLU A CA 1
ATOM 5360 C C . GLU A 1 658 ? -71.118 -26.969 124.688 1.00 78.25 658 GLU A C 1
ATOM 5362 O O . GLU A 1 658 ? -70.660 -27.089 123.555 1.00 78.25 658 GLU A O 1
ATOM 5367 N N . ILE A 1 659 ? -70.345 -26.608 125.720 1.00 78.50 659 ILE A N 1
ATOM 5368 C CA . ILE A 1 659 ? -68.897 -26.354 125.636 1.00 78.50 659 ILE A CA 1
ATOM 5369 C C . ILE A 1 659 ? -68.130 -27.620 125.233 1.00 78.50 659 ILE A C 1
ATOM 5371 O O . ILE A 1 659 ? -67.166 -27.517 124.481 1.00 78.50 659 ILE A O 1
ATOM 5375 N N . GLN A 1 660 ? -68.528 -28.810 125.687 1.00 81.62 660 GLN A N 1
ATOM 5376 C CA . GLN A 1 660 ? -67.892 -30.070 125.297 1.00 81.62 660 GLN A CA 1
ATOM 5377 C C . GLN A 1 660 ? -68.139 -30.376 123.815 1.00 81.62 660 GLN A C 1
ATOM 5379 O O . GLN A 1 660 ? -67.187 -30.686 123.099 1.00 81.62 660 GLN A O 1
ATOM 5384 N N . LYS A 1 661 ? -69.375 -30.194 123.330 1.00 81.00 661 LYS A N 1
ATOM 5385 C CA . LYS A 1 661 ? -69.703 -30.287 121.899 1.00 81.00 661 LYS A CA 1
ATOM 5386 C C . LYS A 1 661 ? -68.913 -29.261 121.084 1.00 81.00 661 LYS A C 1
ATOM 5388 O O . LYS A 1 661 ? -68.224 -29.650 120.150 1.00 81.00 661 LYS A O 1
ATOM 5393 N N . LEU A 1 662 ? -68.910 -27.988 121.490 1.00 81.75 662 LEU A N 1
ATOM 5394 C CA . LEU A 1 662 ? -68.149 -26.918 120.827 1.00 81.75 662 LEU A CA 1
ATOM 5395 C C . LEU A 1 662 ? -66.633 -27.170 120.828 1.00 81.75 662 LEU A C 1
ATOM 5397 O O . LEU A 1 662 ? -65.977 -26.889 119.830 1.00 81.75 662 LEU A O 1
ATOM 5401 N N . ARG A 1 663 ? -66.065 -27.738 121.902 1.00 80.75 663 ARG A N 1
ATOM 5402 C CA . ARG A 1 663 ? -64.657 -28.175 121.952 1.00 80.75 663 ARG A CA 1
ATOM 5403 C C . ARG A 1 663 ? -64.374 -29.298 120.959 1.00 80.75 663 ARG A C 1
ATOM 5405 O O . ARG A 1 663 ? -63.324 -29.282 120.326 1.00 80.75 663 ARG A O 1
ATOM 5412 N N . GLN A 1 664 ? -65.295 -30.245 120.798 1.00 81.69 664 GLN A N 1
ATOM 5413 C CA . GLN A 1 664 ? -65.149 -31.330 119.831 1.00 81.69 664 GLN A CA 1
ATOM 5414 C C . GLN A 1 664 ? -65.290 -30.817 118.387 1.00 81.69 664 GLN A C 1
ATOM 5416 O O . GLN A 1 664 ? -64.479 -31.174 117.538 1.00 81.69 664 GLN A O 1
ATOM 5421 N N . THR A 1 665 ? -66.213 -29.885 118.117 1.00 81.44 665 THR A N 1
ATOM 5422 C CA . THR A 1 665 ? -66.294 -29.186 116.821 1.00 81.44 665 THR A CA 1
ATOM 5423 C C . THR A 1 665 ? -65.031 -28.366 116.536 1.00 81.44 665 THR A C 1
ATOM 5425 O O . THR A 1 665 ? -64.499 -28.443 115.434 1.00 81.44 665 THR A O 1
ATOM 5428 N N . LEU A 1 666 ? -64.493 -27.640 117.524 1.00 80.25 666 LEU A N 1
ATOM 5429 C CA . LEU A 1 666 ? -63.215 -26.924 117.404 1.00 80.25 666 LEU A CA 1
ATOM 5430 C C . LEU A 1 666 ? -62.045 -27.870 117.119 1.00 80.25 666 LEU A C 1
ATOM 5432 O O . LEU A 1 666 ? -61.209 -27.550 116.281 1.00 80.25 666 LEU A O 1
ATOM 5436 N N . SER A 1 667 ? -61.995 -29.035 117.770 1.00 84.00 667 SER A N 1
ATOM 5437 C CA . SER A 1 667 ? -60.961 -30.045 117.528 1.00 84.00 667 SER A CA 1
ATOM 5438 C C . SER A 1 667 ? -61.038 -30.610 116.104 1.00 84.00 667 SER A C 1
ATOM 5440 O O . SER A 1 667 ? -60.004 -30.726 115.446 1.00 84.00 667 SER A O 1
ATOM 5442 N N . ASN A 1 668 ? -62.248 -30.866 115.592 1.00 83.56 668 ASN A N 1
ATOM 5443 C CA . ASN A 1 668 ? -62.458 -31.286 114.205 1.00 83.56 668 ASN A CA 1
ATOM 5444 C C . ASN A 1 668 ? -62.033 -30.187 113.214 1.00 83.56 668 ASN A C 1
ATOM 5446 O O . ASN A 1 668 ? -61.255 -30.461 112.306 1.00 83.56 668 ASN A O 1
ATOM 5450 N N . ILE A 1 669 ? -62.441 -28.931 113.433 1.00 82.38 669 ILE A N 1
ATOM 5451 C CA . ILE A 1 669 ? -62.054 -27.787 112.585 1.00 82.38 669 ILE A CA 1
ATOM 5452 C C . ILE A 1 669 ? -60.533 -27.552 112.621 1.00 82.38 669 ILE A C 1
ATOM 5454 O O . ILE A 1 669 ? -59.928 -27.249 111.596 1.00 82.38 669 ILE A O 1
ATOM 5458 N N . GLN A 1 670 ? -59.875 -27.728 113.772 1.00 81.19 670 GLN A N 1
ATOM 5459 C CA . GLN A 1 670 ? -58.411 -27.663 113.874 1.00 81.19 670 GLN A CA 1
ATOM 5460 C C . GLN A 1 670 ? -57.722 -28.800 113.102 1.00 81.19 670 GLN A C 1
ATOM 5462 O O . GLN A 1 670 ? -56.694 -28.567 112.461 1.00 81.19 670 GLN A O 1
ATOM 5467 N N . PHE A 1 671 ? -58.288 -30.010 113.114 1.00 85.31 671 PHE A N 1
ATOM 5468 C CA . PHE A 1 671 ? -57.797 -31.128 112.308 1.00 85.31 671 PHE A CA 1
ATOM 5469 C C . PHE A 1 671 ? -57.978 -30.860 110.806 1.00 85.31 671 PHE A C 1
ATOM 5471 O O . PHE A 1 671 ? -57.019 -30.995 110.047 1.00 85.31 671 PHE A O 1
ATOM 5478 N N . GLU A 1 672 ? -59.156 -30.402 110.380 1.00 82.94 672 GLU A N 1
ATOM 5479 C CA . GLU A 1 672 ? -59.449 -30.030 108.990 1.00 82.94 672 GLU A CA 1
ATOM 5480 C C . GLU A 1 672 ? -58.537 -28.898 108.499 1.00 82.94 672 GLU A C 1
ATOM 5482 O O . GLU A 1 672 ? -57.902 -29.047 107.455 1.00 82.94 672 GLU A O 1
ATOM 5487 N N . MET A 1 673 ? -58.355 -27.824 109.278 1.00 78.69 673 MET A N 1
ATOM 5488 C CA . MET A 1 673 ? -57.380 -26.772 108.959 1.00 78.69 673 MET A CA 1
ATOM 5489 C C . MET A 1 673 ? -55.951 -27.321 108.848 1.00 78.69 673 MET A C 1
ATOM 5491 O O . MET A 1 673 ? -55.219 -26.918 107.946 1.00 78.69 673 MET A O 1
ATOM 5495 N N . SER A 1 674 ? -55.546 -28.270 109.703 1.00 81.88 674 SER A N 1
ATOM 5496 C CA . SER A 1 674 ? -54.229 -28.916 109.597 1.00 81.88 674 SER A CA 1
ATOM 5497 C C . SER A 1 674 ? -54.076 -29.714 108.296 1.00 81.88 674 SER A C 1
ATOM 5499 O O . SER A 1 674 ? -53.006 -29.681 107.685 1.00 81.88 674 SER A O 1
ATOM 5501 N N . GLN A 1 675 ? -55.125 -30.403 107.836 1.00 82.94 675 GLN A N 1
ATOM 5502 C CA . GLN A 1 675 ? -55.101 -31.134 106.564 1.00 82.94 675 GLN A CA 1
ATOM 5503 C C . GLN A 1 675 ? -55.126 -30.189 105.354 1.00 82.94 675 GLN A C 1
ATOM 5505 O O . GLN A 1 675 ? -54.346 -30.380 104.420 1.00 82.94 675 GLN A O 1
ATOM 5510 N N . ILE A 1 676 ? -55.951 -29.137 105.386 1.00 81.00 676 ILE A N 1
ATOM 5511 C CA . ILE A 1 676 ? -56.016 -28.107 104.337 1.00 81.00 676 ILE A CA 1
ATOM 5512 C C . ILE A 1 676 ? -54.669 -27.387 104.212 1.00 81.00 676 ILE A C 1
ATOM 5514 O O . ILE A 1 676 ? -54.170 -27.226 103.098 1.00 81.00 676 ILE A O 1
ATOM 5518 N N . GLN A 1 677 ? -54.031 -27.025 105.330 1.00 80.56 677 GLN A N 1
ATOM 5519 C CA . GLN A 1 677 ? -52.702 -26.411 105.317 1.00 80.56 677 GLN A CA 1
ATOM 5520 C C . GLN A 1 677 ? -51.652 -27.370 104.733 1.00 80.56 677 GLN A C 1
ATOM 5522 O O . GLN A 1 677 ? -50.955 -26.995 103.795 1.00 80.56 677 GLN A O 1
ATOM 5527 N N . LYS A 1 678 ? -51.613 -28.641 105.165 1.00 82.81 678 LYS A N 1
ATOM 5528 C CA . LYS A 1 678 ? -50.718 -29.662 104.577 1.00 82.81 678 LYS A CA 1
ATOM 5529 C C . LYS A 1 678 ? -50.946 -29.861 103.076 1.00 82.81 678 LYS A C 1
ATOM 5531 O O . LYS A 1 678 ? -49.986 -30.108 102.345 1.00 82.81 678 LYS A O 1
ATOM 5536 N N . HIS A 1 679 ? -52.189 -29.772 102.602 1.00 81.44 679 HIS A N 1
ATOM 5537 C CA . HIS A 1 679 ? -52.498 -29.841 101.174 1.00 81.44 679 HIS A CA 1
ATOM 5538 C C . HIS A 1 679 ? -51.989 -28.596 100.434 1.00 81.44 679 HIS A C 1
ATOM 5540 O O . HIS A 1 679 ? -51.318 -28.725 99.410 1.00 81.44 679 HIS A O 1
ATOM 5546 N N . LYS A 1 680 ? -52.240 -27.401 100.984 1.00 84.31 680 LYS A N 1
ATOM 5547 C CA . LYS A 1 680 ? -51.767 -26.117 100.451 1.00 84.31 680 LYS A CA 1
ATOM 5548 C C . LYS A 1 680 ? -50.241 -26.070 100.347 1.00 84.31 680 LYS A C 1
ATOM 5550 O O . LYS A 1 680 ? -49.722 -25.727 99.287 1.00 84.31 680 LYS A O 1
ATOM 5555 N N . ASP A 1 681 ? -49.532 -26.484 101.395 1.00 84.50 681 ASP A N 1
ATOM 5556 C CA . ASP A 1 681 ? -48.065 -26.524 101.439 1.00 84.50 681 ASP A CA 1
ATOM 5557 C C . ASP A 1 681 ? -47.499 -27.489 100.384 1.00 84.50 681 ASP A C 1
ATOM 5559 O O . ASP A 1 681 ? -46.514 -27.179 99.714 1.00 84.50 681 ASP A O 1
ATOM 5563 N N . ARG A 1 682 ? -48.155 -28.641 100.173 1.00 84.06 682 ARG A N 1
ATOM 5564 C CA . ARG A 1 682 ? -47.805 -29.596 99.107 1.00 84.06 682 ARG A CA 1
ATOM 5565 C C . ARG A 1 682 ? -48.042 -29.028 97.706 1.00 84.06 682 ARG A C 1
ATOM 5567 O O . ARG A 1 682 ? -47.192 -29.226 96.842 1.00 84.06 682 ARG A O 1
ATOM 5574 N N . SER A 1 683 ? -49.153 -28.325 97.468 1.00 82.75 683 SER A N 1
ATOM 5575 C CA . SER A 1 683 ? -49.393 -27.666 96.174 1.00 82.75 683 SER A CA 1
ATOM 5576 C C . SER A 1 683 ? -48.431 -26.504 95.927 1.00 82.75 683 SER A C 1
ATOM 5578 O O . SER A 1 683 ? -47.926 -26.373 94.817 1.00 82.75 683 SER A O 1
ATOM 5580 N N . SER A 1 684 ? -48.110 -25.719 96.962 1.00 79.00 684 SER A N 1
ATOM 5581 C CA . SER A 1 684 ? -47.162 -24.604 96.865 1.00 79.00 684 SER A CA 1
ATOM 5582 C C . SER A 1 684 ? -45.779 -25.103 96.460 1.00 79.00 684 SER A C 1
ATOM 5584 O O . SER A 1 684 ? -45.220 -24.598 95.497 1.00 79.00 684 SER A O 1
ATOM 5586 N N . LYS A 1 685 ? -45.274 -26.162 97.112 1.00 86.56 685 LYS A N 1
ATOM 5587 C CA . LYS A 1 685 ? -43.964 -26.754 96.793 1.00 86.56 685 LYS A CA 1
ATOM 5588 C C . LYS A 1 685 ? -43.874 -27.370 95.395 1.00 86.56 685 LYS A C 1
ATOM 5590 O O . LYS A 1 685 ? -42.784 -27.415 94.839 1.00 86.56 685 LYS A O 1
ATOM 5595 N N . ARG A 1 686 ? -44.988 -27.839 94.817 1.00 85.19 686 ARG A N 1
ATOM 5596 C CA . ARG A 1 686 ? -45.019 -28.277 93.409 1.00 85.19 686 ARG A CA 1
ATOM 5597 C C . ARG A 1 686 ? -44.871 -27.085 92.467 1.00 85.19 686 ARG A C 1
ATOM 5599 O O . ARG A 1 686 ? -43.918 -27.052 91.708 1.00 85.19 686 ARG A O 1
ATOM 5606 N N . ILE A 1 687 ? -45.721 -26.069 92.620 1.00 85.81 687 ILE A N 1
ATOM 5607 C CA . ILE A 1 687 ? -45.680 -24.843 91.802 1.00 85.81 687 ILE A CA 1
ATOM 5608 C C . ILE A 1 687 ? -44.314 -24.144 91.917 1.00 85.81 687 ILE A C 1
ATOM 5610 O O . ILE A 1 687 ? -43.770 -23.674 90.925 1.00 85.81 687 ILE A O 1
ATOM 5614 N N . GLU A 1 688 ? -43.736 -24.106 93.116 1.00 83.62 688 GLU A N 1
ATOM 5615 C CA . GLU A 1 688 ? -42.398 -23.567 93.382 1.00 83.62 688 GLU A CA 1
ATOM 5616 C C . GLU A 1 688 ? -41.297 -24.382 92.677 1.00 83.62 688 GLU A C 1
ATOM 5618 O O . GLU A 1 688 ? -40.397 -23.795 92.078 1.00 83.62 688 GLU A O 1
ATOM 5623 N N . SER A 1 689 ? -41.402 -25.717 92.655 1.00 88.19 689 SER A N 1
ATOM 5624 C CA . SER A 1 689 ? -40.496 -26.597 91.900 1.00 88.19 689 SER A CA 1
ATOM 5625 C C . SER A 1 689 ? -40.624 -26.390 90.386 1.00 88.19 689 SER A C 1
ATOM 5627 O O . SER A 1 689 ? -39.610 -26.256 89.706 1.00 88.19 689 SER A O 1
ATOM 5629 N N . ASP A 1 690 ? -41.851 -26.319 89.865 1.00 88.56 690 ASP A N 1
ATOM 5630 C CA . ASP A 1 690 ? -42.132 -26.154 88.434 1.00 88.56 690 ASP A CA 1
ATOM 5631 C C . ASP A 1 690 ? -41.621 -24.792 87.921 1.00 88.56 690 ASP A C 1
ATOM 5633 O O . ASP A 1 690 ? -40.979 -24.709 86.873 1.00 88.56 690 ASP A O 1
ATOM 5637 N N . LEU A 1 691 ? -41.830 -23.721 88.698 1.00 86.56 691 LEU A N 1
ATOM 5638 C CA . LEU A 1 691 ? -41.281 -22.390 88.416 1.00 86.56 691 LEU A CA 1
ATOM 5639 C C . LEU A 1 691 ? -39.751 -22.356 88.526 1.00 86.56 691 LEU A C 1
ATOM 5641 O O . LEU A 1 691 ? -39.100 -21.701 87.715 1.00 86.56 691 LEU A O 1
ATOM 5645 N N . THR A 1 692 ? -39.162 -23.070 89.492 1.00 87.50 692 THR A N 1
ATOM 5646 C CA . THR A 1 692 ? -37.698 -23.170 89.612 1.00 87.50 692 THR A CA 1
ATOM 5647 C C . THR A 1 692 ? -37.092 -23.864 88.390 1.00 87.50 692 THR A C 1
ATOM 5649 O O . THR A 1 692 ? -36.091 -23.384 87.862 1.00 87.50 692 THR A O 1
ATOM 5652 N N . GLN A 1 693 ? -37.725 -24.927 87.881 1.00 90.12 693 GLN A N 1
ATOM 5653 C CA . GLN A 1 693 ? -37.283 -25.595 86.655 1.00 90.12 693 GLN A CA 1
ATOM 5654 C C . GLN A 1 693 ? -37.370 -24.662 85.438 1.00 90.12 693 GLN A C 1
ATOM 5656 O O . GLN A 1 693 ? -36.383 -24.510 84.726 1.00 90.12 693 GLN A O 1
ATOM 5661 N N . GLN A 1 694 ? -38.486 -23.944 85.252 1.00 89.69 694 GLN A N 1
ATOM 5662 C CA . GLN A 1 694 ? -38.615 -22.967 84.158 1.00 89.69 694 GLN A CA 1
ATOM 5663 C C . GLN A 1 694 ? -37.556 -21.853 84.219 1.00 89.69 694 GLN A C 1
ATOM 5665 O O . GLN A 1 694 ? -37.080 -21.403 83.178 1.00 89.69 694 GLN A O 1
ATOM 5670 N N . ILE A 1 695 ? -37.158 -21.412 85.418 1.00 87.88 695 ILE A N 1
ATOM 5671 C CA . ILE A 1 695 ? -36.070 -20.437 85.590 1.00 87.88 695 ILE A CA 1
ATOM 5672 C C . ILE A 1 695 ? -34.724 -21.031 85.151 1.00 87.88 695 ILE A C 1
ATOM 5674 O O . ILE A 1 695 ? -33.970 -20.344 84.463 1.00 87.88 695 ILE A O 1
ATOM 5678 N N . ILE A 1 696 ? -34.435 -22.290 85.496 1.00 90.88 696 ILE A N 1
ATOM 5679 C CA . ILE A 1 696 ? -33.213 -22.997 85.076 1.00 90.88 696 ILE A CA 1
ATOM 5680 C C . ILE A 1 696 ? -33.184 -23.171 83.549 1.00 90.88 696 ILE A C 1
ATOM 5682 O O . ILE A 1 696 ? -32.185 -22.838 82.912 1.00 90.88 696 ILE A O 1
ATOM 5686 N N . ASP A 1 697 ? -34.287 -23.612 82.945 1.00 89.38 697 ASP A N 1
ATOM 5687 C CA . ASP A 1 697 ? -34.384 -23.834 81.497 1.00 89.38 697 ASP A CA 1
ATOM 5688 C C . ASP A 1 697 ? -34.192 -22.522 80.709 1.00 89.38 697 ASP A C 1
ATOM 5690 O O . ASP A 1 697 ? -33.457 -22.476 79.718 1.00 89.38 697 ASP A O 1
ATOM 5694 N N . LEU A 1 698 ? -34.779 -21.419 81.196 1.00 89.00 698 LEU A N 1
ATOM 5695 C CA . LEU A 1 698 ? -34.581 -20.080 80.632 1.00 89.00 698 LEU A CA 1
ATOM 5696 C C . LEU A 1 698 ? -33.149 -19.557 80.827 1.00 89.00 698 LEU A C 1
ATOM 5698 O O . LEU A 1 698 ? -32.628 -18.891 79.933 1.00 89.00 698 LEU A O 1
ATOM 5702 N N . GLN A 1 699 ? -32.496 -19.850 81.957 1.00 89.69 699 GLN A N 1
ATOM 5703 C CA . GLN A 1 699 ? -31.093 -19.484 82.190 1.00 89.69 699 GLN A CA 1
ATOM 5704 C C . GLN A 1 699 ? -30.146 -20.229 81.240 1.00 89.69 699 GLN A C 1
ATOM 5706 O O . GLN A 1 699 ? -29.272 -19.597 80.645 1.00 89.69 699 GLN A O 1
ATOM 5711 N N . ASN A 1 700 ? -30.366 -21.530 81.031 1.00 91.00 700 ASN A N 1
ATOM 5712 C CA . ASN A 1 700 ? -29.597 -22.341 80.084 1.00 91.00 700 ASN A CA 1
ATOM 5713 C C . ASN A 1 700 ? -29.743 -21.805 78.649 1.00 91.00 700 ASN A C 1
ATOM 5715 O O . ASN A 1 700 ? -28.745 -21.509 77.993 1.00 91.00 700 ASN A O 1
ATOM 5719 N N . SER A 1 701 ? -30.981 -21.574 78.193 1.00 89.19 701 SER A N 1
ATOM 5720 C CA . SER A 1 701 ? -31.250 -21.030 76.853 1.00 89.19 701 SER A CA 1
ATOM 5721 C C . SER A 1 701 ? -30.667 -19.620 76.655 1.00 89.19 701 SER A C 1
ATOM 5723 O O . SER A 1 701 ? -30.134 -19.303 75.587 1.00 89.19 701 SER A O 1
ATOM 5725 N N . LEU A 1 702 ? -30.684 -18.775 77.697 1.00 87.62 702 LEU A N 1
ATOM 5726 C CA . LEU A 1 702 ? -30.013 -17.472 77.669 1.00 87.62 702 LEU A CA 1
ATOM 5727 C C . LEU A 1 702 ? -28.492 -17.631 77.507 1.00 87.62 702 LEU A C 1
ATOM 5729 O O . LEU A 1 702 ? -27.891 -16.913 76.704 1.00 87.62 702 LEU A O 1
ATOM 5733 N N . GLN A 1 703 ? -27.868 -18.565 78.234 1.00 91.12 703 GLN A N 1
ATOM 5734 C CA . GLN A 1 703 ? -26.430 -18.809 78.136 1.00 91.12 703 GLN A CA 1
ATOM 5735 C C . GLN A 1 703 ? -26.038 -19.270 76.724 1.00 91.12 703 GLN A C 1
ATOM 5737 O O . GLN A 1 703 ? -25.170 -18.636 76.115 1.00 91.12 703 GLN A O 1
ATOM 5742 N N . GLU A 1 704 ? -26.727 -20.264 76.156 1.00 90.06 704 GLU A N 1
ATOM 5743 C CA . GLU A 1 704 ? -26.519 -20.725 74.772 1.00 90.06 704 GLU A CA 1
ATOM 5744 C C . GLU A 1 704 ? -26.604 -19.565 73.762 1.00 90.06 704 GLU A C 1
ATOM 5746 O O . GLU A 1 704 ? -25.721 -19.391 72.915 1.00 90.06 704 GLU A O 1
ATOM 5751 N N . MET A 1 705 ? -27.613 -18.698 73.904 1.00 85.75 705 MET A N 1
ATOM 5752 C CA . MET A 1 705 ? -27.770 -17.485 73.093 1.00 85.75 705 MET A CA 1
ATOM 5753 C C . MET A 1 705 ? -26.604 -16.495 73.245 1.00 85.75 705 MET A C 1
ATOM 5755 O O . MET A 1 705 ? -26.208 -15.858 72.259 1.00 85.75 705 MET A O 1
ATOM 5759 N N . THR A 1 706 ? -26.019 -16.350 74.440 1.00 87.56 706 THR A N 1
ATOM 5760 C CA . THR A 1 706 ? -24.834 -15.492 74.635 1.00 87.56 706 THR A CA 1
ATOM 5761 C C . THR A 1 706 ? -23.564 -16.094 74.033 1.00 87.56 706 THR A C 1
ATOM 5763 O O . THR A 1 706 ? -22.786 -15.364 73.408 1.00 87.56 706 THR A O 1
ATOM 5766 N N . GLU A 1 707 ? -23.372 -17.411 74.130 1.00 90.00 707 GLU A N 1
ATOM 5767 C CA . GLU A 1 707 ? -22.222 -18.112 73.552 1.00 90.00 707 GLU A CA 1
ATOM 5768 C C . GLU A 1 707 ? -22.273 -18.105 72.016 1.00 90.00 707 GLU A C 1
ATOM 5770 O O . GLU A 1 707 ? -21.288 -17.734 71.363 1.00 90.00 707 GLU A O 1
ATOM 5775 N N . ALA A 1 708 ? -23.444 -18.373 71.428 1.00 86.62 708 ALA A N 1
ATOM 5776 C CA . ALA A 1 708 ? -23.682 -18.241 69.991 1.00 86.62 708 ALA A CA 1
ATOM 5777 C C . ALA A 1 708 ? -23.363 -16.819 69.489 1.00 86.62 708 ALA A C 1
ATOM 5779 O O . ALA A 1 708 ? -22.627 -16.647 68.510 1.00 86.62 708 ALA A O 1
ATOM 5780 N N . ASN A 1 709 ? -23.822 -15.783 70.204 1.00 83.69 709 ASN A N 1
ATOM 5781 C CA . ASN A 1 709 ? -23.503 -14.383 69.902 1.00 83.69 709 ASN A CA 1
ATOM 5782 C C . ASN A 1 709 ? -22.002 -14.064 70.018 1.00 83.69 709 ASN A C 1
ATOM 5784 O O . ASN A 1 709 ? -21.461 -13.304 69.207 1.00 83.69 709 ASN A O 1
ATOM 5788 N N . ALA A 1 710 ? -21.299 -14.638 70.998 1.00 87.75 710 ALA A N 1
ATOM 5789 C CA . ALA A 1 710 ? -19.856 -14.464 71.154 1.00 87.75 710 ALA A CA 1
ATOM 5790 C C . ALA A 1 710 ? -19.072 -15.108 69.993 1.00 87.75 710 ALA A C 1
ATOM 5792 O O . ALA A 1 710 ? -18.112 -14.513 69.487 1.00 87.75 710 ALA A O 1
ATOM 5793 N N . ILE A 1 711 ? -19.504 -16.282 69.520 1.00 88.69 711 ILE A N 1
ATOM 5794 C CA . ILE A 1 711 ? -18.951 -16.953 68.334 1.00 88.69 711 ILE A CA 1
ATOM 5795 C C . ILE A 1 711 ? -19.217 -16.119 67.071 1.00 88.69 711 ILE A C 1
ATOM 5797 O O . ILE A 1 711 ? -18.289 -15.882 66.292 1.00 88.69 711 ILE A O 1
ATOM 5801 N N . LEU A 1 712 ? -20.439 -15.607 66.891 1.00 86.69 712 LEU A N 1
ATOM 5802 C CA . LEU A 1 712 ? -20.811 -14.738 65.767 1.00 86.69 712 LEU A CA 1
ATOM 5803 C C . LEU A 1 712 ? -19.967 -13.456 65.728 1.00 86.69 712 LEU A C 1
ATOM 5805 O O . LEU A 1 712 ? -19.354 -13.158 64.702 1.00 86.69 712 LEU A O 1
ATOM 5809 N N . LYS A 1 713 ? -19.817 -12.752 66.860 1.00 87.12 713 LYS A N 1
ATOM 5810 C CA . LYS A 1 713 ? -18.943 -11.567 66.969 1.00 87.12 713 LYS A CA 1
ATOM 5811 C C . LYS A 1 713 ? -17.473 -11.887 66.659 1.00 87.12 713 LYS A C 1
ATOM 5813 O O . LYS A 1 713 ? -16.801 -11.074 66.019 1.00 87.12 713 LYS A O 1
ATOM 5818 N N . LYS A 1 714 ? -16.962 -13.064 67.051 1.00 88.69 714 LYS A N 1
ATOM 5819 C CA . LYS A 1 714 ? -15.604 -13.525 66.689 1.00 88.69 714 LYS A CA 1
ATOM 5820 C C . LYS A 1 714 ? -15.471 -13.808 65.183 1.00 88.69 714 LYS A C 1
ATOM 5822 O O . LYS A 1 714 ? -14.483 -13.376 64.588 1.00 88.69 714 LYS A O 1
ATOM 5827 N N . LYS A 1 715 ? -16.452 -14.471 64.553 1.00 86.88 715 LYS A N 1
ATOM 5828 C CA . LYS A 1 715 ? -16.483 -14.706 63.093 1.00 86.88 715 LYS A CA 1
ATOM 5829 C C . LYS A 1 715 ? -16.527 -13.383 62.317 1.00 86.88 715 LYS A C 1
ATOM 5831 O O . LYS A 1 715 ? -15.679 -13.158 61.457 1.00 86.88 715 LYS A O 1
ATOM 5836 N N . LEU A 1 716 ? -17.434 -12.475 62.677 1.00 84.25 716 LEU A N 1
ATOM 5837 C CA . LEU A 1 716 ? -17.637 -11.195 61.987 1.00 84.25 716 LEU A CA 1
ATOM 5838 C C . LEU A 1 716 ? -16.392 -10.287 62.077 1.00 84.25 716 LEU A C 1
ATOM 5840 O O . LEU A 1 716 ? -15.984 -9.704 61.073 1.00 84.25 716 LEU A O 1
ATOM 5844 N N . LYS A 1 717 ? -15.695 -10.256 63.227 1.00 87.75 717 LYS A N 1
ATOM 5845 C CA . LYS A 1 717 ? -14.385 -9.580 63.348 1.00 87.75 717 LYS A CA 1
ATOM 5846 C C . LYS A 1 717 ? -13.312 -10.167 62.418 1.00 87.75 717 LYS A C 1
ATOM 5848 O O . LYS A 1 717 ? -12.544 -9.394 61.845 1.00 87.75 717 LYS A O 1
ATOM 5853 N N . LYS A 1 718 ? -13.250 -11.496 62.241 1.00 88.38 718 LYS A N 1
ATOM 5854 C CA . LYS A 1 718 ? -12.316 -12.131 61.287 1.00 88.38 718 LYS A CA 1
ATOM 5855 C C . LYS A 1 718 ? -12.645 -11.743 59.843 1.00 88.38 718 LYS A C 1
ATOM 5857 O O . LYS A 1 718 ? -11.751 -11.289 59.136 1.00 88.38 718 LYS A O 1
ATOM 5862 N N . VAL A 1 719 ? -13.915 -11.848 59.437 1.00 86.19 719 VAL A N 1
ATOM 5863 C CA . VAL A 1 719 ? -14.370 -11.479 58.082 1.00 86.19 719 VAL A CA 1
ATOM 5864 C C . VAL A 1 719 ? -14.062 -10.011 57.779 1.00 86.19 719 VAL A C 1
ATOM 5866 O O . VAL A 1 719 ? -13.452 -9.730 56.753 1.00 86.19 719 VAL A O 1
ATOM 5869 N N . LYS A 1 720 ? -14.365 -9.079 58.699 1.00 86.56 720 LYS A N 1
ATOM 5870 C CA . LYS A 1 720 ? -14.041 -7.654 58.510 1.00 86.56 720 LYS A CA 1
ATOM 5871 C C . LYS A 1 720 ? -12.537 -7.409 58.325 1.00 86.56 720 LYS A C 1
ATOM 5873 O O . LYS A 1 720 ? -12.169 -6.604 57.476 1.00 86.56 720 LYS A O 1
ATOM 5878 N N . LYS A 1 721 ? -11.663 -8.104 59.068 1.00 89.56 721 LYS A N 1
ATOM 5879 C CA . LYS A 1 721 ? -10.203 -7.956 58.909 1.00 89.56 721 LYS A CA 1
ATOM 5880 C C . LYS A 1 721 ? -9.698 -8.510 57.568 1.00 89.56 721 LYS A C 1
ATOM 5882 O O . LYS A 1 721 ? -8.817 -7.904 56.970 1.00 89.56 721 LYS A O 1
ATOM 5887 N N . ILE A 1 722 ? -10.263 -9.622 57.091 1.00 86.94 722 ILE A N 1
ATOM 5888 C CA . ILE A 1 722 ? -9.943 -10.189 55.769 1.00 86.94 722 ILE A CA 1
ATOM 5889 C C . ILE A 1 722 ? -10.412 -9.246 54.653 1.00 86.94 722 ILE A C 1
ATOM 5891 O O . ILE A 1 722 ? -9.653 -8.982 53.727 1.00 86.94 722 ILE A O 1
ATOM 5895 N N . TYR A 1 723 ? -11.626 -8.697 54.763 1.00 86.19 723 TYR A N 1
ATOM 5896 C CA . TYR A 1 723 ? -12.176 -7.767 53.776 1.00 86.19 723 TYR A CA 1
ATOM 5897 C C . TYR A 1 723 ? -11.333 -6.491 53.648 1.00 86.19 723 TYR A C 1
ATOM 5899 O O . TYR A 1 723 ? -10.972 -6.122 52.537 1.00 86.19 723 TYR A O 1
ATOM 5907 N N . ILE A 1 724 ? -10.961 -5.863 54.773 1.00 87.88 724 ILE A N 1
ATOM 5908 C CA . ILE A 1 724 ? -10.093 -4.671 54.775 1.00 87.88 724 ILE A CA 1
ATOM 5909 C C . ILE A 1 724 ? -8.761 -4.973 54.078 1.00 87.88 724 ILE A C 1
ATOM 5911 O O . ILE A 1 724 ? -8.416 -4.271 53.134 1.00 87.88 724 ILE A O 1
ATOM 5915 N N . LYS A 1 725 ? -8.081 -6.068 54.452 1.00 90.75 725 LYS A N 1
ATOM 5916 C CA . LYS A 1 725 ? -6.810 -6.459 53.822 1.00 90.75 725 LYS A CA 1
ATOM 5917 C C . LYS A 1 725 ? -6.952 -6.688 52.314 1.00 90.75 725 LYS A C 1
ATOM 5919 O O . LYS A 1 725 ? -6.090 -6.260 51.561 1.00 90.75 725 LYS A O 1
ATOM 5924 N N . LYS A 1 726 ? -8.057 -7.296 51.865 1.00 87.56 726 LYS A N 1
ATOM 5925 C CA . LYS A 1 726 ? -8.310 -7.518 50.435 1.00 87.56 726 LYS A CA 1
ATOM 5926 C C . LYS A 1 726 ? -8.550 -6.207 49.671 1.00 87.56 726 LYS A C 1
ATOM 5928 O O . LYS A 1 726 ? -8.112 -6.087 48.535 1.00 87.56 726 LYS A O 1
ATOM 5933 N N . VAL A 1 727 ? -9.206 -5.218 50.288 1.00 85.38 727 VAL A N 1
ATOM 5934 C CA . VAL A 1 727 ? -9.370 -3.872 49.704 1.00 85.38 727 VAL A CA 1
ATOM 5935 C C . VAL A 1 727 ? -8.032 -3.127 49.643 1.00 85.38 727 VAL A C 1
ATOM 5937 O O . VAL A 1 727 ? -7.743 -2.504 48.626 1.00 85.38 727 VAL A O 1
ATOM 5940 N N . GLU A 1 728 ? -7.196 -3.230 50.680 1.00 88.88 728 GLU A N 1
ATOM 5941 C CA . GLU A 1 728 ? -5.831 -2.674 50.695 1.00 88.88 728 GLU A CA 1
ATOM 5942 C C . GLU A 1 728 ? -4.955 -3.305 49.594 1.00 88.88 728 GLU A C 1
ATOM 5944 O O . GLU A 1 728 ? -4.300 -2.589 48.839 1.00 88.88 728 GLU A O 1
ATOM 5949 N N . GLU A 1 729 ? -5.001 -4.632 49.439 1.00 89.81 729 GLU A N 1
ATOM 5950 C CA . GLU A 1 729 ? -4.299 -5.369 48.377 1.00 89.81 729 GLU A CA 1
ATOM 5951 C C . GLU A 1 729 ? -4.763 -4.948 46.975 1.00 89.81 729 GLU A C 1
ATOM 5953 O O . GLU A 1 729 ? -3.928 -4.644 46.123 1.00 89.81 729 GLU A O 1
ATOM 5958 N N . SER A 1 730 ? -6.077 -4.850 46.740 1.00 85.25 730 SER A N 1
ATOM 5959 C CA . SER A 1 730 ? -6.609 -4.363 45.461 1.00 85.25 730 SER A CA 1
ATOM 5960 C C . SER A 1 730 ? -6.242 -2.902 45.184 1.00 85.25 730 SER A C 1
ATOM 5962 O O . SER A 1 730 ? -5.935 -2.569 44.044 1.00 85.25 730 SER A O 1
ATOM 5964 N N . ALA A 1 731 ? -6.227 -2.025 46.192 1.00 86.75 731 ALA A N 1
ATOM 5965 C CA . ALA A 1 731 ? -5.823 -0.628 46.014 1.00 86.75 731 ALA A CA 1
ATOM 5966 C C . ALA A 1 731 ? -4.349 -0.503 45.585 1.00 86.75 731 ALA A C 1
ATOM 5968 O O . ALA A 1 731 ? -4.034 0.287 44.695 1.00 86.75 731 ALA A O 1
ATOM 5969 N N . ILE A 1 732 ? -3.461 -1.323 46.161 1.00 91.81 732 ILE A N 1
ATOM 5970 C CA . ILE A 1 732 ? -2.049 -1.407 45.758 1.00 91.81 732 ILE A CA 1
ATOM 5971 C C . ILE A 1 732 ? -1.921 -1.938 44.320 1.00 91.81 732 ILE A C 1
ATOM 5973 O O . ILE A 1 732 ? -1.129 -1.409 43.541 1.00 91.81 732 ILE A O 1
ATOM 5977 N N . GLU A 1 733 ? -2.716 -2.943 43.938 1.00 90.50 733 GLU A N 1
ATOM 5978 C CA . GLU A 1 733 ? -2.717 -3.488 42.574 1.00 90.50 733 GLU A CA 1
ATOM 5979 C C . GLU A 1 733 ? -3.187 -2.457 41.531 1.00 90.50 733 GLU A C 1
ATOM 5981 O O . GLU A 1 733 ? -2.553 -2.307 40.484 1.00 90.50 733 GLU A O 1
ATOM 5986 N N . TYR A 1 734 ? -4.257 -1.706 41.819 1.00 88.38 734 TYR A N 1
ATOM 5987 C CA . TYR A 1 734 ? -4.743 -0.643 40.933 1.00 88.38 734 TYR A CA 1
ATOM 5988 C C . TYR A 1 734 ? -3.755 0.523 40.821 1.00 88.38 734 TYR A C 1
ATOM 5990 O O . TYR A 1 734 ? -3.531 1.004 39.712 1.00 88.38 734 TYR A O 1
ATOM 5998 N N . GLN A 1 735 ? -3.124 0.940 41.926 1.00 89.31 735 GLN A N 1
ATOM 5999 C CA . GLN A 1 735 ? -2.079 1.967 41.892 1.00 89.31 735 GLN A CA 1
ATOM 6000 C C . GLN A 1 735 ? -0.899 1.516 41.022 1.00 89.31 735 GLN A C 1
ATOM 6002 O O . GLN A 1 735 ? -0.481 2.247 40.128 1.00 89.31 735 GLN A O 1
ATOM 6007 N N . LYS A 1 736 ? -0.425 0.276 41.208 1.00 92.06 736 LYS A N 1
ATOM 6008 C CA . LYS A 1 736 ? 0.649 -0.292 40.387 1.00 92.06 736 LYS A CA 1
ATOM 6009 C C . LYS A 1 736 ? 0.284 -0.297 38.894 1.00 92.06 736 LYS A C 1
ATOM 6011 O O . LYS A 1 736 ? 1.075 0.170 38.081 1.00 92.06 736 LYS A O 1
ATOM 6016 N N . LYS A 1 737 ? -0.915 -0.773 38.534 1.00 87.94 737 LYS A N 1
ATOM 6017 C CA . LYS A 1 737 ? -1.399 -0.792 37.139 1.00 87.94 737 LYS A CA 1
ATOM 6018 C C . LYS A 1 737 ? -1.523 0.611 36.535 1.00 87.94 737 LYS A C 1
ATOM 6020 O O . LYS A 1 737 ? -1.260 0.786 35.347 1.00 87.94 737 LYS A O 1
ATOM 6025 N N . TYR A 1 738 ? -1.908 1.605 37.335 1.00 91.69 738 TYR A N 1
ATOM 6026 C CA . TYR A 1 738 ? -1.936 3.005 36.915 1.00 91.69 738 TYR A CA 1
ATOM 6027 C C . TYR A 1 738 ? -0.526 3.539 36.628 1.00 91.69 738 TYR A C 1
ATOM 6029 O O . TYR A 1 738 ? -0.314 4.138 35.575 1.00 91.69 738 TYR A O 1
ATOM 6037 N N . ASP A 1 739 ? 0.444 3.280 37.508 1.00 90.31 739 ASP A N 1
ATOM 6038 C CA . ASP A 1 739 ? 1.826 3.740 37.328 1.00 90.31 739 ASP A CA 1
ATOM 6039 C C . ASP A 1 739 ? 2.525 3.037 36.144 1.00 90.31 739 ASP A C 1
ATOM 6041 O O . ASP A 1 739 ? 3.195 3.703 35.354 1.00 90.31 739 ASP A O 1
ATOM 6045 N N . GLU A 1 740 ? 2.297 1.731 35.945 1.00 90.44 740 GLU A N 1
ATOM 6046 C CA . GLU A 1 740 ? 2.768 0.977 34.767 1.00 90.44 740 GLU A CA 1
ATOM 6047 C C . GLU A 1 740 ? 2.165 1.525 33.456 1.00 90.44 740 GLU A C 1
ATOM 6049 O O . GLU A 1 740 ? 2.887 1.764 32.485 1.00 90.44 740 GLU A O 1
ATOM 6054 N N . SER A 1 741 ? 0.852 1.785 33.435 1.00 87.25 741 SER A N 1
ATOM 6055 C CA . SER A 1 741 ? 0.153 2.369 32.279 1.00 87.25 741 SER A CA 1
ATOM 6056 C C . SER A 1 741 ? 0.643 3.788 31.965 1.00 87.25 741 SER A C 1
ATOM 6058 O O . SER A 1 741 ? 0.913 4.123 30.810 1.00 87.25 741 SER A O 1
ATOM 6060 N N . LYS A 1 742 ? 0.842 4.612 33.001 1.00 92.56 742 LYS A N 1
ATOM 6061 C CA . LYS A 1 742 ? 1.389 5.963 32.869 1.00 92.56 742 LYS A CA 1
ATOM 6062 C C . LYS A 1 742 ? 2.803 5.939 32.287 1.00 92.56 742 LYS A C 1
ATOM 6064 O O . LYS A 1 742 ? 3.067 6.683 31.347 1.00 92.56 742 LYS A O 1
ATOM 6069 N N . GLN A 1 743 ? 3.690 5.084 32.800 1.00 91.69 743 GLN A N 1
ATOM 6070 C CA . GLN A 1 743 ? 5.056 4.982 32.285 1.00 91.69 743 GLN A CA 1
ATOM 6071 C C . GLN A 1 743 ? 5.069 4.540 30.813 1.00 91.69 743 GLN A C 1
ATOM 6073 O O . GLN A 1 743 ? 5.750 5.158 29.999 1.00 91.69 743 GLN A O 1
ATOM 6078 N N . SER A 1 744 ? 4.235 3.562 30.440 1.00 88.75 744 SER A N 1
ATOM 6079 C CA . SER A 1 744 ? 4.063 3.157 29.038 1.00 88.75 744 SER A CA 1
ATOM 6080 C C . SER A 1 744 ? 3.574 4.307 28.140 1.00 88.75 744 SER A C 1
ATOM 6082 O O . SER A 1 744 ? 4.015 4.433 26.995 1.00 88.75 744 SER A O 1
ATOM 6084 N N . PHE A 1 745 ? 2.707 5.185 28.656 1.00 87.94 745 PHE A N 1
ATOM 6085 C CA . PHE A 1 745 ? 2.238 6.369 27.934 1.00 87.94 745 PHE A CA 1
ATOM 6086 C C . PHE A 1 745 ? 3.331 7.441 27.779 1.00 87.94 745 PHE A C 1
ATOM 6088 O O . PHE A 1 745 ? 3.473 8.010 26.695 1.00 87.94 745 PHE A O 1
ATOM 6095 N N . ASP A 1 746 ? 4.129 7.688 28.822 1.00 89.62 746 ASP A N 1
ATOM 6096 C CA . ASP A 1 746 ? 5.265 8.620 28.786 1.00 89.62 746 ASP A CA 1
ATOM 6097 C C . ASP A 1 746 ? 6.354 8.138 27.795 1.00 89.62 746 ASP A C 1
ATOM 6099 O O . ASP A 1 746 ? 6.819 8.922 26.959 1.00 89.62 746 ASP A O 1
ATOM 6103 N N . ASP A 1 747 ? 6.683 6.839 27.790 1.00 90.19 747 ASP A N 1
ATOM 6104 C CA . ASP A 1 747 ? 7.608 6.215 26.827 1.00 90.19 747 ASP A CA 1
ATOM 6105 C C . ASP A 1 747 ? 7.077 6.297 25.379 1.00 90.19 747 ASP A C 1
ATOM 6107 O O . ASP A 1 747 ? 7.810 6.641 24.443 1.00 90.19 747 ASP A O 1
ATOM 6111 N N . CYS A 1 748 ? 5.776 6.056 25.178 1.00 88.88 748 CYS A N 1
ATOM 6112 C CA . CYS A 1 748 ? 5.119 6.210 23.878 1.00 88.88 748 CYS A CA 1
ATOM 6113 C C . CYS A 1 748 ? 5.164 7.670 23.384 1.00 88.88 748 CYS A C 1
ATOM 6115 O O . CYS A 1 748 ? 5.485 7.934 22.220 1.00 88.88 748 CYS A O 1
ATOM 6117 N N . ALA A 1 749 ? 4.920 8.638 24.273 1.00 87.31 749 ALA A N 1
ATOM 6118 C CA . ALA A 1 749 ? 4.980 10.063 23.959 1.00 87.31 749 ALA A CA 1
ATOM 6119 C C . ALA A 1 749 ? 6.405 10.538 23.611 1.00 87.31 749 ALA A C 1
ATOM 6121 O O . ALA A 1 749 ? 6.566 11.413 22.753 1.00 87.31 749 ALA A O 1
ATOM 6122 N N . LEU A 1 750 ? 7.441 9.957 24.228 1.00 91.38 750 LEU A N 1
ATOM 6123 C CA . LEU A 1 750 ? 8.840 10.176 23.846 1.00 91.38 750 LEU A CA 1
ATOM 6124 C C . LEU A 1 750 ? 9.137 9.595 22.455 1.00 91.38 750 LEU A C 1
ATOM 6126 O O . LEU A 1 750 ? 9.626 10.324 21.589 1.00 91.38 750 LEU A O 1
ATOM 6130 N N . SER A 1 751 ? 8.759 8.337 22.199 1.00 91.88 751 SER A N 1
ATOM 6131 C CA . SER A 1 751 ? 8.953 7.688 20.891 1.00 91.88 751 SER A CA 1
ATOM 6132 C C . SER A 1 751 ? 8.256 8.444 19.751 1.00 91.88 751 SER A C 1
ATOM 6134 O O . SER A 1 751 ? 8.835 8.646 18.682 1.00 91.88 751 SER A O 1
ATOM 6136 N N . MET A 1 752 ? 7.036 8.942 19.981 1.00 85.50 752 MET A N 1
ATOM 6137 C CA . MET A 1 752 ? 6.296 9.743 19.000 1.00 85.50 752 MET A CA 1
ATOM 6138 C C . MET A 1 752 ? 6.970 11.090 18.702 1.00 85.50 752 MET A C 1
ATOM 6140 O O . MET A 1 752 ? 7.042 11.479 17.536 1.00 85.50 752 MET A O 1
ATOM 6144 N N . LYS A 1 753 ? 7.525 11.779 19.711 1.00 89.31 753 LYS A N 1
ATOM 6145 C CA . LYS A 1 753 ? 8.315 13.009 19.500 1.00 89.31 753 LYS A CA 1
ATOM 6146 C C . LYS A 1 753 ? 9.584 12.744 18.692 1.00 89.31 753 LYS A C 1
ATOM 6148 O O . LYS A 1 753 ? 9.931 13.542 17.822 1.00 89.31 753 LYS A O 1
ATOM 6153 N N . GLU A 1 754 ? 10.265 11.629 18.946 1.00 90.94 754 GLU A N 1
ATOM 6154 C CA . GLU A 1 754 ? 11.470 11.271 18.199 1.00 90.94 754 GLU A CA 1
ATOM 6155 C C . GLU A 1 754 ? 11.154 10.907 16.740 1.00 90.94 754 GLU A C 1
ATOM 6157 O O . GLU A 1 754 ? 11.788 11.446 15.831 1.00 90.94 754 GLU A O 1
ATOM 6162 N N . LYS A 1 755 ? 10.103 10.114 16.486 1.00 89.38 755 LYS A N 1
ATOM 6163 C CA . LYS A 1 755 ? 9.603 9.845 15.124 1.00 89.38 755 LYS A CA 1
ATOM 6164 C C . LYS A 1 755 ? 9.174 11.125 14.398 1.00 89.38 755 LYS A C 1
ATOM 6166 O O . LYS A 1 755 ? 9.488 11.292 13.220 1.00 89.38 755 LYS A O 1
ATOM 6171 N N . GLN A 1 756 ? 8.514 12.059 15.090 1.00 87.00 756 GLN A N 1
ATOM 6172 C CA . GLN A 1 756 ? 8.145 13.362 14.525 1.00 87.00 756 GLN A CA 1
ATOM 6173 C C . GLN A 1 756 ? 9.385 14.176 14.120 1.00 87.00 756 GLN A C 1
ATOM 6175 O O . GLN A 1 756 ? 9.406 14.759 13.035 1.00 87.00 756 GLN A O 1
ATOM 6180 N N . LYS A 1 757 ? 10.440 14.176 14.946 1.00 91.12 757 LYS A N 1
ATOM 6181 C CA . LYS A 1 757 ? 11.716 14.827 14.618 1.00 91.12 757 LYS A CA 1
ATOM 6182 C C . LYS A 1 757 ? 12.398 14.168 13.414 1.00 91.12 757 LYS A C 1
ATOM 6184 O O . LYS A 1 757 ? 12.757 14.867 12.474 1.00 91.12 757 LYS A O 1
ATOM 6189 N N . GLN A 1 758 ? 12.507 12.838 13.395 1.00 89.19 758 GLN A N 1
ATOM 6190 C CA . GLN A 1 758 ? 13.087 12.089 12.271 1.00 89.19 758 GLN A CA 1
ATOM 6191 C C . GLN A 1 758 ? 12.334 12.353 10.954 1.00 89.19 758 GLN A C 1
ATOM 6193 O O . GLN A 1 758 ? 12.958 12.544 9.912 1.00 89.19 758 GLN A O 1
ATOM 6198 N N . SER A 1 759 ? 10.999 12.428 11.001 1.00 87.69 759 SER A N 1
ATOM 6199 C CA . SER A 1 759 ? 10.157 12.788 9.853 1.00 87.69 759 SER A CA 1
ATOM 6200 C C . SER A 1 759 ? 10.403 14.226 9.370 1.00 87.69 759 SER A C 1
ATOM 6202 O O . SER A 1 759 ? 10.490 14.466 8.163 1.00 87.69 759 SER A O 1
ATOM 6204 N N . HIS A 1 760 ? 10.596 15.181 10.287 1.00 88.56 760 HIS A N 1
ATOM 6205 C CA . HIS A 1 760 ? 10.947 16.559 9.937 1.00 88.56 760 HIS A CA 1
ATOM 6206 C C . HIS A 1 760 ? 12.342 16.657 9.295 1.00 88.56 760 HIS A C 1
ATOM 6208 O O . HIS A 1 760 ? 12.485 17.268 8.235 1.00 88.56 760 HIS A O 1
ATOM 6214 N N . ASP A 1 761 ? 13.347 15.990 9.870 1.00 90.69 761 ASP A N 1
ATOM 6215 C CA . ASP A 1 761 ? 14.714 15.938 9.333 1.00 90.69 761 ASP A CA 1
ATOM 6216 C C . ASP A 1 761 ? 14.755 15.268 7.942 1.00 90.69 761 ASP A C 1
ATOM 6218 O O . ASP A 1 761 ? 15.504 15.695 7.059 1.00 90.69 761 ASP A O 1
ATOM 6222 N N . LEU A 1 762 ? 13.926 14.241 7.708 1.00 89.75 762 LEU A N 1
ATOM 6223 C CA . LEU A 1 762 ? 13.753 13.620 6.388 1.00 89.75 762 LEU A CA 1
ATOM 6224 C C . LEU A 1 762 ? 13.087 14.584 5.393 1.00 89.75 762 LEU A C 1
ATOM 6226 O O . LEU A 1 762 ? 13.533 14.692 4.252 1.00 89.75 762 LEU A O 1
ATOM 6230 N N . THR A 1 763 ? 12.066 15.324 5.831 1.00 87.00 763 THR A N 1
ATOM 6231 C CA . THR A 1 763 ? 11.361 16.316 5.002 1.00 87.00 763 THR A CA 1
ATOM 6232 C C . THR A 1 763 ? 12.296 17.449 4.570 1.00 87.00 763 THR A C 1
ATOM 6234 O O . THR A 1 763 ? 12.298 17.823 3.399 1.00 87.00 763 THR A O 1
ATOM 6237 N N . GLN A 1 764 ? 13.159 17.947 5.465 1.00 88.44 764 GLN A N 1
ATOM 6238 C CA . GLN A 1 764 ? 14.183 18.936 5.102 1.00 88.44 764 GLN A CA 1
ATOM 6239 C C . GLN A 1 764 ? 15.191 18.385 4.079 1.00 88.44 764 GLN A C 1
ATOM 6241 O O . GLN A 1 764 ? 15.543 19.083 3.127 1.00 88.44 764 GLN A O 1
ATOM 6246 N N . LYS A 1 765 ? 15.631 17.127 4.230 1.00 91.12 765 LYS A N 1
ATOM 6247 C CA . LYS A 1 765 ? 16.533 16.471 3.264 1.00 91.12 765 LYS A CA 1
ATOM 6248 C C . LYS A 1 765 ? 15.886 16.304 1.888 1.00 91.12 765 LYS A C 1
ATOM 6250 O O . LYS A 1 765 ? 16.547 16.568 0.887 1.00 91.12 765 LYS A O 1
ATOM 6255 N N . LEU A 1 766 ? 14.607 15.927 1.836 1.00 86.75 766 LEU A N 1
ATOM 6256 C CA . LEU A 1 766 ? 13.843 15.827 0.589 1.00 86.75 766 LEU A CA 1
ATOM 6257 C C . LEU A 1 766 ? 13.684 17.193 -0.090 1.00 86.75 766 LEU A C 1
ATOM 6259 O O . LEU A 1 766 ? 13.959 17.298 -1.280 1.00 86.75 766 LEU A O 1
ATOM 6263 N N . LEU A 1 767 ? 13.335 18.249 0.653 1.00 86.25 767 LEU A N 1
ATOM 6264 C CA . LEU A 1 767 ? 13.249 19.614 0.112 1.00 86.25 767 LEU A CA 1
ATOM 6265 C C . LEU A 1 767 ? 14.596 20.113 -0.435 1.00 86.25 767 LEU A C 1
ATOM 6267 O O . LEU A 1 767 ? 14.637 20.712 -1.509 1.00 86.25 767 LEU A O 1
ATOM 6271 N N . LYS A 1 768 ? 15.707 19.830 0.259 1.00 91.12 768 LYS A N 1
ATOM 6272 C CA . LYS A 1 768 ? 17.053 20.175 -0.224 1.00 91.12 768 LYS A CA 1
ATOM 6273 C C . LYS A 1 768 ? 17.411 19.407 -1.499 1.00 91.12 768 LYS A C 1
ATOM 6275 O O . LYS A 1 768 ? 17.847 20.023 -2.464 1.00 91.12 768 LYS A O 1
ATOM 6280 N N . SER A 1 769 ? 17.169 18.096 -1.526 1.00 88.69 769 SER A N 1
ATOM 6281 C CA . SER A 1 769 ? 17.434 17.251 -2.698 1.00 88.69 769 SER A CA 1
ATOM 6282 C C . SER A 1 769 ? 16.560 17.625 -3.903 1.00 88.69 769 SER A C 1
ATOM 6284 O O . SER A 1 769 ? 17.044 17.587 -5.033 1.00 88.69 769 SER A O 1
ATOM 6286 N N . LEU A 1 770 ? 15.310 18.048 -3.675 1.00 86.44 770 LEU A N 1
ATOM 6287 C CA . LEU A 1 770 ? 14.437 18.590 -4.717 1.00 86.44 770 LEU A CA 1
ATOM 6288 C C . LEU A 1 770 ? 15.037 19.869 -5.316 1.00 86.44 770 LEU A C 1
ATOM 6290 O O . LEU A 1 770 ? 15.199 19.946 -6.528 1.00 86.44 770 LEU A O 1
ATOM 6294 N N . SER A 1 771 ? 15.445 20.827 -4.477 1.00 90.94 771 SER A N 1
ATOM 6295 C CA . SER A 1 771 ? 16.050 22.088 -4.929 1.00 90.94 771 SER A CA 1
ATOM 6296 C C . SER A 1 771 ? 17.386 21.883 -5.663 1.00 90.94 771 SER A C 1
ATOM 6298 O O . SER A 1 771 ? 17.646 22.537 -6.673 1.00 90.94 771 SER A O 1
ATOM 6300 N N . GLU A 1 772 ? 18.211 20.931 -5.217 1.00 90.38 772 GLU A N 1
ATOM 6301 C CA . GLU A 1 772 ? 19.445 20.529 -5.911 1.00 90.38 772 GLU A CA 1
ATOM 6302 C C . GLU A 1 772 ? 19.151 19.896 -7.284 1.00 90.38 772 GLU A C 1
ATOM 6304 O O . GLU A 1 772 ? 19.830 20.203 -8.266 1.00 90.38 772 GLU A O 1
ATOM 6309 N N . SER A 1 773 ? 18.101 19.073 -7.379 1.00 89.12 773 SER A N 1
ATOM 6310 C CA . SER A 1 773 ? 17.634 18.459 -8.630 1.00 89.12 773 SER A CA 1
ATOM 6311 C C . SER A 1 773 ? 17.029 19.481 -9.604 1.00 89.12 773 SER A C 1
ATOM 6313 O O . SER A 1 773 ? 17.322 19.451 -10.799 1.00 89.12 773 SER A O 1
ATOM 6315 N N . GLU A 1 774 ? 16.238 20.437 -9.110 1.00 86.38 774 GLU A N 1
ATOM 6316 C CA . GLU A 1 774 ? 15.694 21.547 -9.903 1.00 86.38 774 GLU A CA 1
ATOM 6317 C C . GLU A 1 774 ? 16.809 22.437 -10.466 1.00 86.38 774 GLU A C 1
ATOM 6319 O O . GLU A 1 774 ? 16.793 22.756 -11.656 1.00 86.38 774 GLU A O 1
ATOM 6324 N N . GLY A 1 775 ? 17.817 22.777 -9.653 1.00 90.94 775 GLY A N 1
ATOM 6325 C CA . GLY A 1 775 ? 18.992 23.529 -10.101 1.00 90.94 775 GLY A CA 1
ATOM 6326 C C . GLY A 1 775 ? 19.811 22.786 -11.163 1.00 90.94 775 GLY A C 1
ATOM 6327 O O . GLY A 1 775 ? 20.242 23.390 -12.148 1.00 90.94 775 GLY A O 1
ATOM 6328 N N . PHE A 1 776 ? 19.975 21.466 -11.019 1.00 89.94 776 PHE A N 1
ATOM 6329 C CA . PHE A 1 776 ? 20.616 20.632 -12.040 1.00 89.94 776 PHE A CA 1
ATOM 6330 C C . PHE A 1 776 ? 19.804 20.595 -13.346 1.00 89.94 776 PHE A C 1
ATOM 6332 O O . PHE A 1 776 ? 20.362 20.809 -14.421 1.00 89.94 776 PHE A O 1
ATOM 6339 N N . ASN A 1 777 ? 18.480 20.418 -13.262 1.00 87.38 777 ASN A N 1
ATOM 6340 C CA . ASN A 1 777 ? 17.584 20.453 -14.423 1.00 87.38 777 ASN A CA 1
ATOM 6341 C C . ASN A 1 777 ? 17.643 21.795 -15.165 1.00 87.38 777 ASN A C 1
ATOM 6343 O O . ASN A 1 777 ? 17.745 21.806 -16.390 1.00 87.38 777 ASN A O 1
ATOM 6347 N N . GLN A 1 778 ? 17.626 22.924 -14.448 1.00 88.31 778 GLN A N 1
ATOM 6348 C CA . GLN A 1 778 ? 17.768 24.254 -15.056 1.00 88.31 778 GLN A CA 1
ATOM 6349 C C . GLN A 1 778 ? 19.109 24.401 -15.787 1.00 88.31 778 GLN A C 1
ATOM 6351 O O . GLN A 1 778 ? 19.139 24.902 -16.913 1.00 88.31 778 GLN A O 1
ATOM 6356 N N . LYS A 1 779 ? 20.208 23.900 -15.202 1.00 90.50 779 LYS A N 1
ATOM 6357 C CA . LYS A 1 779 ? 21.516 23.897 -15.868 1.00 90.50 779 LYS A CA 1
ATOM 6358 C C . LYS A 1 779 ? 21.485 23.072 -17.162 1.00 90.50 779 LYS A C 1
ATOM 6360 O O . LYS A 1 779 ? 21.859 23.591 -18.210 1.00 90.50 779 LYS A O 1
ATOM 6365 N N . CYS A 1 780 ? 20.985 21.836 -17.119 1.00 87.38 780 CYS A N 1
ATOM 6366 C CA . CYS A 1 780 ? 20.893 20.979 -18.305 1.00 87.38 780 CYS A CA 1
ATOM 6367 C C . CYS A 1 780 ? 19.910 21.506 -19.368 1.00 87.38 780 CYS A C 1
ATOM 6369 O O . CYS A 1 780 ? 20.071 21.195 -20.548 1.00 87.38 780 CYS A O 1
ATOM 6371 N N . GLN A 1 781 ? 18.909 22.308 -18.992 1.00 87.06 781 GLN A N 1
ATOM 6372 C CA . GLN A 1 781 ? 18.043 23.009 -19.947 1.00 87.06 781 GLN A CA 1
ATOM 6373 C C . GLN A 1 781 ? 18.774 24.160 -20.652 1.00 87.06 781 GLN A C 1
ATOM 6375 O O . GLN A 1 781 ? 18.633 24.285 -21.868 1.00 87.06 781 GLN A O 1
ATOM 6380 N N . SER A 1 782 ? 19.592 24.945 -19.937 1.00 91.06 782 SER A N 1
ATOM 6381 C CA . SER A 1 782 ? 20.468 25.953 -20.562 1.00 91.06 782 SER A CA 1
ATOM 6382 C C . SER A 1 782 ? 21.461 25.293 -21.518 1.00 91.06 782 SER A C 1
ATOM 6384 O O . SER A 1 782 ? 21.506 25.634 -22.692 1.00 91.06 782 SER A O 1
ATOM 6386 N N . GLU A 1 783 ? 22.173 24.270 -21.044 1.00 91.88 783 GLU A N 1
ATOM 6387 C CA . GLU A 1 783 ? 23.217 23.565 -21.797 1.00 91.88 783 GLU A CA 1
ATOM 6388 C C . GLU A 1 783 ? 22.654 22.900 -23.074 1.00 91.88 783 GLU A C 1
ATOM 6390 O O . GLU A 1 783 ? 23.273 22.964 -24.134 1.00 91.88 783 GLU A O 1
ATOM 6395 N N . ASN A 1 784 ? 21.423 22.367 -23.034 1.00 88.12 784 ASN A N 1
ATOM 6396 C CA . ASN A 1 784 ? 20.710 21.915 -24.238 1.00 88.12 784 ASN A CA 1
ATOM 6397 C C . ASN A 1 784 ? 20.299 23.060 -25.181 1.00 88.12 784 ASN A C 1
ATOM 6399 O O . ASN A 1 784 ? 20.311 22.871 -26.398 1.00 88.12 784 ASN A O 1
ATOM 6403 N N . ALA A 1 785 ? 19.906 24.226 -24.660 1.00 88.31 785 ALA A N 1
ATOM 6404 C CA . ALA A 1 785 ? 19.560 25.379 -25.491 1.00 88.31 785 ALA A CA 1
ATOM 6405 C C . ALA A 1 785 ? 20.796 25.930 -26.223 1.00 88.31 785 ALA A C 1
ATOM 6407 O O . ALA A 1 785 ? 20.723 26.196 -27.426 1.00 88.31 785 ALA A O 1
ATOM 6408 N N . ASP A 1 786 ? 21.930 26.010 -25.524 1.00 91.56 786 ASP A N 1
ATOM 6409 C CA . ASP A 1 786 ? 23.226 26.421 -26.066 1.00 91.56 786 ASP A CA 1
ATOM 6410 C C . ASP A 1 786 ? 23.710 25.435 -27.148 1.00 91.56 786 ASP A C 1
ATOM 6412 O O . ASP A 1 786 ? 23.982 25.844 -28.280 1.00 91.56 786 ASP A O 1
ATOM 6416 N N . LEU A 1 787 ? 23.692 24.124 -26.868 1.00 90.94 787 LEU A N 1
ATOM 6417 C CA . LEU A 1 787 ? 24.025 23.077 -27.847 1.00 90.94 787 LEU A CA 1
ATOM 6418 C C . LEU A 1 787 ? 23.083 23.076 -29.063 1.00 90.94 787 LEU A C 1
ATOM 6420 O O . LEU A 1 787 ? 23.523 22.866 -30.196 1.00 90.94 787 LEU A O 1
ATOM 6424 N N . HIS A 1 788 ? 21.784 23.335 -28.877 1.00 89.44 788 HIS A N 1
ATOM 6425 C CA . HIS A 1 788 ? 20.848 23.438 -30.000 1.00 89.44 788 HIS A CA 1
ATOM 6426 C C . HIS A 1 788 ? 21.132 24.681 -30.865 1.00 89.44 788 HIS A C 1
ATOM 6428 O O . HIS A 1 788 ? 20.951 24.638 -32.090 1.00 89.44 788 HIS A O 1
ATOM 6434 N N . LEU A 1 789 ? 21.587 25.778 -30.255 1.00 91.19 789 LEU A N 1
ATOM 6435 C CA . LEU A 1 789 ? 21.978 27.001 -30.952 1.00 91.19 789 LEU A CA 1
ATOM 6436 C C . LEU A 1 789 ? 23.292 26.803 -31.726 1.00 91.19 789 LEU A C 1
ATOM 6438 O O . LEU A 1 789 ? 23.351 27.172 -32.900 1.00 91.19 789 LEU A O 1
ATOM 6442 N N . GLU A 1 790 ? 24.297 26.149 -31.137 1.00 92.69 790 GLU A N 1
ATOM 6443 C CA . GLU A 1 790 ? 25.536 25.771 -31.832 1.00 92.69 790 GLU A CA 1
ATOM 6444 C C . GLU A 1 790 ? 25.262 24.826 -33.012 1.00 92.69 790 GLU A C 1
ATOM 6446 O O . GLU A 1 790 ? 25.720 25.078 -34.127 1.00 92.69 790 GLU A O 1
ATOM 6451 N N . ASN A 1 791 ? 24.441 23.789 -32.818 1.00 88.94 791 ASN A N 1
ATOM 6452 C CA . ASN A 1 791 ? 24.086 22.845 -33.881 1.00 88.94 791 ASN A CA 1
ATOM 6453 C C . ASN A 1 791 ? 23.392 23.557 -35.066 1.00 88.94 791 ASN A C 1
ATOM 6455 O O . ASN A 1 791 ? 23.733 23.317 -36.224 1.00 88.94 791 ASN A O 1
ATOM 6459 N N . LYS A 1 792 ? 22.516 24.540 -34.800 1.00 90.75 792 LYS A N 1
ATOM 6460 C CA . LYS A 1 792 ? 21.949 25.414 -35.849 1.00 90.75 792 LYS A CA 1
ATOM 6461 C C . LYS A 1 792 ? 23.020 26.234 -36.582 1.00 90.75 792 LYS A C 1
ATOM 6463 O O . LYS A 1 792 ? 22.939 26.368 -37.802 1.00 90.75 792 LYS A O 1
ATOM 6468 N N . GLN A 1 793 ? 24.030 26.763 -35.885 1.00 90.94 793 GLN A N 1
ATOM 6469 C CA . GLN A 1 793 ? 25.142 27.474 -36.532 1.00 90.94 793 GLN A CA 1
ATOM 6470 C C . GLN A 1 793 ? 26.001 26.544 -37.403 1.00 90.94 793 GLN A C 1
ATOM 6472 O O . GLN A 1 793 ? 26.402 26.933 -38.501 1.00 90.94 793 GLN A O 1
ATOM 6477 N N . LEU A 1 794 ? 26.271 25.318 -36.948 1.00 90.88 794 LEU A N 1
ATOM 6478 C CA . LEU A 1 794 ? 27.003 24.309 -37.720 1.00 90.88 794 LEU A CA 1
ATOM 6479 C C . LEU A 1 794 ? 26.213 23.860 -38.959 1.00 90.88 794 LEU A C 1
ATOM 6481 O O . LEU A 1 794 ? 26.783 23.769 -40.045 1.00 90.88 794 LEU A O 1
ATOM 6485 N N . GLN A 1 795 ? 24.898 23.670 -38.833 1.00 90.06 795 GLN A N 1
ATOM 6486 C CA . GLN A 1 795 ? 24.019 23.339 -39.955 1.00 90.06 795 GLN A CA 1
ATOM 6487 C C . GLN A 1 795 ? 23.980 24.460 -41.011 1.00 90.06 795 GLN A C 1
ATOM 6489 O O . GLN A 1 795 ? 24.035 24.173 -42.207 1.00 90.06 795 GLN A O 1
ATOM 6494 N N . LEU A 1 796 ? 23.966 25.732 -40.591 1.00 90.81 796 LEU A N 1
ATOM 6495 C CA . LEU A 1 796 ? 24.085 26.879 -41.502 1.00 90.81 796 LEU A CA 1
ATOM 6496 C C . LEU A 1 796 ? 25.444 26.905 -42.223 1.00 90.81 796 LEU A C 1
ATOM 6498 O O . LEU A 1 796 ? 25.469 27.048 -43.444 1.00 90.81 796 LEU A O 1
ATOM 6502 N N . LYS A 1 797 ? 26.558 26.695 -41.503 1.00 90.81 797 LYS A N 1
ATOM 6503 C CA . LYS A 1 797 ? 27.909 26.610 -42.097 1.00 90.81 797 LYS A CA 1
ATOM 6504 C C . LYS A 1 797 ? 28.025 25.477 -43.125 1.00 90.81 797 LYS A C 1
ATOM 6506 O O . LYS A 1 797 ? 28.656 25.654 -44.166 1.00 90.81 797 LYS A O 1
ATOM 6511 N N . LEU A 1 798 ? 27.402 24.327 -42.858 1.00 87.94 798 LEU A N 1
ATOM 6512 C CA . LEU A 1 798 ? 27.339 23.211 -43.807 1.00 87.94 798 LEU A CA 1
ATOM 6513 C C . LEU A 1 798 ? 26.542 23.572 -45.069 1.00 87.94 798 LEU A C 1
ATOM 6515 O O . LEU A 1 798 ? 26.991 23.237 -46.162 1.00 87.94 798 LEU A O 1
ATOM 6519 N N . SER A 1 799 ? 25.419 24.292 -44.944 1.00 88.56 799 SER A N 1
ATOM 6520 C CA . SER A 1 799 ? 24.650 24.774 -46.105 1.00 88.56 799 SER A CA 1
ATOM 6521 C C . SER A 1 799 ? 25.488 25.705 -46.984 1.00 88.56 799 SER A C 1
ATOM 6523 O O . SER A 1 799 ? 25.601 25.477 -48.187 1.00 88.56 799 SER A O 1
ATOM 6525 N N . THR A 1 800 ? 26.165 26.697 -46.390 1.00 89.56 800 THR A N 1
ATOM 6526 C CA . THR A 1 800 ? 27.009 27.631 -47.155 1.00 89.56 800 THR A CA 1
ATOM 6527 C C . THR A 1 800 ? 28.171 26.926 -47.857 1.00 89.56 800 THR A C 1
ATOM 6529 O O . THR A 1 800 ? 28.424 27.205 -49.026 1.00 89.56 800 THR A O 1
ATOM 6532 N N . LEU A 1 801 ? 28.818 25.948 -47.209 1.00 89.88 801 LEU A N 1
ATOM 6533 C CA . LEU A 1 801 ? 29.880 25.149 -47.836 1.00 89.88 801 LEU A CA 1
ATOM 6534 C C . LEU A 1 801 ? 29.350 24.266 -48.980 1.00 89.88 801 LEU A C 1
ATOM 6536 O O . LEU A 1 801 ? 30.013 24.120 -50.005 1.00 89.88 801 LEU A O 1
ATOM 6540 N N . GLN A 1 802 ? 28.144 23.703 -48.856 1.00 89.81 802 GLN A N 1
ATOM 6541 C CA . GLN A 1 802 ? 27.506 22.952 -49.946 1.00 89.81 802 GLN A CA 1
ATOM 6542 C C . GLN A 1 802 ? 27.157 23.855 -51.141 1.00 89.81 802 GLN A C 1
ATOM 6544 O O . GLN A 1 802 ? 27.327 23.440 -52.291 1.00 89.81 802 GLN A O 1
ATOM 6549 N N . GLU A 1 803 ? 26.732 25.095 -50.898 1.00 90.00 803 GLU A N 1
ATOM 6550 C CA . GLU A 1 803 ? 26.496 26.104 -51.938 1.00 90.00 803 GLU A CA 1
ATOM 6551 C C . GLU A 1 803 ? 27.795 26.591 -52.604 1.00 90.00 803 GLU A C 1
ATOM 6553 O O . GLU A 1 803 ? 27.790 26.915 -53.793 1.00 90.00 803 GLU A O 1
ATOM 6558 N N . GLU A 1 804 ? 28.912 26.644 -51.875 1.00 90.62 804 GLU A N 1
ATOM 6559 C CA . GLU A 1 804 ? 30.242 26.965 -52.417 1.00 90.62 804 GLU A CA 1
ATOM 6560 C C . GLU A 1 804 ? 30.772 25.830 -53.297 1.00 90.62 804 GLU A C 1
ATOM 6562 O O . GLU A 1 804 ? 31.018 26.053 -54.482 1.00 90.62 804 GLU A O 1
ATOM 6567 N N . ILE A 1 805 ? 30.799 24.594 -52.789 1.00 88.31 805 ILE A N 1
ATOM 6568 C CA . ILE A 1 805 ? 31.197 23.397 -53.555 1.00 88.31 805 ILE A CA 1
ATOM 6569 C C . ILE A 1 805 ? 30.327 23.224 -54.814 1.00 88.31 805 ILE A C 1
ATOM 6571 O O . ILE A 1 805 ? 30.816 22.811 -55.868 1.00 88.31 805 ILE A O 1
ATOM 6575 N N . SER A 1 806 ? 29.034 23.555 -54.742 1.00 88.50 806 SER A N 1
ATOM 6576 C CA . SER A 1 806 ? 28.133 23.504 -55.903 1.00 88.50 806 SER A CA 1
ATOM 6577 C C . SER A 1 806 ? 28.481 24.558 -56.960 1.00 88.50 806 SER A C 1
ATOM 6579 O O . SER A 1 806 ? 28.488 24.242 -58.153 1.00 88.50 806 SER A O 1
ATOM 6581 N N . ARG A 1 807 ? 28.831 25.783 -56.540 1.00 90.56 807 ARG A N 1
ATOM 6582 C CA . ARG A 1 807 ? 29.313 26.848 -57.436 1.00 90.56 807 ARG A CA 1
ATOM 6583 C C . ARG A 1 807 ? 30.657 26.484 -58.069 1.00 90.56 807 ARG A C 1
ATOM 6585 O O . ARG A 1 807 ? 30.792 26.596 -59.285 1.00 90.56 807 ARG A O 1
ATOM 6592 N N . GLU A 1 808 ? 31.616 25.979 -57.295 1.00 88.06 808 GLU A N 1
ATOM 6593 C CA . GLU A 1 808 ? 32.917 25.531 -57.815 1.00 88.06 808 GLU A CA 1
ATOM 6594 C C . GLU A 1 808 ? 32.770 24.401 -58.839 1.00 88.06 808 GLU A C 1
ATOM 6596 O O . GLU A 1 808 ? 33.339 24.476 -59.928 1.00 88.06 808 GLU A O 1
ATOM 6601 N N . ARG A 1 809 ? 31.933 23.392 -58.558 1.00 88.00 809 ARG A N 1
ATOM 6602 C CA . ARG A 1 809 ? 31.620 22.318 -59.518 1.00 88.00 809 ARG A CA 1
ATOM 6603 C C . ARG A 1 809 ? 31.012 22.849 -60.816 1.00 88.00 809 ARG A C 1
ATOM 6605 O O . ARG A 1 809 ? 31.326 22.327 -61.886 1.00 88.00 809 ARG A O 1
ATOM 6612 N N . GLN A 1 810 ? 30.167 23.879 -60.751 1.00 88.56 810 GLN A N 1
ATOM 6613 C CA . GLN A 1 810 ? 29.610 24.523 -61.942 1.00 88.56 810 GLN A CA 1
ATOM 6614 C C . GLN A 1 810 ? 30.688 25.281 -62.739 1.00 88.56 810 GLN A C 1
ATOM 6616 O O . GLN A 1 810 ? 30.708 25.184 -63.968 1.00 88.56 810 GLN A O 1
ATOM 6621 N N . VAL A 1 811 ? 31.611 25.971 -62.058 1.00 89.12 811 VAL A N 1
ATOM 6622 C CA . VAL A 1 811 ? 32.752 26.666 -62.681 1.00 89.12 811 VAL A CA 1
ATOM 6623 C C . VAL A 1 811 ? 33.711 25.675 -63.348 1.00 89.12 811 VAL A C 1
ATOM 6625 O O . VAL A 1 811 ? 33.994 25.835 -64.536 1.00 89.12 811 VAL A O 1
ATOM 6628 N N . LEU A 1 812 ? 34.142 24.614 -62.651 1.00 87.19 812 LEU A N 1
ATOM 6629 C CA . LEU A 1 812 ? 34.993 23.566 -63.234 1.00 87.19 812 LEU A CA 1
ATOM 6630 C C . LEU A 1 812 ? 34.318 22.892 -64.433 1.00 87.19 812 LEU A C 1
ATOM 6632 O O . LEU A 1 812 ? 34.969 22.663 -65.449 1.00 87.19 812 LEU A O 1
ATOM 6636 N N . LYS A 1 813 ? 33.010 22.607 -64.360 1.00 87.56 813 LYS A N 1
ATOM 6637 C CA . LYS A 1 813 ? 32.274 22.037 -65.498 1.00 87.56 813 LYS A CA 1
ATOM 6638 C C . LYS A 1 813 ? 32.300 22.973 -66.711 1.00 87.56 813 LYS A C 1
ATOM 6640 O O . LYS A 1 813 ? 32.532 22.506 -67.821 1.00 87.56 813 LYS A O 1
ATOM 6645 N N . GLY A 1 814 ? 32.125 24.281 -66.502 1.00 85.06 814 GLY A N 1
ATOM 6646 C CA . GLY A 1 814 ? 32.256 25.288 -67.559 1.00 85.06 814 GLY A CA 1
ATOM 6647 C C . GLY A 1 814 ? 33.664 25.341 -68.166 1.00 85.06 814 GLY A C 1
ATOM 6648 O O . GLY A 1 814 ? 33.802 25.340 -69.388 1.00 85.06 814 GLY A O 1
ATOM 6649 N N . GLN A 1 815 ? 34.705 25.317 -67.327 1.00 88.19 815 GLN A N 1
ATOM 6650 C CA . GLN A 1 815 ? 36.107 25.285 -67.766 1.00 88.19 815 GLN A CA 1
ATOM 6651 C C . GLN A 1 815 ? 36.428 24.021 -68.578 1.00 88.19 815 GLN A C 1
ATOM 6653 O O . GLN A 1 815 ? 37.005 24.124 -69.657 1.00 88.19 815 GLN A O 1
ATOM 6658 N N . MET A 1 816 ? 35.996 22.844 -68.114 1.00 83.19 816 MET A N 1
ATOM 6659 C CA . MET A 1 816 ? 36.181 21.576 -68.828 1.00 83.19 816 MET A CA 1
ATOM 6660 C C . MET A 1 816 ? 35.459 21.558 -70.179 1.00 83.19 816 MET A C 1
ATOM 6662 O O . MET A 1 816 ? 36.046 21.134 -71.171 1.00 83.19 816 MET A O 1
ATOM 6666 N N . SER A 1 817 ? 34.223 22.067 -70.258 1.00 85.69 817 SER A N 1
ATOM 6667 C CA . SER A 1 817 ? 33.506 22.188 -71.536 1.00 85.69 817 SER A CA 1
ATOM 6668 C C . SER A 1 817 ? 34.188 23.163 -72.505 1.00 85.69 817 SER A C 1
ATOM 6670 O O . SER A 1 817 ? 34.247 22.885 -73.700 1.00 85.69 817 SER A O 1
ATOM 6672 N N . ALA A 1 818 ? 34.748 24.273 -72.014 1.00 83.81 818 ALA A N 1
ATOM 6673 C CA . ALA A 1 818 ? 35.519 25.200 -72.843 1.00 83.81 818 ALA A CA 1
ATOM 6674 C C . ALA A 1 818 ? 36.838 24.579 -73.346 1.00 83.81 818 ALA A C 1
ATOM 6676 O O . ALA A 1 818 ? 37.185 24.742 -74.517 1.00 83.81 818 ALA A O 1
ATOM 6677 N N . LEU A 1 819 ? 37.543 23.827 -72.492 1.00 84.50 819 LEU A N 1
ATOM 6678 C CA . LEU A 1 819 ? 38.762 23.105 -72.863 1.00 84.50 819 LEU A CA 1
ATOM 6679 C C . LEU A 1 819 ? 38.471 22.031 -73.924 1.00 84.50 819 LEU A C 1
ATOM 6681 O O . LEU A 1 819 ? 39.187 21.944 -74.919 1.00 84.50 819 LEU A O 1
ATOM 6685 N N . GLN A 1 820 ? 37.391 21.263 -73.745 1.00 84.62 820 GLN A N 1
ATOM 6686 C CA . GLN A 1 820 ? 36.956 20.249 -74.705 1.00 84.62 820 GLN A CA 1
ATOM 6687 C C . GLN A 1 820 ? 36.655 20.869 -76.077 1.00 84.62 820 GLN A C 1
ATOM 6689 O O . GLN A 1 820 ? 37.211 20.419 -77.074 1.00 84.62 820 GLN A O 1
ATOM 6694 N N . LEU A 1 821 ? 35.871 21.953 -76.133 1.00 84.38 821 LEU A N 1
ATOM 6695 C CA . LEU A 1 821 ? 35.580 22.655 -77.391 1.00 84.38 821 LEU A CA 1
ATOM 6696 C C . LEU A 1 821 ? 36.848 23.187 -78.083 1.00 84.38 821 LEU A C 1
ATOM 6698 O O . LEU A 1 821 ? 36.923 23.180 -79.314 1.00 84.38 821 LEU A O 1
ATOM 6702 N N . ALA A 1 822 ? 37.858 23.622 -77.321 1.00 85.06 822 ALA A N 1
ATOM 6703 C CA . ALA A 1 822 ? 39.149 24.034 -77.872 1.00 85.06 822 ALA A CA 1
ATOM 6704 C C . ALA A 1 822 ? 39.953 22.847 -78.441 1.00 85.06 822 ALA A C 1
ATOM 6706 O O . ALA A 1 822 ? 40.550 22.969 -79.514 1.00 85.06 822 ALA A O 1
ATOM 6707 N N . CYS A 1 823 ? 39.936 21.691 -77.769 1.00 83.19 823 CYS A N 1
ATOM 6708 C CA . CYS A 1 823 ? 40.521 20.448 -78.277 1.00 83.19 823 CYS A CA 1
ATOM 6709 C C . CYS A 1 823 ? 39.823 19.968 -79.558 1.00 83.19 823 CYS A C 1
ATOM 6711 O O . CYS A 1 823 ? 40.501 19.745 -80.560 1.00 83.19 823 CYS A O 1
ATOM 6713 N N . ASP A 1 824 ? 38.491 19.882 -79.560 1.00 82.19 824 ASP A N 1
ATOM 6714 C CA . ASP A 1 824 ? 37.692 19.434 -80.708 1.00 82.19 824 ASP A CA 1
ATOM 6715 C C . ASP A 1 824 ? 37.904 20.351 -81.927 1.00 82.19 824 ASP A C 1
ATOM 6717 O O . ASP A 1 824 ? 38.137 19.877 -83.042 1.00 82.19 824 ASP A O 1
ATOM 6721 N N . SER A 1 825 ? 37.937 21.673 -81.713 1.00 84.69 825 SER A N 1
ATOM 6722 C CA . SER A 1 825 ? 38.248 22.656 -82.765 1.00 84.69 825 SER A CA 1
ATOM 6723 C C . SER A 1 825 ? 39.632 22.422 -83.381 1.00 84.69 825 SER A C 1
ATOM 6725 O O . SER A 1 825 ? 39.782 22.436 -84.604 1.00 84.69 825 SER A O 1
ATOM 6727 N N . LYS A 1 826 ? 40.644 22.151 -82.546 1.00 85.81 826 LYS A N 1
ATOM 6728 C CA . LYS A 1 826 ? 42.019 21.895 -82.996 1.00 85.81 826 LYS A CA 1
ATOM 6729 C C . LYS A 1 826 ? 42.165 20.545 -83.708 1.00 85.81 826 LYS A C 1
ATOM 6731 O O . LYS A 1 826 ? 42.923 20.443 -84.670 1.00 85.81 826 LYS A O 1
ATOM 6736 N N . ILE A 1 827 ? 41.411 19.527 -83.291 1.00 81.94 827 ILE A N 1
ATOM 6737 C CA . ILE A 1 827 ? 41.324 18.235 -83.989 1.00 81.94 827 ILE A CA 1
ATOM 6738 C C . ILE A 1 827 ? 40.708 18.426 -85.382 1.00 81.94 827 ILE A C 1
ATOM 6740 O O . ILE A 1 827 ? 41.249 17.916 -86.363 1.00 81.94 827 ILE A O 1
ATOM 6744 N N . HIS A 1 828 ? 39.631 19.208 -85.506 1.00 81.88 828 HIS A N 1
ATOM 6745 C CA . HIS A 1 828 ? 39.031 19.527 -86.805 1.00 81.88 828 HIS A CA 1
ATOM 6746 C C . HIS A 1 828 ? 39.970 20.315 -87.732 1.00 81.88 828 HIS A C 1
ATOM 6748 O O . HIS A 1 828 ? 39.987 20.055 -88.938 1.00 81.88 828 HIS A O 1
ATOM 6754 N N . GLU A 1 829 ? 40.777 21.233 -87.194 1.00 85.81 829 GLU A N 1
ATOM 6755 C CA . GLU A 1 829 ? 41.789 21.963 -87.965 1.00 85.81 829 GLU A CA 1
ATOM 6756 C C . GLU A 1 829 ? 42.877 21.025 -88.513 1.00 85.81 829 GLU A C 1
ATOM 6758 O O . GLU A 1 829 ? 43.078 20.973 -89.729 1.00 85.81 829 GLU A O 1
ATOM 6763 N N . VAL A 1 830 ? 43.480 20.191 -87.657 1.00 82.94 830 VAL A N 1
ATOM 6764 C CA . VAL A 1 830 ? 44.496 19.197 -88.059 1.00 82.94 830 VAL A CA 1
ATOM 6765 C C . VAL A 1 830 ? 43.931 18.173 -89.053 1.00 82.94 830 VAL A C 1
ATOM 6767 O O . VAL A 1 830 ? 44.610 17.804 -90.013 1.00 82.94 830 VAL A O 1
ATOM 6770 N N . LEU A 1 831 ? 42.674 17.740 -88.896 1.00 80.94 831 LEU A N 1
ATOM 6771 C CA . LEU A 1 831 ? 42.007 16.858 -89.864 1.00 80.94 831 LEU A CA 1
ATOM 6772 C C . LEU A 1 831 ? 41.812 17.534 -91.230 1.00 80.94 831 LEU A C 1
ATOM 6774 O O . LEU A 1 831 ? 41.989 16.883 -92.263 1.00 80.94 831 LEU A O 1
ATOM 6778 N N . ARG A 1 832 ? 41.478 18.832 -91.260 1.00 85.31 832 ARG A N 1
ATOM 6779 C CA . ARG A 1 832 ? 41.348 19.608 -92.505 1.00 85.31 832 ARG A CA 1
ATOM 6780 C C . ARG A 1 832 ? 42.696 19.745 -93.216 1.00 85.31 832 ARG A C 1
ATOM 6782 O O . ARG A 1 832 ? 42.761 19.541 -94.427 1.00 85.31 832 ARG A O 1
ATOM 6789 N N . GLU A 1 833 ? 43.757 20.058 -92.477 1.00 85.19 833 GLU A N 1
ATOM 6790 C CA . GLU A 1 833 ? 45.123 20.149 -93.011 1.00 85.19 833 GLU A CA 1
ATOM 6791 C C . GLU A 1 833 ? 45.612 18.798 -93.543 1.00 85.19 833 GLU A C 1
ATOM 6793 O O . GLU A 1 833 ? 46.048 18.711 -94.690 1.00 85.19 833 GLU A O 1
ATOM 6798 N N . THR A 1 834 ? 45.438 17.725 -92.766 1.00 80.38 834 THR A N 1
ATOM 6799 C CA . THR A 1 834 ? 45.809 16.357 -93.166 1.00 80.38 834 THR A CA 1
ATOM 6800 C C . THR A 1 834 ? 45.074 15.926 -94.437 1.00 80.38 834 THR A C 1
ATOM 6802 O O . THR A 1 834 ? 45.692 15.413 -95.369 1.00 80.38 834 THR A O 1
ATOM 6805 N N . LYS A 1 835 ? 43.761 16.188 -94.529 1.00 84.50 835 LYS A N 1
ATOM 6806 C CA . LYS A 1 835 ? 42.967 15.880 -95.729 1.00 84.50 835 LYS A CA 1
ATOM 6807 C C . LYS A 1 835 ? 43.431 16.677 -96.954 1.00 84.50 835 LYS A C 1
ATOM 6809 O O . LYS A 1 835 ? 43.452 16.128 -98.053 1.00 84.50 835 LYS A O 1
ATOM 6814 N N . SER A 1 836 ? 43.825 17.938 -96.769 1.00 83.25 836 SER A N 1
ATOM 6815 C CA . SER A 1 836 ? 44.410 18.769 -97.830 1.00 83.25 836 SER A CA 1
ATOM 6816 C C . SER A 1 836 ? 45.755 18.209 -98.309 1.00 83.25 836 SER A C 1
ATOM 6818 O O . SER A 1 836 ? 45.962 18.041 -99.508 1.00 83.25 836 SER A O 1
ATOM 6820 N N . ALA A 1 837 ? 46.647 17.833 -97.386 1.00 82.62 837 ALA A N 1
ATOM 6821 C CA . ALA A 1 837 ? 47.942 17.235 -97.713 1.00 82.62 837 ALA A CA 1
ATOM 6822 C C . ALA A 1 837 ? 47.800 15.925 -98.511 1.00 82.62 837 ALA A C 1
ATOM 6824 O O . ALA A 1 837 ? 48.422 15.784 -99.563 1.00 82.62 837 ALA A O 1
ATOM 6825 N N . VAL A 1 838 ? 46.923 15.014 -98.069 1.00 80.19 838 VAL A N 1
ATOM 6826 C CA . VAL A 1 838 ? 46.643 13.745 -98.769 1.00 80.19 838 VAL A CA 1
ATOM 6827 C C . VAL A 1 838 ? 46.060 13.981 -100.167 1.00 80.19 838 VAL A C 1
ATOM 6829 O O . VAL A 1 838 ? 46.445 13.288 -101.106 1.00 80.19 838 VAL A O 1
ATOM 6832 N N . GLN A 1 839 ? 45.177 14.971 -100.338 1.00 82.50 839 GLN A N 1
ATOM 6833 C CA . GLN A 1 839 ? 44.641 15.325 -101.656 1.00 82.50 839 GLN A CA 1
ATOM 6834 C C . GLN A 1 839 ? 45.743 15.858 -102.588 1.00 82.50 839 GLN A C 1
ATOM 6836 O O . GLN A 1 839 ? 45.888 15.361 -103.700 1.00 82.50 839 GLN A O 1
ATOM 6841 N N . ASN A 1 840 ? 46.583 16.784 -102.113 1.00 83.56 840 ASN A N 1
ATOM 6842 C CA . ASN A 1 840 ? 47.709 17.309 -102.894 1.00 83.56 840 ASN A CA 1
ATOM 6843 C C . ASN A 1 840 ? 48.706 16.205 -103.299 1.00 83.56 840 ASN A C 1
ATOM 6845 O O . ASN A 1 840 ? 49.251 16.233 -104.403 1.00 83.56 840 ASN A O 1
ATOM 6849 N N . GLU A 1 841 ? 48.951 15.217 -102.431 1.00 80.62 841 GLU A N 1
ATOM 6850 C CA . GLU A 1 841 ? 49.827 14.086 -102.752 1.00 80.62 841 GLU A CA 1
ATOM 6851 C C . GLU A 1 841 ? 49.178 13.092 -103.729 1.00 80.62 841 GLU A C 1
ATOM 6853 O O . GLU A 1 841 ? 49.859 12.632 -104.650 1.00 80.62 841 GLU A O 1
ATOM 6858 N N . LYS A 1 842 ? 47.865 12.837 -103.613 1.00 82.38 842 LYS A N 1
ATOM 6859 C CA . LYS A 1 842 ? 47.087 12.095 -104.622 1.00 82.38 842 LYS A CA 1
ATOM 6860 C C . LYS A 1 842 ? 47.205 12.765 -105.991 1.00 82.38 842 LYS A C 1
ATOM 6862 O O . LYS A 1 842 ? 47.555 12.101 -106.964 1.00 82.38 842 LYS A O 1
ATOM 6867 N N . ASP A 1 843 ? 46.968 14.072 -106.060 1.00 81.19 843 ASP A N 1
ATOM 6868 C CA . ASP A 1 843 ? 47.000 14.824 -107.315 1.00 81.19 843 ASP A CA 1
ATOM 6869 C C . ASP A 1 843 ? 48.422 14.872 -107.899 1.00 81.19 843 ASP A C 1
ATOM 6871 O O . ASP A 1 843 ? 48.601 14.765 -109.115 1.00 81.19 843 ASP A O 1
ATOM 6875 N N . ARG A 1 844 ? 49.465 14.920 -107.056 1.00 82.50 844 ARG A N 1
ATOM 6876 C CA . ARG A 1 844 ? 50.861 14.771 -107.502 1.00 82.50 844 ARG A CA 1
ATOM 6877 C C . ARG A 1 844 ? 51.132 13.382 -108.088 1.00 82.50 844 ARG A C 1
ATOM 6879 O O . ARG A 1 844 ? 51.729 13.287 -109.158 1.00 82.50 844 ARG A O 1
ATOM 6886 N N . LEU A 1 845 ? 50.704 12.316 -107.407 1.00 79.31 845 LEU A N 1
ATOM 6887 C CA . LEU A 1 845 ? 50.844 10.931 -107.875 1.00 79.31 845 LEU A CA 1
ATOM 6888 C C . LEU A 1 845 ? 50.115 10.708 -109.203 1.00 79.31 845 LEU A C 1
ATOM 6890 O O . LEU A 1 845 ? 50.692 10.129 -110.123 1.00 79.31 845 LEU A O 1
ATOM 6894 N N . PHE A 1 846 ? 48.889 11.218 -109.321 1.00 79.75 846 PHE A N 1
ATOM 6895 C CA . PHE A 1 846 ? 48.103 11.177 -110.549 1.00 79.75 846 PHE A CA 1
ATOM 6896 C C . PHE A 1 846 ? 48.860 11.828 -111.713 1.00 79.75 846 PHE A C 1
ATOM 6898 O O . PHE A 1 846 ? 49.137 11.164 -112.711 1.00 79.75 846 PHE A O 1
ATOM 6905 N N . ASN A 1 847 ? 49.300 13.081 -111.550 1.00 77.31 847 ASN A N 1
ATOM 6906 C CA . ASN A 1 847 ? 50.062 13.798 -112.577 1.00 77.31 847 ASN A CA 1
ATOM 6907 C C . ASN A 1 847 ? 51.347 13.055 -112.992 1.00 77.31 847 ASN A C 1
ATOM 6909 O O . ASN A 1 847 ? 51.620 12.931 -114.186 1.00 77.31 847 ASN A O 1
ATOM 6913 N N . VAL A 1 848 ? 52.112 12.504 -112.041 1.00 79.50 848 VAL A N 1
ATOM 6914 C CA . VAL A 1 848 ? 53.324 11.716 -112.342 1.00 79.50 848 VAL A CA 1
ATOM 6915 C C . VAL A 1 848 ? 52.999 10.474 -113.181 1.00 79.50 848 VAL A C 1
ATOM 6917 O O . VAL A 1 848 ? 53.696 10.198 -114.159 1.00 79.50 848 VAL A O 1
ATOM 6920 N N . MET A 1 849 ? 51.933 9.740 -112.848 1.00 72.94 849 MET A N 1
ATOM 6921 C CA . MET A 1 849 ? 51.540 8.538 -113.594 1.00 72.94 849 MET A CA 1
ATOM 6922 C C . MET A 1 849 ? 50.991 8.873 -114.990 1.00 72.94 849 MET A C 1
ATOM 6924 O O . MET A 1 849 ? 51.338 8.191 -115.956 1.00 72.94 849 MET A O 1
ATOM 6928 N N . VAL A 1 850 ? 50.225 9.961 -115.137 1.00 74.75 850 VAL A N 1
ATOM 6929 C CA . VAL A 1 850 ? 49.746 10.446 -116.445 1.00 74.75 850 VAL A CA 1
ATOM 6930 C C . VAL A 1 850 ? 50.910 10.883 -117.342 1.00 74.75 850 VAL A C 1
ATOM 6932 O O . VAL A 1 850 ? 50.967 10.470 -118.500 1.00 74.75 850 VAL A O 1
ATOM 6935 N N . MET A 1 851 ? 51.884 11.640 -116.818 1.00 74.62 851 MET A N 1
ATOM 6936 C CA . MET A 1 851 ? 53.068 12.045 -117.593 1.00 74.62 851 MET A CA 1
ATOM 6937 C C . MET A 1 851 ? 53.980 10.866 -117.964 1.00 74.62 851 MET A C 1
ATOM 6939 O O . MET A 1 851 ? 54.606 10.892 -119.023 1.00 74.62 851 MET A O 1
ATOM 6943 N N . GLY A 1 852 ? 54.040 9.816 -117.139 1.00 73.31 852 GLY A N 1
ATOM 6944 C CA . GLY A 1 852 ? 54.731 8.577 -117.499 1.00 73.31 852 GLY A CA 1
ATOM 6945 C C . GLY A 1 852 ? 54.066 7.871 -118.685 1.00 73.31 852 GLY A C 1
ATOM 6946 O O . GLY A 1 852 ? 54.727 7.549 -119.675 1.00 73.31 852 GLY A O 1
ATOM 6947 N N . LEU A 1 853 ? 52.747 7.662 -118.616 1.00 69.75 853 LEU A N 1
ATOM 6948 C CA . LEU A 1 853 ? 52.004 6.883 -119.613 1.00 69.75 853 LEU A CA 1
ATOM 6949 C C . LEU A 1 853 ? 51.735 7.630 -120.929 1.00 69.75 853 LEU A C 1
ATOM 6951 O O . LEU A 1 853 ? 51.630 6.980 -121.974 1.00 69.75 853 LEU A O 1
ATOM 6955 N N . SER A 1 854 ? 51.675 8.967 -120.923 1.00 69.19 854 SER A N 1
ATOM 6956 C CA . SER A 1 854 ? 51.454 9.755 -122.146 1.00 69.19 854 SER A CA 1
ATOM 6957 C C . SER A 1 854 ? 52.559 9.556 -123.186 1.00 69.19 854 SER A C 1
ATOM 6959 O O . SER A 1 854 ? 52.269 9.526 -124.382 1.00 69.19 854 SER A O 1
ATOM 6961 N N . SER A 1 855 ? 53.796 9.305 -122.740 1.00 68.38 855 SER A N 1
ATOM 6962 C CA . SER A 1 855 ? 54.940 8.988 -123.605 1.00 68.38 855 SER A CA 1
ATOM 6963 C C . SER A 1 855 ? 54.764 7.697 -124.421 1.00 68.38 855 SER A C 1
ATOM 6965 O O . SER A 1 855 ? 55.237 7.617 -125.555 1.00 68.38 855 SER A O 1
ATOM 6967 N N . VAL A 1 856 ? 54.050 6.705 -123.873 1.00 67.50 856 VAL A N 1
ATOM 6968 C CA . VAL A 1 856 ? 53.836 5.384 -124.489 1.00 67.50 856 VAL A CA 1
ATOM 6969 C C . VAL A 1 856 ? 52.560 5.368 -125.332 1.00 67.50 856 VAL A C 1
ATOM 6971 O O . VAL A 1 856 ? 52.566 4.874 -126.457 1.00 67.50 856 VAL A O 1
ATOM 6974 N N . TYR A 1 857 ? 51.470 5.937 -124.807 1.00 68.62 857 TYR A N 1
ATOM 6975 C CA . TYR A 1 857 ? 50.131 5.844 -125.404 1.00 68.62 857 TYR A CA 1
ATOM 6976 C C . TYR A 1 857 ? 49.682 7.104 -126.167 1.00 68.62 857 TYR A C 1
ATOM 6978 O O . TYR A 1 857 ? 48.568 7.128 -126.682 1.00 68.62 857 TYR A O 1
ATOM 6986 N N . LYS A 1 858 ? 50.539 8.133 -126.278 1.00 67.38 858 LYS A N 1
ATOM 6987 C CA . LYS A 1 858 ? 50.254 9.425 -126.945 1.00 67.38 858 LYS A CA 1
ATOM 6988 C C . LYS A 1 858 ? 48.983 10.108 -126.424 1.00 67.38 858 LYS A C 1
ATOM 6990 O O . LYS A 1 858 ? 48.158 10.599 -127.191 1.00 67.38 858 LYS A O 1
ATOM 6995 N N . ILE A 1 859 ? 48.839 10.110 -125.104 1.00 69.00 859 ILE A N 1
ATOM 6996 C CA . ILE A 1 859 ? 47.690 10.676 -124.393 1.00 69.00 859 ILE A CA 1
ATOM 6997 C C . ILE A 1 859 ? 47.784 12.203 -124.405 1.00 69.00 859 ILE A C 1
ATOM 6999 O O . ILE A 1 859 ? 48.826 12.757 -124.054 1.00 69.00 859 ILE A O 1
ATOM 7003 N N . ASP A 1 860 ? 46.686 12.878 -124.745 1.00 67.81 860 ASP A N 1
ATOM 7004 C CA . ASP A 1 860 ? 46.545 14.312 -124.502 1.00 67.81 860 ASP A CA 1
ATOM 7005 C C . ASP A 1 860 ? 46.261 14.549 -123.011 1.00 67.81 860 ASP A C 1
ATOM 7007 O O . ASP A 1 860 ? 45.165 14.286 -122.512 1.00 67.81 860 ASP A O 1
ATOM 7011 N N . CYS A 1 861 ? 47.268 15.044 -122.288 1.00 63.66 861 CYS A N 1
ATOM 7012 C CA . CYS A 1 861 ? 47.176 15.313 -120.854 1.00 63.66 861 CYS A CA 1
ATOM 7013 C C . CYS A 1 861 ? 46.111 16.365 -120.485 1.00 63.66 861 CYS A C 1
ATOM 7015 O O . CYS A 1 861 ? 45.790 16.490 -119.307 1.00 63.66 861 CYS A O 1
ATOM 7017 N N . THR A 1 862 ? 45.570 17.134 -121.439 1.00 66.88 862 THR A N 1
ATOM 7018 C CA . THR A 1 862 ? 44.589 18.200 -121.155 1.00 66.88 862 THR A CA 1
ATOM 7019 C C . THR A 1 862 ? 43.155 17.699 -120.964 1.00 66.88 862 THR A C 1
ATOM 7021 O O . THR A 1 862 ? 42.321 18.448 -120.458 1.00 66.88 862 THR A O 1
ATOM 7024 N N . GLN A 1 863 ? 42.859 16.445 -121.331 1.00 63.25 863 GLN A N 1
ATOM 7025 C CA . GLN A 1 863 ? 41.517 15.843 -121.232 1.00 63.25 863 GLN A CA 1
ATOM 7026 C C . GLN A 1 863 ? 41.506 14.513 -120.459 1.00 63.25 863 GLN A C 1
ATOM 7028 O O . GLN A 1 863 ? 40.550 13.746 -120.553 1.00 63.25 863 GLN A O 1
ATOM 7033 N N . PHE A 1 864 ? 42.575 14.207 -119.720 1.00 72.12 864 PHE A N 1
ATOM 7034 C CA . PHE A 1 864 ? 42.779 12.889 -119.127 1.00 72.12 864 PHE A CA 1
ATOM 7035 C C . PHE A 1 864 ? 42.464 12.870 -117.623 1.00 72.12 864 PHE A C 1
ATOM 7037 O O . PHE A 1 864 ? 43.286 13.260 -116.795 1.00 72.12 864 PHE A O 1
ATOM 7044 N N . ASP A 1 865 ? 41.252 12.426 -117.285 1.00 75.94 865 ASP A N 1
ATOM 7045 C CA . ASP A 1 865 ? 40.726 12.359 -115.917 1.00 75.94 865 ASP A CA 1
ATOM 7046 C C . ASP A 1 865 ? 41.001 11.015 -115.204 1.00 75.94 865 ASP A C 1
ATOM 7048 O O . ASP A 1 865 ? 41.591 10.084 -115.759 1.00 75.94 865 ASP A O 1
ATOM 7052 N N . GLU A 1 866 ? 40.601 10.917 -113.931 1.00 71.50 866 GLU A N 1
ATOM 7053 C CA . GLU A 1 866 ? 40.849 9.736 -113.090 1.00 71.50 866 GLU A CA 1
ATOM 7054 C C . GLU A 1 866 ? 40.154 8.474 -113.630 1.00 71.50 866 GLU A C 1
ATOM 7056 O O . GLU A 1 866 ? 40.746 7.393 -113.660 1.00 71.50 866 GLU A O 1
ATOM 7061 N N . ASP A 1 867 ? 38.946 8.626 -114.169 1.00 76.56 867 ASP A N 1
ATOM 7062 C CA . ASP A 1 867 ? 38.206 7.562 -114.846 1.00 76.56 867 ASP A CA 1
ATOM 7063 C C . ASP A 1 867 ? 38.901 7.097 -116.139 1.00 76.56 867 ASP A C 1
ATOM 7065 O O . ASP A 1 867 ? 38.900 5.905 -116.460 1.00 76.56 867 ASP A O 1
ATOM 7069 N N . SER A 1 868 ? 39.502 8.017 -116.897 1.00 76.88 868 SER A N 1
ATOM 7070 C CA . SER A 1 868 ? 40.302 7.706 -118.088 1.00 76.88 868 SER A CA 1
ATOM 7071 C C . SER A 1 868 ? 41.609 7.004 -117.725 1.00 76.88 868 SER A C 1
ATOM 7073 O O . SER A 1 868 ? 42.008 6.071 -118.423 1.00 76.88 868 SER A O 1
ATOM 7075 N N . TYR A 1 869 ? 42.233 7.364 -116.598 1.00 73.50 869 TYR A N 1
ATOM 7076 C CA . TYR A 1 869 ? 43.378 6.635 -116.050 1.00 73.50 869 TYR A CA 1
ATOM 7077 C C . TYR A 1 869 ? 43.016 5.198 -115.663 1.00 73.50 869 TYR A C 1
ATOM 7079 O O . TYR A 1 869 ? 43.719 4.271 -116.065 1.00 73.50 869 TYR A O 1
ATOM 7087 N N . VAL A 1 870 ? 41.896 4.975 -114.965 1.00 78.25 870 VAL A N 1
ATOM 7088 C CA . VAL A 1 870 ? 41.432 3.616 -114.626 1.00 78.25 870 VAL A CA 1
ATOM 7089 C C . VAL A 1 870 ? 41.186 2.785 -115.893 1.00 78.25 870 VAL A C 1
ATOM 7091 O O . VAL A 1 870 ? 41.703 1.671 -116.006 1.00 78.25 870 VAL A O 1
ATOM 7094 N N . LYS A 1 871 ? 40.486 3.341 -116.893 1.00 77.56 871 LYS A N 1
ATOM 7095 C CA . LYS A 1 871 ? 40.241 2.678 -118.192 1.00 77.56 871 LYS A CA 1
ATOM 7096 C C . LYS A 1 871 ? 41.544 2.367 -118.939 1.00 77.56 871 LYS A C 1
ATOM 7098 O O . LYS A 1 871 ? 41.678 1.286 -119.514 1.00 77.56 871 LYS A O 1
ATOM 7103 N N . LEU A 1 872 ? 42.527 3.269 -118.898 1.00 74.88 872 LEU A N 1
ATOM 7104 C CA . LEU A 1 872 ? 43.851 3.041 -119.475 1.00 74.88 872 LEU A CA 1
ATOM 7105 C C . LEU A 1 872 ? 44.602 1.918 -118.753 1.00 74.88 872 LEU A C 1
ATOM 7107 O O . LEU A 1 872 ? 45.187 1.076 -119.425 1.00 74.88 872 LEU A O 1
ATOM 7111 N N . VAL A 1 873 ? 44.573 1.863 -117.418 1.00 76.12 873 VAL A N 1
ATOM 7112 C CA . VAL A 1 873 ? 45.210 0.788 -116.636 1.00 76.12 873 VAL A CA 1
ATOM 7113 C C . VAL A 1 873 ? 44.569 -0.571 -116.944 1.00 76.12 873 VAL A C 1
ATOM 7115 O O . VAL A 1 873 ? 45.281 -1.563 -117.114 1.00 76.12 873 VAL A O 1
ATOM 7118 N N . GLU A 1 874 ? 43.245 -0.634 -117.116 1.00 79.12 874 GLU A N 1
ATOM 7119 C CA . GLU A 1 874 ? 42.576 -1.849 -117.602 1.00 79.12 874 GLU A CA 1
ATOM 7120 C C . GLU A 1 874 ? 42.969 -2.237 -119.034 1.00 79.12 874 GLU A C 1
ATOM 7122 O O . GLU A 1 874 ? 43.000 -3.428 -119.361 1.00 79.12 874 GLU A O 1
ATOM 7127 N N . GLN A 1 875 ? 43.224 -1.265 -119.912 1.00 76.06 875 GLN A N 1
ATOM 7128 C CA . GLN A 1 875 ? 43.648 -1.539 -121.283 1.00 76.06 875 GLN A CA 1
ATOM 7129 C C . GLN A 1 875 ? 45.119 -1.976 -121.339 1.00 76.06 875 GLN A C 1
ATOM 7131 O O . GLN A 1 875 ? 45.421 -2.971 -121.990 1.00 76.06 875 GLN A O 1
ATOM 7136 N N . LEU A 1 876 ? 45.998 -1.338 -120.561 1.00 77.94 876 LEU A N 1
ATOM 7137 C CA . LEU A 1 876 ? 47.370 -1.778 -120.283 1.00 77.94 876 LEU A CA 1
ATOM 7138 C C . LEU A 1 876 ? 47.403 -3.231 -119.811 1.00 77.94 876 LEU A C 1
ATOM 7140 O O . LEU A 1 876 ? 48.153 -4.040 -120.352 1.00 77.94 876 LEU A O 1
ATOM 7144 N N . LYS A 1 877 ? 46.548 -3.586 -118.844 1.00 79.62 877 LYS A N 1
ATOM 7145 C CA . LYS A 1 877 ? 46.407 -4.964 -118.360 1.00 79.62 877 LYS A CA 1
ATOM 7146 C C . LYS A 1 877 ? 46.015 -5.919 -119.494 1.00 79.62 877 LYS A C 1
ATOM 7148 O O . LYS A 1 877 ? 46.692 -6.927 -119.690 1.00 79.62 877 LYS A O 1
ATOM 7153 N N . ARG A 1 878 ? 44.988 -5.577 -120.281 1.00 80.94 878 ARG A N 1
ATOM 7154 C CA . ARG A 1 878 ? 44.531 -6.377 -121.433 1.00 80.94 878 ARG A CA 1
ATOM 7155 C C . ARG A 1 878 ? 45.595 -6.514 -122.530 1.00 80.94 878 ARG A C 1
ATOM 7157 O O . ARG A 1 878 ? 45.696 -7.569 -123.149 1.00 80.94 878 ARG A O 1
ATOM 7164 N N . ASP A 1 879 ? 46.407 -5.489 -122.769 1.00 76.69 879 ASP A N 1
ATOM 7165 C CA . ASP A 1 879 ? 47.473 -5.523 -123.775 1.00 76.69 879 ASP A CA 1
ATOM 7166 C C . ASP A 1 879 ? 48.722 -6.279 -123.279 1.00 76.69 879 ASP A C 1
ATOM 7168 O O . ASP A 1 879 ? 49.350 -6.995 -124.060 1.00 76.69 879 ASP A O 1
ATOM 7172 N N . ILE A 1 880 ? 49.019 -6.250 -121.973 1.00 78.81 880 ILE A N 1
ATOM 7173 C CA . ILE A 1 880 ? 50.001 -7.142 -121.327 1.00 78.81 880 ILE A CA 1
ATOM 7174 C C . ILE A 1 880 ? 49.535 -8.608 -121.386 1.00 78.81 880 ILE A C 1
ATOM 7176 O O . ILE A 1 880 ? 50.338 -9.504 -121.653 1.00 78.81 880 ILE A O 1
ATOM 7180 N N . GLU A 1 881 ? 48.242 -8.873 -121.186 1.00 78.88 881 GLU A N 1
ATOM 7181 C CA . GLU A 1 881 ? 47.649 -10.211 -121.323 1.00 78.88 881 GLU A CA 1
ATOM 7182 C C . GLU A 1 881 ? 47.742 -10.729 -122.773 1.00 78.88 881 GLU A C 1
ATOM 7184 O O . GLU A 1 881 ? 48.150 -11.874 -122.982 1.00 78.88 881 GLU A O 1
ATOM 7189 N N . LYS A 1 882 ? 47.496 -9.879 -123.786 1.00 76.56 882 LYS A N 1
ATOM 7190 C CA . LYS A 1 882 ? 47.767 -10.207 -125.203 1.00 76.56 882 LYS A CA 1
ATOM 7191 C C . LYS A 1 882 ? 49.252 -10.467 -125.469 1.00 76.56 882 LYS A C 1
ATOM 7193 O O . LYS A 1 882 ? 49.579 -11.420 -126.171 1.00 76.56 882 LYS A O 1
ATOM 7198 N N . LEU A 1 883 ? 50.158 -9.656 -124.917 1.00 72.69 883 LEU A N 1
ATOM 7199 C CA . LEU A 1 883 ? 51.606 -9.846 -125.076 1.00 72.69 883 LEU A CA 1
ATOM 7200 C C . LEU A 1 883 ? 52.063 -11.207 -124.535 1.00 72.69 883 LEU A C 1
ATOM 7202 O O . LEU A 1 883 ? 52.795 -11.915 -125.223 1.00 72.69 883 LEU A O 1
ATOM 7206 N N . ARG A 1 884 ? 51.556 -11.621 -123.365 1.00 73.38 884 ARG A N 1
ATOM 7207 C CA . ARG A 1 884 ? 51.773 -12.975 -122.826 1.00 73.38 884 ARG A CA 1
ATOM 7208 C C . ARG A 1 884 ? 51.190 -14.060 -123.736 1.00 73.38 884 ARG A C 1
ATOM 7210 O O . ARG A 1 884 ? 51.842 -15.076 -123.957 1.00 73.38 884 ARG A O 1
ATOM 7217 N N . PHE A 1 885 ? 49.998 -13.847 -124.297 1.00 70.56 885 PHE A N 1
ATOM 7218 C CA . PHE A 1 885 ? 49.393 -14.784 -125.248 1.00 70.56 885 PHE A CA 1
ATOM 7219 C C . PHE A 1 885 ? 50.247 -14.963 -126.516 1.00 70.56 885 PHE A C 1
ATOM 7221 O O . PHE A 1 885 ? 50.427 -16.092 -126.963 1.00 70.56 885 PHE A O 1
ATOM 7228 N N . PHE A 1 886 ? 50.828 -13.896 -127.070 1.00 64.12 886 PHE A N 1
ATOM 7229 C CA . PHE A 1 886 ? 51.742 -14.017 -128.212 1.00 64.12 886 PHE A CA 1
ATOM 7230 C C . PHE A 1 886 ? 53.085 -14.652 -127.829 1.00 64.12 886 PHE A C 1
ATOM 7232 O O . PHE A 1 886 ? 53.551 -15.537 -128.541 1.00 64.12 886 PHE A O 1
ATOM 7239 N N . GLN A 1 887 ? 53.677 -14.286 -126.686 1.00 64.44 887 GLN A N 1
ATOM 7240 C CA . GLN A 1 887 ? 54.924 -14.900 -126.203 1.00 64.44 887 GLN A CA 1
ATOM 7241 C C . GLN A 1 887 ? 54.796 -16.418 -125.985 1.00 64.44 887 GLN A C 1
ATOM 7243 O O . GLN A 1 887 ? 55.740 -17.152 -126.265 1.00 64.44 887 GLN A O 1
ATOM 7248 N N . ASN A 1 888 ? 53.621 -16.900 -125.567 1.00 63.91 888 ASN A N 1
ATOM 7249 C CA . ASN A 1 888 ? 53.362 -18.326 -125.356 1.00 63.91 888 ASN A CA 1
ATOM 7250 C C . ASN A 1 888 ? 53.060 -19.123 -126.646 1.00 63.91 888 ASN A C 1
ATOM 7252 O O . ASN A 1 888 ? 53.081 -20.348 -126.597 1.00 63.91 888 ASN A O 1
ATOM 7256 N N . ASN A 1 889 ? 52.778 -18.471 -127.782 1.00 57.78 889 ASN A N 1
ATOM 7257 C CA . ASN A 1 889 ? 52.332 -19.133 -129.023 1.00 57.78 889 ASN A CA 1
ATOM 7258 C C . ASN A 1 889 ? 53.358 -19.103 -130.176 1.00 57.78 889 ASN A C 1
ATOM 7260 O O . ASN A 1 889 ? 53.052 -19.555 -131.274 1.00 57.78 889 ASN A O 1
ATOM 7264 N N . VAL A 1 890 ? 54.576 -18.595 -129.951 1.00 55.47 890 VAL A N 1
ATOM 7265 C CA . VAL A 1 890 ? 55.655 -18.556 -130.969 1.00 55.47 890 VAL A CA 1
ATOM 7266 C C . VAL A 1 890 ? 56.596 -19.777 -130.885 1.00 55.47 890 VAL A C 1
ATOM 7268 O O . VAL A 1 890 ? 57.490 -19.945 -131.708 1.00 55.47 890 VAL A O 1
ATOM 7271 N N . GLN A 1 891 ? 56.357 -20.709 -129.956 1.00 53.62 891 GLN A N 1
ATOM 7272 C CA . GLN A 1 891 ? 56.971 -22.042 -129.980 1.00 53.62 891 GLN A CA 1
ATOM 7273 C C . GLN A 1 891 ? 56.102 -23.043 -130.766 1.00 53.62 891 GLN A C 1
ATOM 7275 O O . GLN A 1 891 ? 55.432 -23.850 -130.135 1.00 53.62 891 GLN A O 1
ATOM 7280 N N . PHE A 1 892 ? 56.095 -22.971 -132.110 1.00 44.53 892 PHE A N 1
ATOM 7281 C CA . PHE A 1 892 ? 55.961 -24.111 -133.059 1.00 44.53 892 PHE A CA 1
ATOM 7282 C C . PHE A 1 892 ? 55.774 -23.656 -134.531 1.00 44.53 892 PHE A C 1
ATOM 7284 O O . PHE A 1 892 ? 54.731 -23.892 -135.143 1.00 44.53 892 PHE A O 1
ATOM 7291 N N . SER A 1 893 ? 56.814 -23.054 -135.123 1.00 34.53 893 SER A N 1
ATOM 7292 C CA . SER A 1 893 ? 57.076 -23.088 -136.579 1.00 34.53 893 SER A CA 1
ATOM 7293 C C . SER A 1 893 ? 58.537 -22.752 -136.875 1.00 34.53 893 SER A C 1
ATOM 7295 O O . SER A 1 893 ? 58.890 -21.569 -136.665 1.00 34.53 893 SER A O 1
#

Foldseek 3Di:
DDDDDDDDDDDDDDDDDDPVVVVVVVVVVVVVVVVVVVVVVVPDDPVRVVVVVVVVVVVVVVVVVVVVVVVVVVVVVVVVVVVVVVVVVVVVVVVVVVVVVVVVVVVVVVVVVVVVVVVVVVVVVVVVPPPDDDDDDDDDDDDDDDDDDPVVVVVVVVVVVVVVVVVVVVVVVVVVVVVVVVVVVVVVVVVVVVVVVVVVVVVVVVVVVVVVVVVVVVVVVVVVVVVVVVVVVVVVVVVVVVVVVVVVVVVVVVVVVVVVVVVVVVVVVVVVVVVVVVVVVVVVVVVVVVVVVVVVVVVVVVVVVVVVVVVVVVVVVVVVVVVVVVVVVDDDDDDPDDPLCLPPDDPDDDPLNVQLNVLSPPPVDDPVVSVVVNVVSVVVVVVVVVVVVVVVVVVVVVVVVVVVVVVVVVVVLVVLLVVLVVLVVVLVVCLVVLVVCLPPDPPVVVVVVVVVVVVVVLVVLVVVPPDDPDDPDQFDQDSCLLVDPPPVVNVVSLVPRPPPPHSCSSVSVSSSVSSVSVVVSVVSNVVSVVVLVVVQVVCVVLVHPHPVCVVVSVVVVVVVVVVVVVVVVVVVVVVVVVVVVVVVVVVVVVVVVVVVVVVVVVVVVVVVVVVVVVVVVVVVVVVVVVVPPDDDDDDDDDDDDDDDDDVCPVVVVVVVVVVVVVVVVVVVVVVVVVVVVVVVVVVVVVVVVVVVVVVVVVVVVVVVVVVVVVVVVVVVVVVVVVVVVVVVVVVVVVVVVVVVVVVVVVVVVVVVVVVVVVVVVVVVVVVVVVVVVVVVVVVVVVVVVVVVVVVVVVVVVVVVVVVVVVVVVVVVVVVVVVVVVVVVVVVVVVVVVVVVVVVVVVVVVVVVVCVVCCVPVVDDPVPQDPVNVVVVVVVVVVVVVVVVVVVVPPPDD

Organism: NCBI:txid1144522

Secondary structure (DSSP, 8-state):
----------------SSHHHHHHHHHHHHHHHHHHHHHHHTTS-HHHHHHHHHHHHHHHHHHHHHHHHHHHHHHHHHHHHHHHHHHHHHHHHHHHHHHHHHHHHHHHHHHHHHHHHHHHHHHHHHTTSSS-----------------SSTHHHHHHHHHHHHHHHHHHHHHHHHHHHHHHHHHHHHHHHHHHHHHHHHHHHHHHHHHHHHHHHHHHHHHHHHHHHHHHHHHHHHHHHHHHHHHHHHHHHHHHHHHHHHHHHHHHHHHHHHHHHHHHHHHHHHHHHHHHHHHHHHHHHHHHHHHHHHHHHHHHHHHHHHHHHHHHHHHH-----------GGG------HHHHHHHHHHHT-TTS-HHHHHHHHHHHHHHHHHHHHHHHHHHHHHHHHHHHHHHHHHHHHHHHHHHHHHHHHHHHHHHHTHHHHTTGGGS---HHHHHHHHHHHHHHHHHHHGGGGS---S-------GGGGT---HHHHHHHHHHHS-TTSHHHHHHHHHHHHHHHHHHHHHHHHHHHHHHHHHHHHHHHTT-SSGGGHHHHHHHHHHHHHHHHHHHHHHHHHHHHHHHHHHHHHHHHHHHHHHHHHHHHHHHHHHHHHHHHHHHHHHHHHHHHTTSS----------------STHHHHHHHHHHHHHHHHHHHHHHHHHHHHHHHHHHHHHHHHHHHHHHHHHHHHHHHHHHHHHHHHHHHHHHHHHHHHHHHHHHHHHHHHHHHHHHHHHHHHHHHHHHHHHHHHHHHHHHHHHHHHHHHHHHHHHHHHHHHHHHHHHHHHHHHHHHHHHHHHHHHHHHHHHHHHHHHHHHHHHHHHHHHHHHHHHHHHHHHHHHHHHHHHHH---TTS--HHHHHHHHHHHHHHHHHHHHHHHH-S--